Protein AF-A0A2W4MGM9-F1 (afdb_monomer_lite)

Structure (mmCIF, N/CA/C/O backbone):
data_AF-A0A2W4MGM9-F1
#
_entry.id   AF-A0A2W4MGM9-F1
#
loop_
_atom_site.group_PDB
_atom_site.id
_atom_site.type_symbol
_atom_site.label_atom_id
_atom_site.label_alt_id
_atom_site.label_comp_id
_atom_site.label_asym_id
_atom_site.label_entity_id
_atom_site.label_seq_id
_atom_site.pdbx_PDB_ins_code
_atom_site.Cartn_x
_atom_site.Cartn_y
_atom_site.Cartn_z
_atom_site.occupancy
_atom_site.B_iso_or_equiv
_atom_site.auth_seq_id
_atom_site.auth_comp_id
_atom_site.auth_asym_id
_atom_site.auth_atom_id
_atom_site.pdbx_PDB_model_num
ATOM 1 N N . MET A 1 1 ? -38.976 -27.119 40.835 1.00 35.62 1 MET A N 1
ATOM 2 C CA . MET A 1 1 ? -38.701 -25.748 40.353 1.00 35.62 1 MET A CA 1
ATOM 3 C C . MET A 1 1 ? -37.321 -25.715 39.710 1.00 35.62 1 MET A C 1
ATOM 5 O O . MET A 1 1 ? -36.326 -25.549 40.405 1.00 35.62 1 MET A O 1
ATOM 9 N N . GLN A 1 2 ? -37.246 -25.950 38.398 1.00 32.19 2 GLN A N 1
ATOM 10 C CA . GLN A 1 2 ? -36.043 -25.652 37.618 1.00 32.19 2 GLN A CA 1
ATOM 11 C C . GLN A 1 2 ? -35.937 -24.127 37.537 1.00 32.19 2 GLN A C 1
ATOM 13 O O . GLN A 1 2 ? -36.842 -23.480 37.017 1.00 32.19 2 GLN A O 1
ATOM 18 N N . ARG A 1 3 ? -34.876 -23.542 38.102 1.00 31.66 3 ARG A N 1
ATOM 19 C CA . ARG A 1 3 ? -34.533 -22.144 37.827 1.00 31.66 3 ARG A CA 1
ATOM 20 C C . ARG A 1 3 ? -34.245 -22.062 36.329 1.00 31.66 3 ARG A C 1
ATOM 22 O O . ARG A 1 3 ? -33.263 -22.647 35.879 1.00 31.66 3 ARG A O 1
ATOM 29 N N . SER A 1 4 ? -35.116 -21.402 35.571 1.00 33.22 4 SER A N 1
ATOM 30 C CA . SER A 1 4 ? -34.846 -21.036 34.184 1.00 33.22 4 SER A CA 1
ATOM 31 C C . SER A 1 4 ? -33.533 -20.259 34.165 1.00 33.22 4 SER A C 1
ATOM 33 O O . SER A 1 4 ? -33.450 -19.175 34.746 1.00 33.22 4 SER A O 1
ATOM 35 N N . SER A 1 5 ? -32.482 -20.824 33.568 1.00 41.03 5 SER A N 1
ATOM 36 C CA . SER A 1 5 ? -31.307 -20.024 33.229 1.00 41.03 5 SER A CA 1
ATOM 37 C C . SER A 1 5 ? -31.785 -18.819 32.416 1.00 41.03 5 SER A C 1
ATOM 39 O O . SER A 1 5 ? -32.625 -19.018 31.534 1.00 41.03 5 SER A O 1
ATOM 41 N N . PRO A 1 6 ? -31.306 -17.595 32.700 1.00 52.88 6 PRO A N 1
ATOM 42 C CA . PRO A 1 6 ? -31.627 -16.449 31.861 1.00 52.88 6 PRO A CA 1
ATOM 43 C C . PRO A 1 6 ? -31.278 -16.808 30.414 1.00 52.88 6 PRO A C 1
ATOM 45 O O . PRO A 1 6 ? -30.177 -17.297 30.138 1.00 52.88 6 PRO A O 1
ATOM 48 N N . THR A 1 7 ? -32.250 -16.652 29.518 1.00 68.62 7 THR A N 1
ATOM 49 C CA . THR A 1 7 ? -32.069 -16.833 28.079 1.00 68.62 7 THR A CA 1
ATOM 50 C C . THR A 1 7 ? -30.919 -15.936 27.635 1.00 68.62 7 THR A C 1
ATOM 52 O O . THR A 1 7 ? -30.913 -14.738 27.901 1.00 68.62 7 THR A O 1
ATOM 55 N N . ALA A 1 8 ? -29.887 -16.533 27.038 1.00 83.81 8 ALA A N 1
ATOM 56 C CA . ALA A 1 8 ? -28.705 -15.793 26.620 1.00 83.81 8 ALA A CA 1
ATOM 57 C C . ALA A 1 8 ? -29.081 -14.817 25.494 1.00 83.81 8 ALA A C 1
ATOM 59 O O . ALA A 1 8 ? -29.579 -15.260 24.458 1.00 83.81 8 ALA A O 1
ATOM 60 N N . LYS A 1 9 ? -28.825 -13.520 25.699 1.00 91.88 9 LYS A N 1
ATOM 61 C CA . LYS A 1 9 ? -29.074 -12.457 24.716 1.00 91.88 9 LYS A CA 1
ATOM 62 C C . LYS A 1 9 ? -27.801 -12.096 23.953 1.00 91.88 9 LYS A C 1
ATOM 64 O O . LYS A 1 9 ? -26.688 -12.214 24.473 1.00 91.88 9 LYS A O 1
ATOM 69 N N . PHE A 1 10 ? -27.963 -11.650 22.713 1.00 94.81 10 PHE A N 1
ATOM 70 C CA . PHE A 1 10 ? -26.900 -10.989 21.963 1.00 94.81 10 PHE A CA 1
ATOM 71 C C . PHE A 1 10 ? -26.693 -9.572 22.483 1.00 94.81 10 PHE A C 1
ATOM 73 O O . PHE A 1 10 ? -27.656 -8.883 22.782 1.00 94.81 10 PHE A O 1
ATOM 80 N N . ARG A 1 11 ? -25.448 -9.109 22.530 1.00 93.94 11 ARG A N 1
ATOM 81 C CA . ARG A 1 11 ? -25.074 -7.779 22.998 1.00 93.94 11 ARG A CA 1
ATOM 82 C C . ARG A 1 11 ? -24.663 -6.889 21.832 1.00 93.94 11 ARG A C 1
ATOM 84 O O . ARG A 1 11 ? -23.598 -7.081 21.248 1.00 93.94 11 ARG A O 1
ATOM 91 N N . LEU A 1 12 ? -25.481 -5.895 21.510 1.00 94.75 12 LEU A N 1
ATOM 92 C CA . LEU A 1 12 ? -25.200 -4.922 20.457 1.00 94.75 12 LEU A CA 1
ATOM 93 C C . LEU A 1 12 ? -24.434 -3.723 21.035 1.00 94.75 12 LEU A C 1
ATOM 95 O O . LEU A 1 12 ? -24.938 -3.046 21.925 1.00 94.75 12 LEU A O 1
ATOM 99 N N . THR A 1 13 ? -23.225 -3.444 20.543 1.00 93.19 13 THR A N 1
ATOM 100 C CA . THR A 1 13 ? -22.386 -2.329 21.025 1.00 93.19 13 THR A CA 1
ATOM 101 C C . THR A 1 13 ? -21.992 -1.388 19.891 1.00 93.19 13 THR A C 1
ATOM 103 O O . THR A 1 13 ? -21.820 -1.826 18.750 1.00 93.19 13 THR A O 1
ATOM 106 N N . ALA A 1 14 ? -21.768 -0.110 20.215 1.00 92.12 14 ALA A N 1
ATOM 107 C CA . ALA A 1 14 ? -21.267 0.880 19.260 1.00 92.12 14 ALA A CA 1
ATOM 108 C C . ALA A 1 14 ? -19.954 0.425 18.603 1.00 92.12 14 ALA A C 1
ATOM 110 O O . ALA A 1 14 ? -19.805 0.493 17.386 1.00 92.12 14 ALA A O 1
ATOM 111 N N . SER A 1 15 ? -19.032 -0.136 19.392 1.00 89.50 15 SER A N 1
ATOM 112 C CA . SER A 1 15 ? -17.746 -0.634 18.896 1.00 89.50 15 SER A CA 1
ATOM 113 C C . SER A 1 15 ? -17.898 -1.826 17.948 1.00 89.50 15 SER A C 1
ATOM 115 O O . SER A 1 15 ? -17.155 -1.911 16.972 1.00 89.50 15 SER A O 1
ATOM 117 N N . ALA A 1 16 ? -18.851 -2.738 18.186 1.00 92.19 16 ALA A N 1
ATOM 118 C CA . ALA A 1 16 ? -19.108 -3.858 17.279 1.00 92.19 16 ALA A CA 1
ATOM 119 C C . ALA A 1 16 ? -19.697 -3.375 15.945 1.00 92.19 16 ALA A C 1
ATOM 121 O O . ALA A 1 16 ? -19.275 -3.848 14.888 1.00 92.19 16 ALA A O 1
ATOM 122 N N . ILE A 1 17 ? -20.614 -2.402 15.989 1.00 94.38 17 ILE A N 1
ATOM 123 C CA . ILE A 1 17 ? -21.184 -1.758 14.798 1.00 94.38 17 ILE A CA 1
ATOM 124 C C . ILE A 1 17 ? -20.079 -1.041 14.012 1.00 94.38 17 ILE A C 1
ATOM 126 O O . ILE A 1 17 ? -19.855 -1.367 12.848 1.00 94.38 17 ILE A O 1
ATOM 130 N N . ALA A 1 18 ? -19.330 -0.136 14.648 1.00 91.81 18 ALA A N 1
ATOM 131 C CA . ALA A 1 18 ? -18.232 0.594 14.012 1.00 91.81 18 ALA A CA 1
ATOM 132 C C . ALA A 1 18 ? -17.190 -0.363 13.404 1.00 91.81 18 ALA A C 1
ATOM 134 O O . ALA A 1 18 ? -16.784 -0.204 12.252 1.00 91.81 18 ALA A O 1
ATOM 135 N N . SER A 1 19 ? -16.828 -1.429 14.129 1.00 89.50 19 SER A N 1
ATOM 136 C CA . SER A 1 19 ? -15.908 -2.462 13.633 1.00 89.50 19 SER A CA 1
ATOM 137 C C . SER A 1 19 ? -16.447 -3.189 12.397 1.00 89.50 19 SER A C 1
ATOM 139 O O . SER A 1 19 ? -15.670 -3.527 11.503 1.00 89.50 19 SER A O 1
ATOM 141 N N . HIS A 1 20 ? -17.762 -3.417 12.303 1.00 92.38 20 HIS A N 1
ATOM 142 C CA . HIS A 1 20 ? -18.365 -3.995 11.103 1.00 92.38 20 HIS A CA 1
ATOM 143 C C . HIS A 1 20 ? -18.257 -3.049 9.904 1.00 92.38 20 HIS A C 1
ATOM 145 O O . HIS A 1 20 ? -17.898 -3.498 8.820 1.00 92.38 20 HIS A O 1
ATOM 151 N N . PHE A 1 21 ? -18.506 -1.750 10.074 1.00 92.12 21 PHE A N 1
ATOM 152 C CA . PHE A 1 21 ? -18.359 -0.783 8.980 1.00 92.12 21 PHE A CA 1
ATOM 153 C C . PHE A 1 21 ? -16.898 -0.599 8.552 1.00 92.12 21 PHE A C 1
ATOM 155 O O . PHE A 1 21 ? -16.635 -0.480 7.356 1.00 92.12 21 PHE A O 1
ATOM 162 N N . LYS A 1 22 ? -15.958 -0.678 9.502 1.00 88.31 22 LYS A N 1
ATOM 163 C CA . LYS A 1 22 ? -14.513 -0.632 9.245 1.00 88.31 22 LYS A CA 1
ATOM 164 C C . LYS A 1 22 ? -14.006 -1.843 8.463 1.00 88.31 22 LYS A C 1
ATOM 166 O O . LYS A 1 22 ? -13.272 -1.696 7.493 1.00 88.31 22 LYS A O 1
ATOM 171 N N . HIS A 1 23 ? -14.362 -3.050 8.903 1.00 86.38 23 HIS A N 1
ATOM 172 C CA . HIS A 1 23 ? -13.772 -4.290 8.383 1.00 86.38 23 HIS A CA 1
ATOM 173 C C . HIS A 1 23 ? -14.667 -5.045 7.394 1.00 86.38 23 HIS A C 1
ATOM 175 O O . HIS A 1 23 ? -14.205 -5.990 6.762 1.00 86.38 23 HIS A O 1
ATOM 181 N N . ARG A 1 24 ? -15.957 -4.694 7.302 1.00 88.94 24 ARG A N 1
ATOM 182 C CA . ARG A 1 24 ? -16.994 -5.420 6.539 1.00 88.94 24 ARG A CA 1
ATOM 183 C C . ARG A 1 24 ? -16.999 -6.930 6.824 1.00 88.94 24 ARG A C 1
ATOM 185 O O . ARG A 1 24 ? -17.264 -7.750 5.948 1.00 88.94 24 ARG A O 1
ATOM 192 N N . CYS A 1 25 ? -16.701 -7.303 8.072 1.00 92.62 25 CYS A N 1
ATOM 193 C CA . CYS A 1 25 ? -16.571 -8.692 8.505 1.00 92.62 25 CYS A CA 1
ATOM 194 C C . CYS A 1 25 ? -17.810 -9.144 9.291 1.00 92.62 25 CYS A C 1
ATOM 196 O O . CYS A 1 25 ? -18.082 -8.662 10.395 1.00 92.62 25 CYS A O 1
ATOM 198 N N . ASP A 1 26 ? -18.552 -10.096 8.721 1.00 95.06 26 ASP A N 1
ATOM 199 C CA . ASP A 1 26 ? -19.771 -10.655 9.317 1.00 95.06 26 ASP A CA 1
ATOM 200 C C . ASP A 1 26 ? -19.455 -11.486 10.566 1.00 95.06 26 ASP A C 1
ATOM 202 O O . ASP A 1 26 ? -20.116 -11.352 11.597 1.00 95.06 26 ASP A O 1
ATOM 206 N N . ARG A 1 27 ? -18.404 -12.314 10.502 1.00 94.19 27 ARG A N 1
ATOM 207 C CA . ARG A 1 27 ? -17.958 -13.146 11.625 1.00 94.19 27 ARG A CA 1
ATOM 208 C C . ARG A 1 27 ? -17.502 -12.326 12.823 1.00 94.19 27 ARG A C 1
ATOM 210 O O . ARG A 1 27 ? -17.902 -12.643 13.938 1.00 94.19 27 ARG A O 1
ATOM 217 N N . LEU A 1 28 ? -16.718 -11.269 12.599 1.00 92.88 28 LEU A N 1
ATOM 218 C CA . LEU A 1 28 ? -16.261 -10.381 13.671 1.00 92.88 28 LEU A CA 1
ATOM 219 C C . LEU A 1 28 ? -17.456 -9.780 14.419 1.00 92.88 28 LEU A C 1
ATOM 221 O O . LEU A 1 28 ? -17.521 -9.868 15.643 1.00 92.88 28 LEU A O 1
ATOM 225 N N . PHE A 1 29 ? -18.433 -9.241 13.682 1.00 94.81 29 PHE A N 1
ATOM 226 C CA . PHE A 1 29 ? -19.662 -8.712 14.272 1.00 94.81 29 PHE A CA 1
ATOM 227 C C . PHE A 1 29 ? -20.430 -9.795 15.040 1.00 94.81 29 PHE A C 1
ATOM 229 O O . PHE A 1 29 ? -20.758 -9.617 16.213 1.00 94.81 29 PHE A O 1
ATOM 236 N N . ARG A 1 30 ? -20.665 -10.954 14.411 1.00 94.81 30 ARG A N 1
ATOM 237 C CA . ARG A 1 30 ? -21.436 -12.058 14.999 1.00 94.81 30 ARG A CA 1
ATOM 238 C C . ARG A 1 30 ? -20.802 -12.631 16.270 1.00 94.81 30 ARG A C 1
ATOM 240 O O . ARG A 1 30 ? -21.528 -13.083 17.158 1.00 94.81 30 ARG A O 1
ATOM 247 N N . TRP A 1 31 ? -19.474 -12.649 16.359 1.00 93.69 31 TRP A N 1
ATOM 248 C CA . TRP A 1 31 ? -18.747 -13.099 17.548 1.00 93.69 31 TRP A CA 1
ATOM 249 C C . TRP A 1 31 ? -18.729 -12.028 18.641 1.00 93.69 31 TRP A C 1
ATOM 251 O O . TRP A 1 31 ? -18.964 -12.352 19.806 1.00 93.69 31 TRP A O 1
ATOM 261 N N . ASN A 1 32 ? -18.564 -10.754 18.276 1.00 92.25 32 ASN A N 1
ATOM 262 C CA . ASN A 1 32 ? -18.616 -9.643 19.231 1.00 92.25 32 ASN A CA 1
ATOM 263 C C . ASN A 1 32 ? -20.014 -9.373 19.787 1.00 92.25 32 ASN A C 1
ATOM 265 O O . ASN A 1 32 ? -20.126 -8.902 20.917 1.00 92.25 32 ASN A O 1
ATOM 269 N N . ALA A 1 33 ? -21.060 -9.787 19.073 1.00 94.19 33 ALA A N 1
ATOM 270 C CA . ALA A 1 33 ? -22.421 -9.809 19.590 1.00 94.19 33 ALA A CA 1
ATOM 271 C C . ALA A 1 33 ? -22.635 -10.842 20.714 1.00 94.19 33 ALA A C 1
ATOM 273 O O . ALA A 1 33 ? -23.683 -10.842 21.350 1.00 94.19 33 ALA A O 1
ATOM 274 N N . VAL A 1 34 ? -21.688 -11.747 20.987 1.00 93.19 34 VAL A N 1
ATOM 275 C CA . VAL A 1 34 ? -21.795 -12.706 22.095 1.00 93.19 34 VAL A CA 1
ATOM 276 C C . VAL A 1 34 ? -20.959 -12.227 23.275 1.00 93.19 34 VAL A C 1
ATOM 278 O O . VAL A 1 34 ? -19.724 -12.191 23.216 1.00 93.19 34 VAL A O 1
ATOM 281 N N . ALA A 1 35 ? -21.636 -11.918 24.385 1.00 89.62 35 ALA A N 1
ATOM 282 C CA . ALA A 1 35 ? -20.974 -11.541 25.626 1.00 89.62 35 ALA A CA 1
ATOM 283 C C . ALA A 1 35 ? -20.006 -12.640 26.097 1.00 89.62 35 ALA A C 1
ATOM 285 O O . ALA A 1 35 ? -20.303 -13.835 26.009 1.00 89.62 35 ALA A O 1
ATOM 286 N N . THR A 1 36 ? -18.857 -12.239 26.650 1.00 87.44 36 THR A N 1
ATOM 287 C CA . THR A 1 36 ? -17.768 -13.141 27.072 1.00 87.44 36 THR A CA 1
ATOM 288 C C . THR A 1 36 ? -18.251 -14.282 27.970 1.00 87.44 36 THR A C 1
ATOM 290 O O . THR A 1 36 ? -17.796 -15.415 27.832 1.00 87.44 36 THR A O 1
ATOM 293 N N . ALA A 1 37 ? -19.241 -14.021 28.830 1.00 88.94 37 ALA A N 1
ATOM 294 C CA . ALA A 1 37 ? -19.832 -15.014 29.726 1.00 88.94 37 ALA A CA 1
ATOM 295 C C . ALA A 1 37 ? -20.527 -16.189 29.006 1.00 88.94 37 ALA A C 1
ATOM 297 O O . ALA A 1 37 ? -20.685 -17.253 29.612 1.00 88.94 37 ALA A O 1
ATOM 298 N N . HIS A 1 38 ? -20.935 -16.023 27.743 1.00 90.62 38 HIS A N 1
ATOM 299 C CA . HIS A 1 38 ? -21.626 -17.038 26.939 1.00 90.62 38 HIS A CA 1
ATOM 300 C C . HIS A 1 38 ? -20.727 -17.716 25.895 1.00 90.62 38 HIS A C 1
ATOM 302 O O . HIS A 1 38 ? -21.118 -18.744 25.341 1.00 90.62 38 HIS A O 1
ATOM 308 N N . ARG A 1 39 ? -19.525 -17.192 25.630 1.00 90.88 39 ARG A N 1
ATOM 309 C CA . ARG A 1 39 ? -18.625 -17.740 24.603 1.00 90.88 39 ARG A CA 1
ATOM 310 C C . ARG A 1 39 ? -18.214 -19.179 24.931 1.00 90.88 39 ARG A C 1
ATOM 312 O O . ARG A 1 39 ? -17.889 -19.511 26.073 1.00 90.88 39 ARG A O 1
ATOM 319 N N . GLY A 1 40 ? -18.264 -20.056 23.929 1.00 88.06 40 GLY A N 1
ATOM 320 C CA . GLY A 1 40 ? -17.969 -21.485 24.053 1.00 88.06 40 GLY A CA 1
ATOM 321 C C . GLY A 1 40 ? -18.897 -22.259 24.998 1.00 88.06 40 GLY A C 1
ATOM 322 O O . GLY A 1 40 ? -18.493 -23.312 25.506 1.00 88.06 40 GLY A O 1
ATOM 323 N N . LYS A 1 41 ? -20.097 -21.733 25.277 1.00 89.44 41 LYS A N 1
ATOM 324 C CA . LYS A 1 41 ? -21.194 -22.435 25.961 1.00 89.44 41 LYS A CA 1
ATOM 325 C C . LYS A 1 41 ? -22.293 -22.797 24.948 1.00 89.44 41 LYS A C 1
ATOM 327 O O . LYS A 1 41 ? -22.362 -22.160 23.899 1.00 89.44 41 LYS A O 1
ATOM 332 N N . PRO A 1 42 ? -23.148 -23.799 25.229 1.00 88.31 42 PRO A N 1
ATOM 333 C CA . PRO A 1 42 ? -24.301 -24.105 24.382 1.00 88.31 42 PRO A CA 1
ATOM 334 C C . PRO A 1 42 ? -25.210 -22.884 24.160 1.00 88.31 42 PRO A C 1
ATOM 336 O O . PRO A 1 42 ? -25.301 -22.009 25.022 1.00 88.31 42 PRO A O 1
ATOM 339 N N . GLY A 1 43 ? -25.897 -22.838 23.016 1.00 88.88 43 GLY A N 1
ATOM 340 C CA . GLY A 1 43 ? -26.744 -21.711 22.610 1.00 88.88 43 GLY A CA 1
ATOM 341 C C . GLY A 1 43 ? -26.000 -20.710 21.723 1.00 88.88 43 GLY A C 1
ATOM 342 O O . GLY A 1 43 ? -25.198 -21.102 20.878 1.00 88.88 43 GLY A O 1
ATOM 343 N N . ILE A 1 44 ? -26.250 -19.411 21.915 1.00 90.31 44 ILE A N 1
ATOM 344 C CA . ILE A 1 44 ? -25.768 -18.340 21.021 1.00 90.31 44 ILE A CA 1
ATOM 345 C C . ILE A 1 44 ? -24.239 -18.238 20.895 1.00 90.31 44 ILE A C 1
ATOM 347 O O . ILE A 1 44 ? -23.740 -17.713 19.894 1.00 90.31 44 ILE A O 1
ATOM 351 N N . GLY A 1 45 ? -23.512 -18.717 21.911 1.00 88.62 45 GLY A N 1
ATOM 352 C CA . GLY A 1 45 ? -22.052 -18.695 21.993 1.00 88.62 45 GLY A CA 1
ATOM 353 C C . GLY A 1 45 ? -21.377 -20.008 21.608 1.00 88.62 45 GLY A C 1
ATOM 354 O O . GLY A 1 45 ? -20.150 -20.112 21.716 1.00 88.62 45 GLY A O 1
ATOM 355 N N . TRP A 1 46 ? -22.146 -21.002 21.156 1.00 86.75 46 TRP A N 1
ATOM 356 C CA . TRP A 1 46 ? -21.590 -22.233 20.613 1.00 86.75 46 TRP A CA 1
ATOM 357 C C . TRP A 1 46 ? -20.733 -21.896 19.388 1.00 86.75 46 TRP A C 1
ATOM 359 O O . TRP A 1 46 ? -21.175 -21.174 18.497 1.00 86.75 46 TRP A O 1
ATOM 369 N N . ASN A 1 47 ? -19.499 -22.406 19.354 1.00 86.69 47 ASN A N 1
ATOM 370 C CA . ASN A 1 47 ? -18.516 -22.126 18.299 1.00 86.69 47 ASN A CA 1
ATOM 371 C C . ASN A 1 47 ? -18.045 -20.654 18.206 1.00 86.69 47 ASN A C 1
ATOM 373 O O . ASN A 1 47 ? -17.532 -20.224 17.175 1.00 86.69 47 ASN A O 1
ATOM 377 N N . VAL A 1 48 ? -18.197 -19.887 19.292 1.00 90.12 48 VAL A N 1
ATOM 378 C CA . VAL A 1 48 ? -17.490 -18.612 19.492 1.00 90.12 48 VAL A CA 1
ATOM 379 C C . VAL A 1 48 ? -16.263 -18.868 20.377 1.00 90.12 48 VAL A C 1
ATOM 381 O O . VAL A 1 48 ? -16.424 -19.482 21.441 1.00 90.12 48 VAL A O 1
ATOM 384 N N . PRO A 1 49 ? -15.054 -18.413 19.991 1.00 87.75 49 PRO A N 1
ATOM 385 C CA . PRO A 1 49 ? -13.844 -18.598 20.792 1.00 87.75 49 PRO A CA 1
ATOM 386 C C . PRO A 1 49 ? -14.005 -18.085 22.233 1.00 87.75 49 PRO A C 1
ATOM 388 O O . PRO A 1 49 ? -14.455 -16.963 22.462 1.00 87.75 49 PRO A O 1
ATOM 391 N N . ARG A 1 50 ? -13.652 -18.919 23.227 1.00 81.88 50 ARG A N 1
ATOM 392 C CA . ARG A 1 50 ? -13.770 -18.576 24.665 1.00 81.88 50 ARG A CA 1
ATOM 393 C C . ARG A 1 50 ? -12.820 -17.463 25.081 1.00 81.88 50 ARG A C 1
ATOM 395 O O . ARG A 1 50 ? -13.179 -16.621 25.898 1.00 81.88 50 ARG A O 1
ATOM 402 N N . ARG A 1 51 ? -11.599 -17.518 24.561 1.00 67.31 51 ARG A N 1
ATOM 403 C CA . ARG A 1 51 ? -10.574 -16.498 24.732 1.00 67.31 51 ARG A CA 1
ATOM 404 C C . ARG A 1 51 ? -10.386 -15.877 23.365 1.00 67.31 51 ARG A C 1
ATOM 406 O O . ARG A 1 51 ? -10.152 -16.606 22.412 1.00 67.31 51 ARG A O 1
ATOM 413 N N . ALA A 1 52 ? -10.555 -14.569 23.288 1.00 66.25 52 ALA A N 1
ATOM 414 C CA . ALA A 1 52 ? -9.966 -13.829 22.196 1.00 66.25 52 ALA A CA 1
ATOM 415 C C . ALA A 1 52 ? -8.458 -13.734 22.454 1.00 66.25 52 ALA A C 1
ATOM 417 O O . ALA A 1 52 ? -8.022 -13.884 23.604 1.00 66.25 52 ALA A O 1
ATOM 418 N N . ARG A 1 53 ? -7.670 -13.499 21.408 1.00 64.06 53 ARG A N 1
ATOM 419 C CA . ARG A 1 53 ? -6.246 -13.198 21.530 1.00 64.06 53 ARG A CA 1
ATOM 420 C C . ARG A 1 53 ? -6.071 -12.107 22.590 1.00 64.06 53 ARG A C 1
ATOM 422 O O . ARG A 1 53 ? -6.512 -10.978 22.389 1.00 64.06 53 ARG A O 1
ATOM 429 N N . GLU A 1 54 ? -5.417 -12.424 23.711 1.00 54.06 54 GLU A N 1
ATOM 430 C CA . GLU A 1 54 ? -4.790 -11.369 24.508 1.00 54.06 54 GLU A CA 1
ATOM 431 C C . GLU A 1 54 ? -3.825 -10.698 23.546 1.00 54.06 54 GLU A C 1
ATOM 433 O O . GLU A 1 54 ? -2.976 -11.386 22.979 1.00 54.06 54 GLU A O 1
ATOM 438 N N . HIS A 1 55 ? -4.038 -9.415 23.256 1.00 54.62 55 HIS A N 1
ATOM 439 C CA . HIS A 1 55 ? -3.242 -8.658 22.301 1.00 54.62 55 HIS A CA 1
ATOM 440 C C . HIS A 1 55 ? -1.754 -8.766 22.671 1.00 54.62 55 HIS A C 1
ATOM 442 O O . HIS A 1 55 ? -1.222 -7.980 23.443 1.00 54.62 55 HIS A O 1
ATOM 448 N N . SER A 1 56 ? -1.084 -9.788 22.132 1.00 52.72 56 SER A N 1
ATOM 449 C CA . SER A 1 56 ? 0.259 -10.213 22.537 1.00 52.72 56 SER A CA 1
ATOM 450 C C . SER A 1 56 ? 1.347 -9.328 21.939 1.00 52.72 56 SER A C 1
ATOM 452 O O . SER A 1 56 ? 2.528 -9.513 22.226 1.00 52.72 56 SER A O 1
ATOM 454 N N . ARG A 1 57 ? 0.949 -8.389 21.071 1.00 69.69 57 ARG A N 1
ATOM 455 C CA . ARG A 1 57 ? 1.820 -7.378 20.484 1.00 69.69 57 ARG A CA 1
ATOM 456 C C . ARG A 1 57 ? 1.882 -6.183 21.437 1.00 69.69 57 ARG A C 1
ATOM 458 O O . ARG A 1 57 ? 0.863 -5.507 21.590 1.00 69.69 57 ARG A O 1
ATOM 465 N N . PRO A 1 58 ? 3.056 -5.868 22.015 1.00 73.81 58 PRO A N 1
ATOM 466 C CA . PRO A 1 58 ? 3.212 -4.715 22.905 1.00 73.81 58 PRO A CA 1
ATOM 467 C C . PRO A 1 58 ? 2.760 -3.392 22.268 1.00 73.81 58 PRO A C 1
ATOM 469 O O . PRO A 1 58 ? 2.222 -2.531 22.958 1.00 73.81 58 PRO A O 1
ATOM 472 N N . GLY A 1 59 ? 2.874 -3.265 20.938 1.00 78.00 59 GLY A N 1
ATOM 473 C CA . GLY A 1 59 ? 2.415 -2.094 20.189 1.00 78.00 59 GLY A CA 1
ATOM 474 C C . GLY A 1 59 ? 0.934 -1.736 20.373 1.00 78.00 59 GLY A C 1
ATOM 475 O O . GLY A 1 59 ? 0.582 -0.567 20.273 1.00 78.00 59 GLY A O 1
ATOM 476 N N . ILE A 1 60 ? 0.056 -2.695 20.698 1.00 78.12 60 ILE A N 1
ATOM 477 C CA . ILE A 1 60 ? -1.370 -2.403 20.938 1.00 78.12 60 ILE A CA 1
ATOM 478 C C . ILE A 1 60 ? -1.557 -1.640 22.251 1.00 78.12 60 ILE A C 1
ATOM 480 O O . ILE A 1 60 ? -2.336 -0.692 22.299 1.00 78.12 60 ILE A O 1
ATOM 484 N N . ALA A 1 61 ? -0.810 -2.000 23.296 1.00 79.06 61 ALA A N 1
ATOM 485 C CA . ALA A 1 61 ? -0.846 -1.268 24.558 1.00 79.06 61 ALA A CA 1
ATOM 486 C C . ALA A 1 61 ? -0.342 0.175 24.382 1.00 79.06 61 ALA A C 1
ATOM 488 O O . ALA A 1 61 ? -0.939 1.093 24.941 1.00 79.06 61 ALA A O 1
ATOM 489 N N . LEU A 1 62 ? 0.691 0.376 23.553 1.00 83.31 62 LEU A N 1
ATOM 490 C CA . LEU A 1 62 ? 1.194 1.710 23.203 1.00 83.31 62 LEU A CA 1
ATOM 491 C C . LEU A 1 62 ? 0.139 2.542 22.458 1.00 83.31 62 LEU A C 1
ATOM 493 O O . LEU A 1 62 ? -0.085 3.697 22.810 1.00 83.31 62 LEU A O 1
ATOM 497 N N . LEU A 1 63 ? -0.558 1.950 21.481 1.00 82.81 63 LEU A N 1
ATOM 498 C CA . LEU A 1 63 ? -1.653 2.616 20.764 1.00 82.81 63 LEU A CA 1
ATOM 499 C C . LEU A 1 63 ? -2.809 3.003 21.697 1.00 82.81 63 LEU A C 1
ATOM 501 O O . LEU A 1 63 ? -3.351 4.097 21.571 1.00 82.81 63 LEU A O 1
ATOM 505 N N . MET A 1 64 ? -3.176 2.129 22.641 1.00 81.38 64 MET A N 1
ATOM 506 C CA . MET A 1 64 ? -4.226 2.424 23.622 1.00 81.38 64 MET A CA 1
ATOM 507 C C . MET A 1 64 ? -3.819 3.552 24.574 1.00 81.38 64 MET A C 1
ATOM 509 O O . MET A 1 64 ? -4.614 4.453 24.809 1.00 81.38 64 MET A O 1
ATOM 513 N N . ALA A 1 65 ? -2.590 3.525 25.101 1.00 82.56 65 ALA A N 1
ATOM 514 C CA . ALA A 1 65 ? -2.088 4.576 25.988 1.00 82.56 65 ALA A CA 1
ATOM 515 C C . ALA A 1 65 ? -2.027 5.941 25.284 1.00 82.56 65 ALA A C 1
ATOM 517 O O . ALA A 1 65 ? -2.520 6.926 25.820 1.00 82.56 65 ALA A O 1
ATOM 518 N N . ALA A 1 66 ? -1.520 5.985 24.048 1.00 83.25 66 ALA A N 1
ATOM 519 C CA . ALA A 1 66 ? -1.504 7.212 23.254 1.00 83.25 66 ALA A CA 1
ATOM 520 C C . ALA A 1 66 ? -2.912 7.715 22.888 1.00 83.25 66 ALA A C 1
ATOM 522 O O . ALA A 1 66 ? -3.100 8.913 22.687 1.00 83.25 66 ALA A O 1
ATOM 523 N N . GLY A 1 67 ? -3.895 6.814 22.782 1.00 84.38 67 GLY A N 1
ATOM 524 C CA . GLY A 1 67 ? -5.303 7.174 22.625 1.00 84.38 67 GLY A CA 1
ATOM 525 C C . GLY A 1 67 ? -5.854 7.882 23.864 1.00 84.38 67 GLY A C 1
ATOM 526 O O . GLY A 1 67 ? -6.416 8.965 23.731 1.00 84.38 67 GLY A O 1
ATOM 527 N N . ASP A 1 68 ? -5.622 7.309 25.050 1.00 85.50 68 ASP A N 1
ATOM 528 C CA . ASP A 1 68 ? -6.049 7.892 26.331 1.00 85.50 68 ASP A CA 1
ATOM 529 C C . ASP A 1 68 ? -5.393 9.277 26.562 1.00 85.50 68 ASP A C 1
ATOM 531 O O . ASP A 1 68 ? -6.060 10.236 26.952 1.00 85.50 68 ASP A O 1
ATOM 535 N N . GLU A 1 69 ? -4.094 9.414 26.260 1.00 86.12 69 GLU A N 1
ATOM 536 C CA . GLU A 1 69 ? -3.359 10.690 26.340 1.00 86.12 69 GLU A CA 1
ATOM 537 C C . GLU A 1 69 ? -3.894 11.741 25.356 1.00 86.12 69 GLU A C 1
ATOM 539 O O . GLU A 1 69 ? -4.049 12.911 25.718 1.00 86.12 69 GLU A O 1
ATOM 544 N N . PHE A 1 70 ? -4.195 11.334 24.117 1.00 86.62 70 PHE A N 1
ATOM 545 C CA . PHE A 1 70 ? -4.773 12.222 23.109 1.00 86.62 70 PHE A CA 1
ATOM 546 C C . PHE A 1 70 ? -6.130 12.765 23.564 1.00 86.62 70 PHE A C 1
ATOM 548 O O . PHE A 1 70 ? -6.368 13.967 23.457 1.00 86.62 70 PHE A O 1
ATOM 555 N N . GLU A 1 71 ? -6.990 11.904 24.108 1.00 89.12 71 GLU A N 1
ATOM 556 C CA . GLU A 1 71 ? -8.312 12.288 24.601 1.00 89.12 71 GLU A CA 1
ATOM 557 C C . GLU A 1 71 ? -8.221 13.338 25.720 1.00 89.12 71 GLU A C 1
ATOM 559 O O . GLU A 1 71 ? -8.856 14.390 25.636 1.00 89.12 71 GLU A O 1
ATOM 564 N N . ILE A 1 72 ? -7.367 13.103 26.725 1.00 90.00 72 ILE A N 1
ATOM 565 C CA . ILE A 1 72 ? -7.134 14.056 27.823 1.00 90.00 72 ILE A CA 1
ATOM 566 C C . ILE A 1 72 ? -6.629 15.395 27.278 1.00 90.00 72 ILE A C 1
ATOM 568 O O . ILE A 1 72 ? -7.163 16.447 27.638 1.00 90.00 72 ILE A O 1
ATOM 572 N N . GLY A 1 73 ? -5.632 15.361 26.389 1.00 89.69 73 GLY A N 1
ATOM 573 C CA . GLY A 1 73 ? -5.063 16.569 25.796 1.00 89.69 73 GLY A CA 1
ATOM 574 C C . GLY A 1 73 ? -6.090 17.380 25.001 1.00 89.69 73 GLY A C 1
ATOM 575 O O . GLY A 1 73 ? -6.079 18.608 25.071 1.00 89.69 73 GLY A O 1
ATOM 576 N N . ARG A 1 74 ? -7.012 16.717 24.286 1.00 91.50 74 ARG A N 1
ATOM 577 C CA . ARG A 1 74 ? -8.101 17.382 23.548 1.00 91.50 74 ARG A CA 1
ATOM 578 C C . ARG A 1 74 ? -9.121 18.029 24.477 1.00 91.50 74 ARG A C 1
ATOM 580 O O . ARG A 1 74 ? -9.480 19.180 24.248 1.00 91.50 74 ARG A O 1
ATOM 587 N N . VAL A 1 75 ? -9.542 17.340 25.541 1.00 91.06 75 VAL A N 1
ATOM 588 C CA . VAL A 1 75 ? -10.447 17.927 26.546 1.00 91.06 75 VAL A CA 1
ATOM 589 C C . VAL A 1 75 ? -9.822 19.180 27.169 1.00 91.06 75 VAL A C 1
ATOM 591 O O . VAL A 1 75 ? -10.477 20.216 27.249 1.00 91.06 75 VAL A O 1
ATOM 594 N N . GLN A 1 76 ? -8.545 19.117 27.552 1.00 90.50 76 GLN A N 1
ATOM 595 C CA . GLN A 1 76 ? -7.833 20.250 28.154 1.00 90.50 76 GLN A CA 1
ATOM 596 C C . GLN A 1 76 ? -7.640 21.421 27.178 1.00 90.50 76 GLN A C 1
ATOM 598 O O . GLN A 1 76 ? -7.834 22.576 27.556 1.00 90.50 76 GLN A O 1
ATOM 603 N N . ALA A 1 77 ? -7.286 21.142 25.918 1.00 89.75 77 ALA A N 1
ATOM 604 C CA . ALA A 1 77 ? -7.160 22.173 24.887 1.00 89.75 77 ALA A CA 1
ATOM 605 C C . ALA A 1 77 ? -8.504 22.866 24.618 1.00 89.75 77 ALA A C 1
ATOM 607 O O . ALA A 1 77 ? -8.574 24.094 24.559 1.00 89.75 77 ALA A O 1
ATOM 608 N N . LEU A 1 78 ? -9.584 22.087 24.536 1.00 90.62 78 LEU A N 1
ATOM 609 C CA . LEU A 1 78 ? -10.922 22.613 24.314 1.00 90.62 78 LEU A CA 1
ATOM 610 C C . LEU A 1 78 ? -11.403 23.472 25.498 1.00 90.62 78 LEU A C 1
ATOM 612 O O . LEU A 1 78 ? -12.034 24.504 25.286 1.00 90.62 78 LEU A O 1
ATOM 616 N N . GLU A 1 79 ? -11.068 23.114 26.742 1.00 89.50 79 GLU A N 1
ATOM 617 C CA . GLU A 1 79 ? -11.373 23.936 27.925 1.00 89.50 79 GLU A CA 1
ATOM 618 C C . GLU A 1 79 ? -10.723 25.332 27.841 1.00 89.50 79 GLU A C 1
ATOM 620 O O . GLU A 1 79 ? -11.360 26.343 28.167 1.00 89.50 79 GLU A O 1
ATOM 625 N N . ALA A 1 80 ? -9.492 25.406 27.324 1.00 86.12 80 ALA A N 1
ATOM 626 C CA . ALA A 1 80 ? -8.810 26.671 27.066 1.00 86.12 80 ALA A CA 1
ATOM 627 C C . ALA A 1 80 ? -9.474 27.480 25.931 1.00 86.12 80 ALA A C 1
ATOM 629 O O . ALA A 1 80 ? -9.638 28.692 26.073 1.00 86.12 80 ALA A O 1
ATOM 630 N N . GLU A 1 81 ? -9.908 26.828 24.844 1.00 88.94 81 GLU A N 1
ATOM 631 C CA . GLU A 1 81 ? -10.633 27.472 23.731 1.00 88.94 81 GLU A CA 1
ATOM 632 C C . GLU A 1 81 ? -11.970 28.078 24.187 1.00 88.94 81 GLU A C 1
ATOM 634 O O . GLU A 1 81 ? -12.293 29.224 23.868 1.00 88.94 81 GLU A O 1
ATOM 639 N N . ILE A 1 82 ? -12.750 27.323 24.964 1.00 87.12 82 ILE A N 1
ATOM 640 C CA . ILE A 1 82 ? -14.093 27.728 25.402 1.00 87.12 82 ILE A CA 1
ATOM 641 C C . ILE A 1 82 ? -14.045 28.913 26.358 1.00 87.12 82 ILE A C 1
ATOM 643 O O . ILE A 1 82 ? -14.932 29.766 26.319 1.00 87.12 82 ILE A O 1
ATOM 647 N N . SER A 1 83 ? -13.006 28.993 27.189 1.00 76.75 83 SER A N 1
ATOM 648 C CA . SER A 1 83 ? -12.821 30.105 28.126 1.00 76.75 83 SER A CA 1
ATOM 649 C C . SER A 1 83 ? -12.756 31.472 27.419 1.00 76.75 83 SER A C 1
ATOM 651 O O . SER A 1 83 ? -12.985 32.499 28.056 1.00 76.75 83 SER A O 1
ATOM 653 N N . ALA A 1 84 ? -12.484 31.498 26.106 1.00 77.38 84 ALA A N 1
ATOM 654 C CA . ALA A 1 84 ? -12.473 32.701 25.274 1.00 77.38 84 ALA A CA 1
ATOM 655 C C . ALA A 1 84 ? -13.815 33.007 24.566 1.00 77.38 84 ALA A C 1
ATOM 657 O O . ALA A 1 84 ? -13.956 34.070 23.957 1.00 77.38 84 ALA A O 1
ATOM 658 N N . LEU A 1 85 ? -14.804 32.106 24.615 1.00 77.19 85 LEU A N 1
ATOM 659 C CA . LEU A 1 85 ? -16.101 32.283 23.955 1.00 77.19 85 LEU A CA 1
ATOM 660 C C . LEU A 1 85 ? -17.041 33.187 24.762 1.00 77.19 85 LEU A C 1
ATOM 662 O O . LEU A 1 85 ? -17.046 33.199 25.992 1.00 77.19 85 LEU A O 1
ATOM 666 N N . SER A 1 86 ? -17.909 33.920 24.057 1.00 74.94 86 SER A N 1
ATOM 667 C CA . SER A 1 86 ? -18.943 34.731 24.710 1.00 74.94 86 SER A CA 1
ATOM 668 C C . SER A 1 86 ? -19.980 33.837 25.406 1.00 74.94 86 SER A C 1
ATOM 670 O O . SER A 1 86 ? -20.446 32.865 24.806 1.00 74.94 86 SER A O 1
ATOM 672 N N . PRO A 1 87 ? -20.379 34.136 26.654 1.00 74.44 87 PRO A N 1
ATOM 673 C CA . PRO A 1 87 ? -21.376 33.351 27.373 1.00 74.44 87 PRO A CA 1
ATOM 674 C C . PRO A 1 87 ? -22.740 33.406 26.677 1.00 74.44 87 PRO A C 1
ATOM 676 O O . PRO A 1 87 ? -23.199 34.470 26.264 1.00 74.44 87 PRO A O 1
ATOM 679 N N . ALA A 1 88 ? -23.397 32.250 26.571 1.00 80.50 88 ALA A N 1
ATOM 680 C CA . ALA A 1 88 ? -24.760 32.141 26.062 1.00 80.50 88 ALA A CA 1
ATOM 681 C C . ALA A 1 88 ? -25.753 31.979 27.231 1.00 80.50 88 ALA A C 1
ATOM 683 O O . ALA A 1 88 ? -25.408 31.365 28.244 1.00 80.50 88 ALA A O 1
ATOM 684 N N . PRO A 1 89 ? -26.993 32.494 27.130 1.00 83.31 89 PRO A N 1
ATOM 685 C CA . PRO A 1 89 ? -27.970 32.404 28.214 1.00 83.31 89 PRO A CA 1
ATOM 686 C C . PRO A 1 89 ? -28.208 30.970 28.720 1.00 83.31 89 PRO A C 1
ATOM 688 O O . PRO A 1 89 ? -28.693 30.088 28.003 1.00 83.31 89 PRO A O 1
ATOM 691 N N . GLY A 1 90 ? -27.876 30.754 29.996 1.00 85.25 90 GLY A N 1
ATOM 692 C CA . GLY A 1 90 ? -28.004 29.476 30.697 1.00 85.25 90 GLY A CA 1
ATOM 693 C C . GLY A 1 90 ? -27.081 28.361 30.186 1.00 85.25 90 GLY A C 1
ATOM 694 O O . GLY A 1 90 ? -27.388 27.191 30.414 1.00 85.25 90 GLY A O 1
ATOM 695 N N . ILE A 1 91 ? -25.990 28.709 29.494 1.00 90.38 91 ILE A N 1
ATOM 696 C CA . ILE A 1 91 ? -24.894 27.801 29.137 1.00 90.38 91 ILE A CA 1
ATOM 697 C C . ILE A 1 91 ? -23.588 28.372 29.708 1.00 90.38 91 ILE A C 1
ATOM 699 O O . ILE A 1 91 ? -23.166 29.475 29.362 1.00 90.38 91 ILE A O 1
ATOM 703 N N . GLU A 1 92 ? -22.938 27.605 30.576 1.00 90.06 92 GLU A N 1
ATOM 704 C CA . GLU A 1 92 ? -21.620 27.900 31.132 1.00 90.06 92 GLU A CA 1
ATOM 705 C C . GLU A 1 92 ? -20.520 27.564 30.129 1.00 90.06 92 GLU A C 1
ATOM 7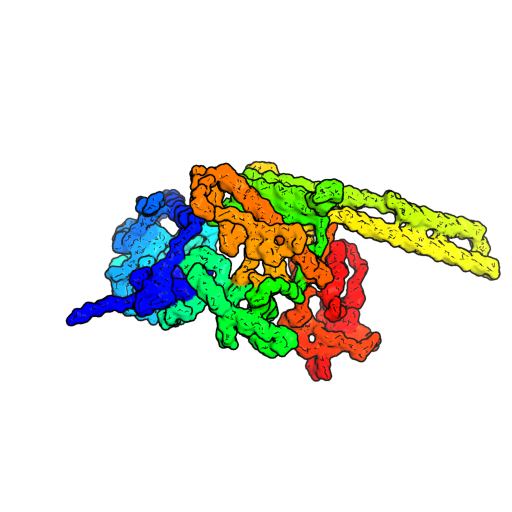07 O O . GLU A 1 92 ? -20.444 26.439 29.640 1.00 90.06 92 GLU A O 1
ATOM 712 N N . GLN A 1 93 ? -19.608 28.508 29.892 1.00 90.19 93 GLN A N 1
ATOM 713 C CA . GLN A 1 93 ? -18.425 28.301 29.054 1.00 90.19 93 GLN A CA 1
ATOM 714 C C . GLN A 1 93 ? -17.359 27.489 29.800 1.00 90.19 93 GLN A C 1
ATOM 716 O O . GLN A 1 93 ? -16.304 27.992 30.173 1.00 90.19 93 GLN A O 1
ATOM 721 N N . ARG A 1 94 ? -17.672 26.217 30.052 1.00 91.69 94 ARG A N 1
ATOM 722 C CA . ARG A 1 94 ? -16.767 25.222 30.629 1.00 91.69 94 ARG A CA 1
ATOM 723 C C . ARG A 1 94 ? -17.083 23.823 30.118 1.00 91.69 94 ARG A C 1
ATOM 725 O O . ARG A 1 94 ? -18.174 23.565 29.598 1.00 91.69 94 ARG A O 1
ATOM 732 N N . ILE A 1 95 ? -16.157 22.909 30.378 1.00 93.69 95 ILE A N 1
ATOM 733 C CA . ILE A 1 95 ? -16.341 21.472 30.182 1.00 93.69 95 ILE A CA 1
ATOM 734 C C . ILE A 1 95 ? -16.584 20.811 31.543 1.00 93.69 95 ILE A C 1
ATOM 736 O O . ILE A 1 95 ? -15.984 21.187 32.547 1.00 93.69 95 ILE A O 1
ATOM 740 N N . HIS A 1 96 ? -17.482 19.830 31.608 1.00 94.94 96 HIS A N 1
ATOM 741 C CA . HIS A 1 96 ? -17.605 18.938 32.759 1.00 94.94 96 HIS A CA 1
ATOM 742 C C . HIS A 1 96 ? -16.895 17.612 32.472 1.00 94.94 96 HIS A C 1
ATOM 744 O O . HIS A 1 96 ? -17.356 16.834 31.636 1.00 94.94 96 HIS A O 1
ATOM 750 N N . TYR A 1 97 ? -15.784 17.363 33.167 1.00 94.25 97 TYR A N 1
ATOM 751 C CA . TYR A 1 97 ? -15.004 16.131 33.080 1.00 94.25 97 TYR A CA 1
ATOM 752 C C . TYR A 1 97 ? -14.266 15.863 34.399 1.00 94.25 97 TYR A C 1
ATOM 754 O O . TYR A 1 97 ? -14.092 16.757 35.227 1.00 94.25 97 TYR A O 1
ATOM 762 N N . ALA A 1 98 ? -13.813 14.627 34.583 1.00 91.81 98 ALA A N 1
ATOM 763 C CA . ALA A 1 98 ? -12.874 14.252 35.633 1.00 91.81 98 ALA A CA 1
ATOM 764 C C . ALA A 1 98 ? -11.813 13.316 35.047 1.00 91.81 98 ALA A C 1
ATOM 766 O O . ALA A 1 98 ? -12.064 12.645 34.048 1.00 91.81 98 ALA A O 1
ATOM 767 N N . ILE A 1 99 ? -10.633 13.258 35.662 1.00 90.44 99 ILE A N 1
ATOM 768 C CA . ILE A 1 99 ? -9.564 12.328 35.279 1.00 90.44 99 ILE A CA 1
ATOM 769 C C . ILE A 1 99 ? -9.438 11.277 36.377 1.00 90.44 99 ILE A C 1
ATOM 771 O O . ILE A 1 99 ? -9.370 11.616 37.559 1.00 90.44 99 ILE A O 1
ATOM 775 N N . GLN A 1 100 ? -9.388 10.002 35.992 1.00 88.19 100 GLN A N 1
ATOM 776 C CA . GLN A 1 100 ? -9.221 8.889 36.924 1.00 88.19 100 GLN A CA 1
ATOM 777 C C . GLN A 1 100 ? -8.051 7.978 36.528 1.00 88.19 100 GLN A C 1
ATOM 779 O O . GLN A 1 100 ? -7.776 7.805 35.335 1.00 88.19 100 GLN A O 1
ATOM 784 N N . PRO A 1 101 ? -7.371 7.355 37.508 1.00 84.56 101 PRO A N 1
ATOM 785 C CA . PRO A 1 101 ? -6.412 6.297 37.231 1.00 84.56 101 PRO A CA 1
ATOM 786 C C . PRO A 1 101 ? -7.136 4.996 36.843 1.00 84.56 101 PRO A C 1
ATOM 788 O O . PRO A 1 101 ? -8.046 4.546 37.535 1.00 84.56 101 PRO A O 1
ATOM 791 N N . ASP A 1 102 ? -6.694 4.351 35.766 1.00 76.00 102 ASP A N 1
ATOM 792 C CA . ASP A 1 102 ? -7.188 3.056 35.288 1.00 76.00 102 ASP A CA 1
ATOM 793 C C . ASP A 1 102 ? -6.005 2.161 34.898 1.00 76.00 102 ASP A C 1
ATOM 795 O O . ASP A 1 102 ? -5.317 2.391 33.901 1.00 76.00 102 ASP A O 1
ATOM 799 N N . ARG A 1 103 ? -5.733 1.139 35.722 1.00 73.00 103 ARG A N 1
ATOM 800 C CA . ARG A 1 103 ? -4.647 0.155 35.522 1.00 73.00 103 ARG A CA 1
ATOM 801 C C . ARG A 1 103 ? -3.280 0.791 35.200 1.00 73.00 103 ARG A C 1
ATOM 803 O O . ARG A 1 103 ? -2.573 0.321 34.315 1.00 73.00 103 ARG A O 1
ATOM 810 N N . GLY A 1 104 ? -2.913 1.853 35.919 1.00 69.00 104 GLY A N 1
ATOM 811 C CA . GLY A 1 104 ? -1.629 2.550 35.750 1.00 69.00 104 GLY A CA 1
ATOM 812 C C . GLY A 1 104 ? -1.597 3.605 34.637 1.00 69.00 104 GLY A C 1
ATOM 813 O O . GLY A 1 104 ? -0.544 4.187 34.407 1.00 69.00 104 GLY A O 1
ATOM 814 N N . ARG A 1 105 ? -2.729 3.876 33.975 1.00 77.56 105 ARG A N 1
ATOM 815 C CA . ARG A 1 105 ? -2.904 4.956 32.987 1.00 77.56 105 ARG A CA 1
ATOM 816 C C . ARG A 1 105 ? -3.872 6.008 33.524 1.00 77.56 105 ARG A C 1
ATOM 818 O O . ARG A 1 105 ? -4.671 5.703 34.407 1.00 77.56 105 ARG A O 1
ATOM 825 N N . GLN A 1 106 ? -3.814 7.230 33.007 1.00 84.06 106 GLN A N 1
ATOM 826 C CA . GLN A 1 106 ? -4.843 8.242 33.254 1.00 84.06 106 GLN A CA 1
ATOM 827 C C . GLN A 1 106 ? -5.842 8.235 32.102 1.00 84.06 106 GLN A C 1
ATOM 829 O O . GLN A 1 106 ? -5.448 8.075 30.952 1.00 84.06 106 GLN A O 1
ATOM 834 N N . ARG A 1 107 ? -7.127 8.404 32.414 1.00 87.75 107 ARG A N 1
ATOM 835 C CA . ARG A 1 107 ? -8.201 8.526 31.421 1.00 87.75 107 ARG A CA 1
ATOM 836 C C . ARG A 1 107 ? -9.254 9.516 31.889 1.00 87.75 107 ARG A C 1
ATOM 838 O O . ARG A 1 107 ? -9.420 9.710 33.098 1.00 87.75 107 ARG A O 1
ATOM 845 N N . VAL A 1 108 ? -10.018 10.063 30.950 1.00 89.06 108 VAL A N 1
ATOM 846 C CA . VAL A 1 108 ? -11.254 10.773 31.285 1.00 89.06 108 VAL A CA 1
ATOM 847 C C . VAL A 1 108 ? -12.229 9.770 31.920 1.00 89.06 108 VAL A C 1
ATOM 849 O O . VAL A 1 108 ? -12.400 8.635 31.451 1.00 89.06 108 VAL A O 1
ATOM 852 N N . ALA A 1 109 ? -12.779 10.143 33.071 1.00 91.62 109 ALA A N 1
ATOM 853 C CA . ALA A 1 109 ? -13.684 9.313 33.847 1.00 91.62 109 ALA A CA 1
ATOM 854 C C . ALA A 1 109 ? -15.064 9.282 33.175 1.00 91.62 109 ALA A C 1
ATOM 856 O O . ALA A 1 109 ? -15.570 10.342 32.805 1.00 91.62 109 ALA A O 1
ATOM 857 N N . PRO A 1 110 ? -15.684 8.097 33.028 1.00 92.50 110 PRO A N 1
ATOM 858 C CA . PRO A 1 110 ? -17.041 8.010 32.521 1.00 92.50 110 PRO A CA 1
ATOM 859 C C . PRO A 1 110 ? -18.020 8.680 33.488 1.00 92.50 110 PRO A C 1
ATOM 861 O O . PRO A 1 110 ? -17.934 8.481 34.701 1.00 92.50 110 PRO A O 1
ATOM 864 N N . LEU A 1 111 ? -18.956 9.453 32.940 1.00 95.38 111 LEU A N 1
ATOM 865 C CA . LEU A 1 111 ? -20.043 10.089 33.672 1.00 95.38 111 LEU A CA 1
ATOM 866 C C . LEU A 1 111 ? -21.324 9.255 33.513 1.00 95.38 111 LEU A C 1
ATOM 868 O O . LEU A 1 111 ? -21.859 9.192 32.403 1.00 95.38 111 LEU A O 1
ATOM 872 N N . PRO A 1 112 ? -21.856 8.639 34.583 1.00 95.31 112 PRO A N 1
ATOM 873 C CA . PRO A 1 112 ? -23.091 7.863 34.511 1.00 95.31 112 PRO A CA 1
ATOM 874 C C . PRO A 1 112 ? -24.264 8.659 33.924 1.00 95.31 112 PRO A C 1
ATOM 876 O O . PRO A 1 112 ? -24.448 9.839 34.231 1.00 95.31 112 PRO A O 1
ATOM 879 N N . LEU A 1 113 ? -25.109 7.999 33.122 1.00 93.69 113 LEU A N 1
ATOM 880 C CA . LEU A 1 113 ? -26.256 8.645 32.472 1.00 93.69 113 LEU A CA 1
ATOM 881 C C . LEU A 1 113 ? -27.154 9.466 33.424 1.00 93.69 113 LEU A C 1
ATOM 883 O O . LEU A 1 113 ? -27.507 10.588 33.055 1.00 93.69 113 LEU A O 1
ATOM 887 N N . PRO A 1 114 ? -27.517 8.994 34.638 1.00 93.81 114 PRO A N 1
ATOM 888 C CA . PRO A 1 114 ? -28.333 9.788 35.560 1.00 93.81 114 PRO A CA 1
ATOM 889 C C . PRO A 1 114 ? -27.689 11.123 35.954 1.00 93.81 114 PRO A C 1
ATOM 891 O O . PRO A 1 114 ? -28.394 12.130 36.049 1.00 93.81 114 PRO A O 1
ATOM 894 N N . ASP A 1 115 ? -26.365 11.140 36.124 1.00 95.19 115 ASP A N 1
ATOM 895 C CA . ASP A 1 115 ? -25.602 12.333 36.495 1.00 95.19 115 ASP A CA 1
ATOM 896 C C . ASP A 1 115 ? -25.510 13.304 35.311 1.00 95.19 115 ASP A C 1
ATOM 898 O O . ASP A 1 115 ? -25.715 14.508 35.474 1.00 95.19 115 ASP A O 1
ATOM 902 N N . ALA A 1 116 ? -25.320 12.786 34.093 1.00 94.12 116 ALA A N 1
ATOM 903 C CA . ALA A 1 116 ? -25.386 13.588 32.872 1.00 94.12 116 ALA A CA 1
ATOM 904 C C . ALA A 1 116 ? -26.767 14.247 32.695 1.00 94.12 116 ALA A C 1
ATOM 906 O O . ALA A 1 116 ? -26.857 15.447 32.435 1.00 94.12 116 ALA A O 1
ATOM 907 N N . LEU A 1 117 ? -27.859 13.503 32.911 1.00 94.62 117 LEU A N 1
ATOM 908 C CA . LEU A 1 117 ? -29.214 14.065 32.882 1.00 94.62 117 LEU A CA 1
ATOM 909 C C . LEU A 1 117 ? -29.427 15.090 34.007 1.00 94.62 117 LEU A C 1
ATOM 911 O O . LEU A 1 117 ? -30.135 16.075 33.811 1.00 94.62 117 LEU A O 1
ATOM 915 N N . ALA A 1 118 ? -28.823 14.897 35.185 1.00 95.12 118 ALA A N 1
ATOM 916 C CA . ALA A 1 118 ? -28.875 15.875 36.273 1.00 95.12 118 ALA A CA 1
ATOM 917 C C . ALA A 1 118 ? -28.199 17.200 35.892 1.00 95.12 118 ALA A C 1
ATOM 919 O O . ALA A 1 118 ? -28.753 18.253 36.206 1.00 95.12 118 ALA A O 1
ATOM 920 N N . LEU A 1 119 ? -27.079 17.162 35.160 1.00 94.88 119 LEU A N 1
ATOM 921 C CA . LEU A 1 119 ? -26.446 18.362 34.600 1.00 94.88 119 LEU A CA 1
ATOM 922 C C . LEU A 1 119 ? -27.364 19.082 33.605 1.00 94.88 119 LEU A C 1
ATOM 924 O O . LEU A 1 119 ? -27.496 20.300 33.679 1.00 94.88 119 LEU A O 1
ATOM 928 N N . LEU A 1 120 ? -28.045 18.349 32.716 1.00 94.44 120 LEU A N 1
ATOM 929 C CA . LEU A 1 120 ? -28.961 18.945 31.732 1.00 94.44 120 LEU A CA 1
ATOM 930 C C . LEU A 1 120 ? -30.197 19.607 32.368 1.00 94.44 120 LEU A C 1
ATOM 932 O O . LEU A 1 120 ? -30.798 20.485 31.756 1.00 94.44 120 LEU A O 1
ATOM 936 N N . ARG A 1 121 ? -30.577 19.224 33.595 1.00 93.75 121 ARG A N 1
ATOM 937 C CA . ARG A 1 121 ? -31.666 19.877 34.348 1.00 93.75 121 ARG A CA 1
ATOM 938 C C . ARG A 1 121 ? -31.233 21.175 35.035 1.00 93.75 121 ARG A C 1
ATOM 940 O O . ARG A 1 121 ? -32.086 21.897 35.551 1.00 93.75 121 ARG A O 1
ATOM 947 N N . GLN A 1 122 ? -29.934 21.468 35.098 1.00 91.38 122 GLN A N 1
ATOM 948 C CA . GLN A 1 122 ? -29.454 22.680 35.754 1.00 91.38 122 GLN A CA 1
ATOM 949 C C . GLN A 1 122 ? -29.883 23.922 34.955 1.00 91.38 122 GLN A C 1
ATOM 951 O O . GLN A 1 122 ? -29.838 23.905 33.724 1.00 91.38 122 GLN A O 1
ATOM 956 N N . PRO A 1 123 ? -30.255 25.033 35.624 1.00 86.38 123 PRO A N 1
ATOM 957 C CA . PRO A 1 123 ? -30.575 26.290 34.937 1.00 86.38 123 PRO A CA 1
ATOM 958 C C . PRO A 1 123 ? -29.432 26.785 34.040 1.00 86.38 123 PRO A C 1
ATOM 960 O O . PRO A 1 123 ? -29.658 27.405 32.999 1.00 86.38 123 PRO A O 1
ATOM 963 N N . SER A 1 124 ? -28.205 26.490 34.468 1.00 89.81 124 SER A N 1
ATOM 964 C CA . SER A 1 124 ? -26.961 26.806 33.794 1.00 89.81 124 SER A CA 1
ATOM 965 C C . SER A 1 124 ? -26.199 25.506 33.551 1.00 89.81 124 SER A C 1
ATOM 967 O O . SER A 1 124 ? -25.782 24.843 34.497 1.00 89.81 124 SER A O 1
ATOM 969 N N . VAL A 1 125 ? -26.105 25.095 32.289 1.00 93.88 125 VAL A N 1
ATOM 970 C CA . VAL A 1 125 ? -25.527 23.803 31.886 1.00 93.88 125 VAL A CA 1
ATOM 971 C C . VAL A 1 125 ? -24.103 24.003 31.360 1.00 93.88 125 VAL A C 1
ATOM 973 O O . VAL A 1 125 ? -23.869 24.997 30.673 1.00 93.88 125 VAL A O 1
ATOM 976 N N . PRO A 1 126 ? -23.147 23.090 31.613 1.00 93.69 126 PRO A N 1
ATOM 977 C CA . PRO A 1 126 ? -21.851 23.126 30.937 1.00 93.69 126 PRO A CA 1
ATOM 978 C C . PRO A 1 126 ? -22.016 23.135 29.414 1.00 93.69 126 PRO A C 1
ATOM 980 O O . PRO A 1 126 ? -22.853 22.406 28.877 1.00 93.69 126 PRO A O 1
ATOM 983 N N . ARG A 1 127 ? -21.182 23.904 28.709 1.00 94.12 127 ARG A N 1
ATOM 984 C CA . ARG A 1 127 ? -21.134 23.899 27.244 1.00 94.12 127 ARG A CA 1
ATOM 985 C C . ARG A 1 127 ? -20.774 22.518 26.706 1.00 94.12 127 ARG A C 1
ATOM 987 O O . ARG A 1 127 ? -21.341 22.117 25.693 1.00 94.12 127 ARG A O 1
ATOM 994 N N . PHE A 1 128 ? -19.885 21.797 27.388 1.00 95.50 128 PHE A N 1
ATOM 995 C CA . PHE A 1 128 ? -19.561 20.417 27.043 1.00 95.50 128 PHE A CA 1
ATOM 996 C C . PHE A 1 128 ? -19.591 19.478 28.251 1.00 95.50 128 PHE A C 1
ATOM 998 O O . PHE A 1 128 ? -19.232 19.861 29.367 1.00 95.50 128 PHE A O 1
ATOM 1005 N N . ILE A 1 129 ? -19.978 18.227 28.013 1.00 96.44 129 ILE A N 1
ATOM 1006 C CA . ILE A 1 129 ? -19.993 17.140 29.000 1.00 96.44 129 ILE A CA 1
ATOM 1007 C C . ILE A 1 129 ? -19.193 15.970 28.419 1.00 96.44 129 ILE A C 1
ATOM 1009 O O . ILE A 1 129 ? -19.544 15.468 27.351 1.00 96.44 129 ILE A O 1
ATOM 1013 N N . ALA A 1 130 ? -18.115 15.560 29.087 1.00 95.50 130 ALA A N 1
ATOM 1014 C CA . ALA A 1 130 ? -17.215 14.518 28.591 1.00 95.50 130 ALA A CA 1
ATOM 1015 C C . ALA A 1 130 ? -17.615 13.110 29.067 1.00 95.50 130 ALA A C 1
ATOM 1017 O O . ALA A 1 130 ? -18.151 12.948 30.164 1.00 95.50 130 ALA A O 1
ATOM 1018 N N . GLN A 1 131 ? -17.308 12.101 28.244 1.00 92.81 131 GLN A N 1
ATOM 1019 C CA . GLN A 1 131 ? -17.411 10.664 28.537 1.00 92.81 131 GLN A CA 1
ATOM 1020 C C . GLN A 1 131 ? -18.760 10.220 29.134 1.00 92.81 131 GLN A C 1
ATOM 1022 O O . GLN A 1 131 ? -18.809 9.498 30.130 1.00 92.81 131 GLN A O 1
ATOM 1027 N N . ILE A 1 132 ? -19.882 10.621 28.530 1.00 94.75 132 ILE A N 1
ATOM 1028 C CA . ILE A 1 132 ? -21.209 10.194 29.004 1.00 94.75 132 ILE A CA 1
ATOM 1029 C C . ILE A 1 132 ? -21.350 8.676 28.844 1.00 94.75 132 ILE A C 1
ATOM 1031 O O . ILE A 1 132 ? -21.191 8.134 27.757 1.00 94.75 132 ILE A O 1
ATOM 1035 N N . GLU A 1 133 ? -21.708 7.970 29.908 1.00 94.75 133 GLU A N 1
ATOM 1036 C CA . GLU A 1 133 ? -21.920 6.528 29.888 1.00 94.75 133 GLU A CA 1
ATOM 1037 C C . GLU A 1 133 ? -23.404 6.201 29.702 1.00 94.75 133 GLU A C 1
ATOM 1039 O O . GLU A 1 133 ? -24.181 6.157 30.656 1.00 94.75 133 GLU A O 1
ATOM 1044 N N . ILE A 1 134 ? -23.803 5.956 28.452 1.00 94.62 134 ILE A N 1
ATOM 1045 C CA . ILE A 1 134 ? -25.161 5.543 28.085 1.00 94.62 134 ILE A CA 1
ATOM 1046 C C . ILE A 1 134 ? -25.298 4.035 28.337 1.00 94.62 134 ILE A C 1
ATOM 1048 O O . ILE A 1 134 ? -25.065 3.210 27.447 1.00 94.62 134 ILE A O 1
ATOM 1052 N N . ASP A 1 135 ? -25.666 3.677 29.568 1.00 94.62 135 ASP A N 1
ATOM 1053 C CA . ASP A 1 135 ? -26.081 2.326 29.955 1.00 94.62 135 ASP A CA 1
ATOM 1054 C C . ASP A 1 135 ? -27.612 2.243 30.060 1.00 94.62 135 ASP A C 1
ATOM 1056 O O . ASP A 1 135 ? -28.226 2.824 30.954 1.00 94.62 135 ASP A O 1
ATOM 1060 N N . LEU A 1 136 ? -28.237 1.512 29.132 1.00 93.12 136 LEU A N 1
ATOM 1061 C CA . LEU A 1 136 ? -29.688 1.292 29.114 1.00 93.12 136 LEU A CA 1
ATOM 1062 C C . LEU A 1 136 ? -30.109 -0.010 29.808 1.00 93.12 136 LEU A C 1
ATOM 1064 O O . LEU A 1 136 ? -31.303 -0.303 29.859 1.00 93.12 136 LEU A O 1
ATOM 1068 N N . GLY A 1 137 ? -29.170 -0.783 30.367 1.00 88.69 137 GLY A N 1
ATOM 1069 C CA . GLY A 1 137 ? -29.474 -1.990 31.141 1.00 88.69 137 GLY A CA 1
ATOM 1070 C C . GLY A 1 137 ? -30.455 -1.738 32.299 1.00 88.69 137 GLY A C 1
ATOM 1071 O O . GLY A 1 137 ? -31.428 -2.483 32.433 1.00 88.69 137 GLY A O 1
ATOM 1072 N N . PRO A 1 138 ? -30.284 -0.658 33.089 1.00 91.19 138 PRO A N 1
ATOM 1073 C CA . PRO A 1 138 ? -31.249 -0.246 34.114 1.00 91.19 138 PRO A CA 1
ATOM 1074 C C . PRO A 1 138 ? -32.568 0.332 33.565 1.00 91.19 138 PRO A C 1
ATOM 1076 O O . PRO A 1 138 ? -33.502 0.555 34.335 1.00 91.19 138 PRO A O 1
ATOM 1079 N N . HIS A 1 139 ? -32.668 0.576 32.253 1.00 91.88 139 HIS A N 1
ATOM 1080 C CA . HIS A 1 139 ? -33.784 1.263 31.590 1.00 91.88 139 HIS A CA 1
ATOM 1081 C C . HIS A 1 139 ? -34.418 0.398 30.476 1.00 91.88 139 HIS A C 1
ATOM 1083 O O . HIS A 1 139 ? -34.411 0.782 29.300 1.00 91.88 139 HIS A O 1
ATOM 1089 N N . PRO A 1 140 ? -35.019 -0.763 30.810 1.00 91.12 140 PRO A N 1
ATOM 1090 C CA . PRO A 1 140 ? -35.462 -1.752 29.823 1.00 91.12 140 PRO A CA 1
ATOM 1091 C C . PRO A 1 140 ? -36.545 -1.240 28.862 1.00 91.12 140 PRO A C 1
ATOM 1093 O O . PRO A 1 140 ? -36.593 -1.686 27.720 1.00 91.12 140 PRO A O 1
ATOM 1096 N N . ALA A 1 141 ? -37.386 -0.290 29.285 1.00 92.69 141 ALA A N 1
ATOM 1097 C CA . ALA A 1 141 ? -38.402 0.312 28.420 1.00 92.69 141 ALA A CA 1
ATOM 1098 C C . ALA A 1 141 ? -37.777 1.132 27.275 1.00 92.69 141 ALA A C 1
ATOM 1100 O O . ALA A 1 141 ? -38.172 0.974 26.122 1.00 92.69 141 ALA A O 1
ATOM 1101 N N . ILE A 1 142 ? -36.753 1.938 27.585 1.00 94.12 142 ILE A N 1
ATOM 1102 C CA . ILE A 1 142 ? -36.019 2.748 26.600 1.00 94.12 142 ILE A CA 1
ATOM 1103 C C . ILE A 1 142 ? -35.285 1.826 25.622 1.00 94.12 142 ILE A C 1
ATOM 1105 O O . ILE A 1 142 ? -35.370 1.998 24.406 1.00 94.12 142 ILE A O 1
ATOM 1109 N N . ALA A 1 143 ? -34.611 0.798 26.150 1.00 94.50 143 ALA A N 1
ATOM 1110 C CA . ALA A 1 143 ? -33.920 -0.192 25.332 1.00 94.50 143 ALA A CA 1
ATOM 1111 C C . ALA A 1 143 ? -34.883 -0.937 24.390 1.00 94.50 143 ALA A C 1
ATOM 1113 O O . ALA A 1 143 ? -34.589 -1.085 23.204 1.00 94.50 143 ALA A O 1
ATOM 1114 N N . ALA A 1 144 ? -36.047 -1.368 24.891 1.00 94.50 144 ALA A N 1
ATOM 1115 C CA . ALA A 1 144 ? -37.050 -2.061 24.088 1.00 94.50 144 ALA A CA 1
ATOM 1116 C C . ALA A 1 144 ? -37.608 -1.172 22.970 1.00 94.50 144 ALA A C 1
ATOM 1118 O O . ALA A 1 144 ? -37.671 -1.617 21.825 1.00 94.50 144 ALA A O 1
ATOM 1119 N N . GLN A 1 145 ? -37.941 0.088 23.269 1.00 94.12 145 GLN A N 1
ATOM 1120 C CA . GLN A 1 145 ? -38.417 1.046 22.269 1.00 94.12 145 GLN A CA 1
ATOM 1121 C C . GLN A 1 145 ? -37.375 1.280 21.166 1.00 94.12 145 GLN A C 1
ATOM 1123 O O . GLN A 1 145 ? -37.712 1.245 19.980 1.00 94.12 145 GLN A O 1
ATOM 1128 N N . PHE A 1 146 ? -36.106 1.471 21.543 1.00 96.06 146 PHE A N 1
ATOM 1129 C CA . PHE A 1 146 ? -35.015 1.646 20.585 1.00 96.06 146 PHE A CA 1
ATOM 1130 C C . PHE A 1 146 ? -34.863 0.431 19.661 1.00 96.06 146 PHE A C 1
ATOM 1132 O O . PHE A 1 146 ? -34.776 0.584 18.446 1.00 96.06 146 PHE A O 1
ATOM 1139 N N . LEU A 1 147 ? -34.857 -0.784 20.217 1.00 96.62 147 LEU A N 1
ATOM 1140 C CA . LEU A 1 147 ? -34.718 -2.016 19.434 1.00 96.62 147 LEU A CA 1
ATOM 1141 C C . LEU A 1 147 ? -35.916 -2.225 18.490 1.00 96.62 147 LEU A C 1
ATOM 1143 O O . LEU A 1 147 ? -35.732 -2.489 17.298 1.00 96.62 147 LEU A O 1
ATOM 1147 N N . GLN A 1 148 ? -37.139 -2.024 18.984 1.00 95.62 148 GLN A N 1
ATOM 1148 C CA . GLN A 1 148 ? -38.367 -2.195 18.203 1.00 95.62 148 GLN A CA 1
ATOM 1149 C C . GLN A 1 148 ? -38.467 -1.223 17.023 1.00 95.62 148 GLN A C 1
ATOM 1151 O O . GLN A 1 148 ? -38.964 -1.608 15.964 1.00 95.62 148 GLN A O 1
ATOM 1156 N N . MET A 1 149 ? -37.933 -0.003 17.150 1.00 94.81 149 MET A N 1
ATOM 1157 C CA . MET A 1 149 ? -37.862 0.965 16.046 1.00 94.81 149 MET A CA 1
ATOM 1158 C C . MET A 1 149 ? -37.144 0.402 14.806 1.00 94.81 149 MET A C 1
ATOM 1160 O O . MET A 1 149 ? -37.462 0.797 13.678 1.00 94.81 149 MET A O 1
ATOM 1164 N N . PHE A 1 150 ? -36.218 -0.541 15.001 1.00 96.38 150 PHE A N 1
ATOM 1165 C CA . PHE A 1 150 ? -35.479 -1.223 13.937 1.00 96.38 150 PHE A CA 1
ATOM 1166 C C . PHE A 1 150 ? -35.952 -2.663 13.681 1.00 96.38 150 PHE A C 1
ATOM 1168 O O . PHE A 1 150 ? -35.314 -3.376 12.914 1.00 96.38 150 PHE A O 1
ATOM 1175 N N . GLY A 1 151 ? -37.060 -3.104 14.286 1.00 94.81 151 GLY A N 1
ATOM 1176 C CA . GLY A 1 151 ? -37.547 -4.483 14.153 1.00 94.81 151 GLY A CA 1
ATOM 1177 C C . GLY A 1 151 ? -36.677 -5.522 14.871 1.00 94.81 151 GLY A C 1
ATOM 1178 O O . GLY A 1 151 ? -36.697 -6.695 14.506 1.00 94.81 151 GLY A O 1
ATOM 1179 N N . LEU A 1 152 ? -35.899 -5.099 15.870 1.00 96.12 152 LEU A N 1
ATOM 1180 C CA . LEU A 1 152 ? -35.062 -5.973 16.689 1.00 96.12 152 LEU A CA 1
ATOM 1181 C C . LEU A 1 152 ? -35.838 -6.466 17.915 1.00 96.12 152 LEU A C 1
ATOM 1183 O O . LEU A 1 152 ? -36.550 -5.693 18.552 1.00 96.12 152 LEU A O 1
ATOM 1187 N N . ASP A 1 153 ? -35.670 -7.745 18.255 1.00 94.31 153 ASP A N 1
ATOM 1188 C CA . ASP A 1 153 ? -36.337 -8.386 19.393 1.00 94.31 153 ASP A CA 1
ATOM 1189 C C . ASP A 1 153 ? -35.622 -8.061 20.728 1.00 94.31 153 ASP A C 1
ATOM 1191 O O . ASP A 1 153 ? -34.485 -8.511 20.929 1.00 94.31 153 ASP A O 1
ATOM 1195 N N . PRO A 1 154 ? -36.263 -7.325 21.663 1.00 93.94 154 PRO A N 1
ATOM 1196 C CA . PRO A 1 154 ? -35.694 -7.009 22.977 1.00 93.94 154 PRO A CA 1
ATOM 1197 C C . PRO A 1 154 ? -35.447 -8.231 23.871 1.00 93.94 154 PRO A C 1
ATOM 1199 O O . PRO A 1 154 ? -34.675 -8.147 24.832 1.00 93.94 154 PRO A O 1
ATOM 1202 N N . ASP A 1 155 ? -36.073 -9.374 23.585 1.00 92.12 155 ASP A N 1
ATOM 1203 C CA . ASP A 1 155 ? -35.847 -10.620 24.320 1.00 92.12 155 ASP A CA 1
ATOM 1204 C C . ASP A 1 155 ? -34.639 -11.402 23.800 1.00 92.12 155 ASP A C 1
ATOM 1206 O O . ASP A 1 155 ? -34.032 -12.164 24.557 1.00 92.12 155 ASP A O 1
ATOM 1210 N N . ALA A 1 156 ? -34.229 -11.158 22.556 1.00 92.06 156 ALA A N 1
ATOM 1211 C CA . ALA A 1 156 ? -33.044 -11.760 21.956 1.00 92.06 156 ALA A CA 1
ATOM 1212 C C . ALA A 1 156 ? -31.798 -10.864 22.043 1.00 92.06 156 ALA A C 1
ATOM 1214 O O . ALA A 1 156 ? -30.678 -11.377 21.972 1.00 92.06 156 ALA A O 1
ATOM 1215 N N . ILE A 1 157 ? -31.970 -9.543 22.173 1.00 94.62 157 ILE A N 1
ATOM 1216 C CA . ILE A 1 157 ? -30.889 -8.554 22.075 1.00 94.62 157 ILE A CA 1
ATOM 1217 C C . ILE A 1 157 ? -30.896 -7.619 23.288 1.00 94.62 157 ILE A C 1
ATOM 1219 O O . ILE A 1 157 ? -31.925 -7.086 23.687 1.00 94.62 157 ILE A O 1
ATOM 1223 N N . GLU A 1 158 ? -29.715 -7.383 23.848 1.00 94.38 158 GLU A N 1
ATOM 1224 C CA . GLU A 1 158 ? -29.429 -6.323 24.808 1.00 94.38 158 GLU A CA 1
ATOM 1225 C C . GLU A 1 158 ? -28.504 -5.270 24.183 1.00 94.38 158 GLU A C 1
ATOM 1227 O O . GLU A 1 158 ? -27.631 -5.576 23.364 1.00 94.38 158 GLU A O 1
ATOM 1232 N N . LEU A 1 159 ? -28.681 -4.010 24.579 1.00 94.50 159 LEU A N 1
ATOM 1233 C CA . LEU A 1 159 ? -27.787 -2.921 24.197 1.00 94.50 159 LEU A CA 1
ATOM 1234 C C . LEU A 1 159 ? -26.624 -2.868 25.185 1.00 94.50 159 LEU A C 1
ATOM 1236 O O . LEU A 1 159 ? -26.819 -2.835 26.397 1.00 94.50 159 LEU A O 1
ATOM 1240 N N . GLY A 1 160 ? -25.399 -2.866 24.673 1.00 92.31 160 GLY A N 1
ATOM 1241 C CA . GLY A 1 160 ? -24.229 -2.617 25.494 1.00 92.31 160 GLY A CA 1
ATOM 1242 C C . GLY A 1 160 ? -24.006 -1.129 25.731 1.00 92.31 160 GLY A C 1
ATOM 1243 O O . GLY A 1 160 ? -24.363 -0.288 24.908 1.00 92.31 160 GLY A O 1
ATOM 1244 N N . VAL A 1 161 ? -23.337 -0.845 26.846 1.00 94.00 161 VAL A N 1
ATOM 1245 C CA . VAL A 1 161 ? -22.882 0.492 27.222 1.00 94.00 161 VAL A CA 1
ATOM 1246 C C . VAL A 1 161 ? -22.190 1.209 26.061 1.00 94.00 161 VAL A C 1
ATOM 1248 O O . VAL A 1 161 ? -21.272 0.663 25.440 1.00 94.00 161 VAL A O 1
ATOM 1251 N N . SER A 1 162 ? -22.631 2.435 25.801 1.00 94.44 162 SER A N 1
ATOM 1252 C CA . SER A 1 162 ? -22.080 3.333 24.786 1.00 94.44 162 SER A CA 1
ATOM 1253 C C . SER A 1 162 ? -21.490 4.572 25.449 1.00 94.44 162 SER A C 1
ATOM 1255 O O . SER A 1 162 ? -22.059 5.079 26.411 1.00 94.44 162 SER A O 1
ATOM 1257 N N . ARG A 1 163 ? -20.338 5.035 24.957 1.00 93.50 163 ARG A N 1
ATOM 1258 C CA . ARG A 1 163 ? -19.583 6.142 25.556 1.00 93.50 163 ARG A CA 1
ATOM 1259 C C . ARG A 1 163 ? -19.203 7.155 24.478 1.00 93.50 163 ARG A C 1
ATOM 1261 O O . ARG A 1 163 ? -18.187 6.953 23.816 1.00 93.50 163 ARG A O 1
ATOM 1268 N N . PRO A 1 164 ? -20.055 8.156 24.202 1.00 93.56 164 PRO A N 1
ATOM 1269 C CA . PRO A 1 164 ? -19.655 9.315 23.421 1.00 93.56 164 PRO A CA 1
ATOM 1270 C C . PRO A 1 164 ? -18.568 10.084 24.173 1.00 93.56 164 PRO A C 1
ATOM 1272 O O . PRO A 1 164 ? -18.698 10.294 25.382 1.00 93.56 164 PRO A O 1
ATOM 1275 N N . ASP A 1 165 ? -17.519 10.503 23.468 1.00 94.12 165 ASP A N 1
ATOM 1276 C CA . ASP A 1 165 ? -16.372 11.151 24.112 1.00 94.12 165 ASP A CA 1
ATOM 1277 C C . ASP A 1 165 ? -16.742 12.540 24.629 1.00 94.12 165 ASP A C 1
ATOM 1279 O O . ASP A 1 165 ? -16.319 12.935 25.717 1.00 94.12 165 ASP A O 1
ATOM 1283 N N . LEU A 1 166 ? -17.586 13.267 23.889 1.00 95.69 166 LEU A N 1
ATOM 1284 C CA . LEU A 1 166 ? -18.014 14.599 24.283 1.00 95.69 166 LEU A CA 1
ATOM 1285 C C . LEU A 1 166 ? -19.422 14.926 23.756 1.00 95.69 166 LEU A C 1
ATOM 1287 O O . LEU A 1 166 ? -19.813 14.548 22.651 1.00 95.69 166 LEU A O 1
ATOM 1291 N N . LEU A 1 167 ? -20.203 15.632 24.570 1.00 96.88 167 LEU A N 1
ATOM 1292 C CA . LEU A 1 167 ? -21.512 16.163 24.205 1.00 96.88 167 LEU A CA 1
ATOM 1293 C C . LEU A 1 167 ? -21.485 17.683 24.299 1.00 96.88 167 LEU A C 1
ATOM 1295 O O . LEU A 1 167 ? -21.249 18.226 25.375 1.00 96.88 167 LEU A O 1
ATOM 1299 N N . GLU A 1 168 ? -21.749 18.357 23.189 1.00 96.31 168 GLU A N 1
ATOM 1300 C CA . GLU A 1 168 ? -21.832 19.811 23.101 1.00 96.31 168 GLU A CA 1
ATOM 1301 C C . GLU A 1 168 ? -23.279 20.286 23.242 1.00 96.31 168 GLU A C 1
ATOM 1303 O O . GLU A 1 168 ? -24.181 19.779 22.573 1.00 96.31 168 GLU A O 1
ATOM 1308 N N . VAL A 1 169 ? -23.497 21.306 24.072 1.00 95.75 169 VAL A N 1
ATOM 1309 C CA . VAL A 1 169 ? -24.791 21.971 24.228 1.00 95.75 169 VAL A CA 1
ATOM 1310 C C . VAL A 1 169 ? -24.825 23.247 23.395 1.00 95.75 169 VAL A C 1
ATOM 1312 O O . VAL A 1 169 ? -24.254 24.275 23.769 1.00 95.75 169 VAL A O 1
ATOM 1315 N N . LEU A 1 170 ? -25.541 23.209 22.278 1.00 93.88 170 LEU A N 1
ATOM 1316 C CA . LEU A 1 170 ? -25.772 24.359 21.412 1.00 93.88 170 LEU A CA 1
ATOM 1317 C C . LEU A 1 170 ? -26.939 25.214 21.931 1.00 93.88 170 LEU A C 1
ATOM 1319 O O . LEU A 1 170 ? -27.948 24.659 22.382 1.00 93.88 170 LEU A O 1
ATOM 1323 N N . PRO A 1 171 ? -26.837 26.556 21.866 1.00 92.06 171 PRO A N 1
ATOM 1324 C CA . PRO A 1 171 ? -27.963 27.425 22.170 1.00 92.06 171 PRO A CA 1
ATOM 1325 C C . PRO A 1 171 ? -29.095 27.229 21.146 1.00 92.06 171 PRO A C 1
ATOM 1327 O O . PRO A 1 171 ? -28.837 26.750 20.040 1.00 92.06 171 PRO A O 1
ATOM 1330 N N . PRO A 1 172 ? -30.331 27.621 21.492 1.00 90.88 172 PRO A N 1
ATOM 1331 C CA . PRO A 1 172 ? -31.407 27.749 20.516 1.00 90.88 172 PRO A CA 1
ATOM 1332 C C . PRO A 1 172 ? -31.049 28.774 19.431 1.00 90.88 172 PRO A C 1
ATOM 1334 O O . PRO A 1 172 ? -30.384 29.773 19.715 1.00 90.88 172 PRO A O 1
ATOM 1337 N N . ASP A 1 173 ? -31.536 28.550 18.217 1.00 88.94 173 ASP A N 1
ATOM 1338 C CA . ASP A 1 173 ? -31.418 29.458 17.073 1.00 88.94 173 ASP A CA 1
ATOM 1339 C C . ASP A 1 173 ? -32.778 29.599 16.352 1.00 88.94 173 ASP A C 1
ATOM 1341 O O . ASP A 1 173 ? -33.768 28.991 16.764 1.00 88.94 173 ASP A O 1
ATOM 1345 N N . GLU A 1 174 ? -32.867 30.424 15.300 1.00 87.00 174 GLU A N 1
ATOM 1346 C CA . GLU A 1 174 ? -34.133 30.664 14.576 1.00 87.00 174 GLU A CA 1
ATOM 1347 C C . GLU A 1 174 ? -34.743 29.386 13.978 1.00 87.00 174 GLU A C 1
ATOM 1349 O O . GLU A 1 174 ? -35.965 29.262 13.896 1.00 87.00 174 GLU A O 1
ATOM 1354 N N . SER A 1 175 ? -33.899 28.430 13.583 1.00 87.56 175 SER A N 1
ATOM 1355 C CA . SER A 1 175 ? -34.316 27.138 13.029 1.00 87.56 175 SER A CA 1
ATOM 1356 C C . SER A 1 175 ? -34.579 26.078 14.106 1.00 87.56 175 SER A C 1
ATOM 1358 O O . SER A 1 175 ? -35.347 25.144 13.879 1.00 87.56 175 SER A O 1
ATOM 1360 N N . HIS A 1 176 ? -33.994 26.243 15.295 1.00 87.81 176 HIS A N 1
ATOM 1361 C CA . HIS A 1 176 ? -34.025 25.276 16.387 1.00 87.81 176 HIS A CA 1
ATOM 1362 C C . HIS A 1 176 ? -34.411 25.953 17.714 1.00 87.81 176 HIS A C 1
ATOM 1364 O O . HIS A 1 176 ? -33.543 26.444 18.437 1.00 87.81 176 HIS A O 1
ATOM 1370 N N . PRO A 1 177 ? -35.702 25.934 18.105 1.00 87.50 177 PRO A N 1
ATOM 1371 C CA . PRO A 1 177 ? -36.185 26.634 19.302 1.00 87.50 177 PRO A CA 1
ATOM 1372 C C . PRO A 1 177 ? -35.749 25.987 20.630 1.00 87.50 177 PRO A C 1
ATOM 1374 O O . PRO A 1 177 ? -35.917 26.580 21.697 1.00 87.50 177 PRO A O 1
ATOM 1377 N N . HIS A 1 178 ? -35.200 24.772 20.589 1.00 91.19 178 HIS A N 1
ATOM 1378 C CA . HIS A 1 178 ? -34.647 24.061 21.742 1.00 91.19 178 HIS A CA 1
ATOM 1379 C C . HIS A 1 178 ? -33.119 24.050 21.690 1.00 91.19 178 HIS A C 1
ATOM 1381 O O . HIS A 1 178 ? -32.526 24.117 20.613 1.00 91.19 178 HIS A O 1
ATOM 1387 N N . ARG A 1 179 ? -32.471 23.908 22.854 1.00 94.38 179 ARG A N 1
ATOM 1388 C CA . ARG A 1 179 ? -31.026 23.640 22.900 1.00 94.38 179 ARG A CA 1
ATOM 1389 C C . ARG A 1 179 ? -30.746 22.325 22.181 1.00 94.38 179 ARG A C 1
ATOM 1391 O O . ARG A 1 179 ? -31.503 21.369 22.348 1.00 94.38 179 ARG A O 1
ATOM 1398 N N . ARG A 1 180 ? -29.659 22.252 21.418 1.00 95.62 180 ARG A N 1
ATOM 1399 C CA . ARG A 1 180 ? -29.279 21.013 20.726 1.00 95.62 180 ARG A CA 1
ATOM 1400 C C . ARG A 1 180 ? -28.114 20.323 21.415 1.00 95.62 180 ARG A C 1
ATOM 1402 O O . ARG A 1 180 ? -27.175 20.982 21.847 1.00 95.62 180 ARG A O 1
ATOM 1409 N N . LEU A 1 181 ? -28.180 19.002 21.503 1.00 97.25 181 LEU A N 1
ATOM 1410 C CA . LEU A 1 181 ? -27.107 18.148 21.993 1.00 97.25 181 LEU A CA 1
ATOM 1411 C C . LEU A 1 181 ? -26.365 17.562 20.791 1.00 97.25 181 LEU A C 1
ATOM 1413 O O . LEU A 1 181 ? -26.881 16.660 20.127 1.00 97.25 181 LEU A O 1
ATOM 1417 N N . ARG A 1 182 ? -25.176 18.090 20.500 1.00 97.75 182 ARG A N 1
ATOM 1418 C CA . ARG A 1 182 ? -24.327 17.633 19.397 1.00 97.75 182 ARG A CA 1
ATOM 1419 C C . ARG A 1 182 ? -23.277 16.662 19.912 1.00 97.75 182 ARG A C 1
ATOM 1421 O O . ARG A 1 182 ? -22.572 16.947 20.876 1.00 97.75 182 ARG A O 1
ATOM 1428 N N . VAL A 1 183 ? -23.172 15.512 19.257 1.00 97.88 183 VAL A N 1
ATOM 1429 C CA . VAL A 1 183 ? -22.227 14.461 19.643 1.00 97.88 183 VAL A CA 1
ATOM 1430 C C . VAL A 1 183 ? -20.876 14.685 18.979 1.00 97.88 183 VAL A C 1
ATOM 1432 O O . VAL A 1 183 ? -20.791 14.926 17.773 1.00 97.88 183 VAL A O 1
ATOM 1435 N N . TRP A 1 184 ? -19.837 14.559 19.794 1.00 96.62 184 TRP A N 1
ATOM 1436 C CA . TRP A 1 184 ? -18.438 14.634 19.418 1.00 96.62 184 TRP A CA 1
ATOM 1437 C C . TRP A 1 184 ? -17.741 13.311 19.742 1.00 96.62 184 TRP A C 1
ATOM 1439 O O . TRP A 1 184 ? -18.060 12.636 20.726 1.00 96.62 184 TRP A O 1
ATOM 1449 N N . ASP A 1 185 ? -16.776 12.953 18.907 1.00 94.81 185 ASP A N 1
ATOM 1450 C CA . ASP A 1 185 ? -15.969 11.747 19.054 1.00 94.81 185 ASP A CA 1
ATOM 1451 C C . ASP A 1 185 ? -14.496 12.083 18.779 1.00 94.81 185 ASP A C 1
ATOM 1453 O O . ASP A 1 185 ? -14.161 12.744 17.792 1.00 94.81 185 ASP A O 1
ATOM 1457 N N . PHE A 1 186 ? -13.615 11.680 19.689 1.00 92.69 186 PHE A N 1
ATOM 1458 C CA . PHE A 1 186 ? -12.184 11.941 19.631 1.00 92.69 186 PHE A CA 1
ATOM 1459 C C . PHE A 1 186 ? -11.461 10.712 19.105 1.00 92.69 186 PHE A C 1
ATOM 1461 O O . PHE A 1 186 ? -11.621 9.585 19.583 1.00 92.69 186 PHE A O 1
ATOM 1468 N N . LYS A 1 187 ? -10.636 10.915 18.079 1.00 88.44 187 LYS A N 1
ATOM 1469 C CA . LYS A 1 187 ? -9.953 9.817 17.402 1.00 88.44 187 LYS A CA 1
ATOM 1470 C C . LYS A 1 187 ? -8.486 10.139 17.219 1.00 88.44 187 LYS A C 1
ATOM 1472 O O . LYS A 1 187 ? -8.115 10.999 16.437 1.00 88.44 187 LYS A O 1
ATOM 1477 N N . GLY A 1 188 ? -7.629 9.357 17.875 1.00 79.56 188 GLY A N 1
ATOM 1478 C CA . GLY A 1 188 ? -6.172 9.482 17.761 1.00 79.56 188 GLY A CA 1
ATOM 1479 C C . GLY A 1 188 ? -5.594 9.155 16.373 1.00 79.56 188 GLY A C 1
ATOM 1480 O O . GLY A 1 188 ? -4.375 9.105 16.227 1.00 79.56 188 GLY A O 1
ATOM 1481 N N . SER A 1 189 ? -6.433 8.903 15.363 1.00 80.12 189 SER A N 1
ATOM 1482 C CA . SER A 1 189 ? -6.016 8.823 13.964 1.00 80.12 189 SER A CA 1
ATOM 1483 C C . SER A 1 189 ? -5.646 10.205 13.417 1.00 80.12 189 SER A C 1
ATOM 1485 O O . SER A 1 189 ? -6.050 11.230 13.959 1.00 80.12 189 SER A O 1
ATOM 1487 N N . GLN A 1 190 ? -4.883 10.235 12.320 1.00 78.88 190 GLN A N 1
ATOM 1488 C CA . GLN A 1 190 ? -4.513 11.496 11.667 1.00 78.88 190 GLN A CA 1
ATOM 1489 C C . GLN A 1 190 ? -5.736 12.252 11.144 1.00 78.88 190 GLN A C 1
ATOM 1491 O O . GLN A 1 190 ? -5.879 13.432 11.421 1.00 78.88 190 GLN A O 1
ATOM 1496 N N . VAL A 1 191 ? -6.642 11.538 10.472 1.00 83.38 191 VAL A N 1
ATOM 1497 C CA . VAL A 1 191 ? -7.898 12.069 9.926 1.00 83.38 191 VAL A CA 1
ATOM 1498 C C . VAL A 1 191 ? -9.089 11.240 10.397 1.00 83.38 191 VAL A C 1
ATOM 1500 O O . VAL A 1 191 ? -8.930 10.076 10.803 1.00 83.38 191 VAL A O 1
ATOM 1503 N N . ALA A 1 192 ? -10.285 11.826 10.340 1.00 89.06 192 ALA A N 1
ATOM 1504 C CA . ALA A 1 192 ? -11.534 11.119 10.596 1.00 89.06 192 ALA A CA 1
ATOM 1505 C C . ALA A 1 192 ? -11.815 10.060 9.510 1.00 89.06 192 ALA A C 1
ATOM 1507 O O . ALA A 1 192 ? -11.372 10.167 8.368 1.00 89.06 192 ALA A O 1
ATOM 1508 N N . ARG A 1 193 ? -12.538 8.995 9.872 1.00 89.75 193 ARG A N 1
ATOM 1509 C CA . ARG A 1 193 ? -12.866 7.880 8.973 1.00 89.75 193 ARG A CA 1
ATOM 1510 C C . ARG A 1 193 ? -14.344 7.542 9.058 1.00 89.75 193 ARG A C 1
ATOM 1512 O O . ARG A 1 193 ? -15.005 7.845 10.050 1.00 89.75 193 ARG A O 1
ATOM 1519 N N . HIS A 1 194 ? -14.837 6.852 8.034 1.00 91.25 194 HIS A N 1
ATOM 1520 C CA . HIS A 1 194 ? -16.245 6.487 7.901 1.00 91.25 194 HIS A CA 1
ATOM 1521 C C . HIS A 1 194 ? -16.809 5.769 9.141 1.00 91.25 194 HIS A C 1
ATOM 1523 O O . HIS A 1 194 ? -17.922 6.065 9.572 1.00 91.25 194 HIS A O 1
ATOM 1529 N N . GLU A 1 195 ? -16.048 4.862 9.759 1.00 92.12 195 GLU A N 1
ATOM 1530 C CA . GLU A 1 195 ? -16.482 4.150 10.965 1.00 92.12 195 GLU A CA 1
ATOM 1531 C C . GLU A 1 195 ? -16.680 5.062 12.190 1.00 92.12 195 GLU A C 1
ATOM 1533 O O . GLU A 1 195 ? -17.509 4.745 13.043 1.00 92.12 195 GLU A O 1
ATOM 1538 N N . HIS A 1 196 ? -15.976 6.198 12.264 1.00 93.75 196 HIS A N 1
ATOM 1539 C CA . HIS A 1 196 ? -16.129 7.181 13.344 1.00 93.75 196 HIS A CA 1
ATOM 1540 C C . HIS A 1 196 ? -17.458 7.932 13.193 1.00 93.75 196 HIS A C 1
ATOM 1542 O O . HIS A 1 196 ? -18.220 8.064 14.147 1.00 93.75 196 HIS A O 1
ATOM 1548 N N . PHE A 1 197 ? -17.801 8.324 11.963 1.00 95.81 197 PHE A N 1
ATOM 1549 C CA . PHE A 1 197 ? -19.074 8.976 11.650 1.00 95.81 197 PHE A CA 1
ATOM 1550 C C . PHE A 1 197 ? -20.281 8.070 11.944 1.00 95.81 197 PHE A C 1
ATOM 1552 O O . PHE A 1 197 ? -21.283 8.523 12.499 1.00 95.81 197 PHE A O 1
ATOM 1559 N N . ILE A 1 198 ? -20.170 6.768 11.647 1.00 96.25 198 ILE A N 1
ATOM 1560 C CA . ILE A 1 198 ? -21.185 5.763 12.010 1.00 96.25 198 ILE A CA 1
ATOM 1561 C C . ILE A 1 198 ? -21.347 5.652 13.532 1.00 96.25 198 ILE A C 1
ATOM 1563 O O . ILE A 1 198 ? -22.470 5.523 14.023 1.00 96.25 198 ILE A O 1
ATOM 1567 N N . GLN A 1 199 ? -20.245 5.703 14.284 1.00 94.75 199 GLN A N 1
ATOM 1568 C CA . GLN A 1 199 ? -20.272 5.640 15.745 1.00 94.75 199 GLN A CA 1
ATOM 1569 C C . GLN A 1 199 ? -21.014 6.847 16.342 1.00 94.75 199 GLN A C 1
ATOM 1571 O O . GLN A 1 199 ? -21.929 6.659 17.146 1.00 94.75 199 GLN A O 1
ATOM 1576 N N . VAL A 1 200 ? -20.700 8.061 15.879 1.00 96.88 200 VAL A N 1
ATOM 1577 C CA . VAL A 1 200 ? -21.419 9.294 16.249 1.00 96.88 200 VAL A CA 1
ATOM 1578 C C . VAL A 1 200 ? -22.904 9.189 15.887 1.00 96.88 200 VAL A C 1
ATOM 1580 O O . VAL A 1 200 ? -23.761 9.453 16.730 1.00 96.88 200 VAL A O 1
ATOM 1583 N N . ALA A 1 201 ? -23.240 8.725 14.679 1.00 97.44 201 ALA A N 1
ATOM 1584 C CA . ALA A 1 201 ? -24.632 8.535 14.267 1.00 97.44 201 ALA A CA 1
ATOM 1585 C C . ALA A 1 201 ? -25.392 7.577 15.202 1.00 97.44 201 ALA A C 1
ATOM 1587 O O . ALA A 1 201 ? -26.512 7.882 15.614 1.00 97.44 201 ALA A O 1
ATOM 1588 N N . PHE A 1 202 ? -24.779 6.462 15.608 1.00 97.06 202 PHE A N 1
ATOM 1589 C CA . PHE A 1 202 ? -25.383 5.538 16.572 1.00 97.06 202 PHE A CA 1
ATOM 1590 C C . PHE A 1 202 ? -25.616 6.192 17.939 1.00 97.06 202 PHE A C 1
ATOM 1592 O O . PHE A 1 202 ? -26.688 6.028 18.523 1.00 97.06 202 PHE A O 1
ATOM 1599 N N . TYR A 1 203 ? -24.660 6.988 18.422 1.00 97.38 203 TYR A N 1
ATOM 1600 C CA . TYR A 1 203 ? -24.815 7.745 19.664 1.00 97.38 203 TYR A CA 1
ATOM 1601 C C . TYR A 1 203 ? -25.969 8.748 19.604 1.00 97.38 203 TYR A C 1
ATOM 1603 O O . TYR A 1 203 ? -26.734 8.829 20.563 1.00 97.38 203 TYR A O 1
ATOM 1611 N N . THR A 1 204 ? -26.160 9.448 18.479 1.00 97.69 204 THR A N 1
ATOM 1612 C CA . THR A 1 204 ? -27.308 10.362 18.326 1.00 97.69 204 THR A CA 1
ATOM 1613 C C . THR A 1 204 ? -28.644 9.625 18.433 1.00 97.69 204 THR A C 1
ATOM 1615 O O . THR A 1 204 ? -29.523 10.074 19.161 1.00 97.69 204 THR A O 1
ATOM 1618 N N . MET A 1 205 ? -28.777 8.448 17.806 1.00 96.94 205 MET A N 1
ATOM 1619 C CA . MET A 1 205 ? -30.004 7.642 17.885 1.00 96.94 205 MET A CA 1
ATOM 1620 C C . MET A 1 205 ? -30.282 7.134 19.309 1.00 96.94 205 MET A C 1
ATOM 1622 O O . MET A 1 205 ? -31.437 7.077 19.732 1.00 96.94 205 MET A O 1
ATOM 1626 N N . LEU A 1 206 ? -29.239 6.760 20.059 1.00 96.00 206 LEU A N 1
ATOM 1627 C CA . LEU A 1 206 ? -29.382 6.359 21.462 1.00 96.00 206 LEU A CA 1
ATOM 1628 C C . LEU A 1 206 ? -29.806 7.537 22.346 1.00 96.00 206 LEU A C 1
ATOM 1630 O O . LEU A 1 206 ? -30.689 7.380 23.187 1.00 96.00 206 LEU A O 1
ATOM 1634 N N . LEU A 1 207 ? -29.204 8.712 22.147 1.00 95.94 207 LEU A N 1
ATOM 1635 C CA . LEU A 1 207 ? -29.556 9.920 22.894 1.00 95.94 207 LEU A CA 1
ATOM 1636 C C . LEU A 1 207 ? -30.992 10.373 22.615 1.00 95.94 207 LEU A C 1
ATOM 1638 O O . LEU A 1 207 ? -31.673 10.782 23.550 1.00 95.94 207 LEU A O 1
ATOM 1642 N N . GLU A 1 208 ? -31.485 10.251 21.378 1.00 95.69 208 GLU A N 1
ATOM 1643 C CA . GLU A 1 208 ? -32.890 10.538 21.054 1.00 95.69 208 GLU A CA 1
ATOM 1644 C C . GLU A 1 208 ? -33.838 9.637 21.851 1.00 95.69 208 GLU A C 1
ATOM 1646 O O . GLU A 1 208 ? -34.795 10.126 22.454 1.00 95.69 208 GLU A O 1
ATOM 1651 N N . ALA A 1 209 ? -33.540 8.334 21.919 1.00 94.69 209 ALA A N 1
ATOM 1652 C CA . ALA A 1 209 ? -34.327 7.395 22.712 1.00 94.69 209 ALA A CA 1
ATOM 1653 C C . ALA A 1 209 ? -34.299 7.756 24.206 1.00 94.69 209 ALA A C 1
ATOM 1655 O O . ALA A 1 209 ? -35.354 7.807 24.840 1.00 94.69 209 ALA A O 1
ATOM 1656 N N . VAL A 1 210 ? -33.123 8.083 24.754 1.00 94.62 210 VAL A N 1
ATOM 1657 C CA . VAL A 1 210 ? -32.983 8.527 26.150 1.00 94.62 210 VAL A CA 1
ATOM 1658 C C . VAL A 1 210 ? -33.804 9.785 26.421 1.00 94.62 210 VAL A C 1
ATOM 1660 O O . VAL A 1 210 ? -34.597 9.788 27.362 1.00 94.62 210 VAL A O 1
ATOM 1663 N N . LEU A 1 211 ? -33.647 10.836 25.609 1.00 93.94 211 LEU A N 1
ATOM 1664 C CA . LEU A 1 211 ? -34.351 12.101 25.818 1.00 93.94 211 LEU A CA 1
ATOM 1665 C C . LEU A 1 211 ? -35.867 11.924 25.724 1.00 93.94 211 LEU A C 1
ATOM 1667 O O . LEU A 1 211 ? -36.579 12.453 26.574 1.00 93.94 211 LEU A O 1
ATOM 1671 N N . SER A 1 212 ? -36.348 11.125 24.763 1.00 91.06 212 SER A N 1
ATOM 1672 C CA . SER A 1 212 ? -37.782 10.875 24.555 1.00 91.06 212 SER A CA 1
ATOM 1673 C C . SER A 1 212 ? -38.487 10.216 25.747 1.00 91.06 212 SER A C 1
ATOM 1675 O O . SER A 1 212 ? -39.706 10.308 25.870 1.00 91.06 212 SER A O 1
ATOM 1677 N N . CYS A 1 213 ? -37.727 9.557 26.625 1.00 88.12 213 CYS A N 1
ATOM 1678 C CA . CYS A 1 213 ? -38.228 8.889 27.826 1.00 88.12 213 CYS A CA 1
ATOM 1679 C C . CYS A 1 213 ? -37.755 9.546 29.130 1.00 88.12 213 CYS A C 1
ATOM 1681 O O . CYS A 1 213 ? -38.059 9.040 30.212 1.00 88.12 213 CYS A O 1
ATOM 1683 N N . SER A 1 214 ? -36.992 10.635 29.042 1.00 88.44 214 SER A N 1
ATOM 1684 C CA . SER A 1 214 ? -36.526 11.390 30.200 1.00 88.44 214 SER A CA 1
ATOM 1685 C C . SER A 1 214 ? -37.486 12.531 30.539 1.00 88.44 214 SER A C 1
ATOM 1687 O O . SER A 1 214 ? -38.289 12.968 29.722 1.00 88.44 214 SER A O 1
ATOM 1689 N N . ASP A 1 215 ? -37.373 13.049 31.754 1.00 88.81 215 ASP A N 1
ATOM 1690 C CA . ASP A 1 215 ? -38.023 14.277 32.220 1.00 88.81 215 ASP A CA 1
ATOM 1691 C C . ASP A 1 215 ? -37.252 15.555 31.824 1.00 88.81 215 ASP A C 1
ATOM 1693 O O . ASP A 1 215 ? -37.653 16.662 32.189 1.00 88.81 215 ASP A O 1
ATOM 1697 N N . VAL A 1 216 ? -36.139 15.428 31.089 1.00 90.25 216 VAL A N 1
ATOM 1698 C CA . VAL A 1 216 ? -35.355 16.568 30.599 1.00 90.25 216 VAL A CA 1
ATOM 1699 C C . VAL A 1 216 ? -36.115 17.244 29.458 1.00 90.25 216 VAL A C 1
ATOM 1701 O O . VAL A 1 216 ? -36.378 16.641 28.422 1.00 90.25 216 VAL A O 1
ATOM 1704 N N . THR A 1 217 ? -36.455 18.521 29.638 1.00 89.19 217 THR A N 1
ATOM 1705 C CA . THR A 1 217 ? -37.199 19.329 28.657 1.00 89.19 217 THR A CA 1
ATOM 1706 C C . THR A 1 217 ? -36.348 20.485 28.136 1.00 89.19 217 THR A C 1
ATOM 1708 O O . THR A 1 217 ? -35.387 20.901 28.778 1.00 89.19 217 THR A O 1
ATOM 1711 N N . GLY A 1 218 ? -36.682 21.010 26.952 1.00 90.00 218 GLY A N 1
ATOM 1712 C CA . GLY A 1 218 ? -35.954 22.131 26.339 1.00 90.00 218 GLY A CA 1
ATOM 1713 C C . GLY A 1 218 ? -34.695 21.740 25.557 1.00 90.00 218 GLY A C 1
ATOM 1714 O O . GLY A 1 218 ? -33.957 22.629 25.126 1.00 90.00 218 GLY A O 1
ATOM 1715 N N . TYR A 1 219 ? -34.480 20.438 25.342 1.00 94.75 219 TYR A N 1
ATOM 1716 C CA . TYR A 1 219 ? -33.371 19.883 24.570 1.00 94.75 219 TYR A CA 1
ATOM 1717 C C . TYR A 1 219 ? -33.870 19.021 23.406 1.00 94.75 219 TYR A C 1
ATOM 1719 O O . TYR A 1 219 ? -34.865 18.310 23.532 1.00 94.75 219 TYR A O 1
ATOM 1727 N N . ALA A 1 220 ? -33.133 19.047 22.301 1.00 95.56 220 ALA A N 1
ATOM 1728 C CA . ALA A 1 220 ? -33.231 18.110 21.187 1.00 95.56 220 ALA A CA 1
ATOM 1729 C C . ALA A 1 220 ? -31.833 17.558 20.864 1.00 95.56 220 ALA A C 1
ATOM 1731 O O . ALA A 1 220 ? -30.829 18.191 21.184 1.00 95.56 220 ALA A O 1
ATOM 1732 N N . VAL A 1 221 ? -31.734 16.391 20.232 1.00 96.81 221 VAL A N 1
ATOM 1733 C CA . VAL A 1 221 ? -30.447 15.914 19.694 1.00 96.81 221 VAL A CA 1
ATOM 1734 C C . VAL A 1 221 ? -30.179 16.613 18.364 1.00 96.81 221 VAL A C 1
ATOM 1736 O O . VAL A 1 221 ? -31.098 16.780 17.563 1.00 96.81 221 VAL A O 1
ATOM 1739 N N . ASP A 1 222 ? -28.934 17.021 18.115 1.00 96.88 222 ASP A N 1
ATOM 1740 C CA . ASP A 1 222 ? -28.533 17.471 16.782 1.00 96.88 222 ASP A CA 1
ATOM 1741 C C . ASP A 1 222 ? -28.488 16.261 15.839 1.00 96.88 222 ASP A C 1
ATOM 1743 O O . ASP A 1 222 ? -27.632 15.384 15.963 1.00 96.88 222 ASP A O 1
ATOM 1747 N N . THR A 1 223 ? -29.463 16.184 14.937 1.00 95.06 223 THR A N 1
ATOM 1748 C CA . THR A 1 223 ? -29.567 15.112 13.935 1.00 95.06 223 THR A CA 1
ATOM 1749 C C . THR A 1 223 ? -29.047 15.538 12.569 1.00 95.06 223 THR A C 1
ATOM 1751 O O . THR A 1 223 ? -28.982 14.707 11.661 1.00 95.06 223 THR A O 1
ATOM 1754 N N . GLU A 1 224 ? -28.659 16.808 12.433 1.00 95.62 224 GLU A N 1
ATOM 1755 C CA . GLU A 1 224 ? -28.099 17.373 11.212 1.00 95.62 224 GLU A CA 1
ATOM 1756 C C . GLU A 1 224 ? -26.588 17.165 11.195 1.00 95.62 224 GLU A C 1
ATOM 1758 O O . GLU A 1 224 ? -26.060 16.636 10.220 1.00 95.62 224 GLU A O 1
ATOM 1763 N N . HIS A 1 225 ? -25.908 17.497 12.300 1.00 97.19 225 HIS A N 1
ATOM 1764 C CA . HIS A 1 225 ? -24.448 17.535 12.348 1.00 97.19 225 HIS A CA 1
ATOM 1765 C C . HIS A 1 225 ? -23.852 16.767 13.530 1.00 97.19 225 HIS A C 1
ATOM 1767 O O . HIS A 1 225 ? -24.330 16.839 14.663 1.00 97.19 225 HIS A O 1
ATOM 1773 N N . GLY A 1 226 ? -22.741 16.084 13.261 1.00 97.12 226 GLY A N 1
ATOM 1774 C CA . GLY A 1 226 ? -21.847 15.504 14.261 1.00 97.12 226 GLY A CA 1
ATOM 1775 C C . GLY A 1 226 ? -20.424 16.033 14.094 1.00 97.12 226 GLY A C 1
ATOM 1776 O O . GLY A 1 226 ? -20.100 16.639 13.069 1.00 97.12 226 GLY A O 1
ATOM 1777 N N . VAL A 1 227 ? -19.570 15.799 15.093 1.00 97.25 227 VAL A N 1
ATOM 1778 C CA . VAL A 1 227 ? -18.156 16.206 15.044 1.00 97.25 227 VAL A CA 1
ATOM 1779 C C . VAL A 1 227 ? -17.249 15.021 15.339 1.00 97.25 227 VAL A C 1
ATOM 1781 O O . VAL A 1 227 ? -17.486 14.259 16.275 1.00 97.25 227 VAL A O 1
ATOM 1784 N N . VAL A 1 228 ? -16.191 14.876 14.547 1.00 96.19 228 VAL A N 1
ATOM 1785 C CA . VAL A 1 228 ? -15.050 14.019 14.881 1.00 96.19 228 VAL A CA 1
ATOM 1786 C C . VAL A 1 228 ? -13.812 14.899 14.960 1.00 96.19 228 VAL A C 1
ATOM 1788 O O . VAL A 1 228 ? -13.493 15.592 13.996 1.00 96.19 228 VAL A O 1
ATOM 1791 N N . GLU A 1 229 ? -13.110 14.871 16.091 1.00 93.62 229 GLU A N 1
ATOM 1792 C CA . GLU A 1 229 ? -11.814 15.540 16.224 1.00 93.62 229 GLU A CA 1
ATOM 1793 C C . GLU A 1 229 ? -10.684 14.511 16.156 1.00 93.62 229 GLU A C 1
ATOM 1795 O O . GLU A 1 229 ? -10.584 13.585 16.967 1.00 93.62 229 GLU A O 1
ATOM 1800 N N . SER A 1 230 ? -9.851 14.679 15.135 1.00 89.94 230 SER A N 1
ATOM 1801 C CA . SER A 1 230 ? -8.669 13.878 14.847 1.00 89.94 230 SER A CA 1
ATOM 1802 C C . SER A 1 230 ? -7.393 14.672 15.130 1.00 89.94 230 SER A C 1
ATOM 1804 O O . SER A 1 230 ? -7.457 15.827 15.549 1.00 89.94 230 SER A O 1
ATOM 1806 N N . ARG A 1 231 ? -6.211 14.071 14.941 1.00 83.19 231 ARG A N 1
ATOM 1807 C CA . ARG A 1 231 ? -4.946 14.787 15.190 1.00 83.19 231 ARG A CA 1
ATOM 1808 C C . ARG A 1 231 ? -4.735 15.974 14.250 1.00 83.19 231 ARG A C 1
ATOM 1810 O O . ARG A 1 231 ? -4.208 16.985 14.704 1.00 83.19 231 ARG A O 1
ATOM 1817 N N . ALA A 1 232 ? -5.110 15.839 12.977 1.00 79.25 232 ALA A N 1
ATOM 1818 C CA . ALA A 1 232 ? -4.894 16.877 11.972 1.00 79.25 232 ALA A CA 1
ATOM 1819 C C . ALA A 1 232 ? -6.061 17.868 11.882 1.00 79.25 232 ALA A C 1
ATOM 1821 O O . ALA A 1 232 ? -5.840 19.038 11.580 1.00 79.25 232 ALA A O 1
ATOM 1822 N N . GLU A 1 233 ? -7.295 17.419 12.138 1.00 87.75 233 GLU A N 1
ATOM 1823 C CA . GLU A 1 233 ? -8.484 18.238 11.890 1.00 87.75 233 GLU A CA 1
ATOM 1824 C C . GLU A 1 233 ? -9.672 17.952 12.819 1.00 87.75 233 GLU A C 1
ATOM 1826 O O . GLU A 1 233 ? -9.864 16.833 13.310 1.00 87.75 233 GLU A O 1
ATOM 1831 N N . ARG A 1 234 ? -10.511 18.983 12.989 1.00 93.81 234 ARG A N 1
ATOM 1832 C CA . ARG A 1 234 ? -11.854 18.917 13.578 1.00 93.81 234 ARG A CA 1
ATOM 1833 C C . ARG A 1 234 ? -12.887 18.931 12.450 1.00 93.81 234 ARG A C 1
ATOM 1835 O O . ARG A 1 234 ? -13.150 19.976 11.857 1.00 93.81 234 ARG A O 1
ATOM 1842 N N . THR A 1 235 ? -13.492 17.782 12.173 1.00 95.00 235 THR A N 1
ATOM 1843 C CA . THR A 1 235 ? -14.405 17.589 11.040 1.00 95.00 235 THR A CA 1
ATOM 1844 C C . THR A 1 235 ? -15.855 17.642 11.518 1.00 95.00 235 THR A C 1
ATOM 1846 O O . THR A 1 235 ? -16.305 16.759 12.249 1.00 95.00 235 THR A O 1
ATOM 1849 N N . THR A 1 236 ? -16.604 18.661 11.088 1.00 96.81 236 THR A N 1
ATOM 1850 C CA . THR A 1 236 ? -18.075 18.682 11.211 1.00 96.81 236 THR A CA 1
ATOM 1851 C C . THR A 1 236 ? -18.680 18.060 9.958 1.00 96.81 236 THR A C 1
ATOM 1853 O O . THR A 1 236 ? -18.241 18.381 8.856 1.00 96.81 236 THR A O 1
ATOM 1856 N N . PHE A 1 237 ? -19.657 17.167 10.105 1.00 96.94 237 PHE A N 1
ATOM 1857 C CA . PHE A 1 237 ? -20.203 16.408 8.976 1.00 96.94 237 PHE A CA 1
ATOM 1858 C C . PHE A 1 237 ? -21.714 16.179 9.086 1.00 96.94 237 PHE A C 1
ATOM 1860 O O . PHE A 1 237 ? -22.261 16.111 10.190 1.00 96.94 237 PHE A O 1
ATOM 1867 N N . ASP A 1 238 ? -22.358 15.996 7.929 1.00 97.44 238 ASP A N 1
ATOM 1868 C CA . ASP A 1 238 ? -23.788 15.699 7.821 1.00 97.44 238 ASP A CA 1
ATOM 1869 C C . ASP A 1 238 ? -24.102 14.284 8.317 1.00 97.44 238 ASP A C 1
ATOM 1871 O O . ASP A 1 238 ? -23.573 13.289 7.811 1.00 97.44 238 ASP A O 1
ATOM 1875 N N . LEU A 1 239 ? -25.019 14.167 9.275 1.00 96.88 239 LEU A N 1
ATOM 1876 C CA . LEU A 1 239 ? -25.391 12.894 9.896 1.00 96.88 239 LEU A CA 1
ATOM 1877 C C . LEU A 1 239 ? -26.336 12.041 9.044 1.00 96.88 239 LEU A C 1
ATOM 1879 O O . LEU A 1 239 ? -26.365 10.817 9.205 1.00 96.88 239 LEU A O 1
ATOM 1883 N N . ALA A 1 240 ? -27.114 12.651 8.147 1.00 96.88 240 ALA A N 1
ATOM 1884 C CA . ALA A 1 240 ? -28.193 11.969 7.432 1.00 96.88 240 ALA A CA 1
ATOM 1885 C C . ALA A 1 240 ? -27.744 10.704 6.660 1.00 96.88 240 ALA A C 1
ATOM 1887 O O . ALA A 1 240 ? -28.378 9.657 6.845 1.00 96.88 240 ALA A O 1
ATOM 1888 N N . PRO A 1 241 ? -26.641 10.711 5.875 1.00 96.62 241 PRO A N 1
ATOM 1889 C CA . PRO A 1 241 ? -26.187 9.516 5.155 1.00 96.62 241 PRO A CA 1
ATOM 1890 C C . PRO A 1 241 ? -25.802 8.362 6.092 1.00 96.62 241 PRO A C 1
ATOM 1892 O O . PRO A 1 241 ? -26.115 7.200 5.829 1.00 96.62 241 PRO A O 1
ATOM 1895 N N . TYR A 1 242 ? -25.161 8.681 7.218 1.00 96.69 242 TYR A N 1
ATOM 1896 C CA . TYR A 1 242 ? -24.695 7.698 8.200 1.00 96.69 242 TYR A CA 1
ATOM 1897 C C . TYR A 1 242 ? -25.848 7.119 9.013 1.00 96.69 242 TYR A C 1
ATOM 1899 O O . TYR A 1 242 ? -25.890 5.913 9.255 1.00 96.69 242 TYR A O 1
ATOM 1907 N N . ARG A 1 243 ? -26.824 7.958 9.380 1.00 96.75 243 ARG A N 1
ATOM 1908 C CA . ARG A 1 243 ? -28.056 7.515 10.040 1.00 96.75 243 ARG A CA 1
ATOM 1909 C C . ARG A 1 243 ? -28.867 6.589 9.135 1.00 96.75 243 ARG A C 1
ATOM 1911 O O . ARG A 1 243 ? -29.360 5.572 9.616 1.00 96.75 243 ARG A O 1
ATOM 1918 N N . LEU A 1 244 ? -28.952 6.884 7.836 1.00 96.56 244 LEU A N 1
ATOM 1919 C CA . LEU A 1 244 ? -29.613 6.009 6.864 1.00 96.56 244 LEU A CA 1
ATOM 1920 C C . LEU A 1 244 ? -28.905 4.651 6.751 1.00 96.56 244 LEU A C 1
ATOM 1922 O O . LEU A 1 244 ? -29.550 3.612 6.892 1.00 96.56 244 LEU A O 1
ATOM 1926 N N . ALA A 1 245 ? -27.583 4.654 6.555 1.00 95.88 245 ALA A N 1
ATOM 1927 C CA . ALA A 1 245 ? -26.789 3.429 6.447 1.00 95.88 245 ALA A CA 1
ATOM 1928 C C . ALA A 1 245 ? -26.876 2.564 7.715 1.00 95.88 245 ALA A C 1
ATOM 1930 O O . ALA A 1 245 ? -26.973 1.338 7.643 1.00 95.88 245 ALA A O 1
ATOM 1931 N N . LEU A 1 246 ? -26.870 3.199 8.886 1.00 96.69 246 LEU A N 1
ATOM 1932 C CA . LEU A 1 246 ? -27.009 2.520 10.166 1.00 96.69 246 LEU A CA 1
ATOM 1933 C C . LEU A 1 246 ? -28.419 1.952 10.367 1.00 96.69 246 LEU A C 1
ATOM 1935 O O . LEU A 1 246 ? -28.552 0.815 10.813 1.00 96.69 246 LEU A O 1
ATOM 1939 N N . ALA A 1 247 ? -29.463 2.704 10.015 1.00 97.00 247 ALA A N 1
ATOM 1940 C CA . ALA A 1 247 ? -30.839 2.226 10.098 1.00 97.00 247 ALA A CA 1
ATOM 1941 C C . ALA A 1 247 ? -31.071 1.011 9.186 1.00 97.00 247 ALA A C 1
ATOM 1943 O O . ALA A 1 247 ? -31.699 0.046 9.621 1.00 97.00 247 ALA A O 1
ATOM 1944 N N . ASP A 1 248 ? -30.537 1.029 7.962 1.00 96.81 248 ASP A N 1
ATOM 1945 C CA . ASP A 1 248 ? -30.563 -0.122 7.053 1.00 96.81 248 ASP A CA 1
ATOM 1946 C C . ASP A 1 248 ? -29.810 -1.323 7.645 1.00 96.81 248 ASP A C 1
ATOM 1948 O O . ASP A 1 248 ? -30.352 -2.427 7.720 1.00 96.81 248 ASP A O 1
ATOM 1952 N N . PHE A 1 249 ? -28.602 -1.104 8.173 1.00 96.56 249 PHE A N 1
ATOM 1953 C CA . PHE A 1 249 ? -27.817 -2.159 8.813 1.00 96.56 249 PHE A CA 1
ATOM 1954 C C . PHE A 1 249 ? -28.558 -2.803 9.996 1.00 96.56 249 PHE A C 1
ATOM 1956 O O . PHE A 1 249 ? -28.649 -4.032 10.070 1.00 96.56 249 PHE A O 1
ATOM 1963 N N . LEU A 1 250 ? -29.118 -1.995 10.901 1.00 96.81 250 LEU A N 1
ATOM 1964 C CA . LEU A 1 250 ? -29.858 -2.479 12.068 1.00 96.81 250 LEU A CA 1
ATOM 1965 C C . LEU A 1 250 ? -31.143 -3.220 11.673 1.00 96.81 250 LEU A C 1
ATOM 1967 O O . LEU A 1 250 ? -31.426 -4.256 12.266 1.00 96.81 250 LEU A O 1
ATOM 1971 N N . ARG A 1 251 ? -31.887 -2.739 10.667 1.00 96.75 251 ARG A N 1
ATOM 1972 C CA . ARG A 1 251 ? -33.143 -3.371 10.219 1.00 96.75 251 ARG A CA 1
ATOM 1973 C C . ARG A 1 251 ? -32.916 -4.641 9.410 1.00 96.75 251 ARG A C 1
ATOM 1975 O O . ARG A 1 251 ? -33.590 -5.640 9.630 1.00 96.75 251 ARG A O 1
ATOM 1982 N N . ASN A 1 252 ? -31.983 -4.603 8.463 1.00 94.81 252 ASN A N 1
ATOM 1983 C CA . ASN A 1 252 ? -31.905 -5.608 7.403 1.00 94.81 252 ASN A CA 1
ATOM 1984 C C . ASN A 1 252 ? -30.720 -6.560 7.574 1.00 94.81 252 ASN A C 1
ATOM 1986 O O . ASN A 1 252 ? -30.806 -7.730 7.193 1.00 94.81 252 ASN A O 1
ATOM 1990 N N . ARG A 1 253 ? -29.607 -6.102 8.165 1.00 94.88 253 ARG A N 1
ATOM 1991 C CA . ARG A 1 253 ? -28.382 -6.908 8.261 1.00 94.88 253 ARG A CA 1
ATOM 1992 C C . ARG A 1 253 ? -28.212 -7.591 9.612 1.00 94.88 253 ARG A C 1
ATOM 1994 O O . ARG A 1 253 ? -27.887 -8.778 9.640 1.00 94.88 253 ARG A O 1
ATOM 2001 N N . VAL A 1 254 ? -28.434 -6.880 10.717 1.00 96.06 254 VAL A N 1
ATOM 2002 C CA . VAL A 1 254 ? -28.253 -7.429 12.072 1.00 96.06 254 VAL A CA 1
ATOM 2003 C C . VAL A 1 254 ? -29.124 -8.666 12.326 1.00 96.06 254 VAL A C 1
ATOM 2005 O O . VAL A 1 254 ? -28.551 -9.675 12.745 1.00 96.06 254 VAL A O 1
ATOM 2008 N N . PRO A 1 255 ? -30.440 -8.683 12.022 1.00 94.62 255 PRO A N 1
ATOM 2009 C CA . PRO A 1 255 ? -31.269 -9.868 12.258 1.00 94.62 255 PRO A CA 1
ATOM 2010 C C . PRO A 1 255 ? -30.745 -11.105 11.527 1.00 94.62 255 PRO A C 1
ATOM 2012 O O . PRO A 1 255 ? -30.599 -12.170 12.127 1.00 94.62 255 PRO A O 1
ATOM 2015 N N . ALA A 1 256 ? -30.379 -10.942 10.251 1.00 93.50 256 ALA A N 1
ATOM 2016 C CA . ALA A 1 256 ? -29.826 -12.019 9.440 1.00 93.50 256 ALA A CA 1
ATOM 2017 C C . ALA A 1 256 ? -28.507 -12.547 10.025 1.00 93.50 256 ALA A C 1
ATOM 2019 O O . ALA A 1 256 ? -28.318 -13.756 10.121 1.00 93.50 256 ALA A O 1
ATOM 2020 N N . LEU A 1 257 ? -27.609 -11.659 10.466 1.00 94.44 257 LEU A N 1
ATOM 2021 C CA . LEU A 1 257 ? -26.336 -12.062 11.064 1.00 94.44 257 LEU A CA 1
ATOM 2022 C C . LEU A 1 257 ? -26.520 -12.817 12.381 1.00 94.44 257 LEU A C 1
ATOM 2024 O O . LEU A 1 257 ? -25.855 -13.829 12.592 1.00 94.44 257 LEU A O 1
ATOM 2028 N N . LEU A 1 258 ? -27.403 -12.349 13.262 1.00 93.56 258 LEU A N 1
ATOM 2029 C CA . LEU A 1 258 ? -27.622 -12.975 14.569 1.00 93.56 258 LEU A CA 1
ATOM 2030 C C . LEU A 1 258 ? -28.329 -14.333 14.459 1.00 93.56 258 LEU A C 1
ATOM 2032 O O . LEU A 1 258 ? -28.027 -15.232 15.248 1.00 93.56 258 LEU A O 1
ATOM 2036 N N . ALA A 1 259 ? -29.189 -14.506 13.451 1.00 92.00 259 ALA A N 1
ATOM 2037 C CA . ALA A 1 259 ? -29.839 -15.779 13.146 1.00 92.00 259 ALA A CA 1
ATOM 2038 C C . ALA A 1 259 ? -28.865 -16.851 12.621 1.00 92.00 259 ALA A C 1
ATOM 2040 O O . ALA A 1 259 ? -29.128 -18.045 12.777 1.00 92.00 259 ALA A O 1
ATOM 2041 N N . LEU A 1 260 ? -27.731 -16.457 12.026 1.00 91.62 260 LEU A N 1
ATOM 2042 C CA . LEU A 1 260 ? -26.731 -17.408 11.541 1.00 91.62 260 LEU A CA 1
ATOM 2043 C C . LEU A 1 260 ? -26.038 -18.144 12.702 1.00 91.62 260 LEU A C 1
ATOM 2045 O O . LEU A 1 260 ? -25.655 -17.524 13.710 1.00 91.62 260 LEU A O 1
ATOM 2049 N N . PRO A 1 261 ? -25.764 -19.455 12.544 1.00 90.75 261 PRO A N 1
ATOM 2050 C CA . PRO A 1 261 ? -24.804 -20.144 13.389 1.00 90.75 261 PRO A CA 1
ATOM 2051 C C . PRO A 1 261 ? -23.455 -19.416 13.362 1.00 90.75 261 PRO A C 1
ATOM 2053 O O . PRO A 1 261 ? -22.965 -19.013 12.307 1.00 90.75 261 PRO A O 1
ATOM 2056 N N . ALA A 1 262 ? -22.810 -19.271 14.523 1.00 90.19 262 ALA A N 1
ATOM 2057 C CA . ALA A 1 262 ? -21.553 -18.523 14.636 1.00 90.19 262 ALA A CA 1
ATOM 2058 C C . ALA A 1 262 ? -20.433 -19.071 13.728 1.00 90.19 262 ALA A C 1
ATOM 2060 O O . ALA A 1 262 ? -19.540 -18.326 13.321 1.00 90.19 262 ALA A O 1
ATOM 2061 N N . ALA A 1 263 ? -20.490 -20.366 13.402 1.00 88.06 263 ALA A N 1
ATOM 2062 C CA . ALA A 1 263 ? -19.555 -21.037 12.508 1.00 88.06 263 ALA A CA 1
ATOM 2063 C C . ALA A 1 263 ? -19.760 -20.682 11.027 1.00 88.06 263 ALA A C 1
ATOM 2065 O O . ALA A 1 263 ? -18.792 -20.750 10.265 1.00 88.06 263 ALA A O 1
ATOM 2066 N N . ASP A 1 264 ? -20.970 -20.285 10.639 1.00 90.62 264 ASP A N 1
ATOM 2067 C CA . ASP A 1 264 ? -21.367 -20.073 9.243 1.00 90.62 264 ASP A CA 1
ATOM 2068 C C . ASP A 1 264 ? -21.261 -18.602 8.834 1.00 90.62 264 ASP A C 1
ATOM 2070 O O . ASP A 1 264 ? -21.273 -18.279 7.649 1.00 90.62 264 ASP A O 1
ATOM 2074 N N . ALA A 1 265 ? -21.083 -17.702 9.807 1.00 93.50 265 ALA A N 1
ATOM 2075 C CA . ALA A 1 265 ? -20.819 -16.297 9.538 1.00 93.50 265 ALA A CA 1
ATOM 2076 C C . ALA A 1 265 ? -19.587 -16.140 8.628 1.00 93.50 265 ALA A C 1
ATOM 2078 O O . ALA A 1 265 ? -18.507 -16.680 8.922 1.00 93.50 265 ALA A O 1
ATOM 2079 N N . HIS A 1 266 ? -19.770 -15.397 7.530 1.00 94.31 266 HIS A N 1
ATOM 2080 C CA . HIS A 1 266 ? -18.742 -15.157 6.519 1.00 94.31 266 HIS A CA 1
ATOM 2081 C C . HIS A 1 266 ? -17.519 -14.474 7.127 1.00 94.31 266 HIS A C 1
ATOM 2083 O O . HIS A 1 266 ? -17.617 -13.578 7.968 1.00 94.31 266 HIS A O 1
ATOM 2089 N N . PHE A 1 267 ? -16.349 -14.899 6.675 1.00 94.38 267 PHE A N 1
ATOM 2090 C CA . PHE A 1 267 ? -15.072 -14.344 7.089 1.00 94.38 267 PHE A CA 1
ATOM 2091 C C . PHE A 1 267 ? -14.103 -14.394 5.920 1.00 94.38 267 PHE A C 1
ATOM 2093 O O . PHE A 1 267 ? -14.223 -15.236 5.028 1.00 94.38 267 PHE A O 1
ATOM 2100 N N . HIS A 1 268 ? -13.124 -13.509 5.940 1.00 94.50 268 HIS A N 1
ATOM 2101 C CA . HIS A 1 268 ? -12.099 -13.428 4.921 1.00 94.50 268 HIS A CA 1
ATOM 2102 C C . HIS A 1 268 ? -10.823 -12.949 5.607 1.00 94.50 268 HIS A C 1
ATOM 2104 O O . HIS A 1 268 ? -10.821 -11.874 6.201 1.00 94.50 268 HIS A O 1
ATOM 2110 N N . VAL A 1 269 ? -9.780 -13.779 5.609 1.00 92.69 269 VAL A N 1
ATOM 2111 C CA . VAL A 1 269 ? -8.495 -13.419 6.218 1.00 92.69 269 VAL A CA 1
ATOM 2112 C C . VAL A 1 269 ? -7.731 -12.544 5.230 1.00 92.69 269 VAL A C 1
ATOM 2114 O O . VAL A 1 269 ? -7.507 -12.954 4.097 1.00 92.69 269 VAL A O 1
ATOM 2117 N N . HIS A 1 270 ? -7.347 -11.346 5.663 1.00 88.38 270 HIS A N 1
ATOM 2118 C CA . HIS A 1 270 ? -6.584 -10.382 4.870 1.00 88.38 270 HIS A CA 1
ATOM 2119 C C . HIS A 1 270 ? -5.671 -9.543 5.778 1.00 88.38 270 HIS A C 1
ATOM 2121 O O . HIS A 1 270 ? -5.753 -9.636 7.003 1.00 88.38 270 HIS A O 1
ATOM 2127 N N . GLU A 1 271 ? -4.833 -8.686 5.194 1.00 76.88 271 GLU A N 1
ATOM 2128 C CA . GLU A 1 271 ? -3.864 -7.834 5.909 1.00 76.88 271 GLU A CA 1
ATOM 2129 C C . GLU A 1 271 ? -4.481 -6.950 7.013 1.00 76.88 271 GLU A C 1
ATOM 2131 O O . GLU A 1 271 ? -3.880 -6.734 8.062 1.00 76.88 271 GLU A O 1
ATOM 2136 N N . GLY A 1 272 ? -5.736 -6.517 6.857 1.00 78.06 272 GLY A N 1
ATOM 2137 C CA . GLY A 1 272 ? -6.445 -5.731 7.873 1.00 78.06 272 GLY A CA 1
ATOM 2138 C C . GLY A 1 272 ? -6.818 -6.522 9.134 1.00 78.06 272 GLY A C 1
ATOM 2139 O O . GLY A 1 272 ? -7.245 -5.929 10.124 1.00 78.06 272 GLY A O 1
ATOM 2140 N N . CYS A 1 273 ? -6.641 -7.848 9.133 1.00 84.06 273 CYS A N 1
ATOM 2141 C CA . CYS A 1 273 ? -6.906 -8.704 10.288 1.00 84.06 273 CYS A CA 1
ATOM 2142 C C . CYS A 1 273 ? -5.784 -8.684 11.336 1.00 84.06 273 CYS A C 1
ATOM 2144 O O . CYS A 1 273 ? -5.988 -9.230 12.415 1.00 84.06 273 CYS A O 1
ATOM 2146 N N . VAL A 1 274 ? -4.619 -8.076 11.075 1.00 77.00 274 VAL A N 1
ATOM 2147 C CA . VAL A 1 274 ? -3.438 -8.155 11.966 1.00 77.00 274 VAL A CA 1
ATOM 2148 C C . VAL A 1 274 ? -3.718 -7.677 13.402 1.00 77.00 274 VAL A C 1
ATOM 2150 O O . VAL A 1 274 ? -3.107 -8.182 14.345 1.00 77.00 274 VAL A O 1
ATOM 2153 N N . LEU A 1 275 ? -4.653 -6.737 13.584 1.00 75.12 275 LEU A N 1
ATOM 2154 C CA . LEU A 1 275 ? -5.071 -6.227 14.900 1.00 75.12 275 LEU A CA 1
ATOM 2155 C C . LEU A 1 275 ? -6.372 -6.862 15.428 1.00 75.12 275 LEU A C 1
ATOM 2157 O O . LEU A 1 275 ? -6.817 -6.526 16.523 1.00 75.12 275 LEU A O 1
ATOM 2161 N N . CYS A 1 276 ? -6.989 -7.772 14.674 1.00 82.00 276 CYS A N 1
ATOM 2162 C CA . CYS A 1 276 ? -8.214 -8.455 15.079 1.00 82.00 276 CYS A CA 1
ATOM 2163 C C . CYS A 1 276 ? -7.929 -9.470 16.196 1.00 82.00 276 CYS A C 1
ATOM 2165 O O . CYS A 1 276 ? -7.012 -10.287 16.100 1.00 82.00 276 CYS A O 1
ATOM 2167 N N . GLU A 1 277 ? -8.773 -9.465 17.228 1.00 82.06 277 GLU A N 1
ATOM 2168 C CA . GLU A 1 277 ? -8.683 -10.361 18.389 1.00 82.06 277 GLU A CA 1
ATOM 2169 C C . GLU A 1 277 ? -8.943 -11.847 18.047 1.00 82.06 277 GLU A C 1
ATOM 2171 O O . GLU A 1 277 ? -8.673 -12.722 18.861 1.00 82.06 277 GLU A O 1
ATOM 2176 N N . TYR A 1 278 ? -9.450 -12.129 16.841 1.00 87.19 278 TYR A N 1
ATOM 2177 C CA . TYR A 1 278 ? -9.836 -13.463 16.357 1.00 87.19 278 TYR A CA 1
ATOM 2178 C C . TYR A 1 278 ? -9.032 -13.945 15.140 1.00 87.19 278 TYR A C 1
ATOM 2180 O O . TYR A 1 278 ? -9.449 -14.860 14.416 1.00 87.19 278 TYR A O 1
ATOM 2188 N N . MET A 1 279 ? -7.938 -13.248 14.822 1.00 86.25 279 MET A N 1
ATOM 2189 C CA . MET A 1 279 ? -7.153 -13.500 13.614 1.00 86.25 279 MET A CA 1
ATOM 2190 C C . MET A 1 279 ? -6.587 -14.923 13.589 1.00 86.25 279 MET A C 1
ATOM 2192 O O . MET A 1 279 ? -6.687 -15.584 12.556 1.00 86.25 279 MET A O 1
ATOM 2196 N N . ASP A 1 280 ? -6.083 -15.413 14.722 1.00 85.62 280 ASP A N 1
ATOM 2197 C CA . ASP A 1 280 ? -5.452 -16.731 14.821 1.00 85.62 280 ASP A CA 1
ATOM 2198 C C . ASP A 1 280 ? -6.469 -17.859 14.593 1.00 85.62 280 ASP A C 1
ATOM 2200 O O . ASP A 1 280 ? -6.204 -18.788 13.827 1.00 85.62 280 ASP A O 1
ATOM 2204 N N . GLU A 1 281 ? -7.676 -17.759 15.162 1.00 89.31 281 GLU A N 1
ATOM 2205 C CA . GLU A 1 281 ? -8.744 -18.739 14.942 1.00 89.31 281 GLU A CA 1
ATOM 2206 C C . GLU A 1 281 ? -9.243 -18.726 13.497 1.00 89.31 281 GLU A C 1
ATOM 2208 O O . GLU A 1 281 ? -9.431 -19.782 12.885 1.00 89.31 281 GLU A O 1
ATOM 2213 N N . CYS A 1 282 ? -9.462 -17.534 12.931 1.00 91.69 282 CYS A N 1
ATOM 2214 C CA . CYS A 1 282 ? -9.902 -17.409 11.544 1.00 91.69 282 CYS A CA 1
ATOM 2215 C C . CYS A 1 282 ? -8.852 -17.958 10.576 1.00 91.69 282 CYS A C 1
ATOM 2217 O O . CYS A 1 282 ? -9.210 -18.666 9.635 1.00 91.69 282 CYS A O 1
ATOM 2219 N N . ARG A 1 283 ? -7.571 -17.678 10.826 1.00 90.69 283 ARG A N 1
ATOM 2220 C CA . ARG A 1 283 ? -6.459 -18.161 10.010 1.00 90.69 283 ARG A CA 1
ATOM 2221 C C . ARG A 1 283 ? -6.259 -19.662 10.141 1.00 90.69 283 ARG A C 1
ATOM 2223 O O . ARG A 1 283 ? -6.231 -20.336 9.124 1.00 90.69 283 ARG A O 1
ATOM 2230 N N . SER A 1 284 ? -6.220 -20.198 11.360 1.00 91.50 284 SER A N 1
ATOM 2231 C CA . SER A 1 284 ? -6.103 -21.644 11.582 1.00 91.50 284 SER A CA 1
ATOM 2232 C C . SER A 1 284 ? -7.213 -22.408 10.856 1.00 91.50 284 SER A C 1
ATOM 2234 O O . SER A 1 284 ? -6.951 -23.409 10.189 1.00 91.50 284 SER A O 1
ATOM 2236 N N . ARG A 1 285 ? -8.446 -21.887 10.900 1.00 92.88 285 ARG A N 1
ATOM 2237 C CA . ARG A 1 285 ? -9.565 -22.454 10.146 1.00 92.88 285 ARG A CA 1
ATOM 2238 C C . ARG A 1 285 ? -9.399 -22.299 8.632 1.00 92.88 285 ARG A C 1
ATOM 2240 O O . ARG A 1 285 ? -9.729 -23.234 7.908 1.00 92.88 285 ARG A O 1
ATOM 2247 N N . ALA A 1 286 ? -8.932 -21.147 8.153 1.00 95.44 286 ALA A N 1
ATOM 2248 C CA . ALA A 1 286 ? -8.683 -20.926 6.730 1.00 95.44 286 ALA A CA 1
ATOM 2249 C C . ALA A 1 286 ? -7.601 -21.873 6.190 1.00 95.44 286 ALA A C 1
ATOM 2251 O O . ALA A 1 286 ? -7.802 -22.503 5.154 1.00 95.44 286 ALA A O 1
ATOM 2252 N N . ASP A 1 287 ? -6.494 -22.020 6.918 1.00 95.00 287 ASP A N 1
ATOM 2253 C CA . ASP A 1 287 ? -5.383 -22.911 6.586 1.00 95.00 287 ASP A CA 1
ATOM 2254 C C . ASP A 1 287 ? -5.834 -24.374 6.558 1.00 95.00 287 ASP A C 1
ATOM 2256 O O . ASP A 1 287 ? -5.596 -25.059 5.563 1.00 95.00 287 ASP A O 1
ATOM 2260 N N . ALA A 1 288 ? -6.562 -24.827 7.585 1.00 95.56 288 ALA A N 1
ATOM 2261 C CA . ALA A 1 288 ? -7.053 -26.202 7.677 1.00 95.56 288 ALA A CA 1
ATOM 2262 C C . ALA A 1 288 ? -8.070 -26.573 6.583 1.00 95.56 288 ALA A C 1
ATOM 2264 O O . ALA A 1 288 ? -8.132 -27.731 6.178 1.00 95.56 288 ALA A O 1
ATOM 2265 N N . ALA A 1 289 ? -8.876 -25.613 6.119 1.00 94.94 289 ALA A N 1
ATOM 2266 C CA . ALA A 1 289 ? -9.919 -25.841 5.118 1.00 94.94 289 ALA A CA 1
ATOM 2267 C C . ALA A 1 289 ? -9.482 -25.519 3.678 1.00 94.94 289 ALA A C 1
ATOM 2269 O O . ALA A 1 289 ? -10.316 -25.564 2.773 1.00 94.94 289 ALA A O 1
ATOM 2270 N N . ASP A 1 290 ? -8.214 -25.144 3.457 1.00 96.44 290 ASP A N 1
ATOM 2271 C CA . ASP A 1 290 ? -7.755 -24.607 2.171 1.00 96.44 290 ASP A CA 1
ATOM 2272 C C . ASP A 1 290 ? -8.694 -23.486 1.666 1.00 96.44 290 ASP A C 1
ATOM 2274 O O . ASP A 1 290 ? -9.098 -23.451 0.505 1.00 96.44 290 ASP A O 1
ATOM 2278 N N . ASP A 1 291 ? -9.102 -22.592 2.568 1.00 97.50 291 ASP A N 1
ATOM 2279 C CA . ASP A 1 291 ? -10.116 -21.572 2.299 1.00 97.50 291 ASP A CA 1
ATOM 2280 C C . ASP A 1 291 ? -9.686 -20.625 1.166 1.00 97.50 291 ASP A C 1
ATOM 2282 O O . ASP A 1 291 ? -8.508 -20.292 1.016 1.00 97.50 291 ASP A O 1
ATOM 2286 N N . LEU A 1 292 ? -10.658 -20.151 0.383 1.00 97.56 292 LEU A N 1
ATOM 2287 C CA . LEU A 1 292 ? -10.428 -19.225 -0.727 1.00 97.56 292 LEU A CA 1
ATOM 2288 C C . LEU A 1 292 ? -9.659 -17.958 -0.323 1.00 97.56 292 LEU A C 1
ATOM 2290 O O . LEU A 1 292 ? -8.892 -17.456 -1.135 1.00 97.56 292 LEU A O 1
ATOM 2294 N N . SER A 1 293 ? -9.790 -17.450 0.911 1.00 96.31 293 SER A N 1
ATOM 2295 C CA . SER A 1 293 ? -9.041 -16.268 1.371 1.00 96.31 293 SER A CA 1
ATOM 2296 C C . SER A 1 293 ? -7.533 -16.493 1.461 1.00 96.31 293 SER A C 1
ATOM 2298 O O . SER A 1 293 ? -6.793 -15.528 1.609 1.00 96.31 293 SER A O 1
ATOM 2300 N N . ARG A 1 294 ? -7.056 -17.741 1.368 1.00 96.25 294 ARG A N 1
ATOM 2301 C CA . ARG A 1 294 ? -5.621 -18.028 1.242 1.00 96.25 294 ARG A CA 1
ATOM 2302 C C . ARG A 1 294 ? -5.060 -17.589 -0.104 1.00 96.25 294 ARG A C 1
ATOM 2304 O O . ARG A 1 294 ? -3.853 -17.404 -0.199 1.00 96.25 294 ARG A O 1
ATOM 2311 N N . ILE A 1 295 ? -5.895 -17.421 -1.129 1.00 97.06 295 ILE A N 1
ATOM 2312 C CA . ILE A 1 295 ? -5.449 -16.929 -2.431 1.00 97.06 295 ILE A CA 1
ATOM 2313 C C . ILE A 1 295 ? -4.991 -15.470 -2.264 1.00 97.06 295 ILE A C 1
ATOM 2315 O O . ILE A 1 295 ? -5.786 -14.629 -1.835 1.00 97.06 295 ILE A O 1
ATOM 2319 N N . PRO A 1 296 ? -3.733 -15.141 -2.598 1.00 94.62 296 PRO A N 1
ATOM 2320 C CA . PRO A 1 296 ? -3.176 -13.821 -2.350 1.00 94.62 296 PRO A CA 1
ATOM 2321 C C . PRO A 1 296 ? -3.949 -12.722 -3.091 1.00 94.62 296 PRO A C 1
ATOM 2323 O O . PRO A 1 296 ? -4.158 -12.776 -4.311 1.00 94.62 296 PRO A O 1
ATOM 2326 N N . TYR A 1 297 ? -4.347 -11.686 -2.349 1.00 92.88 297 TYR A N 1
ATOM 2327 C CA . TYR A 1 297 ? -5.095 -10.528 -2.861 1.00 92.88 297 TYR A CA 1
ATOM 2328 C C . TYR A 1 297 ? -6.421 -10.872 -3.560 1.00 92.88 297 TYR A C 1
ATOM 2330 O O . TYR A 1 297 ? -6.810 -10.196 -4.524 1.00 92.88 297 TYR A O 1
ATOM 2338 N N . ILE A 1 298 ? -7.094 -11.948 -3.149 1.00 94.88 298 ILE A N 1
ATOM 2339 C CA . ILE A 1 298 ? -8.509 -12.136 -3.481 1.00 94.88 298 ILE A CA 1
ATOM 2340 C C . ILE A 1 298 ? -9.361 -11.228 -2.598 1.00 94.88 298 ILE A C 1
ATOM 2342 O O . ILE A 1 298 ? -9.053 -11.037 -1.426 1.00 94.88 298 ILE A O 1
ATOM 2346 N N . THR A 1 299 ? -10.422 -10.644 -3.147 1.00 93.38 299 THR A N 1
ATOM 2347 C CA . THR A 1 299 ? -11.326 -9.802 -2.356 1.00 93.38 299 THR A CA 1
ATOM 2348 C C . THR A 1 299 ? -12.348 -10.644 -1.582 1.00 93.38 299 THR A C 1
ATOM 2350 O O . THR A 1 299 ? -12.706 -11.757 -1.981 1.00 93.38 299 THR A O 1
ATOM 2353 N N . SER A 1 300 ? -12.862 -10.104 -0.469 1.00 93.81 300 SER A N 1
ATOM 2354 C CA . SER A 1 300 ? -13.962 -10.726 0.289 1.00 93.81 300 SER A CA 1
ATOM 2355 C C . SER A 1 300 ? -15.205 -10.943 -0.585 1.00 93.81 300 SER A C 1
ATOM 2357 O O . SER A 1 300 ? -15.864 -11.978 -0.467 1.00 93.81 300 SER A O 1
ATOM 2359 N N . GLU A 1 301 ? -15.485 -10.014 -1.505 1.00 93.25 301 GLU A N 1
ATOM 2360 C CA . GLU A 1 301 ? -16.619 -10.106 -2.428 1.00 93.25 301 GLU A CA 1
ATOM 2361 C C . GLU A 1 301 ? -16.408 -11.200 -3.480 1.00 93.25 301 GLU A C 1
ATOM 2363 O O . GLU A 1 301 ? -17.276 -12.053 -3.651 1.00 93.25 301 GLU A O 1
ATOM 2368 N N . SER A 1 302 ? -15.227 -11.284 -4.106 1.00 95.19 302 SER A N 1
ATOM 2369 C CA . SER A 1 302 ? -14.902 -12.391 -5.018 1.00 95.19 302 SER A CA 1
ATOM 2370 C C . SER A 1 302 ? -14.987 -13.749 -4.327 1.00 95.19 302 SER A C 1
ATOM 2372 O O . SER A 1 302 ? -15.536 -14.690 -4.896 1.00 95.19 302 SER A O 1
ATOM 2374 N N . LYS A 1 303 ? -14.553 -13.852 -3.062 1.00 96.25 303 LYS A N 1
ATOM 2375 C CA . LYS A 1 303 ? -14.783 -15.060 -2.254 1.00 96.25 303 LYS A CA 1
ATOM 2376 C C . LYS A 1 303 ? -16.280 -15.376 -2.116 1.00 96.25 303 LYS A C 1
ATOM 2378 O O . LYS A 1 303 ? -16.655 -16.534 -2.274 1.00 96.25 303 LYS A O 1
ATOM 2383 N N . ARG A 1 304 ? -17.141 -14.390 -1.831 1.00 95.44 304 ARG A N 1
ATOM 2384 C CA . ARG A 1 304 ? -18.602 -14.603 -1.743 1.00 95.44 304 ARG A CA 1
ATOM 2385 C C . ARG A 1 304 ? -19.191 -15.086 -3.065 1.00 95.44 304 ARG A C 1
ATOM 2387 O O . ARG A 1 304 ? -19.975 -16.030 -3.051 1.00 95.44 304 ARG A O 1
ATOM 2394 N N . HIS A 1 305 ? -18.791 -14.490 -4.187 1.00 96.44 305 HIS A N 1
ATOM 2395 C CA . HIS A 1 305 ? -19.243 -14.908 -5.515 1.00 96.44 305 HIS A CA 1
ATOM 2396 C C . HIS A 1 305 ? -18.795 -16.333 -5.859 1.00 96.44 305 HIS A C 1
ATOM 2398 O O . HIS A 1 305 ? -19.612 -17.129 -6.316 1.00 96.44 305 HIS A O 1
ATOM 2404 N N . LEU A 1 306 ? -17.542 -16.692 -5.568 1.00 96.75 306 LEU A N 1
ATOM 2405 C CA . LEU A 1 306 ? -17.032 -18.054 -5.755 1.00 96.75 306 LEU A CA 1
ATOM 2406 C C . LEU A 1 306 ? -17.777 -19.070 -4.882 1.00 96.75 306 LEU A C 1
ATOM 2408 O O . LEU A 1 306 ? -18.173 -20.126 -5.373 1.00 96.75 306 LEU A O 1
ATOM 2412 N N . LEU A 1 307 ? -18.056 -18.725 -3.620 1.00 95.62 307 LEU A N 1
ATOM 2413 C CA . LEU A 1 307 ? -18.902 -19.542 -2.752 1.00 95.62 307 LEU A CA 1
ATOM 2414 C C . LEU A 1 307 ? -20.314 -19.686 -3.343 1.00 95.62 307 LEU A C 1
ATOM 2416 O O . LEU A 1 307 ? -20.835 -20.798 -3.419 1.00 95.62 307 LEU A O 1
ATOM 2420 N N . ALA A 1 308 ? -20.949 -18.609 -3.796 1.00 95.44 308 ALA A N 1
ATOM 2421 C CA . ALA A 1 308 ? -22.268 -18.694 -4.426 1.00 95.44 308 ALA A CA 1
ATOM 2422 C C . ALA A 1 308 ? -22.253 -19.574 -5.694 1.00 95.44 308 ALA A C 1
ATOM 2424 O O . ALA A 1 308 ? -23.209 -20.307 -5.935 1.00 95.44 308 ALA A O 1
ATOM 2425 N N . ALA A 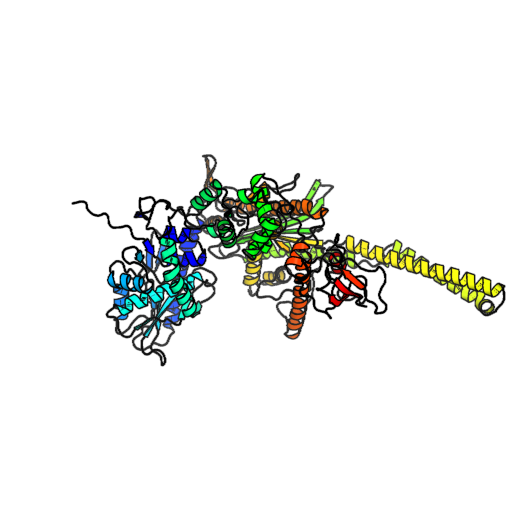1 309 ? -21.146 -19.566 -6.442 1.00 95.00 309 ALA A N 1
ATOM 2426 C CA . ALA A 1 309 ? -20.925 -20.395 -7.626 1.00 95.00 309 ALA A CA 1
ATOM 2427 C C . ALA A 1 309 ? -20.537 -21.858 -7.322 1.00 95.00 309 ALA A C 1
ATOM 2429 O O . ALA A 1 309 ? -20.462 -22.666 -8.243 1.00 95.00 309 ALA A O 1
ATOM 2430 N N . GLY A 1 310 ? -20.322 -22.220 -6.052 1.00 95.94 310 GLY A N 1
ATOM 2431 C CA . GLY A 1 310 ? -20.062 -23.598 -5.618 1.00 95.94 310 GLY A CA 1
ATOM 2432 C C . GLY A 1 310 ? -18.607 -23.929 -5.275 1.00 95.94 310 GLY A C 1
ATOM 2433 O O . GLY A 1 310 ? -18.366 -25.008 -4.743 1.00 95.94 310 GLY A O 1
ATOM 2434 N N . TYR A 1 311 ? -17.660 -23.009 -5.473 1.00 96.44 311 TYR A N 1
ATOM 2435 C CA . TYR A 1 311 ? -16.256 -23.194 -5.084 1.00 96.44 311 TYR A CA 1
ATOM 2436 C C . TYR A 1 311 ? -16.103 -22.911 -3.587 1.00 96.44 311 TYR A C 1
ATOM 2438 O O . TYR A 1 311 ? -16.383 -21.807 -3.114 1.00 96.44 311 TYR A O 1
ATOM 2446 N N . ARG A 1 312 ? -15.704 -23.917 -2.808 1.00 95.19 312 ARG A N 1
ATOM 2447 C CA . ARG A 1 312 ? -15.619 -23.872 -1.336 1.00 95.19 312 ARG A CA 1
ATOM 2448 C C . ARG A 1 312 ? -14.181 -23.721 -0.849 1.00 95.19 312 ARG A C 1
ATOM 2450 O O . ARG A 1 312 ? -13.962 -23.137 0.212 1.00 95.19 312 ARG A O 1
ATOM 2457 N N . SER A 1 313 ? -13.226 -24.216 -1.625 1.00 96.44 313 SER A N 1
ATOM 2458 C CA . SER A 1 313 ? -11.798 -24.239 -1.322 1.00 96.44 313 SER A CA 1
ATOM 2459 C C . SER A 1 313 ? -10.987 -23.692 -2.496 1.00 96.44 313 SER A C 1
ATOM 2461 O O . SER A 1 313 ? -11.401 -23.795 -3.650 1.00 96.44 313 SER A O 1
ATOM 2463 N N . ARG A 1 314 ? -9.780 -23.172 -2.232 1.00 96.19 314 ARG A N 1
ATOM 2464 C CA . ARG A 1 314 ? -8.813 -22.855 -3.298 1.00 96.19 314 ARG A CA 1
ATOM 2465 C C . ARG A 1 314 ? -8.485 -24.083 -4.154 1.00 96.19 314 ARG A C 1
ATOM 2467 O O . ARG A 1 314 ? -8.177 -23.920 -5.328 1.00 96.19 314 ARG A O 1
ATOM 2474 N N . ARG A 1 315 ? -8.569 -25.298 -3.587 1.00 96.50 315 ARG A N 1
ATOM 2475 C CA . ARG A 1 315 ? -8.326 -26.548 -4.325 1.00 96.50 315 ARG A CA 1
ATOM 2476 C C . ARG A 1 315 ? -9.342 -26.770 -5.436 1.00 96.50 315 ARG A C 1
ATOM 2478 O O . ARG A 1 315 ? -8.989 -27.363 -6.445 1.00 96.50 315 ARG A O 1
ATOM 2485 N N . ASP A 1 316 ? -10.551 -26.232 -5.298 1.00 96.44 316 ASP A N 1
ATOM 2486 C CA . ASP A 1 316 ? -11.584 -26.337 -6.332 1.00 96.44 316 ASP A CA 1
ATOM 2487 C C . ASP A 1 316 ? -11.222 -25.525 -7.591 1.00 96.44 316 ASP A C 1
ATOM 2489 O O . ASP A 1 316 ? -11.763 -25.783 -8.662 1.00 96.44 316 ASP A O 1
ATOM 2493 N N . LEU A 1 317 ? -10.295 -24.562 -7.486 1.00 96.19 317 LEU A N 1
ATOM 2494 C CA . LEU A 1 317 ? -9.807 -23.772 -8.622 1.00 96.19 317 LEU A CA 1
ATOM 2495 C C . LEU A 1 317 ? -8.602 -24.406 -9.329 1.00 96.19 317 LEU A C 1
ATOM 2497 O O . LEU A 1 317 ? -8.325 -24.047 -10.467 1.00 96.19 317 LEU A O 1
ATOM 2501 N N . VAL A 1 318 ? -7.883 -25.329 -8.682 1.00 96.00 318 VAL A N 1
ATOM 2502 C CA . VAL A 1 318 ? -6.664 -25.955 -9.236 1.00 96.00 318 VAL A CA 1
ATOM 2503 C C . VAL A 1 318 ? -6.924 -26.672 -10.572 1.00 96.00 318 VAL A C 1
ATOM 2505 O O . VAL A 1 318 ? -6.125 -26.477 -11.490 1.00 96.00 318 VAL A O 1
ATOM 2508 N N . PRO A 1 319 ? -8.027 -27.437 -10.743 1.00 94.56 319 PRO A N 1
ATOM 2509 C CA . PRO A 1 319 ? -8.324 -28.129 -11.997 1.00 94.56 319 PRO A CA 1
ATOM 2510 C C . PRO A 1 319 ? -8.780 -27.210 -13.137 1.00 94.56 319 PRO A C 1
ATOM 2512 O O . PRO A 1 319 ? -8.947 -27.689 -14.259 1.00 94.56 319 PRO A O 1
ATOM 2515 N N . LEU A 1 320 ? -9.052 -25.928 -12.863 1.00 92.31 320 LEU A N 1
ATOM 2516 C CA . LEU A 1 320 ? -9.458 -24.983 -13.896 1.00 92.31 320 LEU A CA 1
ATOM 2517 C C . LEU A 1 320 ? -8.231 -24.580 -14.706 1.00 92.31 320 LEU A C 1
ATOM 2519 O O . LEU A 1 320 ? -7.313 -23.947 -14.195 1.00 92.31 320 LEU A O 1
ATOM 2523 N N . ASP A 1 321 ? -8.236 -24.931 -15.983 1.00 85.88 321 ASP A N 1
ATOM 2524 C CA . ASP A 1 321 ? -7.208 -24.519 -16.926 1.00 85.88 321 ASP A CA 1
ATOM 2525 C C . ASP A 1 321 ? -7.802 -23.505 -17.921 1.00 85.88 321 ASP A C 1
ATOM 2527 O O . ASP A 1 321 ? -8.734 -23.851 -18.658 1.00 85.88 321 ASP A O 1
ATOM 2531 N N . PRO A 1 322 ? -7.276 -22.262 -17.961 1.00 77.81 322 PRO A N 1
ATOM 2532 C CA . PRO A 1 322 ? -7.651 -21.244 -18.939 1.00 77.81 322 PRO A CA 1
ATOM 2533 C C . PRO A 1 322 ? -7.669 -21.700 -20.393 1.00 77.81 322 PRO A C 1
ATOM 2535 O O . PRO A 1 322 ? -8.481 -21.192 -21.156 1.00 77.81 322 PRO A O 1
ATOM 2538 N N . ALA A 1 323 ? -6.842 -22.671 -20.785 1.00 77.12 323 ALA A N 1
ATOM 2539 C CA . ALA A 1 323 ? -6.814 -23.149 -22.164 1.00 77.12 323 ALA A CA 1
ATOM 2540 C C . ALA A 1 323 ? -7.953 -24.128 -22.502 1.00 77.12 323 ALA A C 1
ATOM 2542 O O . ALA A 1 323 ? -8.355 -24.227 -23.660 1.00 77.12 323 ALA A O 1
ATOM 2543 N N . THR A 1 324 ? -8.481 -24.862 -21.517 1.00 83.56 324 THR A N 1
ATOM 2544 C CA . THR A 1 324 ? -9.429 -25.971 -21.752 1.00 83.56 324 THR A CA 1
ATOM 2545 C C . THR A 1 324 ? -10.815 -25.754 -21.140 1.00 83.56 324 THR A C 1
ATOM 2547 O O . THR A 1 324 ? -11.771 -26.415 -21.548 1.00 83.56 324 THR A O 1
ATOM 2550 N N . ARG A 1 325 ? -10.965 -24.820 -20.191 1.00 86.62 325 ARG A N 1
ATOM 2551 C CA . ARG A 1 325 ? -12.208 -24.546 -19.440 1.00 86.62 325 ARG A CA 1
ATOM 2552 C C . ARG A 1 325 ? -12.767 -23.139 -19.687 1.00 86.62 325 ARG A C 1
ATOM 2554 O O . ARG A 1 325 ? -13.262 -22.489 -18.766 1.00 86.62 325 ARG A O 1
ATOM 2561 N N . GLN A 1 326 ? -12.719 -22.673 -20.934 1.00 82.50 326 GLN A N 1
ATOM 2562 C CA . GLN A 1 326 ? -13.060 -21.290 -21.294 1.00 82.50 326 GLN A CA 1
ATOM 2563 C C . GLN A 1 326 ? -14.478 -20.864 -20.864 1.00 82.50 326 GLN A C 1
ATOM 2565 O O . GLN A 1 326 ? -14.638 -19.786 -20.302 1.00 82.50 326 GLN A O 1
ATOM 2570 N N . GLU A 1 327 ? -15.501 -21.704 -21.066 1.00 87.19 327 GLU A N 1
ATOM 2571 C CA . GLU A 1 327 ? -16.894 -21.374 -20.702 1.00 87.19 327 GLU A CA 1
ATOM 2572 C C . GLU A 1 327 ? -17.091 -21.183 -19.189 1.00 87.19 327 GLU A C 1
ATOM 2574 O O . GLU A 1 327 ? -17.817 -20.294 -18.743 1.00 87.19 327 GLU A O 1
ATOM 2579 N N . GLU A 1 328 ? -16.438 -22.024 -18.386 1.00 89.06 328 GLU A N 1
ATOM 2580 C CA . GLU A 1 328 ? -16.512 -21.979 -16.925 1.00 89.06 328 GLU A CA 1
ATOM 2581 C C . GLU A 1 328 ? -15.812 -20.722 -16.391 1.00 89.06 328 GLU A C 1
ATOM 2583 O O . GLU A 1 328 ? -16.335 -20.026 -15.519 1.00 89.06 328 GLU A O 1
ATOM 2588 N N . ILE A 1 329 ? -14.672 -20.370 -16.986 1.00 87.81 329 ILE A N 1
ATOM 2589 C CA . ILE A 1 329 ? -13.919 -19.160 -16.649 1.00 87.81 329 ILE A CA 1
ATOM 2590 C C . ILE A 1 329 ? -14.680 -17.902 -17.061 1.00 87.81 329 ILE A C 1
ATOM 2592 O O . ILE A 1 329 ? -14.738 -16.953 -16.280 1.00 87.81 329 ILE A O 1
ATOM 2596 N N . GLU A 1 330 ? -15.316 -17.894 -18.231 1.00 86.94 330 GLU A N 1
ATOM 2597 C CA . GLU A 1 330 ? -16.110 -16.749 -18.680 1.00 86.94 330 GLU A CA 1
ATOM 2598 C C . GLU A 1 330 ? -17.332 -16.524 -17.779 1.00 86.94 330 GLU A C 1
ATOM 2600 O O . GLU A 1 330 ? -17.640 -15.395 -17.390 1.00 86.94 330 GLU A O 1
ATOM 2605 N N . ARG A 1 331 ? -17.959 -17.611 -17.309 1.00 90.81 331 ARG A N 1
ATOM 2606 C CA . ARG A 1 331 ? -18.994 -17.522 -16.275 1.00 90.81 331 ARG A CA 1
ATOM 2607 C C . ARG A 1 331 ? -18.458 -16.871 -15.001 1.00 90.81 331 ARG A C 1
ATOM 2609 O O . ARG A 1 331 ? -19.117 -15.982 -14.467 1.00 90.81 331 ARG A O 1
ATOM 2616 N N . LEU A 1 332 ? -17.280 -17.271 -14.520 1.00 91.94 332 LEU A N 1
ATOM 2617 C CA . LEU A 1 332 ? -16.671 -16.672 -13.327 1.00 91.94 332 LEU A CA 1
ATOM 2618 C C . LEU A 1 332 ? -16.349 -15.185 -13.515 1.00 91.94 332 LEU A C 1
ATOM 2620 O O . LEU A 1 332 ? -16.599 -14.393 -12.605 1.00 91.94 332 LEU A O 1
ATOM 2624 N N . ARG A 1 333 ? -15.850 -14.793 -14.693 1.00 89.81 333 ARG A N 1
ATOM 2625 C CA . ARG A 1 333 ? -15.573 -13.389 -15.036 1.00 89.81 333 ARG A CA 1
ATOM 2626 C C . ARG A 1 333 ? -16.822 -12.515 -14.962 1.00 89.81 333 ARG A C 1
ATOM 2628 O O . ARG A 1 333 ? -16.726 -11.376 -14.519 1.00 89.81 333 ARG A O 1
ATOM 2635 N N . SER A 1 334 ? -17.987 -13.056 -15.322 1.00 87.94 334 SER A N 1
ATOM 2636 C CA . SER A 1 334 ? -19.258 -12.318 -15.292 1.00 87.94 334 SER A CA 1
ATOM 2637 C C . SER A 1 334 ? -19.796 -12.018 -13.882 1.00 87.94 334 SER A C 1
ATOM 2639 O O . SER A 1 334 ? -20.697 -11.195 -13.737 1.00 87.94 334 SER A O 1
ATOM 2641 N N . LEU A 1 335 ? -19.262 -12.660 -12.831 1.00 90.69 335 LEU A N 1
ATOM 2642 C CA . LEU A 1 335 ? -19.796 -12.530 -11.468 1.00 90.69 335 LEU A CA 1
ATOM 2643 C C . LEU A 1 335 ? -19.389 -11.226 -10.769 1.00 90.69 335 LEU A C 1
ATOM 2645 O O . LEU A 1 335 ? -20.139 -10.734 -9.928 1.00 90.69 335 LEU A O 1
ATOM 2649 N N . SER A 1 336 ? -18.199 -10.690 -11.062 1.00 89.69 336 SER A N 1
ATOM 2650 C CA . SER A 1 336 ? -17.710 -9.434 -10.480 1.00 89.69 336 SER A CA 1
ATOM 2651 C C . SER A 1 336 ? -16.577 -8.820 -11.311 1.00 89.69 336 SER A C 1
ATOM 2653 O O . SER A 1 336 ? -15.841 -9.526 -11.997 1.00 89.69 336 SER A O 1
ATOM 2655 N N . HIS A 1 337 ? -16.375 -7.504 -11.189 1.00 87.19 337 HIS A N 1
ATOM 2656 C CA . HIS A 1 337 ? -15.272 -6.796 -11.857 1.00 87.19 337 HIS A CA 1
ATOM 2657 C C . HIS A 1 337 ? -13.873 -7.287 -11.425 1.00 87.19 337 HIS A C 1
ATOM 2659 O O . HIS A 1 337 ? -12.916 -7.305 -12.202 1.00 87.19 337 HIS A O 1
ATOM 2665 N N . ASP A 1 338 ? -13.732 -7.706 -10.167 1.00 88.81 338 ASP A N 1
ATOM 2666 C CA . ASP A 1 338 ? -12.470 -8.254 -9.673 1.00 88.81 338 ASP A CA 1
ATOM 2667 C C . ASP A 1 338 ? -12.184 -9.628 -10.300 1.00 88.81 338 ASP A C 1
ATOM 2669 O O . ASP A 1 338 ? -11.072 -9.867 -10.774 1.00 88.81 338 ASP A O 1
ATOM 2673 N N . LEU A 1 339 ? -13.191 -10.506 -10.397 1.00 91.12 339 LEU A N 1
ATOM 2674 C CA . LEU A 1 339 ? -13.054 -11.800 -11.072 1.00 91.12 339 LEU A CA 1
ATOM 2675 C C . LEU A 1 339 ? -12.808 -11.638 -12.574 1.00 91.12 339 LEU A C 1
ATOM 2677 O O . LEU A 1 339 ? -11.950 -12.342 -13.109 1.00 91.12 339 LEU A O 1
ATOM 2681 N N . SER A 1 340 ? -13.468 -10.683 -13.239 1.00 83.31 340 SER A N 1
ATOM 2682 C CA . SER A 1 340 ? -13.242 -10.415 -14.666 1.00 83.31 340 SER A CA 1
ATOM 2683 C C . SER A 1 340 ? -11.768 -10.129 -14.968 1.00 83.31 340 SER A C 1
ATOM 2685 O O . SER A 1 340 ? -11.226 -10.618 -15.956 1.00 83.31 340 SER A O 1
ATOM 2687 N N . THR A 1 341 ? -11.100 -9.403 -14.069 1.00 82.12 341 THR A N 1
ATOM 2688 C CA . THR A 1 341 ? -9.712 -8.950 -14.235 1.00 82.12 341 THR A CA 1
ATOM 2689 C C . THR A 1 341 ? -8.677 -9.940 -13.681 1.00 82.12 341 THR A C 1
ATOM 2691 O O . THR A 1 341 ? -7.551 -10.023 -14.183 1.00 82.12 341 THR A O 1
ATOM 2694 N N . ASN A 1 342 ? -9.020 -10.673 -12.615 1.00 89.12 342 ASN A N 1
ATOM 2695 C CA . ASN A 1 342 ? -8.053 -11.425 -11.808 1.00 89.12 342 ASN A CA 1
ATOM 2696 C C . ASN A 1 342 ? -8.272 -12.946 -11.766 1.00 89.12 342 ASN A C 1
ATOM 2698 O O . ASN A 1 342 ? -7.435 -13.624 -11.174 1.00 89.12 342 ASN A O 1
ATOM 2702 N N . VAL A 1 343 ? -9.314 -13.519 -12.388 1.00 91.75 343 VAL A N 1
ATOM 2703 C CA . VAL A 1 343 ? -9.596 -14.970 -12.278 1.00 91.75 343 VAL A CA 1
ATOM 2704 C C . VAL A 1 343 ? -8.411 -15.850 -12.687 1.00 91.75 343 VAL A C 1
ATOM 2706 O O . VAL A 1 343 ? -8.049 -16.759 -11.945 1.00 91.75 343 VAL A O 1
ATOM 2709 N N . ALA A 1 344 ? -7.733 -15.538 -13.797 1.00 89.25 344 ALA A N 1
ATOM 2710 C CA . ALA A 1 344 ? -6.571 -16.303 -14.256 1.00 89.25 344 ALA A CA 1
ATOM 2711 C C . ALA A 1 344 ? -5.412 -16.240 -13.246 1.00 89.25 344 ALA A C 1
ATOM 2713 O O . ALA A 1 344 ? -4.755 -17.242 -12.973 1.00 89.25 344 ALA A O 1
ATOM 2714 N N . ARG A 1 345 ? -5.212 -15.074 -12.616 1.00 92.38 345 ARG A N 1
ATOM 2715 C CA . ARG A 1 345 ? -4.239 -14.901 -11.531 1.00 92.38 345 ARG A CA 1
ATOM 2716 C C . ARG A 1 345 ? -4.630 -15.712 -10.295 1.00 92.38 345 ARG A C 1
ATOM 2718 O O . ARG A 1 345 ? -3.753 -16.295 -9.667 1.00 92.38 345 ARG A O 1
ATOM 2725 N N . TYR A 1 346 ? -5.912 -15.748 -9.933 1.00 95.56 346 TYR A N 1
ATOM 2726 C CA . TYR A 1 346 ? -6.397 -16.532 -8.793 1.00 95.56 346 TYR A CA 1
ATOM 2727 C C . TYR A 1 346 ? -6.233 -18.031 -9.005 1.00 95.56 346 TYR A C 1
ATOM 2729 O O . TYR A 1 346 ? -5.796 -18.713 -8.082 1.00 95.56 346 TYR A O 1
ATOM 2737 N N . ILE A 1 347 ? -6.507 -18.518 -10.214 1.00 95.56 347 ILE A N 1
ATOM 2738 C CA . ILE A 1 347 ? -6.255 -19.906 -10.611 1.00 95.56 347 ILE A CA 1
ATOM 2739 C C . ILE A 1 347 ? -4.757 -20.216 -10.509 1.00 95.56 347 ILE A C 1
ATOM 2741 O O . ILE A 1 347 ? -4.376 -21.135 -9.788 1.00 95.56 347 ILE A O 1
ATOM 2745 N N . ALA A 1 348 ? -3.894 -19.403 -11.130 1.00 95.62 348 ALA A N 1
ATOM 2746 C CA . ALA A 1 348 ? -2.445 -19.605 -11.081 1.00 95.62 348 ALA A CA 1
ATOM 2747 C C . ALA A 1 348 ? -1.895 -19.573 -9.643 1.00 95.62 348 ALA A C 1
ATOM 2749 O O . ALA A 1 348 ? -1.026 -20.367 -9.290 1.00 95.62 348 ALA A O 1
ATOM 2750 N N . ALA A 1 349 ? -2.417 -18.689 -8.788 1.00 96.69 349 ALA A N 1
ATOM 2751 C CA . ALA A 1 349 ? -2.038 -18.628 -7.380 1.00 96.69 349 ALA A CA 1
ATOM 2752 C C . ALA A 1 349 ? -2.568 -19.824 -6.574 1.00 96.69 349 ALA A C 1
ATOM 2754 O O . ALA A 1 349 ? -1.864 -20.327 -5.702 1.00 96.69 349 ALA A O 1
ATOM 2755 N N . ALA A 1 350 ? -3.774 -20.319 -6.869 1.00 97.50 350 ALA A N 1
ATOM 2756 C CA . ALA A 1 350 ? -4.298 -21.539 -6.262 1.00 97.50 350 ALA A CA 1
ATOM 2757 C C . ALA A 1 350 ? -3.444 -22.762 -6.626 1.00 97.50 350 ALA A C 1
ATOM 2759 O O . ALA A 1 350 ? -3.143 -23.558 -5.737 1.00 97.50 350 ALA A O 1
ATOM 2760 N N . GLN A 1 351 ? -3.018 -22.858 -7.890 1.00 97.06 351 GLN A N 1
ATOM 2761 C CA . GLN A 1 351 ? -2.110 -23.888 -8.397 1.00 97.06 351 GLN A CA 1
ATOM 2762 C C . GLN A 1 351 ? -0.711 -23.782 -7.772 1.00 97.06 351 GLN A C 1
ATOM 2764 O O . GLN A 1 351 ? -0.172 -24.800 -7.356 1.00 97.06 351 GLN A O 1
ATOM 2769 N N . ALA A 1 352 ? -0.152 -22.571 -7.637 1.00 97.12 352 ALA A N 1
ATOM 2770 C CA . ALA A 1 352 ? 1.121 -22.340 -6.943 1.00 97.12 352 ALA A CA 1
ATOM 2771 C C . ALA A 1 352 ? 1.059 -22.748 -5.471 1.00 97.12 352 ALA A C 1
ATOM 2773 O O . ALA A 1 352 ? 1.946 -23.426 -4.970 1.00 97.12 352 ALA A O 1
ATOM 2774 N N . LEU A 1 353 ? -0.024 -22.407 -4.772 1.00 96.94 353 LEU A N 1
ATOM 2775 C CA . LEU A 1 353 ? -0.246 -22.848 -3.393 1.00 96.94 353 LEU A CA 1
ATOM 2776 C C . LEU A 1 353 ? -0.441 -24.369 -3.256 1.00 96.94 353 LEU A C 1
ATOM 2778 O O . LEU A 1 353 ? -0.402 -24.875 -2.135 1.00 96.94 353 LEU A O 1
ATOM 2782 N N . ASP A 1 354 ? -0.748 -25.080 -4.343 1.00 96.81 354 ASP A N 1
ATOM 2783 C CA . ASP A 1 354 ? -0.984 -26.525 -4.333 1.00 96.81 354 ASP A CA 1
ATOM 2784 C C . ASP A 1 354 ? 0.306 -27.325 -4.529 1.00 96.81 354 ASP A C 1
ATOM 2786 O O . ASP A 1 354 ? 0.577 -28.231 -3.743 1.00 96.81 354 ASP A O 1
ATOM 2790 N N . ASP A 1 355 ? 1.129 -26.952 -5.513 1.00 96.25 355 ASP A N 1
ATOM 2791 C CA . ASP A 1 355 ? 2.375 -27.661 -5.829 1.00 96.25 355 ASP A CA 1
ATOM 2792 C C . ASP A 1 355 ? 3.644 -27.021 -5.248 1.00 96.25 355 ASP A C 1
ATOM 2794 O O . ASP A 1 355 ? 4.693 -27.660 -5.231 1.00 96.25 355 ASP A O 1
ATOM 2798 N N . GLY A 1 356 ? 3.557 -25.793 -4.730 1.00 95.75 356 GLY A N 1
ATOM 2799 C CA . GLY A 1 356 ? 4.691 -25.072 -4.157 1.00 95.75 356 GLY A CA 1
ATOM 2800 C C . GLY A 1 356 ? 5.571 -24.353 -5.183 1.00 95.75 356 GLY A C 1
ATOM 2801 O O . GLY A 1 356 ? 6.621 -23.841 -4.801 1.00 95.75 356 GLY A O 1
ATOM 2802 N N . GLU A 1 357 ? 5.158 -24.272 -6.452 1.00 95.31 357 GLU A N 1
ATOM 2803 C CA . GLU A 1 357 ? 5.988 -23.728 -7.532 1.00 95.31 357 GLU A CA 1
ATOM 2804 C C . GLU A 1 357 ? 5.545 -22.315 -7.969 1.00 95.31 357 GLU A C 1
ATOM 2806 O O . GLU A 1 357 ? 4.380 -22.101 -8.340 1.00 95.31 357 GLU A O 1
ATOM 2811 N N . PRO A 1 358 ? 6.459 -21.322 -7.981 1.00 95.25 358 PRO A N 1
ATOM 2812 C CA . PRO A 1 358 ? 6.200 -20.006 -8.558 1.00 95.25 358 PRO A CA 1
ATOM 2813 C C . PRO A 1 358 ? 5.829 -20.079 -10.045 1.00 95.25 358 PRO A C 1
ATOM 2815 O O . PRO A 1 358 ? 6.474 -20.769 -10.833 1.00 95.25 358 PRO A O 1
ATOM 2818 N N . ARG A 1 359 ? 4.832 -19.294 -10.462 1.00 93.31 359 ARG A N 1
ATOM 2819 C CA . ARG A 1 359 ? 4.386 -19.202 -11.860 1.00 93.31 359 ARG A CA 1
ATOM 2820 C C . ARG A 1 359 ? 4.432 -17.767 -12.353 1.00 93.31 359 ARG A C 1
ATOM 2822 O O . ARG A 1 359 ? 3.805 -16.880 -11.779 1.00 93.31 359 ARG A O 1
ATOM 2829 N N . VAL A 1 360 ? 5.139 -17.550 -13.454 1.00 92.94 360 VAL A N 1
ATOM 2830 C CA . VAL A 1 360 ? 5.124 -16.274 -14.176 1.00 92.94 360 VAL A CA 1
ATOM 2831 C C . VAL A 1 360 ? 3.829 -16.172 -14.976 1.00 92.94 360 VAL A C 1
ATOM 2833 O O . VAL A 1 360 ? 3.490 -17.089 -15.720 1.00 92.94 360 VAL A O 1
ATOM 2836 N N . LEU A 1 361 ? 3.125 -15.055 -14.831 1.00 90.12 361 LEU A N 1
ATOM 2837 C CA . LEU A 1 361 ? 1.903 -14.751 -15.567 1.00 90.12 361 LEU A CA 1
ATOM 2838 C C . LEU A 1 361 ? 2.244 -14.134 -16.929 1.00 90.12 361 LEU A C 1
ATOM 2840 O O . LEU A 1 361 ? 3.268 -13.472 -17.092 1.00 90.12 361 LEU A O 1
ATOM 2844 N N . GLU A 1 362 ? 1.363 -14.298 -17.911 1.00 83.38 362 GLU A N 1
ATOM 2845 C CA . GLU A 1 362 ? 1.524 -13.736 -19.260 1.00 83.38 362 GLU A CA 1
ATOM 2846 C C . GLU A 1 362 ? 1.138 -12.246 -19.316 1.00 83.38 362 GLU A C 1
ATOM 2848 O O . GLU A 1 362 ? 0.288 -11.824 -20.096 1.00 83.38 362 GLU A O 1
ATOM 2853 N N . LYS A 1 363 ? 1.740 -11.425 -18.448 1.00 82.88 363 LYS A N 1
ATOM 2854 C CA . LYS A 1 363 ? 1.512 -9.975 -18.381 1.00 82.88 363 LYS A CA 1
ATOM 2855 C C . LYS A 1 363 ? 2.814 -9.209 -18.588 1.00 82.88 363 LYS A C 1
ATOM 2857 O O . LYS A 1 363 ? 3.888 -9.683 -18.228 1.00 82.88 363 LYS A O 1
ATOM 2862 N N . HIS A 1 364 ? 2.699 -8.014 -19.156 1.00 83.69 364 HIS A N 1
ATOM 2863 C CA . HIS A 1 364 ? 3.820 -7.096 -19.349 1.00 83.69 364 HIS A CA 1
ATOM 2864 C C . HIS A 1 364 ? 3.725 -5.928 -18.353 1.00 83.69 364 HIS A C 1
ATOM 2866 O O . HIS A 1 364 ? 2.671 -5.695 -17.755 1.00 83.69 364 HIS A O 1
ATOM 2872 N N . THR A 1 365 ? 4.809 -5.173 -18.160 1.00 83.25 365 THR A N 1
ATOM 2873 C CA . THR A 1 365 ? 4.801 -3.973 -17.304 1.00 83.25 365 THR A CA 1
ATOM 2874 C C . THR A 1 365 ? 5.731 -2.866 -17.805 1.00 83.25 365 THR A C 1
ATOM 2876 O O . THR A 1 365 ? 6.824 -3.135 -18.304 1.00 83.25 365 THR A O 1
ATOM 2879 N N . PHE A 1 366 ? 5.316 -1.612 -17.595 1.00 81.31 366 PHE A N 1
ATOM 2880 C CA . PHE A 1 366 ? 6.143 -0.402 -17.737 1.00 81.31 366 PHE A CA 1
ATOM 2881 C C . PHE A 1 366 ? 6.637 0.149 -16.402 1.00 81.31 366 PHE A C 1
ATOM 2883 O O . PHE A 1 366 ? 7.251 1.207 -16.365 1.00 81.31 366 PHE A O 1
ATOM 2890 N N . GLN A 1 367 ? 6.363 -0.531 -15.293 1.00 83.88 367 GLN A N 1
ATOM 2891 C CA . GLN A 1 367 ? 6.704 -0.012 -13.971 1.00 83.88 367 GLN A CA 1
ATOM 2892 C C . GLN A 1 367 ? 8.064 -0.493 -13.474 1.00 83.88 367 GLN A C 1
ATOM 2894 O O . GLN A 1 367 ? 8.536 0.037 -12.482 1.00 83.88 367 GLN A O 1
ATOM 2899 N N . MET A 1 368 ? 8.694 -1.452 -14.162 1.00 90.25 368 MET A N 1
ATOM 2900 C CA . MET A 1 368 ? 9.968 -2.045 -13.764 1.00 90.25 368 MET A CA 1
ATOM 2901 C C . MET A 1 368 ? 10.894 -2.230 -14.974 1.00 90.25 368 MET A C 1
ATOM 2903 O O . MET A 1 368 ? 10.473 -2.831 -15.968 1.00 90.25 368 MET A O 1
ATOM 2907 N N . PRO A 1 369 ? 12.151 -1.751 -14.920 1.00 89.38 369 PRO A N 1
ATOM 2908 C CA . PRO A 1 369 ? 13.078 -1.884 -16.031 1.00 89.38 369 PRO A CA 1
ATOM 2909 C C . PRO A 1 369 ? 13.747 -3.255 -16.057 1.00 89.38 369 PRO A C 1
ATOM 2911 O O . PRO A 1 369 ? 14.095 -3.835 -15.027 1.00 89.38 369 PRO A O 1
ATOM 2914 N N . TRP A 1 370 ? 14.016 -3.755 -17.264 1.00 86.06 370 TRP A N 1
ATOM 2915 C CA . TRP A 1 370 ? 14.857 -4.944 -17.423 1.00 86.06 370 TRP A CA 1
ATOM 2916 C C . TRP A 1 370 ? 16.331 -4.658 -17.100 1.00 86.06 370 TRP A C 1
ATOM 2918 O O . TRP A 1 370 ? 17.047 -5.530 -16.608 1.00 86.06 370 TRP A O 1
ATOM 2928 N N . TYR A 1 371 ? 16.807 -3.435 -17.331 1.00 87.00 371 TYR A N 1
ATOM 2929 C CA . TYR A 1 371 ? 18.207 -3.072 -17.132 1.00 87.00 371 TYR A CA 1
ATOM 2930 C C . TYR A 1 371 ? 18.358 -1.673 -16.530 1.00 87.00 371 TYR A C 1
ATOM 2932 O O . TYR A 1 371 ? 17.743 -0.716 -17.001 1.00 87.00 371 TYR A O 1
ATOM 2940 N N . GLU A 1 372 ? 19.247 -1.571 -15.545 1.00 91.56 372 GLU A N 1
ATOM 2941 C CA . GLU A 1 372 ? 19.748 -0.328 -14.968 1.00 91.56 372 GLU A CA 1
ATOM 2942 C C . GLU A 1 372 ? 21.215 -0.528 -14.579 1.00 91.56 372 GLU A C 1
ATOM 2944 O O . GLU A 1 372 ? 21.598 -1.634 -14.193 1.00 91.56 372 GLU A O 1
ATOM 2949 N N . ASP A 1 373 ? 22.017 0.531 -14.678 1.00 92.06 373 ASP A N 1
ATOM 2950 C CA . ASP A 1 373 ? 23.425 0.524 -14.266 1.00 92.06 373 ASP A CA 1
ATOM 2951 C C . ASP A 1 373 ? 23.547 0.780 -12.760 1.00 92.06 373 ASP A C 1
ATOM 2953 O O . ASP A 1 373 ? 24.387 0.191 -12.086 1.00 92.06 373 ASP A O 1
ATOM 2957 N N . VAL A 1 374 ? 22.672 1.644 -12.231 1.00 93.75 374 VAL A N 1
ATOM 2958 C CA . VAL A 1 374 ? 22.591 2.003 -10.815 1.00 93.75 374 VAL A CA 1
ATOM 2959 C C . VAL A 1 374 ? 21.221 1.613 -10.273 1.00 93.75 374 VAL A C 1
ATOM 2961 O O . VAL A 1 374 ? 20.197 2.213 -10.610 1.00 93.75 374 VAL A O 1
ATOM 2964 N N . ARG A 1 375 ? 21.200 0.617 -9.393 1.00 94.81 375 ARG A N 1
ATOM 2965 C CA . ARG A 1 375 ? 20.012 0.231 -8.634 1.00 94.81 375 ARG A CA 1
ATOM 2966 C C . ARG A 1 375 ? 20.065 0.847 -7.248 1.00 94.81 375 ARG A C 1
ATOM 2968 O O . ARG A 1 375 ? 21.051 0.670 -6.533 1.00 94.81 375 ARG A O 1
ATOM 2975 N N . VAL A 1 376 ? 18.979 1.499 -6.849 1.00 95.94 376 VAL A N 1
ATOM 2976 C CA . VAL A 1 376 ? 18.815 2.047 -5.501 1.00 95.94 376 VAL A CA 1
ATOM 2977 C C . VAL A 1 376 ? 17.614 1.384 -4.844 1.00 95.94 376 VAL A C 1
ATOM 2979 O O . VAL A 1 376 ? 16.504 1.468 -5.353 1.00 95.94 376 VAL A O 1
ATOM 2982 N N . VAL A 1 377 ? 17.825 0.709 -3.721 1.00 97.31 377 VAL A N 1
ATOM 2983 C CA . VAL A 1 377 ? 16.748 0.151 -2.899 1.00 97.31 377 VAL A CA 1
ATOM 2984 C C . VAL A 1 377 ? 16.576 1.045 -1.683 1.00 97.31 377 VAL A C 1
ATOM 2986 O O . VAL A 1 377 ? 17.553 1.325 -0.984 1.00 97.31 377 VAL A O 1
ATOM 2989 N N . LEU A 1 378 ? 15.346 1.493 -1.454 1.00 96.56 378 LEU A N 1
ATOM 2990 C CA . LEU A 1 378 ? 14.975 2.349 -0.335 1.00 96.56 378 LEU A CA 1
ATOM 2991 C C . LEU A 1 378 ? 14.050 1.604 0.628 1.00 96.56 378 LEU A C 1
ATOM 2993 O O . LEU A 1 378 ? 13.339 0.670 0.251 1.00 96.56 378 LEU A O 1
ATOM 2997 N N . CYS A 1 379 ? 14.073 2.036 1.881 1.00 95.62 379 CYS A N 1
ATOM 2998 C CA . CYS A 1 379 ? 13.242 1.521 2.958 1.00 95.62 379 CYS A CA 1
ATOM 2999 C C . CYS A 1 379 ? 12.917 2.663 3.923 1.00 95.62 379 CYS A C 1
ATOM 3001 O O . CYS A 1 379 ? 13.812 3.448 4.243 1.00 95.62 379 CYS A O 1
ATOM 3003 N N . ALA A 1 380 ? 11.675 2.731 4.402 1.00 95.06 380 ALA A N 1
ATOM 3004 C CA . ALA A 1 380 ? 11.240 3.707 5.395 1.00 95.06 380 ALA A CA 1
ATOM 3005 C C . ALA A 1 380 ? 10.335 3.030 6.430 1.00 95.06 380 ALA A C 1
ATOM 3007 O O . ALA A 1 380 ? 9.390 2.329 6.070 1.00 95.06 380 ALA A O 1
ATOM 3008 N N . GLU A 1 381 ? 10.646 3.222 7.708 1.00 94.62 381 GLU A N 1
ATOM 3009 C CA . GLU A 1 381 ? 9.978 2.567 8.831 1.00 94.62 381 GLU A CA 1
ATOM 3010 C C . GLU A 1 381 ? 9.246 3.594 9.694 1.00 94.62 381 GLU A C 1
ATOM 3012 O O . GLU A 1 381 ? 9.845 4.575 10.139 1.00 94.62 381 GLU A O 1
ATOM 3017 N N . GLN A 1 382 ? 7.960 3.363 9.951 1.00 91.12 382 GLN A N 1
ATOM 3018 C CA . GLN A 1 382 ? 7.079 4.287 10.657 1.00 91.12 382 GLN A CA 1
ATOM 3019 C C . GLN A 1 382 ? 6.547 3.695 11.962 1.00 91.12 382 GLN A C 1
ATOM 3021 O O . GLN A 1 382 ? 6.112 2.545 12.035 1.00 91.12 382 GLN A O 1
ATOM 3026 N N . ASP A 1 383 ? 6.523 4.528 12.997 1.00 89.06 383 ASP A N 1
ATOM 3027 C CA . ASP A 1 383 ? 5.828 4.246 14.241 1.00 89.06 383 ASP A CA 1
ATOM 3028 C C . ASP A 1 383 ? 4.339 4.573 14.100 1.00 89.06 383 ASP A C 1
ATOM 3030 O O . ASP A 1 383 ? 3.949 5.723 13.899 1.00 89.06 383 ASP A O 1
ATOM 3034 N N . ALA A 1 384 ? 3.487 3.561 14.262 1.00 82.19 384 ALA A N 1
ATOM 3035 C CA . ALA A 1 384 ? 2.039 3.720 14.167 1.00 82.19 384 ALA A CA 1
ATOM 3036 C C . ALA A 1 384 ? 1.436 4.571 15.304 1.00 82.19 384 ALA A C 1
ATOM 3038 O O . ALA A 1 384 ? 0.299 5.025 15.179 1.00 82.19 384 ALA A O 1
ATOM 3039 N N . VAL A 1 385 ? 2.159 4.774 16.414 1.00 81.56 385 VAL A N 1
ATOM 3040 C CA . VAL A 1 385 ? 1.677 5.531 17.584 1.00 81.56 385 VAL A CA 1
ATOM 3041 C C . VAL A 1 385 ? 1.848 7.035 17.381 1.00 81.56 385 VAL A C 1
ATOM 3043 O O . VAL A 1 385 ? 0.924 7.825 17.608 1.00 81.56 385 VAL A O 1
ATOM 3046 N N . THR A 1 386 ? 3.039 7.452 16.965 1.00 78.19 386 THR A N 1
ATOM 3047 C CA . THR A 1 386 ? 3.378 8.867 16.753 1.00 78.19 386 THR A CA 1
ATOM 3048 C C . THR A 1 386 ? 3.123 9.323 15.318 1.00 78.19 386 THR A C 1
ATOM 3050 O O . THR A 1 386 ? 2.819 10.493 15.104 1.00 78.19 386 THR A O 1
ATOM 3053 N N . GLY A 1 387 ? 3.166 8.408 14.346 1.00 78.94 387 GLY A N 1
ATOM 3054 C CA . GLY A 1 387 ? 3.242 8.730 12.920 1.00 78.94 387 GLY A CA 1
ATOM 3055 C C . GLY A 1 387 ? 4.667 9.050 12.455 1.00 78.94 387 GLY A C 1
ATOM 3056 O O . GLY A 1 387 ? 4.864 9.320 11.271 1.00 78.94 387 GLY A O 1
ATOM 3057 N N . THR A 1 388 ? 5.648 9.000 13.360 1.00 83.94 388 THR A N 1
ATOM 3058 C CA . THR A 1 388 ? 7.040 9.367 13.108 1.00 83.94 388 THR A CA 1
ATOM 3059 C C . THR A 1 388 ? 7.765 8.288 12.304 1.00 83.94 388 THR A C 1
ATOM 3061 O O . THR A 1 388 ? 7.650 7.097 12.602 1.00 83.94 388 THR A O 1
ATOM 3064 N N . CYS A 1 389 ? 8.545 8.689 11.302 1.00 92.50 389 CYS A N 1
ATOM 3065 C CA . CYS A 1 389 ? 9.507 7.813 10.646 1.00 92.50 389 CYS A CA 1
ATOM 3066 C C . CYS A 1 389 ? 10.691 7.595 11.594 1.00 92.50 389 CYS A C 1
ATOM 3068 O O . CYS A 1 389 ? 11.403 8.542 11.913 1.00 92.50 389 CYS A O 1
ATOM 3070 N N . PHE A 1 390 ? 10.907 6.364 12.056 1.00 94.75 390 PHE A N 1
ATOM 3071 C CA . PHE A 1 390 ? 11.978 6.067 13.010 1.00 94.75 390 PHE A CA 1
ATOM 3072 C C . PHE A 1 390 ? 13.223 5.459 12.368 1.00 94.75 390 PHE A C 1
ATOM 3074 O O . PHE A 1 390 ? 14.276 5.457 13.005 1.00 94.75 390 PHE A O 1
ATOM 3081 N N . ALA A 1 391 ? 13.136 4.938 11.140 1.00 96.44 391 ALA A N 1
ATOM 3082 C CA . ALA A 1 391 ? 14.314 4.474 10.419 1.00 96.44 391 ALA A CA 1
ATOM 3083 C C . ALA A 1 391 ? 14.204 4.646 8.899 1.00 96.44 391 ALA A C 1
ATOM 3085 O O . ALA A 1 391 ? 13.152 4.418 8.304 1.00 96.44 391 ALA A O 1
ATOM 3086 N N . LEU A 1 392 ? 15.327 4.988 8.266 1.00 97.25 392 LEU A N 1
ATOM 3087 C CA . LEU A 1 392 ? 15.492 5.076 6.815 1.00 97.25 392 LEU A CA 1
ATOM 3088 C C . LEU A 1 392 ? 16.672 4.213 6.369 1.00 97.25 392 LEU A C 1
ATOM 3090 O O . LEU A 1 392 ? 17.697 4.141 7.049 1.00 97.25 392 LEU A O 1
ATOM 3094 N N . GLY A 1 393 ? 16.549 3.580 5.206 1.00 97.44 393 GLY A N 1
ATOM 3095 C CA . GLY A 1 393 ? 17.589 2.729 4.636 1.00 97.44 393 GLY A CA 1
ATOM 3096 C C . GLY A 1 393 ? 17.836 3.004 3.157 1.00 97.44 393 GLY A C 1
ATOM 3097 O O . GLY A 1 393 ? 16.888 3.169 2.389 1.00 97.44 393 GLY A O 1
ATOM 3098 N N . ILE A 1 394 ? 19.109 2.997 2.749 1.00 97.25 394 ILE A N 1
ATOM 3099 C CA . ILE A 1 394 ? 19.543 3.081 1.347 1.00 97.25 394 ILE A CA 1
ATOM 3100 C C . ILE A 1 394 ? 20.519 1.946 1.062 1.00 97.25 394 ILE A C 1
ATOM 3102 O O . ILE A 1 394 ? 21.542 1.817 1.737 1.00 97.25 394 ILE A O 1
ATOM 3106 N N . LYS A 1 395 ? 20.253 1.170 0.011 1.00 96.31 395 LYS A N 1
ATOM 3107 C CA . LYS A 1 395 ? 21.218 0.245 -0.591 1.00 96.31 395 LYS A CA 1
ATOM 3108 C C . LYS A 1 395 ? 21.439 0.611 -2.050 1.00 96.31 395 LYS A C 1
ATOM 3110 O O . LYS A 1 395 ? 20.485 0.678 -2.818 1.00 96.31 395 LYS A O 1
ATOM 3115 N N . THR A 1 396 ? 22.694 0.786 -2.441 1.00 95.56 396 THR A N 1
ATOM 3116 C CA . THR A 1 396 ? 23.079 0.990 -3.840 1.00 95.56 396 THR A CA 1
ATOM 3117 C C . THR A 1 396 ? 23.740 -0.259 -4.406 1.00 95.56 396 THR A C 1
ATOM 3119 O O . THR A 1 396 ? 24.414 -1.007 -3.693 1.00 95.56 396 THR A O 1
ATOM 3122 N N . TYR A 1 397 ? 23.540 -0.488 -5.698 1.00 91.31 397 TYR A N 1
ATOM 3123 C CA . TYR A 1 397 ? 24.272 -1.467 -6.489 1.00 91.31 397 TYR A CA 1
ATOM 3124 C C . TYR A 1 397 ? 24.625 -0.848 -7.843 1.00 91.31 397 TYR A C 1
ATOM 3126 O O . TYR A 1 397 ? 23.740 -0.357 -8.541 1.00 91.31 397 TYR A O 1
ATOM 3134 N N . GLU A 1 398 ? 25.907 -0.876 -8.202 1.00 88.56 398 GLU A N 1
ATOM 3135 C CA . GLU A 1 398 ? 26.467 -0.255 -9.418 1.00 88.56 398 GLU A CA 1
ATOM 3136 C C . GLU A 1 398 ? 27.202 -1.258 -10.320 1.00 88.56 398 GLU A C 1
ATOM 3138 O O . GLU A 1 398 ? 27.981 -0.876 -11.191 1.00 88.56 398 GLU A O 1
ATOM 3143 N N . GLY A 1 399 ? 27.001 -2.557 -10.090 1.00 80.75 399 GLY A N 1
ATOM 3144 C CA . GLY A 1 399 ? 27.675 -3.621 -10.830 1.00 80.75 399 GLY A CA 1
ATOM 3145 C C . GLY A 1 399 ? 28.662 -4.418 -9.979 1.00 80.75 399 GLY A C 1
ATOM 3146 O O . GLY A 1 399 ? 28.461 -4.629 -8.780 1.00 80.75 399 GLY A O 1
ATOM 3147 N N . TRP A 1 400 ? 29.716 -4.922 -10.620 1.00 75.62 400 TRP A N 1
ATOM 3148 C CA . TRP A 1 400 ? 30.661 -5.875 -10.035 1.00 75.62 400 TRP A CA 1
ATOM 3149 C C . TRP A 1 400 ? 32.100 -5.369 -10.121 1.00 75.62 400 TRP A C 1
ATOM 3151 O O . TRP A 1 400 ? 32.562 -4.986 -11.194 1.00 75.62 400 TRP A O 1
ATOM 3161 N N . ASP A 1 401 ? 32.818 -5.421 -9.001 1.00 73.69 401 ASP A N 1
ATOM 3162 C CA . ASP A 1 401 ? 34.261 -5.213 -8.965 1.00 73.69 401 ASP A CA 1
ATOM 3163 C C . ASP A 1 401 ? 34.960 -6.540 -9.274 1.00 73.69 401 ASP A C 1
ATOM 3165 O O . ASP A 1 401 ? 35.022 -7.443 -8.434 1.00 73.69 401 ASP A O 1
ATOM 3169 N N . ALA A 1 402 ? 35.481 -6.663 -10.495 1.00 71.75 402 ALA A N 1
ATOM 3170 C CA . ALA A 1 402 ? 36.202 -7.855 -10.927 1.00 71.75 402 ALA A CA 1
ATOM 3171 C C . ALA A 1 402 ? 37.519 -8.068 -10.156 1.00 71.75 402 ALA A C 1
ATOM 3173 O O . ALA A 1 402 ? 37.925 -9.213 -9.974 1.00 71.75 402 ALA A O 1
ATOM 3174 N N . ALA A 1 403 ? 38.168 -7.000 -9.678 1.00 74.56 403 ALA A N 1
ATOM 3175 C CA . ALA A 1 403 ? 39.438 -7.088 -8.959 1.00 74.56 403 ALA A CA 1
ATOM 3176 C C . ALA A 1 403 ? 39.236 -7.506 -7.495 1.00 74.56 403 ALA A C 1
ATOM 3178 O O . ALA A 1 403 ? 39.990 -8.329 -6.978 1.00 74.56 403 ALA A O 1
ATOM 3179 N N . ALA A 1 404 ? 38.202 -6.976 -6.835 1.00 70.19 404 ALA A N 1
ATOM 3180 C CA . ALA A 1 404 ? 37.867 -7.320 -5.450 1.00 70.19 404 ALA A CA 1
ATOM 3181 C C . ALA A 1 404 ? 36.872 -8.491 -5.318 1.00 70.19 404 ALA A C 1
ATOM 3183 O O . ALA A 1 404 ? 36.520 -8.868 -4.199 1.00 70.19 404 ALA A O 1
ATOM 3184 N N . ASN A 1 405 ? 36.406 -9.047 -6.442 1.00 72.69 405 ASN A N 1
ATOM 3185 C CA . ASN A 1 405 ? 35.424 -10.131 -6.529 1.00 72.69 405 ASN A CA 1
ATOM 3186 C C . ASN A 1 405 ? 34.182 -9.903 -5.643 1.00 72.69 405 ASN A C 1
ATOM 3188 O O . ASN A 1 405 ? 33.742 -10.796 -4.914 1.00 72.69 405 ASN A O 1
ATOM 3192 N N . ARG A 1 406 ? 33.637 -8.682 -5.671 1.00 73.38 406 ARG A N 1
ATOM 3193 C CA . ARG A 1 406 ? 32.473 -8.288 -4.863 1.00 73.38 406 ARG A CA 1
ATOM 3194 C C . ARG A 1 406 ? 31.578 -7.301 -5.615 1.00 73.38 406 ARG A C 1
ATOM 3196 O O . ARG A 1 406 ? 32.069 -6.566 -6.471 1.00 73.38 406 ARG A O 1
ATOM 3203 N N . PRO A 1 407 ? 30.277 -7.226 -5.289 1.00 72.25 407 PRO A N 1
ATOM 3204 C CA . PRO A 1 407 ? 29.409 -6.200 -5.853 1.00 72.25 407 PRO A CA 1
ATOM 3205 C C . PRO A 1 407 ? 29.857 -4.798 -5.411 1.00 72.25 407 PRO A C 1
ATOM 3207 O O . PRO A 1 407 ? 30.216 -4.593 -4.248 1.00 72.25 407 PRO A O 1
ATOM 3210 N N . LEU A 1 408 ? 29.805 -3.834 -6.331 1.00 81.88 408 LEU A N 1
ATOM 3211 C CA . LEU A 1 408 ? 29.985 -2.415 -6.025 1.00 81.88 408 LEU A CA 1
ATOM 3212 C C . LEU A 1 408 ? 28.670 -1.867 -5.472 1.00 81.88 408 LEU A C 1
ATOM 3214 O O . LEU A 1 408 ? 27.641 -1.912 -6.146 1.00 81.88 408 LEU A O 1
ATOM 3218 N N . GLY A 1 409 ? 28.695 -1.372 -4.238 1.00 83.19 409 GLY A N 1
ATOM 3219 C CA . GLY A 1 409 ? 27.506 -0.857 -3.571 1.00 83.19 409 GLY A CA 1
ATOM 3220 C C . GLY A 1 409 ? 27.777 -0.414 -2.141 1.00 83.19 409 GLY A C 1
ATOM 3221 O O . GLY A 1 409 ? 28.779 -0.800 -1.535 1.00 83.19 409 GLY A O 1
ATOM 3222 N N . GLN A 1 410 ? 26.879 0.402 -1.603 1.00 90.56 410 GLN A N 1
ATOM 3223 C CA . GLN A 1 410 ? 26.927 0.894 -0.228 1.00 90.56 410 GLN A CA 1
ATOM 3224 C C . GLN A 1 410 ? 25.573 0.677 0.446 1.00 90.56 410 GLN A C 1
ATOM 3226 O O . GLN A 1 410 ? 24.535 0.641 -0.214 1.00 90.56 410 GLN A O 1
ATOM 3231 N N . GLU A 1 411 ? 25.588 0.513 1.766 1.00 95.12 411 GLU A N 1
ATOM 3232 C CA . GLU A 1 411 ? 24.388 0.346 2.582 1.00 95.12 411 GLU A CA 1
ATOM 3233 C C . GLU A 1 411 ? 24.442 1.318 3.758 1.00 95.12 411 GLU A C 1
ATOM 3235 O O . GLU A 1 411 ? 25.330 1.212 4.610 1.00 95.12 411 GLU A O 1
ATOM 3240 N N . HIS A 1 412 ? 23.471 2.220 3.828 1.00 97.19 412 HIS A N 1
ATOM 3241 C CA . HIS A 1 412 ? 23.334 3.197 4.903 1.00 97.19 412 HIS A CA 1
ATOM 3242 C C . HIS A 1 412 ? 21.990 3.013 5.593 1.00 97.19 412 HIS A C 1
ATOM 3244 O O . HIS A 1 412 ? 20.983 2.745 4.934 1.00 97.19 412 HIS A O 1
ATOM 3250 N N . VAL A 1 413 ? 21.996 3.149 6.914 1.00 97.94 413 VAL A N 1
ATOM 3251 C CA . VAL A 1 413 ? 20.804 3.093 7.755 1.00 97.94 413 VAL A CA 1
ATOM 3252 C C . VAL A 1 413 ? 20.873 4.250 8.737 1.00 97.94 413 VAL A C 1
ATOM 3254 O O . VAL A 1 413 ? 21.932 4.517 9.305 1.00 97.94 413 VAL A O 1
ATOM 3257 N N . PHE A 1 414 ? 19.743 4.919 8.916 1.00 97.31 414 PHE A N 1
ATOM 3258 C CA . PHE A 1 414 ? 19.568 6.073 9.787 1.00 97.31 414 PHE A CA 1
ATOM 3259 C C . PHE A 1 414 ? 18.419 5.746 10.739 1.00 97.31 414 PHE A C 1
ATOM 3261 O O . PHE A 1 414 ? 17.370 5.312 10.270 1.00 97.31 414 PHE A O 1
ATOM 3268 N N . ILE A 1 415 ? 18.620 5.884 12.053 1.00 96.56 415 ILE A N 1
ATOM 3269 C CA . ILE A 1 415 ? 17.637 5.506 13.083 1.00 96.56 415 ILE A CA 1
ATOM 3270 C C . ILE A 1 415 ? 17.490 6.658 14.075 1.00 96.56 415 ILE A C 1
ATOM 3272 O O . ILE A 1 415 ? 18.497 7.159 14.578 1.00 96.56 415 ILE A O 1
ATOM 3276 N N . ALA A 1 416 ? 16.250 7.058 14.354 1.00 93.69 416 ALA A N 1
ATOM 3277 C CA . ALA A 1 416 ? 15.937 8.151 15.264 1.00 93.69 416 ALA A CA 1
ATOM 3278 C C . ALA A 1 416 ? 16.125 7.680 16.711 1.00 93.69 416 ALA A C 1
ATOM 3280 O O . ALA A 1 416 ? 15.393 6.814 17.197 1.00 93.69 416 ALA A O 1
ATOM 3281 N N . GLN A 1 417 ? 17.119 8.238 17.401 1.00 90.31 417 GLN A N 1
ATOM 3282 C CA . GLN A 1 417 ? 17.408 7.879 18.794 1.00 90.31 417 GLN A CA 1
ATOM 3283 C C . GLN A 1 417 ? 16.437 8.533 19.778 1.00 90.31 417 GLN A C 1
ATOM 3285 O O . GLN A 1 417 ? 16.240 8.011 20.873 1.00 90.31 417 GLN A O 1
ATOM 3290 N N . GLU A 1 418 ? 15.801 9.632 19.373 1.00 88.94 418 GLU A N 1
ATOM 3291 C CA . GLU A 1 418 ? 14.833 10.378 20.170 1.00 88.94 418 GLU A CA 1
ATOM 3292 C C . GLU A 1 418 ? 13.455 10.386 19.502 1.00 88.94 418 GLU A C 1
ATOM 3294 O O . GLU A 1 418 ? 13.313 10.313 18.278 1.00 88.94 418 GLU A O 1
ATOM 3299 N N . LYS A 1 419 ? 12.409 10.457 20.329 1.00 86.69 419 LYS A N 1
ATOM 3300 C CA . LYS A 1 419 ? 11.020 10.459 19.867 1.00 86.69 419 LYS A CA 1
ATOM 3301 C C . LYS A 1 419 ? 10.719 11.763 19.127 1.00 86.69 419 LYS A C 1
ATOM 3303 O O . LYS A 1 419 ? 10.776 12.832 19.722 1.00 86.69 419 LYS A O 1
ATOM 3308 N N . GLY A 1 420 ? 10.314 11.657 17.862 1.00 80.81 420 GLY A N 1
ATOM 3309 C CA . GLY A 1 420 ? 9.914 12.803 17.036 1.00 80.81 420 GLY A CA 1
ATOM 3310 C C . GLY A 1 420 ? 11.064 13.531 16.331 1.00 80.81 420 GLY A C 1
ATOM 3311 O O . GLY A 1 420 ? 10.791 14.423 15.535 1.00 80.81 420 GLY A O 1
ATOM 3312 N N . ASP A 1 421 ? 12.318 13.133 16.559 1.00 86.44 421 ASP A N 1
ATOM 3313 C CA . ASP A 1 421 ? 13.484 13.715 15.888 1.00 86.44 421 ASP A CA 1
ATOM 3314 C C . ASP A 1 421 ? 13.716 13.067 14.512 1.00 86.44 421 ASP A C 1
ATOM 3316 O O . ASP A 1 421 ? 14.571 12.205 14.313 1.00 86.44 421 ASP A O 1
ATOM 3320 N N . GLU A 1 422 ? 12.879 13.446 13.549 1.00 89.31 422 GLU A N 1
ATOM 3321 C CA . GLU A 1 422 ? 12.977 12.950 12.173 1.00 89.31 422 GLU A CA 1
ATOM 3322 C C . GLU A 1 422 ? 14.078 13.643 11.372 1.00 89.31 422 GLU A C 1
ATOM 3324 O O . GLU A 1 422 ? 14.636 13.053 10.445 1.00 89.31 422 GLU A O 1
ATOM 3329 N N . VAL A 1 423 ? 14.406 14.886 11.728 1.00 89.44 423 VAL A N 1
ATOM 3330 C CA . VAL A 1 423 ? 15.422 15.686 11.037 1.00 89.44 423 VAL A CA 1
ATOM 3331 C C . VAL A 1 423 ? 16.786 15.006 11.132 1.00 89.44 423 VAL A C 1
ATOM 3333 O O . VAL A 1 423 ? 17.494 14.924 10.122 1.00 89.44 423 VAL A O 1
ATOM 3336 N N . SER A 1 424 ? 17.135 14.451 12.301 1.00 90.81 424 SER A N 1
ATOM 3337 C CA . SER A 1 424 ? 18.429 13.788 12.502 1.00 90.81 424 SER A CA 1
ATOM 3338 C C . SER A 1 424 ? 18.639 12.544 11.641 1.00 90.81 424 SER A C 1
ATOM 3340 O O . SER A 1 424 ? 19.787 12.169 11.393 1.00 90.81 424 SER A O 1
ATOM 3342 N N . ILE A 1 425 ? 17.567 11.925 11.131 1.00 93.62 425 ILE A N 1
ATOM 3343 C CA . ILE A 1 425 ? 17.666 10.822 10.167 1.00 93.62 425 ILE A CA 1
ATOM 3344 C C . ILE A 1 425 ? 17.461 11.275 8.724 1.00 93.62 425 ILE A C 1
ATOM 3346 O O . ILE A 1 425 ? 18.117 10.742 7.827 1.00 93.62 425 ILE A O 1
ATOM 3350 N N . LEU A 1 426 ? 16.576 12.245 8.486 1.00 91.81 426 LEU A N 1
ATOM 3351 C CA . LEU A 1 426 ? 16.203 12.683 7.147 1.00 91.81 426 LEU A CA 1
ATOM 3352 C C . LEU A 1 426 ? 17.345 13.446 6.477 1.00 91.81 426 LEU A C 1
ATOM 3354 O O . LEU A 1 426 ? 17.702 13.124 5.346 1.00 91.81 426 LEU A O 1
ATOM 3358 N N . LEU A 1 427 ? 17.969 14.397 7.174 1.00 91.38 427 LEU A N 1
ATOM 3359 C CA . LEU A 1 427 ? 19.064 15.192 6.617 1.00 91.38 427 LEU A CA 1
ATOM 3360 C C . LEU A 1 427 ? 20.242 14.323 6.122 1.00 91.38 427 LEU A C 1
ATOM 3362 O O . LEU A 1 427 ? 20.584 14.409 4.939 1.00 91.38 427 LEU A O 1
ATOM 3366 N N . PRO A 1 428 ? 20.849 13.434 6.938 1.00 94.38 428 PRO A N 1
ATOM 3367 C CA . PRO A 1 428 ? 21.958 12.602 6.465 1.00 94.38 428 PRO A CA 1
ATOM 3368 C C . PRO A 1 428 ? 21.529 11.549 5.428 1.00 94.38 428 PRO A C 1
ATOM 3370 O O . PRO A 1 428 ? 22.336 11.163 4.570 1.00 94.38 428 PRO A O 1
ATOM 3373 N N . PHE A 1 429 ? 20.268 11.100 5.458 1.00 94.81 429 PHE A N 1
ATOM 3374 C CA . PHE A 1 429 ? 19.694 10.264 4.402 1.00 94.81 429 PHE A CA 1
ATOM 3375 C C . PHE A 1 429 ? 19.684 11.002 3.059 1.00 94.81 429 PHE A C 1
ATOM 3377 O O . PHE A 1 429 ? 20.209 10.475 2.071 1.00 94.81 429 PHE A O 1
ATOM 3384 N N . LEU A 1 430 ? 19.161 12.231 3.028 1.00 91.00 430 LEU A N 1
ATOM 3385 C CA . LEU A 1 430 ? 19.092 13.044 1.815 1.00 91.00 430 LEU A CA 1
ATOM 3386 C C . LEU A 1 430 ? 20.480 13.392 1.293 1.00 91.00 430 LEU A C 1
ATOM 3388 O O . LEU A 1 430 ? 20.747 13.152 0.122 1.00 91.00 430 LEU A O 1
ATOM 3392 N N . GLN A 1 431 ? 21.400 13.813 2.160 1.00 92.62 431 GLN A N 1
ATOM 3393 C CA . GLN A 1 431 ? 22.791 14.076 1.774 1.00 92.62 431 GLN A CA 1
ATOM 3394 C C . GLN A 1 431 ? 23.461 12.844 1.153 1.00 92.62 431 GLN A C 1
ATOM 3396 O O . GLN A 1 431 ? 24.291 12.942 0.250 1.00 92.62 431 GLN A O 1
ATOM 3401 N N . THR A 1 432 ? 23.147 11.642 1.639 1.00 94.31 432 THR A N 1
ATOM 3402 C CA . THR A 1 432 ? 23.670 10.393 1.066 1.00 94.31 432 THR A CA 1
ATOM 3403 C C . THR A 1 432 ? 23.080 10.114 -0.310 1.00 94.31 432 THR A C 1
ATOM 3405 O O . THR A 1 432 ? 23.808 9.722 -1.225 1.00 94.31 432 THR A O 1
ATOM 3408 N N . LEU A 1 433 ? 21.780 10.343 -0.471 1.00 92.12 433 LEU A N 1
ATOM 3409 C CA . LEU A 1 433 ? 21.094 10.149 -1.737 1.00 92.12 433 LEU A CA 1
ATOM 3410 C C . LEU A 1 433 ? 21.492 11.205 -2.781 1.00 92.12 433 LEU A C 1
ATOM 3412 O O . LEU A 1 433 ? 21.848 10.843 -3.899 1.00 92.12 433 LEU A O 1
ATOM 3416 N N . ASN A 1 434 ? 21.520 12.486 -2.429 1.00 90.50 434 ASN A N 1
ATOM 3417 C CA . ASN A 1 434 ? 21.874 13.571 -3.342 1.00 90.50 434 ASN A CA 1
ATOM 3418 C C . ASN A 1 434 ? 23.314 13.457 -3.836 1.00 90.50 434 ASN A C 1
ATOM 3420 O O . ASN A 1 434 ? 23.535 13.531 -5.042 1.00 90.50 434 ASN A O 1
ATOM 3424 N N . ARG A 1 435 ? 24.271 13.098 -2.967 1.00 92.19 435 ARG A N 1
ATOM 3425 C CA . ARG A 1 435 ? 25.648 12.790 -3.398 1.00 92.19 435 ARG A CA 1
ATOM 3426 C C . ARG A 1 435 ? 25.709 11.687 -4.458 1.00 92.19 435 ARG A C 1
ATOM 3428 O O . ARG A 1 435 ? 26.529 11.754 -5.373 1.00 92.19 435 ARG A O 1
ATOM 3435 N N . LEU A 1 436 ? 24.858 10.660 -4.356 1.00 92.19 436 LEU A N 1
ATOM 3436 C CA . LEU A 1 436 ? 24.755 9.622 -5.386 1.00 92.19 436 LEU A CA 1
ATOM 3437 C C . LEU A 1 436 ? 24.205 10.197 -6.696 1.00 92.19 436 LEU A C 1
ATOM 3439 O O . LEU A 1 436 ? 24.786 9.953 -7.755 1.00 92.19 436 LEU A O 1
ATOM 3443 N N . LEU A 1 437 ? 23.097 10.936 -6.630 1.00 90.44 437 LEU A N 1
ATOM 3444 C CA . LEU A 1 437 ? 22.419 11.476 -7.809 1.00 90.44 437 LEU A CA 1
ATOM 3445 C C . LEU A 1 437 ? 23.297 12.480 -8.558 1.00 90.44 437 LEU A C 1
ATOM 3447 O O . LEU A 1 437 ? 23.455 12.374 -9.774 1.00 90.44 437 LEU A O 1
ATOM 3451 N N . GLU A 1 438 ? 23.926 13.403 -7.839 1.00 91.25 438 GLU A N 1
ATOM 3452 C CA . GLU A 1 438 ? 24.838 14.400 -8.398 1.00 91.25 438 GLU A CA 1
ATOM 3453 C C . GLU A 1 438 ? 26.043 13.747 -9.066 1.00 91.25 438 GLU A C 1
ATOM 3455 O O . GLU A 1 438 ? 26.382 14.108 -10.192 1.00 91.25 438 GLU A O 1
ATOM 3460 N N . ARG A 1 439 ? 26.645 12.731 -8.433 1.00 93.12 439 ARG A N 1
ATOM 3461 C CA . ARG A 1 439 ? 27.760 11.990 -9.033 1.00 93.12 439 ARG A CA 1
ATOM 3462 C C . ARG A 1 439 ? 27.353 11.333 -10.351 1.00 93.12 439 ARG A C 1
ATOM 3464 O O . ARG A 1 439 ? 28.037 11.517 -11.353 1.00 93.12 439 ARG A O 1
ATOM 3471 N N . VAL A 1 440 ? 26.243 10.590 -10.376 1.00 92.19 440 VAL A N 1
ATOM 3472 C CA . VAL A 1 440 ? 25.779 9.915 -11.604 1.00 92.19 440 VAL A CA 1
ATOM 3473 C C . VAL A 1 440 ? 25.421 10.941 -12.684 1.00 92.19 440 VAL A C 1
ATOM 3475 O O . VAL A 1 440 ? 25.737 10.744 -13.859 1.00 92.19 440 VAL A O 1
ATOM 3478 N N . HIS A 1 441 ? 24.810 12.064 -12.300 1.00 90.94 441 HIS A N 1
ATOM 3479 C CA . HIS A 1 441 ? 24.530 13.164 -13.216 1.00 90.94 441 HIS A CA 1
ATOM 3480 C C . HIS A 1 441 ? 25.813 13.760 -13.813 1.00 90.94 441 HIS A C 1
ATOM 3482 O O . HIS A 1 441 ? 25.870 13.932 -15.031 1.00 90.94 441 HIS A O 1
ATOM 3488 N N . GLN A 1 442 ? 26.833 14.038 -12.996 1.00 93.38 442 GLN A N 1
ATOM 3489 C CA . GLN A 1 442 ? 28.122 14.584 -13.434 1.00 93.38 442 GLN A CA 1
ATOM 3490 C C . GLN A 1 442 ? 28.879 13.609 -14.344 1.00 93.38 442 GLN A C 1
ATOM 3492 O O . GLN A 1 442 ? 29.378 14.017 -15.393 1.00 93.38 442 GLN A O 1
ATOM 3497 N N . GLU A 1 443 ? 28.910 12.316 -13.999 1.00 93.69 443 GLU A N 1
ATOM 3498 C CA . GLU A 1 443 ? 29.488 11.266 -14.846 1.00 93.69 443 GLU A CA 1
ATOM 3499 C C . GLU A 1 443 ? 28.806 11.258 -16.226 1.00 93.69 443 GLU A C 1
ATOM 3501 O O . GLU A 1 443 ? 29.473 11.369 -17.258 1.00 93.69 443 GLU A O 1
ATOM 3506 N N . ASN A 1 444 ? 27.471 11.246 -16.262 1.00 93.56 444 ASN A N 1
ATOM 3507 C CA . ASN A 1 444 ? 26.724 11.274 -17.518 1.00 93.56 444 ASN A CA 1
ATOM 3508 C C . ASN A 1 444 ? 26.889 12.592 -18.287 1.00 93.56 444 ASN A C 1
ATOM 3510 O O . ASN A 1 444 ? 26.989 12.575 -19.514 1.00 93.56 444 ASN A O 1
ATOM 3514 N N . ALA A 1 445 ? 26.938 13.731 -17.593 1.00 91.88 445 ALA A N 1
ATOM 3515 C CA . ALA A 1 445 ? 27.165 15.039 -18.200 1.00 91.88 445 ALA A CA 1
ATOM 3516 C C . ALA A 1 445 ? 28.545 15.114 -18.865 1.00 91.88 445 ALA A C 1
ATOM 3518 O O . ALA A 1 445 ? 28.648 15.624 -19.980 1.00 91.88 445 ALA A O 1
ATOM 3519 N N . SER A 1 446 ? 29.576 14.539 -18.237 1.00 94.25 446 SER A N 1
ATOM 3520 C CA . SER A 1 446 ? 30.925 14.473 -18.809 1.00 94.25 446 SER A CA 1
ATOM 3521 C C . SER A 1 446 ? 30.961 13.657 -20.105 1.00 94.25 446 SER A C 1
ATOM 3523 O O . SER A 1 446 ? 31.593 14.068 -21.075 1.00 94.25 446 SER A O 1
ATOM 3525 N N . ILE A 1 447 ? 30.210 12.550 -20.158 1.00 92.81 447 ILE A N 1
ATOM 3526 C CA . ILE A 1 447 ? 30.080 11.717 -21.356 1.00 92.81 447 ILE A CA 1
ATOM 3527 C C . ILE A 1 447 ? 29.332 12.481 -22.450 1.00 92.81 447 ILE A C 1
ATOM 3529 O O . ILE A 1 447 ? 29.804 12.515 -23.582 1.00 92.81 447 ILE A O 1
ATOM 3533 N N . ARG A 1 448 ? 28.206 13.139 -22.128 1.00 90.44 448 ARG A N 1
ATOM 3534 C CA . ARG A 1 448 ? 27.429 13.950 -23.089 1.00 90.44 448 ARG A CA 1
ATOM 3535 C C . ARG A 1 448 ? 28.213 15.130 -23.661 1.00 90.44 448 ARG A C 1
ATOM 3537 O O . ARG A 1 448 ? 27.987 15.493 -24.809 1.00 90.44 448 ARG A O 1
ATOM 3544 N N . ALA A 1 449 ? 29.116 15.719 -22.879 1.00 90.62 449 ALA A N 1
ATOM 3545 C CA . ALA A 1 449 ? 29.929 16.856 -23.302 1.00 90.62 449 ALA A CA 1
ATOM 3546 C C . ALA A 1 449 ? 31.029 16.487 -24.318 1.00 90.62 449 ALA A C 1
ATOM 3548 O O . ALA A 1 449 ? 31.635 17.383 -24.904 1.00 90.62 449 ALA A O 1
ATOM 3549 N N . GLN A 1 450 ? 31.298 15.195 -24.546 1.00 90.69 450 GLN A N 1
ATOM 3550 C CA . GLN A 1 450 ? 32.268 14.749 -25.549 1.00 90.69 450 GLN A CA 1
ATOM 3551 C C . GLN A 1 450 ? 31.787 15.098 -26.963 1.00 90.69 450 GLN A C 1
ATOM 3553 O O . GLN A 1 450 ? 30.697 14.703 -27.384 1.00 90.69 450 GLN A O 1
ATOM 3558 N N . ALA A 1 451 ? 32.621 15.829 -27.700 1.00 89.38 451 ALA A N 1
ATOM 3559 C CA . ALA A 1 451 ? 32.327 16.254 -29.061 1.00 89.38 451 ALA A CA 1
ATOM 3560 C C . ALA A 1 451 ? 32.514 15.084 -30.053 1.00 89.38 451 ALA A C 1
ATOM 3562 O O . ALA A 1 451 ? 33.495 14.345 -29.913 1.00 89.38 451 ALA A O 1
ATOM 3563 N N . PRO A 1 452 ? 31.642 14.908 -31.066 1.00 86.81 452 PRO A N 1
ATOM 3564 C CA . PRO A 1 452 ? 31.806 13.865 -32.083 1.00 86.81 452 PRO A CA 1
ATOM 3565 C C . PRO A 1 452 ? 33.176 13.887 -32.766 1.00 86.81 452 PRO A C 1
ATOM 3567 O O . PRO A 1 452 ? 33.731 12.838 -33.066 1.00 86.81 452 PRO A O 1
ATOM 3570 N N . GLU A 1 453 ? 33.753 15.071 -32.955 1.00 85.06 453 GLU A N 1
ATOM 3571 C CA . GLU A 1 453 ? 35.044 15.293 -33.610 1.00 85.06 453 GLU A CA 1
ATOM 3572 C C . GLU A 1 453 ? 36.228 14.730 -32.805 1.00 85.06 453 GLU A C 1
ATOM 3574 O O . GLU A 1 453 ? 37.311 14.536 -33.357 1.00 85.06 453 GLU A O 1
ATOM 3579 N N . SER A 1 454 ? 36.032 14.452 -31.509 1.00 86.50 454 SER A N 1
ATOM 3580 C CA . SER A 1 454 ? 37.036 13.789 -30.667 1.00 86.50 454 SER A CA 1
ATOM 3581 C C . SER A 1 454 ? 37.140 12.283 -30.930 1.00 86.50 454 SER A C 1
ATOM 3583 O O . SER A 1 454 ? 38.139 11.667 -30.554 1.00 86.50 454 SER A O 1
ATOM 3585 N N . ASP A 1 455 ? 36.145 11.688 -31.599 1.00 90.62 455 ASP A N 1
ATOM 3586 C CA . ASP A 1 455 ? 36.164 10.283 -31.984 1.00 90.62 455 ASP A CA 1
ATOM 3587 C C . ASP A 1 455 ? 36.987 10.074 -33.272 1.00 90.62 455 ASP A C 1
ATOM 3589 O O . ASP A 1 455 ? 36.694 10.684 -34.310 1.00 90.62 455 ASP A O 1
ATOM 3593 N N . PRO A 1 456 ? 38.004 9.188 -33.261 1.00 91.12 456 PRO A N 1
ATOM 3594 C CA . PRO A 1 456 ? 38.851 8.956 -34.428 1.00 91.12 456 PRO A CA 1
ATOM 3595 C C . PRO A 1 456 ? 38.097 8.468 -35.672 1.00 91.12 456 PRO A C 1
ATOM 3597 O O . PRO A 1 456 ? 38.526 8.762 -36.788 1.00 91.12 456 PRO A O 1
ATOM 3600 N N . GLN A 1 457 ? 36.993 7.726 -35.516 1.00 89.88 457 GLN A N 1
ATOM 3601 C CA . GLN A 1 457 ? 36.213 7.216 -36.648 1.00 89.88 457 GLN A CA 1
ATOM 3602 C C . GLN A 1 457 ? 35.383 8.326 -37.290 1.00 89.88 457 GLN A C 1
ATOM 3604 O O . GLN A 1 457 ? 35.321 8.405 -38.519 1.00 89.88 457 GLN A O 1
ATOM 3609 N N . VAL A 1 458 ? 34.783 9.199 -36.476 1.00 91.25 458 VAL A N 1
ATOM 3610 C CA . VAL A 1 458 ? 34.055 10.380 -36.963 1.00 91.25 458 VAL A CA 1
ATOM 3611 C C . VAL A 1 458 ? 35.017 11.329 -37.673 1.00 91.25 458 VAL A C 1
ATOM 3613 O O . VAL A 1 458 ? 34.784 11.671 -38.832 1.00 91.25 458 VAL A O 1
ATOM 3616 N N . SER A 1 459 ? 36.143 11.666 -37.034 1.00 91.00 459 SER A N 1
ATOM 3617 C CA . SER A 1 459 ? 37.162 12.550 -37.610 1.00 91.00 459 SER A CA 1
ATOM 3618 C C . SER A 1 459 ? 37.723 12.008 -38.934 1.00 91.00 459 SER A C 1
ATOM 3620 O O . SER A 1 459 ? 37.816 12.737 -39.925 1.00 91.00 459 SER A O 1
ATOM 3622 N N . ALA A 1 460 ? 38.022 10.704 -39.008 1.00 92.25 460 ALA A N 1
ATOM 3623 C CA . ALA A 1 460 ? 38.488 10.070 -40.241 1.00 92.25 460 ALA A CA 1
ATOM 3624 C C . ALA A 1 460 ? 37.428 10.092 -41.356 1.00 92.25 460 ALA A C 1
ATOM 3626 O O . ALA A 1 460 ? 37.763 10.344 -42.516 1.00 92.25 460 ALA A O 1
ATOM 3627 N N . ALA A 1 461 ? 36.155 9.850 -41.028 1.00 92.56 461 ALA A N 1
ATOM 3628 C CA . ALA A 1 461 ? 35.070 9.890 -42.005 1.00 92.56 461 ALA A CA 1
ATOM 3629 C C . ALA A 1 461 ? 34.820 11.317 -42.529 1.00 92.56 461 ALA A C 1
ATOM 3631 O O . ALA A 1 461 ? 34.626 11.510 -43.730 1.00 92.56 461 ALA A O 1
ATOM 3632 N N . GLU A 1 462 ? 34.893 12.331 -41.666 1.00 92.56 462 GLU A N 1
ATOM 3633 C CA . GLU A 1 462 ? 34.792 13.739 -42.067 1.00 92.56 462 GLU A CA 1
ATOM 3634 C C . GLU A 1 462 ? 35.978 14.177 -42.939 1.00 92.56 462 GLU A C 1
ATOM 3636 O O . GLU A 1 462 ? 35.783 14.842 -43.962 1.00 92.56 462 GLU A O 1
ATOM 3641 N N . ALA A 1 463 ? 37.196 13.724 -42.624 1.00 93.12 463 ALA A N 1
ATOM 3642 C CA . ALA A 1 463 ? 38.368 13.947 -43.469 1.00 93.12 463 ALA A CA 1
ATOM 3643 C C . ALA A 1 463 ? 38.213 13.302 -44.860 1.00 93.12 463 ALA A C 1
ATOM 3645 O O . ALA A 1 463 ? 38.599 13.900 -45.867 1.00 93.12 463 ALA A O 1
ATOM 3646 N N . GLN A 1 464 ? 37.597 12.115 -44.950 1.00 92.75 464 GLN A N 1
ATOM 3647 C CA . GLN A 1 464 ? 37.281 11.475 -46.233 1.00 92.75 464 GLN A CA 1
ATOM 3648 C C . GLN A 1 464 ? 36.248 12.265 -47.044 1.00 92.75 464 GLN A C 1
ATOM 3650 O O . GLN A 1 464 ? 36.394 12.374 -48.264 1.00 92.75 464 GLN A O 1
ATOM 3655 N N . VAL A 1 465 ? 35.237 12.854 -46.393 1.00 94.31 465 VAL A N 1
ATOM 3656 C CA . VAL A 1 465 ? 34.284 13.763 -47.054 1.00 94.31 465 VAL A CA 1
ATOM 3657 C C . VAL A 1 465 ? 35.016 14.975 -47.622 1.00 94.31 465 VAL A C 1
ATOM 3659 O O . VAL A 1 465 ? 34.831 15.297 -48.797 1.00 94.31 465 VAL A O 1
ATOM 3662 N N . ALA A 1 466 ? 35.877 15.613 -46.825 1.00 94.06 466 ALA A N 1
ATOM 3663 C CA . ALA A 1 466 ? 36.658 16.768 -47.260 1.00 94.06 466 ALA A CA 1
ATOM 3664 C C . ALA A 1 466 ? 37.586 16.424 -48.440 1.00 94.06 466 ALA A C 1
ATOM 3666 O O . ALA A 1 466 ? 37.622 17.159 -49.427 1.00 94.06 466 ALA A O 1
ATOM 3667 N N . ALA A 1 467 ? 38.275 15.279 -48.387 1.00 94.00 467 ALA A N 1
ATOM 3668 C CA . ALA A 1 467 ? 39.152 14.812 -49.460 1.00 94.00 467 ALA A CA 1
ATOM 3669 C C . ALA A 1 467 ? 38.383 14.508 -50.759 1.00 94.00 467 ALA A C 1
ATOM 3671 O O . ALA A 1 467 ? 38.792 14.949 -51.834 1.00 94.00 467 ALA A O 1
ATOM 3672 N N . ALA A 1 468 ? 37.247 13.807 -50.672 1.00 93.31 468 ALA A N 1
ATOM 3673 C CA . ALA A 1 468 ? 36.408 13.506 -51.833 1.00 93.31 468 ALA A CA 1
ATOM 3674 C C . ALA A 1 468 ? 35.811 14.781 -52.456 1.00 93.31 468 ALA A C 1
ATOM 3676 O O . ALA A 1 468 ? 35.725 14.896 -53.681 1.00 93.31 468 ALA A O 1
ATOM 3677 N N . GLN A 1 469 ? 35.425 15.753 -51.623 1.00 94.94 469 GLN A N 1
ATOM 3678 C CA . GLN A 1 469 ? 34.911 17.044 -52.075 1.00 94.94 469 GLN A CA 1
ATOM 3679 C C . GLN A 1 469 ? 36.007 17.860 -52.775 1.00 94.94 469 GLN A C 1
ATOM 3681 O O . GLN A 1 469 ? 35.786 18.347 -53.883 1.00 94.94 469 GLN A O 1
ATOM 3686 N N . ALA A 1 470 ? 37.212 17.919 -52.199 1.00 94.12 470 ALA A N 1
ATOM 3687 C CA . ALA A 1 470 ? 38.364 18.570 -52.818 1.00 94.12 470 ALA A CA 1
ATOM 3688 C C . ALA A 1 470 ? 38.746 17.925 -54.165 1.00 94.12 470 ALA A C 1
ATOM 3690 O O . ALA A 1 470 ? 39.051 18.636 -55.122 1.00 94.12 470 ALA A O 1
ATOM 3691 N N . GLU A 1 471 ? 38.683 16.592 -54.277 1.00 93.38 471 GLU A N 1
ATOM 3692 C CA . GLU A 1 471 ? 38.926 15.866 -55.534 1.00 93.38 471 GLU A CA 1
ATOM 3693 C C . GLU A 1 471 ? 37.890 16.232 -56.611 1.00 93.38 471 GLU A C 1
ATOM 3695 O O . GLU A 1 471 ? 38.255 16.509 -57.759 1.00 93.38 471 GLU A O 1
ATOM 3700 N N . LEU A 1 472 ? 36.605 16.293 -56.241 1.00 93.38 472 LEU A N 1
ATOM 3701 C CA . LEU A 1 472 ? 35.517 16.699 -57.133 1.00 93.38 472 LEU A CA 1
ATOM 3702 C C . LEU A 1 472 ? 35.657 18.160 -57.584 1.00 93.38 472 LEU A C 1
ATOM 3704 O O . LEU A 1 472 ? 35.464 18.456 -58.767 1.00 93.38 472 LEU A O 1
ATOM 3708 N N . ASP A 1 473 ? 36.004 19.066 -56.675 1.00 92.69 473 ASP A N 1
ATOM 3709 C CA . ASP A 1 473 ? 36.161 20.487 -56.984 1.00 92.69 473 ASP A CA 1
ATOM 3710 C C . ASP A 1 473 ? 37.402 20.735 -57.854 1.00 92.69 473 ASP A C 1
ATOM 3712 O O . ASP A 1 473 ? 37.315 21.433 -58.868 1.00 92.69 473 ASP A O 1
ATOM 3716 N N . ALA A 1 474 ? 38.520 20.058 -57.569 1.00 93.00 474 ALA A N 1
ATOM 3717 C CA . ALA A 1 474 ? 39.708 20.080 -58.422 1.00 93.00 474 ALA A CA 1
ATOM 3718 C C . ALA A 1 474 ? 39.446 19.468 -59.810 1.00 93.00 474 ALA A C 1
ATOM 3720 O O . ALA A 1 474 ? 40.027 19.911 -60.805 1.00 93.00 474 ALA A O 1
ATOM 3721 N N . PHE A 1 475 ? 38.593 18.443 -59.914 1.00 93.06 475 PHE A N 1
ATOM 3722 C CA . PHE A 1 475 ? 38.163 17.886 -61.202 1.00 93.06 475 PHE A CA 1
ATOM 3723 C C . PHE A 1 475 ? 37.310 18.890 -61.993 1.00 93.06 475 PHE A C 1
ATOM 3725 O O . PHE A 1 475 ? 37.549 19.103 -63.182 1.00 93.06 475 PHE A O 1
ATOM 3732 N N . ARG A 1 476 ? 36.349 19.549 -61.332 1.00 89.88 476 ARG A N 1
ATOM 3733 C CA . ARG A 1 476 ? 35.494 20.578 -61.948 1.00 89.88 476 ARG A CA 1
ATOM 3734 C C . ARG A 1 476 ? 36.307 21.763 -62.459 1.00 89.88 476 ARG A C 1
ATOM 3736 O O . ARG A 1 476 ? 36.084 22.177 -63.592 1.00 89.88 476 ARG A O 1
ATOM 3743 N N . ALA A 1 477 ? 37.258 22.252 -61.663 1.00 89.06 477 ALA A N 1
ATOM 3744 C CA . ALA A 1 477 ? 38.124 23.366 -62.035 1.00 89.06 477 ALA A CA 1
ATOM 3745 C C . ALA A 1 477 ? 39.035 23.024 -63.229 1.00 89.06 477 ALA A C 1
ATOM 3747 O O . ALA A 1 477 ? 39.168 23.821 -64.153 1.00 89.06 477 ALA A O 1
ATOM 3748 N N . ARG A 1 478 ? 39.622 21.817 -63.257 1.00 92.06 478 ARG A N 1
ATOM 3749 C CA . ARG A 1 478 ? 40.517 21.382 -64.349 1.00 92.06 478 ARG A CA 1
ATOM 3750 C C . ARG A 1 478 ? 39.809 21.166 -65.686 1.00 92.06 478 ARG A C 1
ATOM 3752 O O . ARG A 1 478 ? 40.419 21.380 -66.728 1.00 92.06 478 ARG A O 1
ATOM 3759 N N . HIS A 1 479 ? 38.550 20.733 -65.669 1.00 87.25 479 HIS A N 1
ATOM 3760 C CA . HIS A 1 479 ? 37.819 20.325 -66.875 1.00 87.25 479 HIS A CA 1
ATOM 3761 C C . HIS A 1 479 ? 36.642 21.249 -67.225 1.00 87.25 479 HIS A C 1
ATOM 3763 O O . HIS A 1 479 ? 35.756 20.860 -67.986 1.00 87.25 479 HIS A O 1
ATOM 3769 N N . GLU A 1 480 ? 36.612 22.474 -66.694 1.00 81.81 480 GLU A N 1
ATOM 3770 C CA . GLU A 1 480 ? 35.467 23.385 -66.810 1.00 81.81 480 GLU A CA 1
ATOM 3771 C C . GLU A 1 480 ? 35.059 23.674 -68.268 1.00 81.81 480 GLU A C 1
ATOM 3773 O O . GLU A 1 480 ? 33.874 23.611 -68.610 1.00 81.81 480 GLU A O 1
ATOM 3778 N N . ALA A 1 481 ? 36.033 23.957 -69.139 1.00 77.94 481 ALA A N 1
ATOM 3779 C CA . ALA A 1 481 ? 35.785 24.280 -70.544 1.00 77.94 481 ALA A CA 1
ATOM 3780 C C . ALA A 1 481 ? 35.266 23.072 -71.348 1.00 77.94 481 ALA A C 1
ATOM 3782 O O . ALA A 1 481 ? 34.377 23.222 -72.190 1.00 77.94 481 ALA A O 1
ATOM 3783 N N . ASP A 1 482 ? 35.777 21.870 -71.067 1.00 78.19 482 ASP A N 1
ATOM 3784 C CA . ASP A 1 482 ? 35.444 20.646 -71.808 1.00 78.19 482 ASP A CA 1
ATOM 3785 C C . ASP A 1 482 ? 34.151 19.985 -71.318 1.00 78.19 482 ASP A C 1
ATOM 3787 O O . ASP A 1 482 ? 33.404 19.418 -72.115 1.00 78.19 482 ASP A O 1
ATOM 3791 N N . LEU A 1 483 ? 33.804 20.148 -70.037 1.00 75.94 483 LEU A N 1
ATOM 3792 C CA . LEU A 1 483 ? 32.527 19.692 -69.475 1.00 75.94 483 LEU A CA 1
ATOM 3793 C C . LEU A 1 483 ? 31.309 20.398 -70.099 1.00 75.94 483 LEU A C 1
ATOM 3795 O O . LEU A 1 483 ? 30.210 19.832 -70.080 1.00 75.94 483 LEU A O 1
ATOM 3799 N N . ARG A 1 484 ? 31.488 21.604 -70.663 1.00 76.56 484 ARG A N 1
ATOM 3800 C CA . ARG A 1 484 ? 30.440 22.375 -71.365 1.00 76.56 484 ARG A CA 1
ATOM 3801 C C . ARG A 1 484 ? 30.255 21.948 -72.828 1.00 76.56 484 ARG A C 1
ATOM 3803 O O . ARG A 1 484 ? 29.226 22.258 -73.426 1.00 76.56 484 ARG A O 1
ATOM 3810 N N . ARG A 1 485 ? 31.218 21.225 -73.412 1.00 76.44 485 ARG A N 1
ATOM 3811 C CA . ARG A 1 485 ? 31.177 20.776 -74.813 1.00 76.44 485 ARG A CA 1
ATOM 3812 C C . ARG A 1 485 ? 30.397 19.458 -74.943 1.00 76.44 485 ARG A C 1
ATOM 3814 O O . ARG A 1 485 ? 30.469 18.572 -74.086 1.00 76.44 485 ARG A O 1
ATOM 3821 N N . ARG A 1 486 ? 29.622 19.312 -76.024 1.00 73.69 486 ARG A N 1
ATOM 3822 C CA . ARG A 1 486 ? 28.911 18.067 -76.384 1.00 73.69 486 ARG A CA 1
ATOM 3823 C C . ARG A 1 486 ? 29.757 17.242 -77.354 1.00 73.69 486 ARG A C 1
ATOM 3825 O O . ARG A 1 486 ? 29.441 17.137 -78.532 1.00 73.69 486 ARG A O 1
ATOM 3832 N N . THR A 1 487 ? 30.874 16.728 -76.850 1.00 80.94 487 THR A N 1
ATOM 3833 C CA . THR A 1 487 ? 31.780 15.820 -77.568 1.00 80.94 487 THR A CA 1
ATOM 3834 C C . THR A 1 487 ? 31.856 14.477 -76.832 1.00 80.94 487 THR A C 1
ATOM 3836 O O . THR A 1 487 ? 31.617 14.457 -75.622 1.00 80.94 487 THR A O 1
ATOM 3839 N N . PRO A 1 488 ? 32.260 13.377 -77.501 1.00 78.19 488 PRO A N 1
ATOM 3840 C CA . PRO A 1 488 ? 32.457 12.076 -76.845 1.00 78.19 488 PRO A CA 1
ATOM 3841 C C . PRO A 1 488 ? 33.401 12.145 -75.631 1.00 78.19 488 PRO A C 1
ATOM 3843 O O . PRO A 1 488 ? 33.184 11.493 -74.614 1.00 78.19 488 PRO A O 1
ATOM 3846 N N . GLN A 1 489 ? 34.420 13.007 -75.704 1.00 78.81 489 GLN A N 1
ATOM 3847 C CA . GLN A 1 489 ? 35.337 13.289 -74.598 1.00 78.81 489 GLN A CA 1
ATOM 3848 C C . GLN A 1 489 ? 34.645 14.030 -73.436 1.00 78.81 489 GLN A C 1
ATOM 3850 O O . GLN A 1 489 ? 34.890 13.720 -72.272 1.00 78.81 489 GLN A O 1
ATOM 3855 N N . GLY A 1 490 ? 33.743 14.973 -73.731 1.00 79.06 490 GLY A N 1
ATOM 3856 C CA . GLY A 1 490 ? 32.933 15.668 -72.726 1.00 79.06 490 GLY A CA 1
ATOM 3857 C C . GLY A 1 490 ? 31.913 14.757 -72.029 1.00 79.06 490 GLY A C 1
ATOM 3858 O O . GLY A 1 490 ? 31.670 14.925 -70.834 1.00 79.06 490 GLY A O 1
ATOM 3859 N N . ASP A 1 491 ? 31.348 13.770 -72.733 1.00 81.19 491 ASP A N 1
ATOM 3860 C CA . ASP A 1 491 ? 30.463 12.754 -72.138 1.00 81.19 491 ASP A CA 1
ATOM 3861 C C . ASP A 1 491 ? 31.212 11.842 -71.157 1.00 81.19 491 ASP A C 1
ATOM 3863 O O . ASP A 1 491 ? 30.738 11.625 -70.038 1.00 81.19 491 ASP A O 1
ATOM 3867 N N . ALA A 1 492 ? 32.422 11.395 -71.513 1.00 84.19 492 ALA A N 1
ATOM 3868 C CA . ALA A 1 492 ? 33.278 10.616 -70.615 1.00 84.19 492 ALA A CA 1
ATOM 3869 C C . ALA A 1 492 ? 33.649 11.395 -69.335 1.00 84.19 492 ALA A C 1
ATOM 3871 O O . ALA A 1 492 ? 33.550 10.862 -68.227 1.00 84.19 492 ALA A O 1
ATOM 3872 N N . LEU A 1 493 ? 33.990 12.685 -69.458 1.00 88.06 493 LEU A N 1
ATOM 3873 C CA . LEU A 1 493 ? 34.286 13.552 -68.308 1.00 88.06 493 LEU A CA 1
ATOM 3874 C C . LEU A 1 493 ? 33.051 13.806 -67.423 1.00 88.06 493 LEU A C 1
ATOM 3876 O O . LEU A 1 493 ? 33.177 13.907 -66.201 1.00 88.06 493 LEU A O 1
ATOM 3880 N N . ARG A 1 494 ? 31.841 13.877 -68.001 1.00 86.44 494 ARG A N 1
ATOM 3881 C CA . ARG A 1 494 ? 30.584 13.971 -67.233 1.00 86.44 494 ARG A CA 1
ATOM 3882 C C . ARG A 1 494 ? 30.299 12.696 -66.437 1.00 86.44 494 ARG A C 1
ATOM 3884 O O . ARG A 1 494 ? 29.901 12.810 -65.278 1.00 86.44 494 ARG A O 1
ATOM 3891 N N . ALA A 1 495 ? 30.541 11.519 -67.015 1.00 86.75 495 ALA A N 1
ATOM 3892 C CA . ALA A 1 495 ? 30.420 10.245 -66.304 1.00 86.75 495 ALA A CA 1
ATOM 3893 C C . ALA A 1 495 ? 31.429 10.145 -65.144 1.00 86.75 495 ALA A C 1
ATOM 3895 O O . ALA A 1 495 ? 31.061 9.774 -64.031 1.00 86.75 495 ALA A O 1
ATOM 3896 N N . GLN A 1 496 ? 32.677 10.574 -65.362 1.00 88.12 496 GLN A N 1
ATOM 3897 C CA . GLN A 1 496 ? 33.702 10.616 -64.315 1.00 88.12 496 GLN A CA 1
ATOM 3898 C C . GLN A 1 496 ? 33.354 11.604 -63.187 1.00 88.12 496 GLN A C 1
ATOM 3900 O O . GLN A 1 496 ? 33.536 11.289 -62.010 1.00 88.12 496 GLN A O 1
ATOM 3905 N N . ARG A 1 497 ? 32.781 12.771 -63.518 1.00 91.19 497 ARG A N 1
ATOM 3906 C CA . ARG A 1 497 ? 32.244 13.719 -62.526 1.00 91.19 497 ARG A CA 1
ATOM 3907 C C . ARG A 1 497 ? 31.142 13.093 -61.677 1.00 91.19 497 ARG A C 1
ATOM 3909 O O . ARG A 1 497 ? 31.092 13.343 -60.476 1.00 91.19 497 ARG A O 1
ATOM 3916 N N . GLU A 1 498 ? 30.245 12.329 -62.296 1.00 90.44 498 GLU A N 1
ATOM 3917 C CA . GLU A 1 498 ? 29.156 11.661 -61.581 1.00 90.44 498 GLU A CA 1
ATOM 3918 C C . GLU A 1 498 ? 29.692 10.562 -60.655 1.00 90.44 498 GLU A C 1
ATOM 3920 O O . GLU A 1 498 ? 29.268 10.488 -59.506 1.00 90.44 498 GLU A O 1
ATOM 3925 N N . ALA A 1 499 ? 30.709 9.804 -61.076 1.00 91.44 499 ALA A N 1
ATOM 3926 C CA . ALA A 1 499 ? 31.396 8.851 -60.203 1.00 91.44 499 ALA A CA 1
ATOM 3927 C C . ALA A 1 499 ? 32.065 9.538 -58.992 1.00 91.44 499 ALA A C 1
ATOM 3929 O O . ALA A 1 499 ? 31.945 9.066 -57.861 1.00 91.44 499 ALA A O 1
ATOM 3930 N N . LEU A 1 500 ? 32.722 10.689 -59.193 1.00 91.94 500 LEU A N 1
ATOM 3931 C CA . LEU A 1 500 ? 33.284 11.493 -58.096 1.00 91.94 500 LEU A CA 1
ATOM 3932 C C . LEU A 1 500 ? 32.194 12.049 -57.167 1.00 91.94 500 LEU A C 1
ATOM 3934 O O . LEU A 1 500 ? 32.352 12.036 -55.948 1.00 91.94 500 LEU A O 1
ATOM 3938 N N . ARG A 1 501 ? 31.056 12.481 -57.720 1.00 93.75 501 ARG A N 1
ATOM 3939 C CA . ARG A 1 501 ? 29.893 12.916 -56.936 1.00 93.75 501 ARG A CA 1
ATOM 3940 C C . ARG A 1 501 ? 29.317 11.774 -56.096 1.00 93.75 501 ARG A C 1
ATOM 3942 O O . ARG A 1 501 ? 29.039 11.979 -54.919 1.00 93.75 501 ARG A O 1
ATOM 3949 N N . GLN A 1 502 ? 29.182 10.577 -56.663 1.00 92.81 502 GLN A N 1
ATOM 3950 C CA . GLN A 1 502 ? 28.739 9.388 -55.931 1.00 92.81 502 GLN A CA 1
ATOM 3951 C C . GLN A 1 502 ? 29.708 9.021 -54.800 1.00 92.81 502 GLN A C 1
ATOM 3953 O O . GLN A 1 502 ? 29.255 8.666 -53.714 1.00 92.81 502 GLN A O 1
ATOM 3958 N N . ARG A 1 503 ? 31.025 9.178 -55.002 1.00 92.88 503 ARG A N 1
ATOM 3959 C CA . ARG A 1 503 ? 32.030 9.006 -53.935 1.00 92.88 503 ARG A CA 1
ATOM 3960 C C . ARG A 1 503 ? 31.847 10.012 -52.794 1.00 92.88 503 ARG A C 1
ATOM 3962 O O . ARG A 1 503 ? 31.925 9.609 -51.638 1.00 92.88 503 ARG A O 1
ATOM 3969 N N . VAL A 1 504 ? 31.549 11.280 -53.093 1.00 93.56 504 VAL A N 1
ATOM 3970 C CA . VAL A 1 504 ? 31.219 12.291 -52.067 1.00 93.56 504 VAL A CA 1
ATOM 3971 C C . VAL A 1 504 ? 29.962 11.900 -51.289 1.00 93.56 504 VAL A C 1
ATOM 3973 O O . VAL A 1 504 ? 29.964 11.943 -50.062 1.00 93.56 504 VAL A O 1
ATOM 3976 N N . GLU A 1 505 ? 28.892 11.489 -51.972 1.00 93.25 505 GLU A N 1
ATOM 3977 C CA . GLU A 1 505 ? 27.649 11.085 -51.302 1.00 93.25 505 GLU A CA 1
ATOM 3978 C C . GLU A 1 505 ? 27.827 9.813 -50.457 1.00 93.25 505 GLU A C 1
ATOM 3980 O O . GLU A 1 505 ? 27.304 9.736 -49.344 1.00 93.25 505 GLU A O 1
ATOM 3985 N N . ALA A 1 506 ? 28.628 8.849 -50.920 1.00 92.94 506 ALA A N 1
ATOM 3986 C CA . ALA A 1 506 ? 29.007 7.678 -50.132 1.00 92.94 506 ALA A CA 1
ATOM 3987 C C . ALA A 1 506 ? 29.815 8.066 -48.880 1.00 92.94 506 ALA A C 1
ATOM 3989 O O . ALA A 1 506 ? 29.498 7.595 -47.787 1.00 92.94 506 ALA A O 1
ATOM 3990 N N . ALA A 1 507 ? 30.793 8.972 -49.010 1.00 91.81 507 ALA A N 1
ATOM 3991 C CA . ALA A 1 507 ? 31.572 9.482 -47.881 1.00 91.81 507 ALA A CA 1
ATOM 3992 C C . ALA A 1 507 ? 30.690 10.232 -46.866 1.00 91.81 507 ALA A C 1
ATOM 3994 O O . ALA A 1 507 ? 30.825 10.026 -45.662 1.00 91.81 507 ALA A O 1
ATOM 3995 N N . LYS A 1 508 ? 29.725 11.044 -47.327 1.00 92.88 508 LYS A N 1
ATOM 3996 C CA . LYS A 1 508 ? 28.756 11.725 -46.447 1.00 92.88 508 LYS A CA 1
ATOM 3997 C C . LYS A 1 508 ? 27.873 10.738 -45.689 1.00 92.88 508 LYS A C 1
ATOM 3999 O O . LYS A 1 508 ? 27.595 10.952 -44.509 1.00 92.88 508 LYS A O 1
ATOM 4004 N N . ARG A 1 509 ? 27.429 9.659 -46.346 1.00 93.25 509 ARG A N 1
ATOM 4005 C CA . ARG A 1 509 ? 26.679 8.573 -45.695 1.00 93.25 509 ARG A CA 1
ATOM 4006 C C . ARG A 1 509 ? 27.521 7.903 -44.612 1.00 93.25 509 ARG A C 1
ATOM 4008 O O . ARG A 1 509 ? 27.058 7.808 -43.483 1.00 93.25 509 ARG A O 1
ATOM 4015 N N . ALA A 1 510 ? 28.768 7.552 -44.926 1.00 91.62 510 ALA A N 1
ATOM 4016 C CA . ALA A 1 510 ? 29.698 6.965 -43.964 1.00 91.62 510 ALA A CA 1
ATOM 4017 C C . ALA A 1 510 ? 29.962 7.891 -42.762 1.00 91.62 510 ALA A C 1
ATOM 4019 O O . ALA A 1 510 ? 29.935 7.428 -41.626 1.00 91.62 510 ALA A O 1
ATOM 4020 N N . ALA A 1 511 ? 30.132 9.201 -42.980 1.00 91.12 511 ALA A N 1
ATOM 4021 C CA . ALA A 1 511 ? 30.278 10.179 -41.899 1.00 91.12 511 ALA A CA 1
ATOM 4022 C C . ALA A 1 511 ? 29.012 10.290 -41.032 1.00 91.12 511 ALA A C 1
ATOM 4024 O O . ALA A 1 511 ? 29.095 10.334 -39.804 1.00 91.12 511 ALA A O 1
ATOM 4025 N N . LYS A 1 512 ? 27.821 10.264 -41.646 1.00 91.69 512 LYS A N 1
ATOM 4026 C CA . LYS A 1 512 ? 26.545 10.225 -40.917 1.00 91.69 512 LYS A CA 1
ATOM 4027 C C . LYS A 1 512 ? 26.406 8.953 -40.076 1.00 91.69 512 LYS A C 1
ATOM 4029 O O . LYS A 1 512 ? 25.947 9.033 -38.934 1.00 91.69 512 LYS A O 1
ATOM 4034 N N . ASP A 1 513 ? 26.794 7.802 -40.615 1.00 89.56 513 ASP A N 1
ATOM 4035 C CA . ASP A 1 513 ? 26.744 6.521 -39.909 1.00 89.56 513 ASP A CA 1
ATOM 4036 C C . ASP A 1 513 ? 27.759 6.487 -38.759 1.00 89.56 513 ASP A C 1
ATOM 4038 O O . ASP A 1 513 ? 27.396 6.109 -37.645 1.00 89.56 513 ASP A O 1
ATOM 4042 N N . ALA A 1 514 ? 28.985 6.977 -38.979 1.00 89.69 514 ALA A N 1
ATOM 4043 C CA . ALA A 1 514 ? 30.004 7.136 -37.940 1.00 89.69 514 ALA A CA 1
ATOM 4044 C C . ALA A 1 514 ? 29.503 8.039 -36.802 1.00 89.69 514 ALA A C 1
ATOM 4046 O O . ALA A 1 514 ? 29.541 7.646 -35.638 1.00 89.69 514 ALA A O 1
ATOM 4047 N N . ARG A 1 515 ? 28.919 9.198 -37.132 1.00 90.19 515 ARG A N 1
ATOM 4048 C CA . ARG A 1 515 ? 28.330 10.118 -36.146 1.00 90.19 515 ARG A CA 1
ATOM 4049 C C . ARG A 1 515 ? 27.147 9.498 -35.397 1.00 90.19 515 ARG A C 1
ATOM 4051 O O . ARG A 1 515 ? 27.011 9.671 -34.190 1.00 90.19 515 ARG A O 1
ATOM 4058 N N . THR A 1 516 ? 26.302 8.737 -36.090 1.00 87.25 516 THR A N 1
ATOM 4059 C CA . THR A 1 516 ? 25.189 8.006 -35.463 1.00 87.25 516 THR A CA 1
ATOM 4060 C C . THR A 1 516 ? 25.705 6.937 -34.498 1.00 87.25 516 THR A C 1
ATOM 4062 O O . THR A 1 516 ? 25.164 6.778 -33.403 1.00 87.25 516 THR A O 1
ATOM 4065 N N . ASN A 1 517 ? 26.754 6.208 -34.880 1.00 87.44 517 ASN A N 1
ATOM 4066 C CA . ASN A 1 517 ? 27.382 5.194 -34.037 1.00 87.44 517 ASN A CA 1
ATOM 4067 C C . ASN A 1 517 ? 28.073 5.813 -32.821 1.00 87.44 517 ASN A C 1
ATOM 4069 O O . ASN A 1 517 ? 27.920 5.270 -31.728 1.00 87.44 517 ASN A O 1
ATOM 4073 N N . PHE A 1 518 ? 28.727 6.967 -32.981 1.00 89.94 518 PHE A N 1
ATOM 4074 C CA . PHE A 1 518 ? 29.277 7.752 -31.877 1.00 89.94 518 PHE A CA 1
ATOM 4075 C C . PHE A 1 518 ? 28.193 8.098 -30.852 1.00 89.94 518 PHE A C 1
ATOM 4077 O O . PHE A 1 518 ? 28.309 7.706 -29.694 1.00 89.94 518 PHE A O 1
ATOM 4084 N N . PHE A 1 519 ? 27.084 8.721 -31.269 1.00 85.62 519 PHE A N 1
ATOM 4085 C CA . PHE A 1 519 ? 25.998 9.062 -30.341 1.00 85.62 519 PHE A CA 1
ATOM 4086 C C . PHE A 1 519 ? 25.365 7.825 -29.688 1.00 85.62 519 PHE A C 1
ATOM 4088 O O . PHE A 1 519 ? 25.021 7.852 -28.506 1.00 85.62 519 PHE A O 1
ATOM 4095 N N . LYS A 1 520 ? 25.250 6.705 -30.414 1.00 85.50 520 LYS A N 1
ATOM 4096 C CA . LYS A 1 520 ? 24.794 5.431 -29.832 1.00 85.50 520 LYS A CA 1
ATOM 4097 C C . LYS A 1 520 ? 25.774 4.893 -28.788 1.00 85.50 520 LYS A C 1
ATOM 4099 O O . LYS A 1 520 ? 25.326 4.417 -27.747 1.00 85.50 520 LYS A O 1
ATOM 4104 N N . ALA A 1 521 ? 27.079 4.946 -29.047 1.00 87.31 521 ALA A N 1
ATOM 4105 C CA . ALA A 1 521 ? 28.115 4.509 -28.113 1.00 87.31 521 ALA A CA 1
ATOM 4106 C C . ALA A 1 521 ? 28.161 5.414 -26.873 1.00 87.31 521 ALA A C 1
ATOM 4108 O O . ALA A 1 521 ? 28.096 4.916 -25.752 1.00 87.31 521 ALA A O 1
ATOM 4109 N N . GLN A 1 522 ? 28.139 6.731 -27.076 1.00 88.88 522 GLN A N 1
ATOM 4110 C CA . GLN A 1 522 ? 28.053 7.741 -26.023 1.00 88.88 522 GLN A CA 1
ATOM 4111 C C . GLN A 1 522 ? 26.810 7.532 -25.147 1.00 88.88 522 GLN A C 1
ATOM 4113 O O . GLN A 1 522 ? 26.891 7.561 -23.922 1.00 88.88 522 GLN A O 1
ATOM 4118 N N . ARG A 1 523 ? 25.646 7.257 -25.750 1.00 86.56 523 ARG A N 1
ATOM 4119 C CA . ARG A 1 523 ? 24.412 6.950 -25.010 1.00 86.56 523 ARG A CA 1
ATOM 4120 C C . ARG A 1 523 ? 24.493 5.633 -24.238 1.00 86.56 523 ARG A C 1
ATOM 4122 O O . ARG A 1 523 ? 23.935 5.549 -23.152 1.00 86.56 523 ARG A O 1
ATOM 4129 N N . ARG A 1 524 ? 25.171 4.613 -24.774 1.00 87.00 524 ARG A N 1
ATOM 4130 C CA . ARG A 1 524 ? 25.402 3.327 -24.085 1.00 87.00 524 ARG A CA 1
ATOM 4131 C C . ARG A 1 524 ? 26.385 3.442 -22.921 1.00 87.00 524 ARG A C 1
ATOM 4133 O O . ARG A 1 524 ? 26.282 2.645 -22.000 1.00 87.00 524 ARG A O 1
ATOM 4140 N N . ALA A 1 525 ? 27.319 4.389 -22.978 1.00 89.56 525 ALA A N 1
ATOM 4141 C CA . ALA A 1 525 ? 28.288 4.632 -21.914 1.00 89.56 525 ALA A CA 1
ATOM 4142 C C . ALA A 1 525 ? 27.683 5.374 -20.710 1.00 89.56 525 ALA A C 1
ATOM 4144 O O . ALA A 1 525 ? 28.206 5.272 -19.604 1.00 89.56 525 ALA A O 1
ATOM 4145 N N . GLN A 1 526 ? 26.593 6.121 -20.912 1.00 92.12 526 GLN A N 1
ATOM 4146 C CA . GLN A 1 526 ? 25.900 6.803 -19.822 1.00 92.12 526 GLN A CA 1
ATOM 4147 C C . GLN A 1 526 ? 25.100 5.823 -18.954 1.00 92.12 526 GLN A C 1
ATOM 4149 O O . GLN A 1 526 ? 24.426 4.924 -19.459 1.00 92.12 526 GLN A O 1
ATOM 4154 N N . LYS A 1 527 ? 25.118 6.062 -17.643 1.00 92.12 527 LYS A N 1
ATOM 4155 C CA . LYS A 1 527 ? 24.452 5.253 -16.624 1.00 92.12 527 LYS A CA 1
ATOM 4156 C C . LYS A 1 527 ? 22.964 5.567 -16.507 1.00 92.12 527 LYS A C 1
ATOM 4158 O O . LYS A 1 527 ? 22.551 6.728 -16.468 1.00 92.12 527 LYS A O 1
ATOM 4163 N N . ARG A 1 528 ? 22.162 4.521 -16.353 1.00 90.69 528 ARG A N 1
ATOM 4164 C CA . ARG A 1 528 ? 20.731 4.555 -16.032 1.00 90.69 528 ARG A CA 1
ATOM 4165 C C . ARG A 1 528 ? 20.525 4.248 -14.555 1.00 90.69 528 ARG A C 1
ATOM 4167 O O . ARG A 1 528 ? 21.155 3.332 -14.028 1.00 90.69 528 ARG A O 1
ATOM 4174 N N . LEU A 1 529 ? 19.609 4.966 -13.912 1.00 91.38 529 LEU A N 1
ATOM 4175 C CA . LEU A 1 529 ? 19.309 4.823 -12.487 1.00 91.38 529 LEU A CA 1
ATOM 4176 C C . LEU A 1 529 ? 17.835 4.466 -12.270 1.00 91.38 529 LEU A C 1
ATOM 4178 O O . LEU A 1 529 ? 16.959 5.020 -12.941 1.00 91.38 529 LEU A O 1
ATOM 4182 N N . HIS A 1 530 ? 17.550 3.557 -11.334 1.00 92.94 530 HIS A N 1
ATOM 4183 C CA . HIS A 1 530 ? 16.177 3.247 -10.930 1.00 92.94 530 HIS A CA 1
ATOM 4184 C C . HIS A 1 530 ? 16.051 2.896 -9.444 1.00 92.94 530 HIS A C 1
ATOM 4186 O O . HIS A 1 530 ? 16.934 2.251 -8.866 1.00 92.94 530 HIS A O 1
ATOM 4192 N N . PHE A 1 531 ? 14.927 3.306 -8.852 1.00 94.44 531 PHE A N 1
ATOM 4193 C CA . PHE A 1 531 ? 14.611 3.095 -7.445 1.00 94.44 531 PHE A CA 1
ATOM 4194 C C . PHE A 1 531 ? 13.674 1.904 -7.236 1.00 94.44 531 PHE A C 1
ATOM 4196 O O . PHE A 1 531 ? 12.787 1.643 -8.044 1.00 94.44 531 PHE A O 1
ATOM 4203 N N . TYR A 1 532 ? 13.832 1.211 -6.114 1.00 96.81 532 TYR A N 1
ATOM 4204 C CA . TYR A 1 532 ? 12.980 0.101 -5.707 1.00 96.81 532 TYR A CA 1
ATOM 4205 C C . TYR A 1 532 ? 12.595 0.249 -4.238 1.00 96.81 532 TYR A C 1
ATOM 4207 O O . TYR A 1 532 ? 13.460 0.431 -3.380 1.00 96.81 532 TYR A O 1
ATOM 4215 N N . LEU A 1 533 ? 11.304 0.120 -3.950 1.00 96.25 533 LEU A N 1
ATOM 4216 C CA . LEU A 1 533 ? 10.765 -0.025 -2.598 1.00 96.25 533 LEU A CA 1
ATOM 4217 C C . LEU A 1 533 ? 9.995 -1.338 -2.537 1.00 96.25 533 LEU A C 1
ATOM 4219 O O . LEU A 1 533 ? 9.366 -1.724 -3.525 1.00 96.25 533 LEU A O 1
ATOM 4223 N N . TYR A 1 534 ? 10.052 -2.055 -1.416 1.00 96.00 534 TYR A N 1
ATOM 4224 C CA . TYR A 1 534 ? 9.347 -3.332 -1.351 1.00 96.00 534 TYR A CA 1
ATOM 4225 C C . TYR A 1 534 ? 7.835 -3.122 -1.291 1.00 96.00 534 TYR A C 1
ATOM 4227 O O . TYR A 1 534 ? 7.098 -3.689 -2.102 1.00 96.00 534 TYR A O 1
ATOM 4235 N N . ASP A 1 535 ? 7.400 -2.283 -0.350 1.00 92.12 535 ASP A N 1
ATOM 4236 C CA . ASP A 1 535 ? 5.997 -2.029 -0.045 1.00 92.12 535 ASP A CA 1
ATOM 4237 C C . ASP A 1 535 ? 5.569 -0.617 -0.484 1.00 92.12 535 ASP A C 1
ATOM 4239 O O . ASP A 1 535 ? 6.368 0.317 -0.557 1.00 92.12 535 ASP A O 1
ATOM 4243 N N . THR A 1 536 ? 4.273 -0.453 -0.737 1.00 90.31 536 THR A N 1
ATOM 4244 C CA . THR A 1 536 ? 3.637 0.854 -0.937 1.00 90.31 536 THR A CA 1
ATOM 4245 C C . THR A 1 536 ? 3.749 1.710 0.326 1.00 90.31 536 THR A C 1
ATOM 4247 O O . THR A 1 536 ? 3.924 2.922 0.218 1.00 90.31 536 THR A O 1
ATOM 4250 N N . LEU A 1 537 ? 3.710 1.095 1.516 1.00 89.44 537 LEU A N 1
ATOM 4251 C CA . LEU A 1 537 ? 3.867 1.825 2.776 1.00 89.44 537 LEU A CA 1
ATOM 4252 C C . LEU A 1 537 ? 5.231 2.523 2.875 1.00 89.44 537 LEU A C 1
ATOM 4254 O O . LEU A 1 537 ? 5.269 3.680 3.271 1.00 89.44 537 LEU A O 1
ATOM 4258 N N . ASP A 1 538 ? 6.324 1.885 2.438 1.00 91.19 538 ASP A N 1
ATOM 4259 C CA . ASP A 1 538 ? 7.657 2.512 2.444 1.00 91.19 538 ASP A CA 1
ATOM 4260 C C . ASP A 1 538 ? 7.652 3.820 1.619 1.00 91.19 538 ASP A C 1
ATOM 4262 O O . ASP A 1 538 ? 8.222 4.834 2.022 1.00 91.19 538 ASP A O 1
ATOM 4266 N N . ALA A 1 539 ? 6.957 3.819 0.474 1.00 88.62 539 ALA A N 1
ATOM 4267 C CA . ALA A 1 539 ? 6.832 4.993 -0.388 1.00 88.62 539 ALA A CA 1
ATOM 4268 C C . ALA A 1 539 ? 5.939 6.080 0.230 1.00 88.62 539 ALA A C 1
ATOM 4270 O O . ALA A 1 539 ? 6.266 7.263 0.137 1.00 88.62 539 ALA A O 1
ATOM 4271 N N . LEU A 1 540 ? 4.832 5.695 0.874 1.00 88.50 540 LEU A N 1
ATOM 4272 C CA . LEU A 1 540 ? 3.936 6.628 1.566 1.00 88.50 540 LEU A CA 1
ATOM 4273 C C . LEU A 1 540 ? 4.623 7.300 2.756 1.00 88.50 540 LEU A C 1
ATOM 4275 O O . LEU A 1 540 ? 4.486 8.509 2.926 1.00 88.50 540 LEU A O 1
ATOM 4279 N N . VAL A 1 541 ? 5.387 6.543 3.547 1.00 89.62 541 VAL A N 1
ATOM 4280 C CA . VAL A 1 541 ? 6.154 7.080 4.680 1.00 89.62 541 VAL A CA 1
ATOM 4281 C C . VAL A 1 541 ? 7.191 8.081 4.185 1.00 89.62 541 VAL A C 1
ATOM 4283 O O . VAL A 1 541 ? 7.271 9.177 4.732 1.00 89.62 541 VAL A O 1
ATOM 4286 N N . LEU A 1 542 ? 7.928 7.756 3.115 1.00 88.69 542 LEU A N 1
ATOM 4287 C CA . LEU A 1 542 ? 8.907 8.674 2.530 1.00 88.69 542 LEU A CA 1
ATOM 4288 C C . LEU A 1 542 ? 8.252 9.974 2.037 1.00 88.69 542 LEU A C 1
ATOM 4290 O O . LEU A 1 542 ? 8.738 11.055 2.354 1.00 88.69 542 LEU A O 1
ATOM 4294 N N . LYS A 1 543 ? 7.126 9.886 1.317 1.00 86.31 543 LYS A N 1
ATOM 4295 C CA . LYS A 1 543 ? 6.377 11.066 0.851 1.00 86.31 543 LYS A CA 1
ATOM 4296 C C . LYS A 1 543 ? 5.832 11.907 2.004 1.00 86.31 543 LYS A C 1
ATOM 4298 O O . LYS A 1 543 ? 6.008 13.117 1.998 1.00 86.31 543 LYS A O 1
ATOM 4303 N N . SER A 1 544 ? 5.239 11.264 3.010 1.00 85.12 544 SER A N 1
ATOM 4304 C CA . SER A 1 544 ? 4.699 11.943 4.199 1.00 85.12 544 SER A CA 1
ATOM 4305 C C . SER A 1 544 ? 5.801 12.603 5.031 1.00 85.12 544 SER A C 1
ATOM 4307 O O . SER A 1 544 ? 5.569 13.592 5.721 1.00 85.12 544 SER A O 1
ATOM 4309 N N . LEU A 1 545 ? 7.006 12.029 5.019 1.00 86.81 545 LEU A N 1
ATOM 4310 C CA . LEU A 1 545 ? 8.179 12.610 5.657 1.00 86.81 545 LEU A CA 1
ATOM 4311 C C . LEU A 1 545 ? 8.670 13.844 4.887 1.00 86.81 545 LEU A C 1
ATOM 4313 O O . LEU A 1 545 ? 8.908 14.869 5.507 1.00 86.81 545 LEU A O 1
ATOM 4317 N N . ILE A 1 546 ? 8.742 13.787 3.554 1.00 83.88 546 ILE A N 1
ATOM 4318 C CA . ILE A 1 546 ? 9.051 14.965 2.724 1.00 83.88 546 ILE A CA 1
ATOM 4319 C C . ILE A 1 546 ? 8.020 16.073 2.960 1.00 83.88 546 ILE A C 1
ATOM 4321 O O . ILE A 1 546 ? 8.401 17.208 3.200 1.00 83.88 546 ILE A O 1
ATOM 4325 N N . GLU A 1 547 ? 6.729 15.739 2.920 1.00 84.12 547 GLU A N 1
ATOM 4326 C CA . GLU A 1 547 ? 5.623 16.696 3.035 1.00 84.12 547 GLU A CA 1
ATOM 4327 C C . GLU A 1 547 ? 5.639 17.477 4.348 1.00 84.12 547 GLU A C 1
ATOM 4329 O O . GLU A 1 547 ? 5.481 18.695 4.340 1.00 84.12 547 GLU A O 1
ATOM 4334 N N . ARG A 1 548 ? 5.871 16.785 5.470 1.00 82.50 548 ARG A N 1
ATOM 4335 C CA . ARG A 1 548 ? 5.904 17.416 6.794 1.00 82.50 548 ARG A CA 1
ATOM 4336 C C . ARG A 1 548 ? 7.049 18.412 6.943 1.00 82.50 548 ARG A C 1
ATOM 4338 O O . ARG A 1 548 ? 6.831 19.458 7.531 1.00 82.50 548 ARG A O 1
ATOM 4345 N N . HIS A 1 549 ? 8.216 18.103 6.377 1.00 84.50 549 HIS A N 1
ATOM 4346 C CA . HIS A 1 549 ? 9.424 18.927 6.508 1.00 84.50 549 HIS A CA 1
ATOM 4347 C C . HIS A 1 549 ? 9.616 19.917 5.349 1.00 84.50 549 HIS A C 1
ATOM 4349 O O . HIS A 1 549 ? 10.567 20.692 5.348 1.00 84.50 549 HIS A O 1
ATOM 4355 N N . LEU A 1 550 ? 8.730 19.914 4.345 1.00 79.56 550 LEU A N 1
ATOM 4356 C CA . LEU A 1 550 ? 8.858 20.762 3.154 1.00 79.56 550 LEU A CA 1
ATOM 4357 C C . LEU A 1 550 ? 8.722 22.257 3.464 1.00 79.56 550 LEU A C 1
ATOM 4359 O O . LEU A 1 550 ? 9.315 23.087 2.779 1.00 79.56 550 LEU A O 1
ATOM 4363 N N . PHE A 1 551 ? 7.915 22.584 4.473 1.00 73.25 551 PHE A N 1
ATOM 4364 C CA . PHE A 1 551 ? 7.609 23.956 4.881 1.00 73.25 551 PHE A CA 1
ATOM 4365 C C . PHE A 1 551 ? 8.270 24.343 6.208 1.00 73.25 551 PHE A C 1
ATOM 4367 O O . PHE A 1 551 ? 8.030 25.443 6.711 1.00 73.25 551 PHE A O 1
ATOM 4374 N N . ASP A 1 552 ? 9.100 23.461 6.765 1.00 74.56 552 ASP A N 1
ATOM 4375 C CA . ASP A 1 552 ? 9.824 23.733 8.000 1.00 74.56 552 ASP A CA 1
ATOM 4376 C C . ASP A 1 552 ? 10.975 24.704 7.731 1.00 74.56 552 ASP A C 1
ATOM 4378 O O . ASP A 1 552 ? 11.715 24.581 6.758 1.00 74.56 552 ASP A O 1
ATOM 4382 N N . THR A 1 553 ? 11.131 25.705 8.599 1.00 58.50 553 THR A N 1
ATOM 4383 C CA . THR A 1 553 ? 12.155 26.750 8.433 1.00 58.50 553 THR A CA 1
ATOM 4384 C C . THR A 1 553 ? 13.527 26.352 8.971 1.00 58.50 553 THR A C 1
ATOM 4386 O O . THR A 1 553 ? 14.500 27.052 8.711 1.00 58.50 553 THR A O 1
ATOM 4389 N N . GLU A 1 554 ? 13.615 25.261 9.733 1.00 72.94 554 GLU A N 1
ATOM 4390 C CA . GLU A 1 554 ? 14.834 24.813 10.406 1.00 72.94 554 GLU A CA 1
ATOM 4391 C C . GLU A 1 554 ? 14.938 23.277 10.368 1.00 72.94 554 GLU A C 1
ATOM 4393 O O . GLU A 1 554 ? 13.962 22.604 10.705 1.00 72.94 554 GLU A O 1
ATOM 4398 N N . PRO A 1 555 ? 16.110 22.706 10.029 1.00 79.75 555 PRO A N 1
ATOM 4399 C CA . PRO A 1 555 ? 17.340 23.390 9.630 1.00 79.75 555 PRO A CA 1
ATOM 4400 C C . PRO A 1 555 ? 17.328 23.777 8.132 1.00 79.75 555 PRO A C 1
ATOM 4402 O O . PRO A 1 555 ? 16.840 23.003 7.304 1.00 79.75 555 PRO A O 1
ATOM 4405 N N . PRO A 1 556 ? 17.887 24.935 7.732 1.00 78.75 556 PRO A N 1
ATOM 4406 C CA . PRO A 1 556 ? 17.873 25.397 6.338 1.00 78.75 556 PRO A CA 1
ATOM 4407 C C . PRO A 1 556 ? 18.605 24.452 5.371 1.00 78.75 556 PRO A C 1
ATOM 4409 O O . PRO A 1 556 ? 18.267 24.390 4.186 1.00 78.75 556 PRO A O 1
ATOM 4412 N N . GLU A 1 557 ? 19.578 23.676 5.857 1.00 83.50 557 GLU A N 1
ATOM 4413 C CA . GLU A 1 557 ? 20.263 22.645 5.073 1.00 83.50 557 GLU A CA 1
ATOM 4414 C C . GLU A 1 557 ? 19.300 21.549 4.602 1.00 83.50 557 GLU A C 1
ATOM 4416 O O . GLU A 1 557 ? 19.479 20.999 3.517 1.00 83.50 557 GLU A O 1
ATOM 4421 N N . LEU A 1 558 ? 18.259 21.246 5.384 1.00 83.50 558 LEU A N 1
ATOM 4422 C CA . LEU A 1 558 ? 17.269 20.238 5.020 1.00 83.50 558 LEU A CA 1
ATOM 4423 C C . LEU A 1 558 ? 16.465 20.667 3.790 1.00 83.50 558 LEU A C 1
ATOM 4425 O O . LEU A 1 558 ? 16.310 19.876 2.859 1.00 83.50 558 LEU A O 1
ATOM 4429 N N . LEU A 1 559 ? 16.024 21.927 3.743 1.00 78.88 559 LEU A N 1
ATOM 4430 C CA . LEU A 1 559 ? 15.301 22.479 2.594 1.00 78.88 559 LEU A CA 1
ATOM 4431 C C . LEU A 1 559 ? 16.130 22.409 1.304 1.00 78.88 559 LEU A C 1
ATOM 4433 O O . LEU A 1 559 ? 15.599 22.055 0.250 1.00 78.88 559 LEU A O 1
ATOM 4437 N N . ALA A 1 560 ? 17.437 22.685 1.384 1.00 79.12 560 ALA A N 1
ATOM 4438 C CA . ALA A 1 560 ? 18.337 22.593 0.233 1.00 79.12 560 ALA A CA 1
ATOM 4439 C C . ALA A 1 560 ? 18.424 21.159 -0.323 1.00 79.12 560 ALA A C 1
ATOM 4441 O O . ALA A 1 560 ? 18.416 20.955 -1.538 1.00 79.12 560 ALA A O 1
ATOM 4442 N N . GLU A 1 561 ? 18.458 20.160 0.559 1.00 83.62 561 GLU A N 1
ATOM 4443 C CA . GLU A 1 561 ? 18.549 18.749 0.179 1.00 83.62 561 GLU A CA 1
ATOM 4444 C C . GLU A 1 561 ? 17.202 18.173 -0.316 1.00 83.62 561 GLU A C 1
ATOM 4446 O O . GLU A 1 561 ? 17.177 17.253 -1.143 1.00 83.62 561 GLU A O 1
ATOM 4451 N N . LEU A 1 562 ? 16.065 18.714 0.140 1.00 81.38 562 LEU A N 1
ATOM 4452 C CA . LEU A 1 562 ? 14.726 18.239 -0.235 1.00 81.38 562 LEU A CA 1
ATOM 4453 C C . LEU A 1 562 ? 14.381 18.481 -1.712 1.00 81.38 562 LEU A C 1
ATOM 4455 O O . LEU A 1 562 ? 13.649 17.679 -2.300 1.00 81.38 562 LEU A O 1
ATOM 4459 N N . GLY A 1 563 ? 14.935 19.523 -2.341 1.00 73.75 563 GLY A N 1
ATOM 4460 C CA . GLY A 1 563 ? 14.573 19.929 -3.706 1.00 73.75 563 GLY A CA 1
ATOM 4461 C C . GLY A 1 563 ? 14.709 18.821 -4.763 1.00 73.75 563 GLY A C 1
ATOM 4462 O O . GLY A 1 563 ? 13.852 18.684 -5.638 1.00 73.75 563 GLY A O 1
ATOM 4463 N N . ASN A 1 564 ? 15.743 17.977 -4.665 1.00 74.00 564 ASN A N 1
ATOM 4464 C CA . ASN A 1 564 ? 15.935 16.838 -5.572 1.00 74.00 564 ASN A CA 1
ATOM 4465 C C . ASN A 1 564 ? 14.945 15.696 -5.295 1.00 74.00 564 ASN A C 1
ATOM 4467 O O . ASN A 1 564 ? 14.467 15.045 -6.229 1.00 74.00 564 ASN A O 1
ATOM 4471 N N . LEU A 1 565 ? 14.628 15.440 -4.021 1.00 73.88 565 LEU A N 1
ATOM 4472 C CA . LEU A 1 565 ? 13.757 14.331 -3.643 1.00 73.88 565 LEU A CA 1
ATOM 4473 C C . LEU A 1 565 ? 12.289 14.628 -3.944 1.00 73.88 565 LEU A C 1
ATOM 4475 O O . LEU A 1 565 ? 11.600 13.734 -4.423 1.00 73.88 565 LEU A O 1
ATOM 4479 N N . VAL A 1 566 ? 11.837 15.872 -3.754 1.00 74.12 566 VAL A N 1
ATOM 4480 C CA . VAL A 1 566 ? 10.484 16.327 -4.128 1.00 74.12 566 VAL A CA 1
ATOM 4481 C C . VAL A 1 566 ? 10.201 16.062 -5.608 1.00 74.12 566 VAL A C 1
ATOM 4483 O O . VAL A 1 566 ? 9.091 15.688 -5.965 1.00 74.12 566 VAL A O 1
ATOM 4486 N N . ARG A 1 567 ? 11.206 16.171 -6.485 1.00 73.56 567 ARG A N 1
ATOM 4487 C CA . ARG A 1 567 ? 11.037 15.834 -7.909 1.00 73.56 567 ARG A CA 1
ATOM 4488 C C . ARG A 1 567 ? 10.831 14.338 -8.123 1.00 73.56 567 ARG A C 1
ATOM 4490 O O . ARG A 1 567 ? 9.939 13.942 -8.865 1.00 73.56 567 ARG A O 1
ATOM 4497 N N . LEU A 1 568 ? 11.653 13.507 -7.478 1.00 75.06 568 LEU A N 1
ATOM 4498 C CA . LEU A 1 568 ? 11.642 12.048 -7.646 1.00 75.06 568 LEU A CA 1
ATOM 4499 C C . LEU A 1 568 ? 10.464 11.366 -6.933 1.00 75.06 568 LEU A C 1
ATOM 4501 O O . LEU A 1 568 ? 9.941 10.365 -7.422 1.00 75.06 568 LEU A O 1
ATOM 4505 N N . PHE A 1 569 ? 10.053 11.901 -5.786 1.00 77.69 569 PHE A N 1
ATOM 4506 C CA . PHE A 1 569 ? 8.979 11.399 -4.934 1.00 77.69 569 PHE A CA 1
ATOM 4507 C C . PHE A 1 569 ? 8.105 12.566 -4.451 1.00 77.69 569 PHE A C 1
ATOM 4509 O O . PHE A 1 569 ? 8.119 12.889 -3.262 1.00 77.69 569 PHE A O 1
ATOM 4516 N N . PRO A 1 570 ? 7.340 13.200 -5.353 1.00 75.00 570 PRO A N 1
ATOM 4517 C CA . PRO A 1 570 ? 6.525 14.346 -4.984 1.00 75.00 570 PRO A CA 1
ATOM 4518 C C . PRO A 1 570 ? 5.472 13.942 -3.941 1.00 75.00 570 PRO A C 1
ATOM 4520 O O . PRO A 1 570 ? 4.815 12.897 -4.119 1.00 75.00 570 PRO A O 1
ATOM 4523 N N . PRO A 1 571 ? 5.340 14.717 -2.843 1.00 78.31 571 PRO A N 1
ATOM 4524 C CA . PRO A 1 571 ? 4.235 14.569 -1.903 1.00 78.31 571 PRO A CA 1
ATOM 4525 C C . PRO A 1 571 ? 2.909 14.959 -2.569 1.00 78.31 571 PRO A C 1
ATOM 4527 O O . PRO A 1 571 ? 2.900 15.523 -3.661 1.00 78.31 571 PRO A O 1
ATOM 4530 N N . GLU A 1 572 ? 1.780 14.653 -1.929 1.00 74.12 572 GLU A N 1
ATOM 4531 C CA . GLU A 1 572 ? 0.455 14.905 -2.523 1.00 74.12 572 GLU A CA 1
ATOM 4532 C C . GLU A 1 572 ? 0.176 16.401 -2.730 1.00 74.12 572 GLU A C 1
ATOM 4534 O O . GLU A 1 572 ? -0.477 16.779 -3.702 1.00 74.12 572 GLU A O 1
ATOM 4539 N N . SER A 1 573 ? 0.726 17.254 -1.863 1.00 68.44 573 SER A N 1
ATOM 4540 C CA . SER A 1 573 ? 0.626 18.715 -1.951 1.00 68.44 573 SER A CA 1
ATOM 4541 C C . SER A 1 573 ? 1.463 19.363 -3.060 1.00 68.44 573 SER A C 1
ATOM 4543 O O . SER A 1 573 ? 1.266 20.547 -3.342 1.00 68.44 573 SER A O 1
ATOM 4545 N N . VAL A 1 574 ? 2.378 18.633 -3.709 1.00 72.38 574 VAL A N 1
ATOM 4546 C CA . VAL A 1 574 ? 3.268 19.185 -4.741 1.00 72.38 574 VAL A CA 1
ATOM 4547 C C . VAL A 1 574 ? 2.969 18.557 -6.093 1.00 72.38 574 VAL A C 1
ATOM 4549 O O . VAL A 1 574 ? 2.970 17.337 -6.257 1.00 72.38 574 VAL A O 1
ATOM 4552 N N . LEU A 1 575 ? 2.772 19.408 -7.101 1.00 70.75 575 LEU A N 1
ATOM 4553 C CA . LEU A 1 575 ? 2.609 18.941 -8.471 1.00 70.75 575 LEU A CA 1
ATOM 4554 C C . LEU A 1 575 ? 3.908 18.273 -8.957 1.00 70.75 575 LEU A C 1
ATOM 4556 O O . LEU A 1 575 ? 4.970 18.900 -8.894 1.00 70.75 575 LEU A O 1
ATOM 4560 N N . PRO A 1 576 ? 3.848 17.024 -9.455 1.00 70.25 576 PRO A N 1
ATOM 4561 C CA . PRO A 1 576 ? 5.017 16.356 -10.006 1.00 70.25 576 PRO A CA 1
ATOM 4562 C C . PRO A 1 576 ? 5.584 17.138 -11.193 1.00 70.25 576 PRO A C 1
ATOM 4564 O O . PRO A 1 576 ? 4.849 17.683 -12.015 1.00 70.25 576 PRO A O 1
ATOM 4567 N N . ASP A 1 577 ? 6.907 17.128 -11.331 1.00 70.44 577 ASP A N 1
ATOM 4568 C CA . ASP A 1 577 ? 7.553 17.562 -12.565 1.00 70.44 577 ASP A CA 1
ATOM 4569 C C . ASP A 1 577 ? 7.199 16.591 -13.708 1.00 70.44 577 ASP A C 1
ATOM 4571 O O . ASP A 1 577 ? 7.268 15.368 -13.547 1.00 70.44 577 ASP A O 1
ATOM 4575 N N . ALA A 1 578 ? 6.811 17.133 -14.865 1.00 68.50 578 ALA A N 1
ATOM 4576 C CA . ALA A 1 578 ? 6.320 16.335 -15.986 1.00 68.50 578 ALA A CA 1
ATOM 4577 C C . ALA A 1 578 ? 7.394 15.389 -16.542 1.00 68.50 578 ALA A C 1
ATOM 4579 O O . ALA A 1 578 ? 7.088 14.237 -16.860 1.00 68.50 578 ALA A O 1
ATOM 4580 N N . ASP A 1 579 ? 8.650 15.839 -16.608 1.00 67.81 579 ASP A N 1
ATOM 4581 C CA . ASP A 1 579 ? 9.760 15.013 -17.088 1.00 67.81 579 ASP A CA 1
ATOM 4582 C C . ASP A 1 579 ? 10.025 13.858 -16.114 1.00 67.81 579 ASP A C 1
ATOM 4584 O O . ASP A 1 579 ? 10.152 12.698 -16.517 1.00 67.81 579 ASP A O 1
ATOM 4588 N N . THR A 1 580 ? 10.004 14.132 -14.811 1.00 68.00 580 THR A N 1
ATOM 4589 C CA . THR A 1 580 ? 10.206 13.103 -13.788 1.00 68.00 580 THR A CA 1
ATOM 4590 C C . THR A 1 580 ? 9.057 12.092 -13.745 1.00 68.00 580 THR A C 1
ATOM 4592 O O . THR A 1 580 ? 9.323 10.885 -13.705 1.00 68.00 580 THR A O 1
ATOM 4595 N N . PHE A 1 581 ? 7.800 12.543 -13.835 1.00 67.88 581 PHE A N 1
ATOM 4596 C CA . PHE A 1 581 ? 6.617 11.672 -13.903 1.00 67.88 581 PHE A CA 1
ATOM 4597 C C . PHE A 1 581 ? 6.692 10.707 -15.095 1.00 67.88 581 PHE A C 1
ATOM 4599 O O . PHE A 1 581 ? 6.468 9.503 -14.938 1.00 67.88 581 PHE A O 1
ATOM 4606 N N . ARG A 1 582 ? 7.117 11.210 -16.261 1.00 65.62 582 ARG A N 1
ATOM 4607 C CA . ARG A 1 582 ? 7.361 10.402 -17.467 1.00 65.62 582 ARG A CA 1
ATOM 4608 C C . ARG A 1 582 ? 8.438 9.341 -17.265 1.00 65.62 582 ARG A C 1
ATOM 4610 O O . ARG A 1 582 ? 8.318 8.236 -17.786 1.00 65.62 582 ARG A O 1
ATOM 4617 N N . THR A 1 583 ? 9.488 9.639 -16.499 1.00 66.31 583 THR A N 1
ATOM 4618 C CA . THR A 1 583 ? 10.622 8.712 -16.344 1.00 66.31 583 THR A CA 1
ATOM 4619 C C . THR A 1 583 ? 10.337 7.487 -15.470 1.00 66.31 583 THR A C 1
ATOM 4621 O O . THR A 1 583 ? 11.188 6.591 -15.445 1.00 66.31 583 THR A O 1
ATOM 4624 N N . ILE A 1 584 ? 9.202 7.443 -14.751 1.00 71.88 584 ILE A N 1
ATOM 4625 C CA . ILE A 1 584 ? 8.837 6.427 -13.742 1.00 71.88 584 ILE A CA 1
ATOM 4626 C C . ILE A 1 584 ? 10.035 6.155 -12.809 1.00 71.88 584 ILE A C 1
ATOM 4628 O O . ILE A 1 584 ? 10.851 5.247 -13.043 1.00 71.88 584 ILE A O 1
ATOM 4632 N N . PRO A 1 585 ? 10.229 6.980 -11.769 1.00 75.06 585 PRO A N 1
ATOM 4633 C CA . PRO A 1 585 ? 11.469 6.963 -11.003 1.00 75.06 585 PRO A CA 1
ATOM 4634 C C . PRO A 1 585 ? 11.637 5.674 -10.191 1.00 75.06 585 PRO A C 1
ATOM 4636 O O . PRO A 1 585 ? 12.765 5.183 -10.089 1.00 75.06 585 PRO A O 1
ATOM 4639 N N . ALA A 1 586 ? 10.543 5.081 -9.698 1.00 88.38 586 ALA A N 1
ATOM 4640 C CA . ALA A 1 586 ? 10.582 3.962 -8.762 1.00 88.38 586 ALA A CA 1
ATOM 4641 C C . ALA A 1 586 ? 9.599 2.823 -9.080 1.00 88.38 586 ALA A C 1
ATOM 4643 O O . ALA A 1 586 ? 8.487 3.063 -9.547 1.00 88.38 586 ALA A O 1
ATOM 4644 N N . THR A 1 587 ? 9.999 1.596 -8.738 1.00 92.44 587 THR A N 1
ATOM 4645 C CA . THR A 1 587 ? 9.150 0.396 -8.703 1.00 92.44 587 THR A CA 1
ATOM 4646 C C . THR A 1 587 ? 8.740 0.078 -7.263 1.00 92.44 587 THR A C 1
ATOM 4648 O O . THR A 1 587 ? 9.603 -0.025 -6.386 1.00 92.44 587 THR A O 1
ATOM 4651 N N . VAL A 1 588 ? 7.453 -0.199 -7.029 1.00 94.50 588 VAL A N 1
ATOM 4652 C CA . VAL A 1 588 ? 6.993 -0.887 -5.810 1.00 94.50 588 VAL A CA 1
ATOM 4653 C C . VAL A 1 588 ? 6.944 -2.396 -6.075 1.00 94.50 588 VAL A C 1
ATOM 4655 O O . VAL A 1 588 ? 6.108 -2.883 -6.840 1.00 94.50 588 VAL A O 1
ATOM 4658 N N . VAL A 1 589 ? 7.851 -3.155 -5.459 1.00 96.56 589 VAL A N 1
ATOM 4659 C CA . VAL A 1 589 ? 8.110 -4.570 -5.792 1.00 96.56 589 VAL A CA 1
ATOM 4660 C C . VAL A 1 589 ? 6.894 -5.457 -5.531 1.00 96.56 589 VAL A C 1
ATOM 4662 O O . VAL A 1 589 ? 6.568 -6.298 -6.369 1.00 96.56 589 VAL A O 1
ATOM 4665 N N . VAL A 1 590 ? 6.173 -5.252 -4.424 1.00 94.88 590 VAL A N 1
ATOM 4666 C CA . VAL A 1 590 ? 4.986 -6.062 -4.102 1.00 94.88 590 VAL A CA 1
ATOM 4667 C C . VAL A 1 590 ? 3.873 -5.915 -5.150 1.00 94.88 590 VAL A C 1
ATOM 4669 O O . VAL A 1 590 ? 3.176 -6.884 -5.454 1.00 94.88 590 VAL A O 1
ATOM 4672 N N . GLN A 1 591 ? 3.748 -4.738 -5.775 1.00 92.81 591 GLN A N 1
ATOM 4673 C CA . GLN A 1 591 ? 2.788 -4.513 -6.860 1.00 92.81 591 GLN A CA 1
ATOM 4674 C C . GLN A 1 591 ? 3.186 -5.294 -8.121 1.00 92.81 591 GLN A C 1
ATOM 4676 O O . GLN A 1 591 ? 2.322 -5.884 -8.771 1.00 92.81 591 GLN A O 1
ATOM 4681 N N . MET A 1 592 ? 4.488 -5.372 -8.425 1.00 93.06 592 MET A N 1
ATOM 4682 C CA . MET A 1 592 ? 5.006 -6.177 -9.540 1.00 93.06 592 MET A CA 1
ATOM 4683 C C . MET A 1 592 ? 4.807 -7.667 -9.307 1.00 93.06 592 MET A C 1
ATOM 4685 O O . MET A 1 592 ? 4.318 -8.357 -10.198 1.00 93.06 592 MET A O 1
ATOM 4689 N N . LEU A 1 593 ? 5.099 -8.157 -8.100 1.00 95.06 593 LEU A N 1
ATOM 4690 C CA . LEU A 1 593 ? 4.836 -9.550 -7.741 1.00 95.06 593 LEU A CA 1
ATOM 4691 C C . LEU A 1 593 ? 3.349 -9.875 -7.905 1.00 95.06 593 LEU A C 1
ATOM 4693 O O . LEU A 1 593 ? 3.012 -10.829 -8.597 1.00 95.06 593 LEU A O 1
ATOM 4697 N N . ARG A 1 594 ? 2.452 -9.044 -7.355 1.00 92.50 594 ARG A N 1
ATOM 4698 C CA . ARG A 1 594 ? 0.997 -9.231 -7.483 1.00 92.50 594 ARG A CA 1
ATOM 4699 C C . ARG A 1 594 ? 0.536 -9.266 -8.943 1.00 92.50 594 ARG A C 1
ATOM 4701 O O . ARG A 1 594 ? -0.391 -10.010 -9.253 1.00 92.50 594 ARG A O 1
ATOM 4708 N N . ALA A 1 595 ? 1.126 -8.454 -9.816 1.00 89.06 595 ALA A N 1
ATOM 4709 C CA . ALA A 1 595 ? 0.703 -8.343 -11.209 1.00 89.06 595 ALA A CA 1
ATOM 4710 C C . ALA A 1 595 ? 1.283 -9.434 -12.123 1.00 89.06 595 ALA A C 1
ATOM 4712 O O . ALA A 1 595 ? 0.611 -9.831 -13.075 1.00 89.06 595 ALA A O 1
ATOM 4713 N N . LEU A 1 596 ? 2.507 -9.900 -11.855 1.00 92.19 596 LEU A N 1
ATOM 4714 C CA . LEU A 1 596 ? 3.306 -10.676 -12.812 1.00 92.19 596 LEU A CA 1
ATOM 4715 C C . LEU A 1 596 ? 3.602 -12.104 -12.354 1.00 92.19 596 LEU A C 1
ATOM 4717 O O . LEU A 1 596 ? 3.971 -12.929 -13.185 1.00 92.19 596 LEU A O 1
ATOM 4721 N N . VAL A 1 597 ? 3.461 -12.416 -11.061 1.00 95.12 597 VAL A N 1
ATOM 4722 C CA . VAL A 1 597 ? 3.860 -13.719 -10.516 1.00 95.12 597 VAL A CA 1
ATOM 4723 C C . VAL A 1 597 ? 2.817 -14.263 -9.534 1.00 95.12 597 VAL A C 1
ATOM 4725 O O . VAL A 1 597 ? 2.405 -13.620 -8.566 1.00 95.12 597 VAL A O 1
ATOM 4728 N N . ALA A 1 598 ? 2.400 -15.502 -9.762 1.00 96.19 598 ALA A N 1
ATOM 4729 C CA . ALA A 1 598 ? 1.675 -16.302 -8.788 1.00 96.19 598 ALA A CA 1
ATOM 4730 C C . ALA A 1 598 ? 2.686 -17.057 -7.914 1.00 96.19 598 ALA A C 1
ATOM 4732 O O . ALA A 1 598 ? 3.415 -17.918 -8.402 1.00 96.19 598 ALA A O 1
ATOM 4733 N N . LEU A 1 599 ? 2.753 -16.708 -6.629 1.00 96.81 599 LEU A N 1
ATOM 4734 C CA . LEU A 1 599 ? 3.664 -17.316 -5.665 1.00 96.81 599 LEU A CA 1
ATOM 4735 C C . LEU A 1 599 ? 2.918 -18.277 -4.730 1.00 96.81 599 LEU A C 1
ATOM 4737 O O . LEU A 1 599 ? 1.765 -18.005 -4.385 1.00 96.81 599 LEU A O 1
ATOM 4741 N N . PRO A 1 600 ? 3.589 -19.326 -4.221 1.00 96.19 600 PRO A N 1
ATOM 4742 C CA . PRO A 1 600 ? 3.082 -20.203 -3.164 1.00 96.19 600 PRO A CA 1
ATOM 4743 C C . PRO A 1 600 ? 3.070 -19.520 -1.777 1.00 96.19 600 PRO A C 1
ATOM 4745 O O . PRO A 1 600 ? 3.422 -20.125 -0.767 1.00 96.19 600 PRO A O 1
ATOM 4748 N N . VAL A 1 601 ? 2.667 -18.246 -1.706 1.00 94.69 601 VAL A N 1
ATOM 4749 C CA . VAL A 1 601 ? 2.539 -17.472 -0.462 1.00 94.69 601 VAL A CA 1
ATOM 4750 C C . VAL A 1 601 ? 1.064 -17.153 -0.232 1.00 94.69 601 VAL A C 1
ATOM 4752 O O . VAL A 1 601 ? 0.449 -16.495 -1.078 1.00 94.69 601 VAL A O 1
ATOM 4755 N N . PRO A 1 602 ? 0.463 -17.612 0.880 1.00 93.50 602 PRO A N 1
ATOM 4756 C CA . PRO A 1 602 ? -0.946 -17.371 1.139 1.00 93.50 602 PRO A CA 1
ATOM 4757 C C . PRO A 1 602 ? -1.202 -15.928 1.595 1.00 93.50 602 PRO A C 1
ATOM 4759 O O . PRO A 1 602 ? -0.333 -15.287 2.180 1.00 93.50 602 PRO A O 1
ATOM 4762 N N . TYR A 1 603 ? -2.436 -15.454 1.403 1.00 92.38 603 TYR A N 1
ATOM 4763 C CA . TYR A 1 603 ? -2.979 -14.163 1.865 1.00 92.38 603 TYR A CA 1
ATOM 4764 C C . TYR A 1 603 ? -2.386 -12.915 1.187 1.00 92.38 603 TYR A C 1
ATOM 4766 O O . TYR A 1 603 ? -3.124 -12.134 0.581 1.00 92.38 603 TYR A O 1
ATOM 4774 N N . GLY A 1 604 ? -1.071 -12.725 1.256 1.00 91.44 604 GLY A N 1
ATOM 4775 C CA . GLY A 1 604 ? -0.371 -11.566 0.709 1.00 91.44 604 GLY A CA 1
ATOM 4776 C C . GLY A 1 604 ? 1.138 -11.788 0.654 1.00 91.44 604 GLY A C 1
ATOM 4777 O O . GLY A 1 604 ? 1.686 -12.613 1.373 1.00 91.44 604 GLY A O 1
ATOM 4778 N N . TYR A 1 605 ? 1.814 -11.058 -0.226 1.00 93.69 605 TYR A N 1
ATOM 4779 C CA . TYR A 1 605 ? 3.238 -11.224 -0.506 1.00 93.69 605 TYR A CA 1
ATOM 4780 C C . TYR A 1 605 ? 4.103 -10.379 0.437 1.00 93.69 605 TYR A C 1
ATOM 4782 O O . TYR A 1 605 ? 4.660 -9.349 0.049 1.00 93.69 605 TYR A O 1
ATOM 4790 N N . ASP A 1 606 ? 4.226 -10.807 1.691 1.00 91.88 606 ASP A N 1
ATOM 4791 C CA . ASP A 1 606 ? 5.156 -10.194 2.644 1.00 91.88 606 ASP A CA 1
ATOM 4792 C C . ASP A 1 606 ? 6.620 -10.569 2.340 1.00 91.88 606 ASP A C 1
ATOM 4794 O O . ASP A 1 606 ? 6.913 -11.658 1.842 1.00 91.88 606 ASP A O 1
ATOM 4798 N N . LEU A 1 607 ? 7.557 -9.667 2.639 1.00 94.62 607 LEU A N 1
ATOM 4799 C CA . LEU A 1 607 ? 8.968 -9.812 2.276 1.00 94.62 607 LEU A CA 1
ATOM 4800 C C . LEU A 1 607 ? 9.605 -11.045 2.909 1.00 94.62 607 LEU A C 1
ATOM 4802 O O . LEU A 1 607 ? 10.473 -11.670 2.297 1.00 94.62 607 LEU A O 1
ATOM 4806 N N . ARG A 1 608 ? 9.192 -11.400 4.128 1.00 92.88 608 ARG A N 1
ATOM 4807 C CA . ARG A 1 608 ? 9.728 -12.566 4.827 1.00 92.88 608 ARG A CA 1
ATOM 4808 C C . ARG A 1 608 ? 9.397 -13.833 4.051 1.00 92.88 608 ARG A C 1
ATOM 4810 O O . ARG A 1 608 ? 10.322 -14.544 3.667 1.00 92.88 608 ARG A O 1
ATOM 4817 N N . SER A 1 609 ? 8.118 -14.060 3.766 1.00 92.94 609 SER A N 1
ATOM 4818 C CA . SER A 1 609 ? 7.663 -15.229 3.012 1.00 92.94 609 SER A CA 1
ATOM 4819 C C . SER A 1 609 ? 8.227 -15.230 1.591 1.00 92.94 609 SER A C 1
ATOM 4821 O O . SER A 1 609 ? 8.794 -16.225 1.152 1.00 92.94 609 SER A O 1
ATOM 4823 N N . VAL A 1 610 ? 8.148 -14.101 0.878 1.00 95.75 610 VAL A N 1
ATOM 4824 C CA . VAL A 1 610 ? 8.601 -14.003 -0.519 1.00 95.75 610 VAL A CA 1
ATOM 4825 C C . VAL A 1 610 ? 10.102 -14.232 -0.649 1.00 95.75 610 VAL A C 1
ATOM 4827 O O . VAL A 1 610 ? 10.520 -14.982 -1.523 1.00 95.75 610 VAL A O 1
ATOM 4830 N N . SER A 1 611 ? 10.929 -13.624 0.203 1.00 95.25 611 SER A N 1
ATOM 4831 C CA . SER A 1 611 ? 12.388 -13.782 0.103 1.00 95.25 611 SER A CA 1
ATOM 4832 C C . SER A 1 611 ? 12.867 -15.200 0.426 1.00 95.25 611 SER A C 1
ATOM 4834 O O . SER A 1 611 ? 13.945 -15.591 -0.017 1.00 95.25 611 SER A O 1
ATOM 4836 N N . GLU A 1 612 ? 12.076 -15.985 1.163 1.00 93.62 612 GLU A N 1
ATOM 4837 C CA . GLU A 1 612 ? 12.371 -17.391 1.438 1.00 93.62 612 GLU A CA 1
ATOM 4838 C C . GLU A 1 612 ? 12.210 -18.267 0.189 1.00 93.62 612 GLU A C 1
ATOM 4840 O O . GLU A 1 612 ? 13.078 -19.103 -0.077 1.00 93.62 612 GLU A O 1
ATOM 4845 N N . ILE A 1 613 ? 11.149 -18.034 -0.590 1.00 94.25 613 ILE A N 1
ATOM 4846 C CA . ILE A 1 613 ? 10.758 -18.886 -1.723 1.00 94.25 613 ILE A CA 1
ATOM 4847 C C . ILE A 1 613 ? 11.136 -18.328 -3.105 1.00 94.25 613 ILE A C 1
ATOM 4849 O O . ILE A 1 613 ? 11.267 -19.083 -4.063 1.00 94.25 613 ILE A O 1
ATOM 4853 N N . TYR A 1 614 ? 11.299 -17.010 -3.237 1.00 95.69 614 TYR A N 1
ATOM 4854 C CA . TYR A 1 614 ? 11.395 -16.311 -4.518 1.00 95.69 614 TYR A CA 1
ATOM 4855 C C . TYR A 1 614 ? 12.637 -15.419 -4.558 1.00 95.69 614 TYR A C 1
ATOM 4857 O O . TYR A 1 614 ? 12.591 -14.190 -4.496 1.00 95.69 614 TYR A O 1
ATOM 4865 N N . GLN A 1 615 ? 13.784 -16.084 -4.656 1.00 93.50 615 GLN A N 1
ATOM 4866 C CA . GLN A 1 615 ? 15.111 -15.479 -4.717 1.00 93.50 615 GLN A CA 1
ATOM 4867 C C . GLN A 1 615 ? 15.954 -16.119 -5.838 1.00 93.50 615 GLN A C 1
ATOM 4869 O O . GLN A 1 615 ? 15.590 -17.181 -6.358 1.00 93.50 615 GLN A O 1
ATOM 4874 N N . PRO A 1 616 ? 17.060 -15.483 -6.264 1.00 91.56 616 PRO A N 1
ATOM 4875 C CA . PRO A 1 616 ? 17.978 -16.066 -7.235 1.00 91.56 616 PRO A CA 1
ATOM 4876 C C . PRO A 1 616 ? 18.581 -17.374 -6.712 1.00 91.56 616 PRO A C 1
ATOM 4878 O O . PRO A 1 616 ? 18.830 -17.501 -5.514 1.00 91.56 616 PRO A O 1
ATOM 4881 N N . GLU A 1 617 ? 18.872 -18.315 -7.613 1.00 85.44 617 GLU A N 1
ATOM 4882 C CA . GLU A 1 617 ? 19.486 -19.608 -7.263 1.00 85.44 617 GLU A CA 1
ATOM 4883 C C . GLU A 1 617 ? 20.853 -19.447 -6.581 1.00 85.44 617 GLU A C 1
ATOM 4885 O O . GLU A 1 617 ? 21.208 -20.211 -5.686 1.00 85.44 617 GLU A O 1
ATOM 4890 N N . SER A 1 618 ? 21.610 -18.418 -6.975 1.00 85.31 618 SER A N 1
ATOM 4891 C CA . SER A 1 618 ? 22.901 -18.065 -6.387 1.00 85.31 618 SER A CA 1
ATOM 4892 C C . SER A 1 618 ? 22.896 -16.623 -5.885 1.00 85.31 618 SER A C 1
ATOM 4894 O O . SER A 1 618 ? 22.404 -15.711 -6.553 1.00 85.31 618 SER A O 1
ATOM 4896 N N . GLY A 1 619 ? 23.453 -16.404 -4.690 1.00 83.75 619 GLY A N 1
ATOM 4897 C CA . GLY A 1 619 ? 23.539 -15.076 -4.074 1.00 83.75 619 GLY A CA 1
ATOM 4898 C C . GLY A 1 619 ? 22.193 -14.492 -3.624 1.00 83.75 619 GLY A C 1
ATOM 4899 O O . GLY A 1 619 ? 22.074 -13.266 -3.514 1.00 83.75 619 GLY A O 1
ATOM 4900 N N . GLY A 1 620 ? 21.183 -15.339 -3.402 1.00 90.12 620 GLY A N 1
ATOM 4901 C CA . GLY A 1 620 ? 19.908 -14.952 -2.800 1.00 90.12 620 GLY A CA 1
ATOM 4902 C C . GLY A 1 620 ? 20.051 -14.513 -1.341 1.00 90.12 620 GLY A C 1
ATOM 4903 O O . GLY A 1 620 ? 21.022 -14.852 -0.658 1.00 90.12 620 GLY A O 1
ATOM 4904 N N . PHE A 1 621 ? 19.097 -13.712 -0.872 1.00 94.31 621 PHE A N 1
ATOM 4905 C CA . PHE A 1 621 ? 19.051 -13.228 0.501 1.00 94.31 621 PHE A CA 1
ATOM 4906 C C . PHE A 1 621 ? 17.645 -13.371 1.084 1.00 94.31 621 PHE A C 1
ATOM 4908 O O . PHE A 1 621 ? 16.692 -12.797 0.559 1.00 94.31 621 PHE A O 1
ATOM 4915 N N . GLN A 1 622 ? 17.551 -14.067 2.218 1.00 94.38 622 GLN A N 1
ATOM 4916 C CA . GLN A 1 622 ? 16.311 -14.249 2.967 1.00 94.38 622 GLN A CA 1
ATOM 4917 C C . GLN A 1 622 ? 16.185 -13.206 4.076 1.00 94.38 622 GLN A C 1
ATOM 4919 O O . GLN A 1 622 ? 17.111 -13.005 4.868 1.00 94.38 622 GLN A O 1
ATOM 4924 N N . PHE A 1 623 ? 15.016 -12.586 4.184 1.00 94.31 623 PHE A N 1
ATOM 4925 C CA . PHE A 1 623 ? 14.713 -11.662 5.265 1.00 94.31 623 PHE A CA 1
ATOM 4926 C C . PHE A 1 623 ? 14.429 -12.428 6.562 1.00 94.31 623 PHE A C 1
ATOM 4928 O O . PHE A 1 623 ? 13.391 -13.068 6.721 1.00 94.31 623 PHE A O 1
ATOM 4935 N N . ARG A 1 624 ? 15.370 -12.366 7.509 1.00 90.56 624 ARG A N 1
ATOM 4936 C CA . ARG A 1 624 ? 15.243 -12.973 8.839 1.00 90.56 624 ARG A CA 1
ATOM 4937 C C . ARG A 1 624 ? 15.623 -11.954 9.906 1.00 90.56 624 ARG A C 1
ATOM 4939 O O . ARG A 1 624 ? 16.700 -11.369 9.835 1.00 90.56 624 ARG A O 1
ATOM 4946 N N . THR A 1 625 ? 14.772 -11.794 10.913 1.00 89.12 625 THR A N 1
ATOM 4947 C CA . THR A 1 625 ? 15.031 -10.938 12.080 1.00 89.12 625 THR A CA 1
ATOM 4948 C C . THR A 1 625 ? 14.943 -11.753 13.372 1.00 89.12 625 THR A C 1
ATOM 4950 O O . THR A 1 625 ? 14.304 -12.813 13.388 1.00 89.12 625 THR A O 1
ATOM 4953 N N . PRO A 1 626 ? 15.523 -11.268 14.482 1.00 86.62 626 PRO A N 1
ATOM 4954 C CA . PRO A 1 626 ? 15.245 -11.822 15.801 1.00 86.62 626 PRO A CA 1
ATOM 4955 C C . PRO A 1 626 ? 13.759 -11.720 16.176 1.00 86.62 626 PRO A C 1
ATOM 4957 O O . PRO A 1 626 ? 12.980 -10.973 15.571 1.00 86.62 626 PRO A O 1
ATOM 4960 N N . TYR A 1 627 ? 13.374 -12.476 17.207 1.00 87.31 627 TYR A N 1
ATOM 4961 C CA . TYR A 1 627 ? 12.033 -12.414 17.784 1.00 87.31 627 TYR A CA 1
ATOM 4962 C C . TYR A 1 627 ? 11.705 -10.987 18.244 1.00 87.31 627 TYR A C 1
ATOM 4964 O O . TYR A 1 627 ? 12.527 -10.343 18.890 1.00 87.31 627 TYR A O 1
ATOM 4972 N N . GLY A 1 628 ? 10.500 -10.508 17.927 1.00 87.31 628 GLY A N 1
ATOM 4973 C CA . GLY A 1 628 ? 10.030 -9.182 18.335 1.00 87.31 628 GLY A CA 1
ATOM 4974 C C . GLY A 1 628 ? 10.520 -8.013 17.474 1.00 87.31 628 GLY A C 1
ATOM 4975 O O . GLY A 1 628 ? 10.230 -6.882 17.845 1.00 87.31 628 GLY A O 1
ATOM 4976 N N . PHE A 1 629 ? 11.224 -8.261 16.359 1.00 90.88 629 PHE A N 1
ATOM 4977 C CA . PHE A 1 629 ? 11.676 -7.226 15.406 1.00 90.88 629 PHE A CA 1
ATOM 4978 C C . PHE A 1 629 ? 10.925 -7.237 14.067 1.00 90.88 629 PHE A C 1
ATOM 4980 O O . PHE A 1 629 ? 11.009 -6.282 13.304 1.00 90.88 629 PHE A O 1
ATOM 4987 N N . SER A 1 630 ? 10.151 -8.282 13.783 1.00 86.75 630 SER A N 1
ATOM 4988 C CA . SER A 1 630 ? 9.216 -8.325 12.657 1.00 86.75 630 SER A CA 1
ATOM 4989 C C . SER A 1 630 ? 7.951 -9.068 13.065 1.00 86.75 630 SER A C 1
ATOM 4991 O O . SER A 1 630 ? 7.963 -9.893 13.986 1.00 86.75 630 SER A O 1
ATOM 4993 N N . TRP A 1 631 ? 6.858 -8.771 12.372 1.00 80.19 631 TRP A N 1
ATOM 4994 C CA . TRP A 1 631 ? 5.572 -9.427 12.562 1.00 80.19 631 TRP A CA 1
ATOM 4995 C C . TRP A 1 631 ? 5.125 -10.066 11.258 1.00 80.19 631 TRP A C 1
ATOM 4997 O O . TRP A 1 631 ? 5.403 -9.556 10.178 1.00 80.19 631 TRP A O 1
ATOM 5007 N N . GLU A 1 632 ? 4.432 -11.195 11.355 1.00 74.12 632 GLU A N 1
ATOM 5008 C CA . GLU A 1 632 ? 3.888 -11.858 10.173 1.00 74.12 632 GLU A CA 1
ATOM 5009 C C . GLU A 1 632 ? 2.922 -10.924 9.435 1.00 74.12 632 GLU A C 1
ATOM 5011 O O . GLU A 1 632 ? 2.103 -10.257 10.072 1.00 74.12 632 GLU A O 1
ATOM 5016 N N . HIS A 1 633 ? 2.991 -10.915 8.100 1.00 72.88 633 HIS A N 1
ATOM 5017 C CA . HIS A 1 633 ? 2.186 -10.052 7.218 1.00 72.88 633 HIS A CA 1
ATOM 5018 C C . HIS A 1 633 ? 2.428 -8.542 7.404 1.00 72.88 633 HIS A C 1
ATOM 5020 O O . HIS A 1 633 ? 1.645 -7.730 6.919 1.00 72.88 633 HIS A O 1
ATOM 5026 N N . SER A 1 634 ? 3.503 -8.156 8.096 1.00 81.88 634 SER A N 1
ATOM 5027 C CA . SER A 1 634 ? 3.999 -6.783 8.148 1.00 81.88 634 SER A CA 1
ATOM 5028 C C . SER A 1 634 ? 5.345 -6.717 7.445 1.00 81.88 634 SER A C 1
ATOM 5030 O O . SER A 1 634 ? 6.273 -7.437 7.809 1.00 81.88 634 SER A O 1
ATOM 5032 N N . ASN A 1 635 ? 5.473 -5.804 6.486 1.00 88.38 635 ASN A N 1
ATOM 5033 C CA . ASN A 1 635 ? 6.767 -5.469 5.892 1.00 88.38 635 ASN A CA 1
ATOM 5034 C C . ASN A 1 635 ? 7.524 -4.403 6.697 1.00 88.38 635 ASN A C 1
ATOM 5036 O O . ASN A 1 635 ? 8.659 -4.082 6.357 1.00 88.38 635 ASN A O 1
ATOM 5040 N N . GLN A 1 636 ? 6.910 -3.862 7.753 1.00 89.88 636 GLN A N 1
ATOM 5041 C CA . GLN A 1 636 ? 7.534 -2.929 8.688 1.00 89.88 636 GLN A CA 1
ATOM 5042 C C . GLN A 1 636 ? 8.198 -3.670 9.849 1.00 89.88 636 GLN A C 1
ATOM 5044 O O . GLN A 1 636 ? 7.690 -4.698 10.327 1.00 89.88 636 GLN A O 1
ATOM 5049 N N . ILE A 1 637 ? 9.299 -3.104 10.330 1.00 91.94 637 ILE A N 1
ATOM 5050 C CA . ILE A 1 637 ? 9.940 -3.467 11.589 1.00 91.94 637 ILE A CA 1
ATOM 5051 C C . ILE A 1 637 ? 8.955 -3.201 12.731 1.00 91.94 637 ILE A C 1
ATOM 5053 O O . ILE A 1 637 ? 8.136 -2.283 12.704 1.00 91.94 637 ILE A O 1
ATOM 5057 N N . ALA A 1 638 ? 9.009 -4.052 13.748 1.00 90.88 638 ALA A N 1
ATOM 5058 C CA . ALA A 1 638 ? 8.175 -3.941 14.934 1.00 90.88 638 ALA A CA 1
ATOM 5059 C C . ALA A 1 638 ? 8.402 -2.604 15.673 1.00 90.88 638 ALA A C 1
ATOM 5061 O O . ALA A 1 638 ? 9.359 -2.475 16.437 1.00 90.88 638 ALA A O 1
ATOM 5062 N N . PHE A 1 639 ? 7.511 -1.626 15.468 1.00 90.88 639 PHE A N 1
ATOM 5063 C CA . PHE A 1 639 ? 7.673 -0.266 15.998 1.00 90.88 639 PHE A CA 1
ATOM 5064 C C . PHE A 1 639 ? 7.761 -0.208 17.528 1.00 90.88 639 PHE A C 1
ATOM 5066 O O . PHE A 1 639 ? 8.414 0.673 18.067 1.00 90.88 639 PHE A O 1
ATOM 5073 N N . GLU A 1 640 ? 7.182 -1.155 18.272 1.00 90.69 640 GLU A N 1
ATOM 5074 C CA . GLU A 1 640 ? 7.333 -1.151 19.732 1.00 90.69 640 GLU A CA 1
ATOM 5075 C C . GLU A 1 640 ? 8.802 -1.236 20.194 1.00 90.69 640 GLU A C 1
ATOM 5077 O O . GLU A 1 640 ? 9.116 -0.790 21.293 1.00 90.69 640 GLU A O 1
ATOM 5082 N N . ARG A 1 641 ? 9.718 -1.741 19.351 1.00 93.00 641 ARG A N 1
ATOM 5083 C CA . ARG A 1 641 ? 11.154 -1.769 19.656 1.00 93.00 641 ARG A CA 1
ATOM 5084 C C . ARG A 1 641 ? 11.773 -0.376 19.690 1.00 93.00 641 ARG A C 1
ATOM 5086 O O . ARG A 1 641 ? 12.676 -0.165 20.490 1.00 93.00 641 ARG A O 1
ATOM 5093 N N . ILE A 1 642 ? 11.299 0.581 18.884 1.00 93.81 642 ILE A N 1
ATOM 5094 C CA . ILE A 1 642 ? 11.819 1.952 18.981 1.00 93.81 642 ILE A CA 1
ATOM 5095 C C . ILE A 1 642 ? 11.308 2.659 20.240 1.00 93.81 642 ILE A C 1
ATOM 5097 O O . ILE A 1 642 ? 12.043 3.419 20.858 1.00 93.81 642 ILE A O 1
ATOM 5101 N N . HIS A 1 643 ? 10.098 2.331 20.704 1.00 92.88 643 HIS A N 1
ATOM 5102 C CA . HIS A 1 643 ? 9.602 2.826 21.993 1.00 92.88 643 HIS A CA 1
ATOM 5103 C C . HIS A 1 643 ? 10.427 2.300 23.170 1.00 92.88 643 HIS A C 1
ATOM 5105 O O . HIS A 1 643 ? 10.652 3.045 24.120 1.00 92.88 643 HIS A O 1
ATOM 5111 N N . ASP A 1 644 ? 10.918 1.057 23.104 1.00 92.81 644 ASP A N 1
ATOM 5112 C CA . ASP A 1 644 ? 11.852 0.535 24.109 1.00 92.81 644 ASP A CA 1
ATOM 5113 C C . ASP A 1 644 ? 13.136 1.394 24.159 1.00 92.81 644 ASP A C 1
ATOM 5115 O O . ASP A 1 644 ? 13.620 1.717 25.241 1.00 92.81 644 ASP A O 1
ATOM 5119 N N . VAL A 1 645 ? 13.639 1.856 23.006 1.00 94.31 645 VAL A N 1
ATOM 5120 C CA . VAL A 1 645 ? 14.797 2.766 22.930 1.00 94.31 645 VAL A CA 1
ATOM 5121 C C . VAL A 1 645 ? 14.470 4.143 23.507 1.00 94.31 645 VAL A C 1
ATOM 5123 O O . VAL A 1 645 ? 15.161 4.595 24.419 1.00 94.31 645 VAL A O 1
ATOM 5126 N N . TRP A 1 646 ? 13.405 4.788 23.025 1.00 93.88 646 TRP A N 1
ATOM 5127 C CA . TRP A 1 646 ? 13.017 6.142 23.439 1.00 93.88 646 TRP A CA 1
ATOM 5128 C C . TRP A 1 646 ? 12.706 6.249 24.934 1.00 93.88 646 TRP A C 1
ATOM 5130 O O . TRP A 1 646 ? 12.962 7.281 25.546 1.00 93.88 646 TRP A O 1
ATOM 5140 N N . ASN A 1 647 ? 12.186 5.174 25.530 1.00 91.94 647 ASN A N 1
ATOM 5141 C CA . ASN A 1 647 ? 11.849 5.121 26.952 1.00 91.94 647 ASN A CA 1
ATOM 5142 C C . ASN A 1 647 ? 12.964 4.508 27.818 1.00 91.94 647 ASN A C 1
ATOM 5144 O O . ASN A 1 647 ? 12.746 4.275 29.007 1.00 91.94 647 ASN A O 1
ATOM 5148 N N . GLY A 1 648 ? 14.128 4.171 27.248 1.00 92.94 648 GLY A N 1
ATOM 5149 C CA . GLY A 1 648 ? 15.234 3.546 27.984 1.00 92.94 648 GLY A CA 1
ATOM 5150 C C . GLY A 1 648 ? 14.883 2.186 28.608 1.00 92.94 648 GLY A C 1
ATOM 5151 O O . GLY A 1 648 ? 15.395 1.837 29.670 1.00 92.94 648 GLY A O 1
ATOM 5152 N N . THR A 1 649 ? 13.981 1.429 27.981 1.00 92.88 649 THR A N 1
ATOM 5153 C CA . THR A 1 649 ? 13.458 0.149 28.475 1.00 92.88 649 THR A CA 1
ATOM 5154 C C . THR A 1 649 ? 14.205 -1.035 27.852 1.00 92.88 649 THR A C 1
ATOM 5156 O O . THR A 1 649 ? 14.484 -1.066 26.657 1.00 92.88 649 THR A O 1
ATOM 5159 N N . GLU A 1 650 ? 14.532 -2.045 28.662 1.00 93.69 650 GLU A N 1
ATOM 5160 C CA . GLU A 1 650 ? 15.153 -3.283 28.177 1.00 93.69 650 GLU A CA 1
ATOM 5161 C C . GLU A 1 650 ? 14.126 -4.221 27.530 1.00 93.69 650 GLU A C 1
ATOM 5163 O O . GLU A 1 650 ? 13.062 -4.485 28.099 1.00 93.69 650 GLU A O 1
ATOM 5168 N N . PHE A 1 651 ? 14.491 -4.847 26.409 1.00 92.56 651 PHE A N 1
ATOM 5169 C CA . PHE A 1 651 ? 13.670 -5.887 25.794 1.00 92.56 651 PHE A CA 1
ATOM 5170 C C . PHE A 1 651 ? 14.107 -7.280 26.258 1.00 92.56 651 PHE A C 1
ATOM 5172 O O . PHE A 1 651 ? 15.239 -7.713 26.030 1.00 92.56 651 PHE A O 1
ATOM 5179 N N . ARG A 1 652 ? 13.187 -8.011 26.897 1.00 90.50 652 ARG A N 1
ATOM 5180 C CA . ARG A 1 652 ? 13.429 -9.356 27.435 1.00 90.50 652 ARG A CA 1
ATOM 5181 C C . ARG A 1 652 ? 12.578 -10.387 26.709 1.00 90.50 652 ARG A C 1
ATOM 5183 O O . ARG A 1 652 ? 11.359 -10.252 26.639 1.00 90.50 652 ARG A O 1
ATOM 5190 N N . TYR A 1 653 ? 13.205 -11.446 26.206 1.00 87.44 653 TYR A N 1
ATOM 5191 C CA . TYR A 1 653 ? 12.505 -12.543 25.534 1.00 87.44 653 TYR A CA 1
ATOM 5192 C C . TYR A 1 653 ? 13.208 -13.884 25.751 1.00 87.44 653 TYR A C 1
ATOM 5194 O O . TYR A 1 653 ? 14.367 -13.939 26.160 1.00 87.44 653 TYR A O 1
ATOM 5202 N N . GLN A 1 654 ? 12.508 -14.987 25.485 1.00 84.00 654 GLN A N 1
ATOM 5203 C CA . GLN A 1 654 ? 13.108 -16.319 25.488 1.00 84.00 654 GLN A CA 1
ATOM 5204 C C . GLN A 1 654 ? 13.364 -16.799 24.063 1.00 84.00 654 GLN A C 1
ATOM 5206 O O . GLN A 1 654 ? 12.483 -16.747 23.208 1.00 84.00 654 GLN A O 1
ATOM 5211 N N . GLN A 1 655 ? 14.561 -17.325 23.821 1.00 80.31 655 GLN A N 1
ATOM 5212 C CA . GLN A 1 655 ? 14.931 -17.936 22.551 1.00 80.31 655 GLN A CA 1
ATOM 5213 C C . GLN A 1 655 ? 15.537 -19.308 22.812 1.00 80.31 655 GLN A C 1
ATOM 5215 O O . GLN A 1 655 ? 16.581 -19.416 23.450 1.00 80.31 655 GLN A O 1
ATOM 5220 N N . ARG A 1 656 ? 14.876 -20.366 22.320 1.00 82.00 656 ARG A N 1
ATOM 5221 C CA . ARG A 1 656 ? 15.305 -21.768 22.508 1.00 82.00 656 ARG A CA 1
ATOM 5222 C C . ARG A 1 656 ? 15.587 -22.118 23.984 1.00 82.00 656 ARG A C 1
ATOM 5224 O O . ARG A 1 656 ? 16.555 -22.801 24.288 1.00 82.00 656 ARG A O 1
ATOM 5231 N N . GLY A 1 657 ? 14.752 -21.615 24.898 1.00 83.50 657 GLY A N 1
ATOM 5232 C CA . GLY A 1 657 ? 14.878 -21.841 26.345 1.00 83.50 657 GLY A CA 1
ATOM 5233 C C . GLY A 1 657 ? 15.900 -20.952 27.064 1.00 83.50 657 GLY A C 1
ATOM 5234 O O . GLY A 1 657 ? 16.005 -21.021 28.284 1.00 83.50 657 GLY A O 1
ATOM 5235 N N . THR A 1 658 ? 16.633 -20.091 26.352 1.00 84.75 658 THR A N 1
ATOM 5236 C CA . THR A 1 658 ? 17.562 -19.123 26.951 1.00 84.75 658 THR A CA 1
ATOM 5237 C C . THR A 1 658 ? 16.904 -17.751 27.061 1.00 84.75 658 THR A C 1
ATOM 5239 O O . THR A 1 658 ? 16.387 -17.230 26.071 1.00 84.75 658 THR A O 1
ATOM 5242 N N . ALA A 1 659 ? 16.940 -17.150 28.252 1.00 89.00 659 ALA A N 1
ATOM 5243 C CA . ALA A 1 659 ? 16.534 -15.762 28.440 1.00 89.00 659 ALA A CA 1
ATOM 5244 C C . ALA A 1 659 ? 17.551 -14.824 27.769 1.00 89.00 659 ALA A C 1
ATOM 5246 O O . ALA A 1 659 ? 18.758 -14.930 27.991 1.00 89.00 659 ALA A O 1
ATOM 5247 N N . ARG A 1 660 ? 17.056 -13.916 26.935 1.00 89.69 660 ARG A N 1
ATOM 5248 C CA . ARG A 1 660 ? 17.812 -12.851 26.279 1.00 89.69 660 ARG A CA 1
ATOM 5249 C C . ARG A 1 660 ? 17.330 -11.514 26.827 1.00 89.69 660 ARG A C 1
ATOM 5251 O O . ARG A 1 660 ? 16.128 -11.322 27.011 1.00 89.69 660 ARG A O 1
ATOM 5258 N N . VAL A 1 661 ? 18.273 -10.613 27.068 1.00 92.75 661 VAL A N 1
ATOM 5259 C CA . VAL A 1 661 ? 18.026 -9.224 27.462 1.00 92.75 661 VAL A CA 1
ATOM 5260 C C . VAL A 1 661 ? 18.781 -8.355 26.471 1.00 92.75 661 VAL A C 1
ATOM 5262 O O . VAL A 1 661 ? 19.967 -8.596 26.251 1.00 92.75 661 VAL A O 1
ATOM 5265 N N . LEU A 1 662 ? 18.087 -7.410 25.846 1.00 94.75 662 LEU A N 1
ATOM 5266 C CA . LEU A 1 662 ? 18.674 -6.415 24.957 1.00 94.75 662 LEU A CA 1
ATOM 5267 C C . LEU A 1 662 ? 18.532 -5.040 25.608 1.00 94.75 662 LEU A C 1
ATOM 5269 O O . LEU A 1 662 ? 17.426 -4.644 25.987 1.00 94.75 662 LEU A O 1
ATOM 5273 N N . THR A 1 663 ? 19.652 -4.334 25.741 1.00 96.62 663 THR A N 1
ATOM 5274 C CA . THR A 1 663 ? 19.671 -2.925 26.156 1.00 96.62 663 THR A CA 1
ATOM 5275 C C . THR A 1 663 ? 19.171 -2.030 25.013 1.00 96.62 663 THR A C 1
ATOM 5277 O O . THR A 1 663 ? 19.174 -2.473 23.862 1.00 96.62 663 THR A O 1
ATOM 5280 N N . PRO A 1 664 ? 18.797 -0.760 25.261 1.00 96.06 664 PRO A N 1
ATOM 5281 C CA . PRO A 1 664 ? 18.443 0.181 24.191 1.00 96.06 664 PRO A CA 1
ATOM 5282 C C . PRO A 1 664 ? 19.476 0.257 23.050 1.00 96.06 664 PRO A C 1
ATOM 5284 O O . PRO A 1 664 ? 19.107 0.293 21.879 1.00 96.06 664 PRO A O 1
ATOM 5287 N N . SER A 1 665 ? 20.773 0.188 23.373 1.00 96.19 665 SER A N 1
ATOM 5288 C CA . SER A 1 665 ? 21.855 0.161 22.377 1.00 96.19 665 SER A CA 1
ATOM 5289 C C . SER A 1 665 ? 21.850 -1.124 21.536 1.00 96.19 665 SER A C 1
ATOM 5291 O O . SER A 1 665 ? 21.974 -1.075 20.311 1.00 96.19 665 SER A O 1
ATOM 5293 N N . ASP A 1 666 ? 21.629 -2.283 22.168 1.00 96.12 666 ASP A N 1
ATOM 5294 C CA . ASP A 1 666 ? 21.508 -3.558 21.448 1.00 96.12 666 ASP A CA 1
ATOM 5295 C C . ASP A 1 666 ? 20.268 -3.570 20.542 1.00 96.12 666 ASP A C 1
ATOM 5297 O O . ASP A 1 666 ? 20.317 -4.081 19.423 1.00 96.12 666 ASP A O 1
ATOM 5301 N N . ILE A 1 667 ? 19.158 -2.978 20.999 1.00 96.25 667 ILE A N 1
ATOM 5302 C CA . ILE A 1 667 ? 17.924 -2.852 20.216 1.00 96.25 667 ILE A CA 1
ATOM 5303 C C . ILE A 1 667 ? 18.171 -1.999 18.966 1.00 96.25 667 ILE A C 1
ATOM 5305 O O . ILE A 1 667 ? 17.790 -2.425 17.877 1.00 96.25 667 ILE A O 1
ATOM 5309 N N . LEU A 1 668 ? 18.856 -0.855 19.086 1.00 96.44 668 LEU A N 1
ATOM 5310 C CA . LEU A 1 668 ? 19.253 -0.035 17.933 1.00 96.44 668 LEU A CA 1
ATOM 5311 C C . LEU A 1 668 ? 20.099 -0.829 16.929 1.00 96.44 668 LEU A C 1
ATOM 5313 O O . LEU A 1 668 ? 19.859 -0.753 15.722 1.00 96.44 668 LEU A O 1
ATOM 5317 N N . GLN A 1 669 ? 21.047 -1.639 17.412 1.00 96.62 669 GLN A N 1
ATOM 5318 C CA . GLN A 1 669 ? 21.869 -2.483 16.545 1.00 96.62 669 GLN A CA 1
ATOM 5319 C C . GLN A 1 669 ? 21.035 -3.545 15.806 1.00 96.62 669 GLN A C 1
ATOM 5321 O O . GLN A 1 669 ? 21.291 -3.840 14.636 1.00 96.62 669 GLN A O 1
ATOM 5326 N N . GLU A 1 670 ? 20.038 -4.134 16.464 1.00 96.38 670 GLU A N 1
ATOM 5327 C CA . GLU A 1 670 ? 19.137 -5.098 15.828 1.00 96.38 670 GLU A CA 1
ATOM 5328 C C . GLU A 1 670 ? 18.157 -4.434 14.847 1.00 96.38 670 GLU A C 1
ATOM 5330 O O . GLU A 1 670 ? 17.869 -5.026 13.804 1.00 96.38 670 GLU A O 1
ATOM 5335 N N . ILE A 1 671 ? 17.710 -3.196 15.105 1.00 96.62 671 ILE A N 1
ATOM 5336 C CA . ILE A 1 671 ? 16.961 -2.395 14.120 1.00 96.62 671 ILE A CA 1
ATOM 5337 C C . ILE A 1 671 ? 17.837 -2.138 12.883 1.00 96.62 671 ILE A C 1
ATOM 5339 O O . ILE A 1 671 ? 17.386 -2.409 11.771 1.00 96.62 671 ILE A O 1
ATOM 5343 N N . ASP A 1 672 ? 19.098 -1.716 13.048 1.00 97.31 672 ASP A N 1
ATOM 5344 C CA . ASP A 1 672 ? 20.035 -1.515 11.925 1.00 97.31 672 ASP A CA 1
ATOM 5345 C C . ASP A 1 672 ? 20.194 -2.792 11.085 1.00 97.31 672 ASP A C 1
ATOM 5347 O O . ASP A 1 672 ? 19.997 -2.791 9.864 1.00 97.31 672 ASP A O 1
ATOM 5351 N N . LYS A 1 673 ? 20.459 -3.929 11.741 1.00 96.75 673 LYS A N 1
ATOM 5352 C CA . LYS A 1 673 ? 20.556 -5.235 11.068 1.00 96.75 673 LYS A CA 1
ATOM 5353 C C . LYS A 1 673 ? 19.266 -5.600 10.331 1.00 96.75 673 LYS A C 1
ATOM 5355 O O . LYS A 1 673 ? 19.346 -6.111 9.212 1.00 96.75 673 LYS A O 1
ATOM 5360 N N . ALA A 1 674 ? 18.099 -5.342 10.923 1.00 96.44 674 ALA A N 1
ATOM 5361 C CA . ALA A 1 674 ? 16.807 -5.618 10.303 1.00 96.44 674 ALA A CA 1
ATOM 5362 C C . ALA A 1 674 ? 16.566 -4.742 9.061 1.00 96.44 674 ALA A C 1
ATOM 5364 O O . ALA A 1 674 ? 16.201 -5.283 8.016 1.00 96.44 674 ALA A O 1
ATOM 5365 N N . VAL A 1 675 ? 16.861 -3.437 9.111 1.00 97.00 675 VAL A N 1
ATOM 5366 C CA . VAL A 1 675 ? 16.752 -2.549 7.936 1.00 97.00 675 VAL A CA 1
ATOM 5367 C C . VAL A 1 675 ? 17.695 -3.014 6.822 1.00 97.00 675 VAL A C 1
ATOM 5369 O O . VAL A 1 675 ? 17.277 -3.156 5.670 1.00 97.00 675 VAL A O 1
ATOM 5372 N N . ARG A 1 676 ? 18.953 -3.353 7.141 1.00 96.94 676 ARG A N 1
ATOM 5373 C CA . ARG A 1 676 ? 19.904 -3.901 6.149 1.00 96.94 676 ARG A CA 1
ATOM 5374 C C . ARG A 1 676 ? 19.417 -5.213 5.546 1.00 96.94 676 ARG A C 1
ATOM 5376 O O . ARG A 1 676 ? 19.532 -5.414 4.336 1.00 96.94 676 ARG A O 1
ATOM 5383 N N . ALA A 1 677 ? 18.873 -6.108 6.369 1.00 95.94 677 ALA A N 1
ATOM 5384 C CA . ALA A 1 677 ? 18.306 -7.365 5.900 1.00 95.94 677 ALA A CA 1
ATOM 5385 C C . ALA A 1 677 ? 17.123 -7.122 4.952 1.00 95.94 677 ALA A C 1
ATOM 5387 O O . ALA A 1 677 ? 17.049 -7.775 3.911 1.00 95.94 677 ALA A O 1
ATOM 5388 N N . LYS A 1 678 ? 16.249 -6.156 5.264 1.00 96.25 678 LYS A N 1
ATOM 5389 C CA . LYS A 1 678 ? 15.128 -5.752 4.403 1.00 96.25 678 LYS A CA 1
ATOM 5390 C C . LYS A 1 678 ? 15.634 -5.235 3.056 1.00 96.25 678 LYS A C 1
ATOM 5392 O O . LYS A 1 678 ? 15.244 -5.771 2.024 1.00 96.25 678 LYS A O 1
ATOM 5397 N N . LEU A 1 679 ? 16.591 -4.304 3.048 1.00 96.88 679 LEU A N 1
ATOM 5398 C CA . LEU A 1 679 ? 17.204 -3.782 1.816 1.00 96.88 679 LEU A CA 1
ATOM 5399 C C . LEU A 1 679 ? 17.804 -4.890 0.930 1.00 96.88 679 LEU A C 1
ATOM 5401 O O . LEU A 1 679 ? 17.614 -4.899 -0.288 1.00 96.88 679 LEU A O 1
ATOM 5405 N N . ARG A 1 680 ? 18.531 -5.840 1.531 1.00 95.75 680 ARG A N 1
ATOM 5406 C CA . ARG A 1 680 ? 19.162 -6.961 0.811 1.00 95.75 680 ARG A CA 1
ATOM 5407 C C . ARG A 1 680 ? 18.144 -7.965 0.278 1.00 95.75 680 ARG A C 1
ATOM 5409 O O . ARG A 1 680 ? 18.314 -8.448 -0.840 1.00 95.75 680 ARG A O 1
ATOM 5416 N N . ALA A 1 681 ? 17.104 -8.267 1.051 1.00 96.62 681 ALA A N 1
ATOM 5417 C CA . ALA A 1 681 ? 16.035 -9.161 0.629 1.00 96.62 681 ALA A CA 1
ATOM 5418 C C . ALA A 1 681 ? 15.229 -8.554 -0.528 1.00 96.62 681 ALA A C 1
ATOM 5420 O O . ALA A 1 681 ? 14.995 -9.235 -1.523 1.00 96.62 681 ALA A O 1
ATOM 5421 N N . THR A 1 682 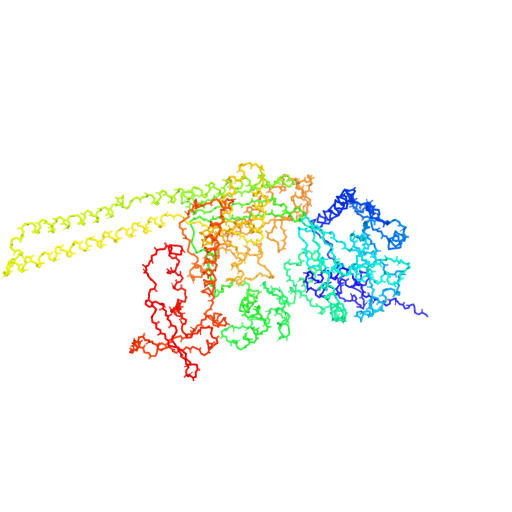? 14.900 -7.260 -0.464 1.00 97.50 682 THR A N 1
ATOM 5422 C CA . THR A 1 682 ? 14.237 -6.546 -1.566 1.00 97.50 682 THR A CA 1
ATOM 5423 C C . THR A 1 682 ? 15.076 -6.591 -2.842 1.00 97.50 682 THR A C 1
ATOM 5425 O O . THR A 1 682 ? 14.562 -6.953 -3.898 1.00 97.50 682 THR A O 1
ATOM 5428 N N . ASP A 1 683 ? 16.381 -6.304 -2.756 1.00 95.81 683 ASP A N 1
ATOM 5429 C CA . ASP A 1 683 ? 17.291 -6.427 -3.903 1.00 95.81 683 ASP A CA 1
ATOM 5430 C C . ASP A 1 683 ? 17.352 -7.865 -4.455 1.00 95.81 683 ASP A C 1
ATOM 5432 O O . ASP A 1 683 ? 17.375 -8.067 -5.669 1.00 95.81 683 ASP A O 1
ATOM 5436 N N . SER A 1 684 ? 17.351 -8.872 -3.578 1.00 95.62 684 SER A N 1
ATOM 5437 C CA . SER A 1 684 ? 17.313 -10.285 -3.968 1.00 95.62 684 SER A CA 1
ATOM 5438 C C . SER A 1 684 ? 16.053 -10.614 -4.778 1.00 95.62 684 SER A C 1
ATOM 5440 O O . SER A 1 684 ? 16.151 -11.168 -5.874 1.00 95.62 684 SER A O 1
ATOM 5442 N N . VAL A 1 685 ? 14.877 -10.200 -4.299 1.00 97.44 685 VAL A N 1
ATOM 5443 C CA . VAL A 1 685 ? 13.595 -10.392 -5.000 1.00 97.44 685 VAL A CA 1
ATOM 5444 C C . VAL A 1 685 ? 13.581 -9.658 -6.345 1.00 97.44 685 VAL A C 1
ATOM 5446 O O . VAL A 1 685 ? 13.180 -10.235 -7.356 1.00 97.44 685 VAL A O 1
ATOM 5449 N N . VAL A 1 686 ? 14.095 -8.423 -6.399 1.00 96.44 686 VAL A N 1
ATOM 5450 C CA . VAL A 1 686 ? 14.252 -7.661 -7.653 1.00 96.44 686 VAL A CA 1
ATOM 5451 C C . VAL A 1 686 ? 15.127 -8.421 -8.649 1.00 96.44 686 VAL A C 1
ATOM 5453 O O . VAL A 1 686 ? 14.754 -8.557 -9.812 1.00 96.44 686 VAL A O 1
ATOM 5456 N N . ARG A 1 687 ? 16.269 -8.970 -8.214 1.00 94.88 687 ARG A N 1
ATOM 5457 C CA . ARG A 1 687 ? 17.139 -9.782 -9.084 1.00 94.88 687 ARG A CA 1
ATOM 5458 C C . ARG A 1 687 ? 16.410 -11.000 -9.643 1.00 94.88 687 ARG A C 1
ATOM 5460 O O . ARG A 1 687 ? 16.558 -11.276 -10.833 1.00 94.88 687 ARG A O 1
ATOM 5467 N N . ARG A 1 688 ? 15.611 -11.690 -8.821 1.00 95.50 688 ARG A N 1
ATOM 5468 C CA . ARG A 1 688 ? 14.828 -12.850 -9.268 1.00 95.50 688 ARG A CA 1
ATOM 5469 C C . ARG A 1 688 ? 13.766 -12.462 -10.297 1.00 95.50 688 ARG A C 1
ATOM 5471 O O . ARG A 1 688 ? 13.731 -13.062 -11.365 1.00 95.50 688 ARG A O 1
ATOM 5478 N N . LEU A 1 689 ? 12.985 -11.413 -10.028 1.00 96.00 689 LEU A N 1
ATOM 5479 C CA . LEU A 1 689 ? 11.997 -10.875 -10.975 1.00 96.00 689 LEU A CA 1
ATOM 5480 C C . LEU A 1 689 ? 12.627 -10.567 -12.338 1.00 96.00 689 LEU A C 1
ATOM 5482 O O . LEU A 1 689 ? 12.104 -10.958 -13.377 1.00 96.00 689 LEU A O 1
ATOM 5486 N N . LYS A 1 690 ? 13.781 -9.893 -12.346 1.00 94.19 690 LYS A N 1
ATOM 5487 C CA . LYS A 1 690 ? 14.474 -9.537 -13.591 1.00 94.19 690 LYS A CA 1
ATOM 5488 C C . LYS A 1 690 ? 14.990 -10.756 -14.352 1.00 94.19 690 LYS A C 1
ATOM 5490 O O . LYS A 1 690 ? 14.956 -10.740 -15.581 1.00 94.19 690 LYS A O 1
ATOM 5495 N N . ALA A 1 691 ? 15.455 -11.784 -13.645 1.00 93.44 691 ALA A N 1
ATOM 5496 C CA . ALA A 1 691 ? 15.912 -13.030 -14.252 1.00 93.44 691 ALA A CA 1
ATOM 5497 C C . ALA A 1 691 ? 14.757 -13.818 -14.894 1.00 93.44 691 ALA A C 1
ATOM 5499 O O . ALA A 1 691 ? 14.923 -14.325 -16.000 1.00 93.44 691 ALA A O 1
ATOM 5500 N N . ASP A 1 692 ? 13.589 -13.863 -14.249 1.00 93.94 692 ASP A N 1
ATOM 5501 C CA . ASP A 1 692 ? 12.435 -14.633 -14.733 1.00 93.94 692 ASP A CA 1
ATOM 5502 C C . ASP A 1 692 ? 11.667 -13.916 -15.862 1.00 93.94 692 ASP A C 1
ATOM 5504 O O . ASP A 1 692 ? 11.204 -14.554 -16.811 1.00 93.94 692 ASP A O 1
ATOM 5508 N N . LEU A 1 693 ? 11.521 -12.588 -15.761 1.00 93.06 693 LEU A N 1
ATOM 5509 C CA . LEU A 1 693 ? 10.664 -11.778 -16.641 1.00 93.06 693 LEU A CA 1
ATOM 5510 C C . LEU A 1 693 ? 11.437 -11.116 -17.792 1.00 93.06 693 LEU A C 1
ATOM 5512 O O . LEU A 1 693 ? 10.883 -10.878 -18.866 1.00 93.06 693 LEU A O 1
ATOM 5516 N N . GLY A 1 694 ? 12.719 -10.806 -17.577 1.00 88.56 694 GLY A N 1
ATOM 5517 C CA . GLY A 1 694 ? 13.569 -10.110 -18.543 1.00 88.56 694 GLY A CA 1
ATOM 5518 C C . GLY A 1 694 ? 13.738 -10.869 -19.864 1.00 88.56 694 GLY A C 1
ATOM 5519 O O . GLY A 1 694 ? 13.377 -10.326 -20.908 1.00 88.56 694 GLY A O 1
ATOM 5520 N N . PRO A 1 695 ? 14.210 -12.132 -19.847 1.00 88.56 695 PRO A N 1
ATOM 5521 C CA . PRO A 1 695 ? 14.361 -12.951 -21.054 1.00 88.56 695 PRO A CA 1
ATOM 5522 C C . PRO A 1 695 ? 13.052 -13.196 -21.816 1.00 88.56 695 PRO A C 1
ATOM 5524 O O . PRO A 1 695 ? 13.089 -13.455 -23.013 1.00 88.56 695 PRO A O 1
ATOM 5527 N N . LYS A 1 696 ? 11.900 -13.095 -21.137 1.00 85.69 696 LYS A N 1
ATOM 5528 C CA . LYS A 1 696 ? 10.562 -13.239 -21.732 1.00 85.69 696 LYS A CA 1
ATOM 5529 C C . LYS A 1 696 ? 10.027 -11.947 -22.359 1.00 85.69 696 LYS A C 1
ATOM 5531 O O . LYS A 1 696 ? 8.906 -11.940 -22.849 1.00 85.69 696 LYS A O 1
ATOM 5536 N N . GLY A 1 697 ? 10.778 -10.844 -22.300 1.00 83.81 697 GLY A N 1
ATOM 5537 C CA . GLY A 1 697 ? 10.344 -9.553 -22.837 1.00 83.81 697 GLY A CA 1
ATOM 5538 C C . GLY A 1 697 ? 9.209 -8.884 -22.051 1.00 83.81 697 GLY A C 1
ATOM 5539 O O . GLY A 1 697 ? 8.611 -7.937 -22.546 1.00 83.81 697 GLY A O 1
ATOM 5540 N N . GLN A 1 698 ? 8.916 -9.328 -20.823 1.00 86.62 698 GLN A N 1
ATOM 5541 C CA . GLN A 1 698 ? 7.774 -8.830 -20.037 1.00 86.62 698 GLN A CA 1
ATOM 5542 C C . GLN A 1 698 ? 8.050 -7.501 -19.311 1.00 86.62 698 GLN A C 1
ATOM 5544 O O . GLN A 1 698 ? 7.120 -6.801 -18.906 1.00 86.62 698 GLN A O 1
ATOM 5549 N N . LEU A 1 699 ? 9.325 -7.131 -19.162 1.00 88.31 699 LEU A N 1
ATOM 5550 C CA . LEU A 1 699 ? 9.770 -5.870 -18.561 1.00 88.31 699 LEU A CA 1
ATOM 5551 C C . LEU A 1 699 ? 10.036 -4.833 -19.659 1.00 88.31 699 LEU A C 1
ATOM 5553 O O . LEU A 1 699 ? 11.129 -4.782 -20.229 1.00 88.31 699 LEU A O 1
ATOM 5557 N N . LEU A 1 700 ? 9.027 -4.015 -19.961 1.00 81.94 700 LEU A N 1
ATOM 5558 C CA . LEU A 1 700 ? 9.049 -3.103 -21.106 1.00 81.94 700 LEU A CA 1
ATOM 5559 C C . LEU A 1 700 ? 9.664 -1.734 -20.791 1.00 81.94 700 LEU A C 1
ATOM 5561 O O . LEU A 1 700 ? 10.040 -1.023 -21.717 1.00 81.94 700 LEU A O 1
ATOM 5565 N N . LEU A 1 701 ? 9.828 -1.363 -19.515 1.00 81.69 701 LEU A N 1
ATOM 5566 C CA . LEU A 1 701 ? 10.382 -0.054 -19.156 1.00 81.69 701 LEU A CA 1
ATOM 5567 C C . LEU A 1 701 ? 11.837 0.095 -19.626 1.00 81.69 701 LEU A C 1
ATOM 5569 O O . LEU A 1 701 ? 12.750 -0.595 -19.156 1.00 81.69 701 LEU A O 1
ATOM 5573 N N . ARG A 1 702 ? 12.068 1.058 -20.522 1.00 78.00 702 ARG A N 1
ATOM 5574 C CA . ARG A 1 702 ? 13.399 1.469 -20.981 1.00 78.00 702 ARG A CA 1
ATOM 5575 C C . ARG A 1 702 ? 13.800 2.768 -20.287 1.00 78.00 702 ARG A C 1
ATOM 5577 O O . ARG A 1 702 ? 13.218 3.815 -20.532 1.00 78.00 702 ARG A O 1
ATOM 5584 N N . LYS A 1 703 ? 14.809 2.707 -19.413 1.00 80.25 703 LYS A N 1
ATOM 5585 C CA . LYS A 1 703 ? 15.328 3.903 -18.730 1.00 80.25 703 LYS A CA 1
ATOM 5586 C C . LYS A 1 703 ? 16.278 4.678 -19.638 1.00 80.25 703 LYS A C 1
ATOM 5588 O O . LYS A 1 703 ? 17.134 4.095 -20.315 1.00 80.25 703 LYS A O 1
ATOM 5593 N N . GLU A 1 704 ? 16.174 5.996 -19.593 1.00 78.88 704 GLU A N 1
ATOM 5594 C CA . GLU A 1 704 ? 17.180 6.875 -20.171 1.00 78.88 704 GLU A CA 1
ATOM 5595 C C . GLU A 1 704 ? 18.394 7.055 -19.269 1.00 78.88 704 GLU A C 1
ATOM 5597 O O . GLU A 1 704 ? 18.321 6.786 -18.063 1.00 78.88 704 GLU A O 1
ATOM 5602 N N . PRO A 1 705 ? 19.526 7.487 -19.857 1.00 86.94 705 PRO A N 1
ATOM 5603 C CA . PRO A 1 705 ? 20.621 8.056 -19.097 1.00 86.94 705 PRO A CA 1
ATOM 5604 C C . PRO A 1 705 ? 20.123 9.013 -18.019 1.00 86.94 705 PRO A C 1
ATOM 5606 O O . PRO A 1 705 ? 19.386 9.954 -18.302 1.00 86.94 705 PRO A O 1
ATOM 5609 N N . PHE A 1 706 ? 20.529 8.771 -16.779 1.00 87.25 706 PHE A N 1
ATOM 5610 C CA . PHE A 1 706 ? 20.084 9.585 -15.661 1.00 87.25 706 PHE A CA 1
ATOM 5611 C C . PHE A 1 706 ? 20.575 11.032 -15.804 1.00 87.25 706 PHE A C 1
ATOM 5613 O O . PHE A 1 706 ? 21.744 11.293 -16.123 1.00 87.25 706 PHE A O 1
ATOM 5620 N N . GLN A 1 707 ? 19.681 11.975 -15.533 1.00 83.38 707 GLN A N 1
ATOM 5621 C CA . GLN A 1 707 ? 19.970 13.397 -15.512 1.00 83.38 707 GLN A CA 1
ATOM 5622 C C . GLN A 1 707 ? 19.113 14.071 -14.439 1.00 83.38 707 GLN A C 1
ATOM 5624 O O . GLN A 1 707 ? 17.912 13.842 -14.372 1.00 83.38 707 GLN A O 1
ATOM 5629 N N . LEU A 1 708 ? 19.736 14.920 -13.619 1.00 78.81 708 LEU A N 1
ATOM 5630 C CA . LEU A 1 708 ? 19.016 15.876 -12.793 1.00 78.81 708 LEU A CA 1
ATOM 5631 C C . LEU A 1 708 ? 18.541 17.023 -13.689 1.00 78.81 708 LEU A C 1
ATOM 5633 O O . LEU A 1 708 ? 19.342 17.644 -14.393 1.00 78.81 708 LEU A O 1
ATOM 5637 N N . TYR A 1 709 ? 17.233 17.259 -13.702 1.00 67.31 709 TYR A N 1
ATOM 5638 C CA . TYR A 1 709 ? 16.622 18.363 -14.431 1.00 67.31 709 TYR A CA 1
ATOM 5639 C C . TYR A 1 709 ? 16.667 19.625 -13.570 1.00 67.31 709 TYR A C 1
ATOM 5641 O O . TYR A 1 709 ? 16.229 19.599 -12.425 1.00 67.31 709 TYR A O 1
ATOM 5649 N N . THR A 1 710 ? 17.153 20.732 -14.129 1.00 56.50 710 THR A N 1
ATOM 5650 C CA . THR A 1 710 ? 17.214 22.064 -13.495 1.00 56.50 710 THR A CA 1
ATOM 5651 C C . THR A 1 710 ? 16.034 22.976 -13.869 1.00 56.50 710 THR A C 1
ATOM 5653 O O . THR A 1 710 ? 16.129 24.190 -13.726 1.00 56.50 710 THR A O 1
ATOM 5656 N N . ALA A 1 711 ? 14.912 22.430 -14.361 1.00 50.22 711 ALA A N 1
ATOM 5657 C CA . ALA A 1 711 ? 13.692 23.219 -14.611 1.00 50.22 711 ALA A CA 1
ATOM 5658 C C . ALA A 1 711 ? 13.143 23.828 -13.303 1.00 50.22 711 ALA A C 1
ATOM 5660 O O . ALA A 1 711 ? 13.486 23.307 -12.249 1.00 50.22 711 ALA A O 1
ATOM 5661 N N . GLY A 1 712 ? 12.343 24.904 -13.375 1.00 56.53 712 GLY A N 1
ATOM 5662 C CA . GLY A 1 712 ? 11.931 25.789 -12.266 1.00 56.53 712 GLY A CA 1
ATOM 5663 C C . GLY A 1 712 ? 11.619 25.123 -10.919 1.00 56.53 712 GLY A C 1
ATOM 5664 O O . GLY A 1 712 ? 11.235 23.957 -10.849 1.00 56.53 712 GLY A O 1
ATOM 5665 N N . ASP A 1 713 ? 11.844 25.860 -9.831 1.00 58.81 713 ASP A N 1
ATOM 5666 C CA . ASP A 1 713 ? 1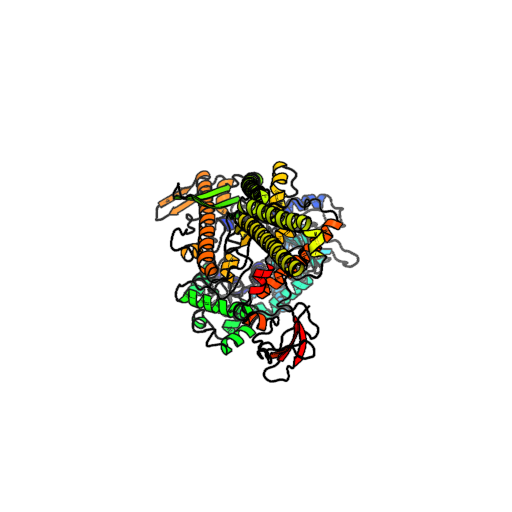1.575 25.393 -8.471 1.00 58.81 713 ASP A CA 1
ATOM 5667 C C . ASP A 1 713 ? 10.077 25.044 -8.319 1.00 58.81 713 ASP A C 1
ATOM 5669 O O . ASP A 1 713 ? 9.244 25.950 -8.432 1.00 58.81 713 ASP A O 1
ATOM 5673 N N . PRO A 1 714 ? 9.702 23.767 -8.070 1.00 58.81 714 PRO A N 1
ATOM 5674 C CA . PRO A 1 714 ? 8.305 23.381 -7.864 1.00 58.81 714 PRO A CA 1
ATOM 5675 C C . PRO A 1 714 ? 7.658 24.110 -6.673 1.00 58.81 714 PRO A C 1
ATOM 5677 O O . PRO A 1 714 ? 6.433 24.167 -6.589 1.00 58.81 714 PRO A O 1
ATOM 5680 N N . LEU A 1 715 ? 8.460 24.706 -5.784 1.00 61.75 715 LEU A N 1
ATOM 5681 C CA . LEU A 1 715 ? 8.003 25.501 -4.646 1.00 61.75 715 LEU A CA 1
ATOM 5682 C C . LEU A 1 715 ? 7.735 26.975 -4.999 1.00 61.75 715 LEU A C 1
ATOM 5684 O O . LEU A 1 715 ? 7.118 27.685 -4.208 1.00 61.75 715 LEU A O 1
ATOM 5688 N N . GLN A 1 716 ? 8.154 27.445 -6.181 1.00 60.78 716 GLN A N 1
ATOM 5689 C CA . GLN A 1 716 ? 7.987 28.836 -6.636 1.00 60.78 716 GLN A CA 1
ATOM 5690 C C . GLN A 1 716 ? 7.257 28.951 -7.983 1.00 60.78 716 GLN A C 1
ATOM 5692 O O . GLN A 1 716 ? 7.470 29.893 -8.750 1.00 60.78 716 GLN A O 1
ATOM 5697 N N . VAL A 1 717 ? 6.377 27.996 -8.286 1.00 61.66 717 VAL A N 1
ATOM 5698 C CA . VAL A 1 717 ? 5.660 27.944 -9.565 1.00 61.66 717 VAL A CA 1
ATOM 5699 C C . VAL A 1 717 ? 4.698 29.133 -9.701 1.00 61.66 717 VAL A C 1
ATOM 5701 O O . VAL A 1 717 ? 3.722 29.265 -8.964 1.00 61.66 717 VAL A O 1
ATOM 5704 N N . GLN A 1 718 ? 4.937 29.997 -10.691 1.00 68.62 718 GLN A N 1
ATOM 5705 C CA . GLN A 1 718 ? 4.006 31.070 -11.064 1.00 68.62 718 GLN A CA 1
ATOM 5706 C C . GLN A 1 718 ? 2.785 30.501 -11.814 1.00 68.62 718 GLN A C 1
ATOM 5708 O O . GLN A 1 718 ? 2.890 29.479 -12.486 1.00 68.62 718 GLN A O 1
ATOM 5713 N N . MET A 1 719 ? 1.632 31.185 -11.790 1.00 71.69 719 MET A N 1
ATOM 5714 C CA . MET A 1 719 ? 0.364 30.700 -12.383 1.00 71.69 719 MET A CA 1
ATOM 5715 C C . MET A 1 719 ? 0.485 30.185 -13.837 1.00 71.69 719 MET A C 1
ATOM 5717 O O . MET A 1 719 ? -0.061 29.137 -14.173 1.00 71.69 719 MET A O 1
ATOM 5721 N N . PHE A 1 720 ? 1.225 30.879 -14.712 1.00 69.94 720 PHE A N 1
ATOM 5722 C CA . PHE A 1 720 ? 1.433 30.431 -16.101 1.00 69.94 720 PHE A CA 1
ATOM 5723 C C . PHE A 1 720 ? 2.325 29.188 -16.208 1.00 69.94 720 PHE A C 1
ATOM 5725 O O . PHE A 1 720 ? 2.137 28.363 -17.103 1.00 69.94 720 PHE A O 1
ATOM 5732 N N . GLU A 1 721 ? 3.282 29.036 -15.296 1.00 68.81 721 GLU A N 1
ATOM 5733 C CA . GLU A 1 721 ? 4.120 27.846 -15.219 1.00 68.81 721 GLU A CA 1
ATOM 5734 C C . GLU A 1 721 ? 3.330 26.653 -14.667 1.00 68.81 721 GLU A C 1
ATOM 5736 O O . GLU A 1 721 ? 3.446 25.559 -15.215 1.00 68.81 721 GLU A O 1
ATOM 5741 N N . ALA A 1 722 ? 2.435 26.882 -13.698 1.00 69.88 722 ALA A N 1
ATOM 5742 C CA . ALA A 1 722 ? 1.521 25.866 -13.179 1.00 69.88 722 ALA A CA 1
ATOM 5743 C C . ALA A 1 722 ? 0.610 25.311 -14.282 1.00 69.88 722 ALA A C 1
ATOM 5745 O O . ALA A 1 722 ? 0.506 24.097 -14.430 1.00 69.88 722 ALA A O 1
ATOM 5746 N N . LEU A 1 723 ? 0.012 26.177 -15.110 1.00 74.69 723 LEU A N 1
ATOM 5747 C CA . LEU A 1 723 ? -0.819 25.746 -16.243 1.00 74.69 723 LEU A CA 1
ATOM 5748 C C . LEU A 1 723 ? -0.025 24.929 -17.273 1.00 74.69 723 LEU A C 1
ATOM 5750 O O . LEU A 1 723 ? -0.531 23.938 -17.804 1.00 74.69 723 LEU A O 1
ATOM 5754 N N . ARG A 1 724 ? 1.232 25.310 -17.541 1.00 73.50 724 ARG A N 1
ATOM 5755 C CA . ARG A 1 724 ? 2.126 24.561 -18.438 1.00 73.50 724 ARG A CA 1
ATOM 5756 C C . ARG A 1 724 ? 2.460 23.178 -17.874 1.00 73.50 724 ARG A C 1
ATOM 5758 O O . ARG A 1 724 ? 2.397 22.203 -18.620 1.00 73.50 724 ARG A O 1
ATOM 5765 N N . ILE A 1 725 ? 2.797 23.096 -16.585 1.00 71.31 725 ILE A N 1
ATOM 5766 C CA . ILE A 1 725 ? 3.075 21.831 -15.885 1.00 71.31 725 ILE A CA 1
ATOM 5767 C C . ILE A 1 725 ? 1.826 20.953 -15.887 1.00 71.31 725 ILE A C 1
ATOM 5769 O O . ILE A 1 725 ? 1.908 19.795 -16.279 1.00 71.31 725 ILE A O 1
ATOM 5773 N N . PHE A 1 726 ? 0.667 21.511 -15.535 1.00 76.56 726 PHE A N 1
ATOM 5774 C CA . PHE A 1 726 ? -0.604 20.793 -15.514 1.00 76.56 726 PHE A CA 1
ATOM 5775 C C . PHE A 1 726 ? -0.935 20.191 -16.883 1.00 76.56 726 PHE A C 1
ATOM 5777 O O . PHE A 1 726 ? -1.157 18.990 -16.985 1.00 76.56 726 PHE A O 1
ATOM 5784 N N . THR A 1 727 ? -0.836 20.988 -17.951 1.00 76.38 727 THR A N 1
ATOM 5785 C CA . THR A 1 727 ? -1.049 20.501 -19.324 1.00 76.38 727 THR A CA 1
ATOM 5786 C C . THR A 1 727 ? -0.070 19.372 -19.672 1.00 76.38 727 THR A C 1
ATOM 5788 O O . THR A 1 727 ? -0.445 18.371 -20.279 1.00 76.38 727 THR A O 1
ATOM 5791 N N . ALA A 1 728 ? 1.201 19.497 -19.278 1.00 73.00 728 ALA A N 1
ATOM 5792 C CA . ALA A 1 728 ? 2.196 18.457 -19.519 1.00 73.00 728 ALA A CA 1
ATOM 5793 C C . ALA A 1 728 ? 1.913 17.175 -18.713 1.00 73.00 728 ALA A C 1
ATOM 5795 O O . ALA A 1 728 ? 2.132 16.075 -19.230 1.00 73.00 728 ALA A O 1
ATOM 5796 N N . LEU A 1 729 ? 1.406 17.294 -17.484 1.00 75.62 729 LEU A N 1
ATOM 5797 C CA . LEU A 1 729 ? 0.989 16.167 -16.651 1.00 75.62 729 LEU A CA 1
ATOM 5798 C C . LEU A 1 729 ? -0.245 15.465 -17.210 1.00 75.62 729 LEU A C 1
ATOM 5800 O O . LEU A 1 729 ? -0.230 14.241 -17.281 1.00 75.62 729 LEU A O 1
ATOM 5804 N N . GLU A 1 730 ? -1.260 16.200 -17.668 1.00 76.38 730 GLU A N 1
ATOM 5805 C CA . GLU A 1 730 ? -2.439 15.616 -18.322 1.00 76.38 730 GLU A CA 1
ATOM 5806 C C . GLU A 1 730 ? -2.042 14.800 -19.555 1.00 76.38 730 GLU A C 1
ATOM 5808 O O . GLU A 1 730 ? -2.450 13.647 -19.701 1.00 76.38 730 GLU A O 1
ATOM 5813 N N . VAL A 1 731 ? -1.164 15.355 -20.399 1.00 74.00 731 VAL A N 1
ATOM 5814 C CA . VAL A 1 731 ? -0.613 14.638 -21.559 1.00 74.00 731 VAL A CA 1
ATOM 5815 C C . VAL A 1 731 ? 0.146 13.383 -21.120 1.00 74.00 731 VAL A C 1
ATOM 5817 O O . VAL A 1 731 ? -0.001 12.326 -21.731 1.00 74.00 731 VAL A O 1
ATOM 5820 N N . SER A 1 732 ? 0.932 13.477 -20.046 1.00 71.69 732 SER A N 1
ATOM 5821 C CA . SER A 1 732 ? 1.717 12.344 -19.541 1.00 71.69 732 SER A CA 1
ATOM 5822 C C . SER A 1 732 ? 0.836 11.258 -18.913 1.00 71.69 732 SER A C 1
ATOM 5824 O O . SER A 1 732 ? 1.131 10.072 -19.046 1.00 71.69 732 SER A O 1
ATOM 5826 N N . LEU A 1 733 ? -0.255 11.636 -18.243 1.00 74.75 733 LEU A N 1
ATOM 5827 C CA . LEU A 1 733 ? -1.224 10.703 -17.675 1.00 74.75 733 LEU A CA 1
ATOM 5828 C C . LEU A 1 733 ? -1.950 9.940 -18.786 1.00 74.75 733 LEU A C 1
ATOM 5830 O O . LEU A 1 733 ? -1.982 8.710 -18.746 1.00 74.75 733 LEU A O 1
ATOM 5834 N N . ALA A 1 734 ? -2.448 10.651 -19.802 1.00 70.75 734 ALA A N 1
ATOM 5835 C CA . ALA A 1 734 ? -3.093 10.040 -20.963 1.00 70.75 734 ALA A CA 1
ATOM 5836 C C . ALA A 1 734 ? -2.159 9.039 -21.669 1.00 70.75 734 ALA A C 1
ATOM 5838 O O . ALA A 1 734 ? -2.564 7.938 -22.044 1.00 70.75 734 ALA A O 1
ATOM 5839 N N . GLU A 1 735 ? -0.877 9.379 -21.790 1.00 72.00 735 GLU A N 1
ATOM 5840 C CA . GLU A 1 735 ? 0.136 8.487 -22.351 1.00 72.00 735 GLU A CA 1
ATOM 5841 C C . GLU A 1 735 ? 0.365 7.222 -21.503 1.00 72.00 735 GLU A C 1
ATOM 5843 O O . GLU A 1 735 ? 0.399 6.106 -22.039 1.00 72.00 735 GLU A O 1
ATOM 5848 N N . LEU A 1 736 ? 0.484 7.358 -20.178 1.00 73.56 736 LEU A N 1
ATOM 5849 C CA . LEU A 1 736 ? 0.618 6.209 -19.275 1.00 73.56 736 LEU A CA 1
ATOM 5850 C C . LEU A 1 736 ? -0.618 5.302 -19.298 1.00 73.56 736 LEU A C 1
ATOM 5852 O O . LEU A 1 736 ? -0.479 4.079 -19.199 1.00 73.56 736 LEU A O 1
ATOM 5856 N N . GLU A 1 737 ? -1.815 5.866 -19.455 1.00 74.56 737 GLU A N 1
ATOM 5857 C CA . GLU A 1 737 ? -3.050 5.094 -19.595 1.00 74.56 737 GLU A CA 1
ATOM 5858 C C . GLU A 1 737 ? -3.049 4.239 -20.864 1.00 74.56 737 GLU A C 1
ATOM 5860 O O . GLU A 1 737 ? -3.330 3.037 -20.784 1.00 74.56 737 GLU A O 1
ATOM 5865 N N . VAL A 1 738 ? -2.650 4.811 -22.005 1.00 74.38 738 VAL A N 1
ATOM 5866 C CA . VAL A 1 738 ? -2.490 4.069 -23.268 1.00 74.38 738 VAL A CA 1
ATOM 5867 C C . VAL A 1 738 ? -1.474 2.940 -23.094 1.00 74.38 738 VAL A C 1
ATOM 5869 O O . VAL A 1 738 ? -1.755 1.781 -23.405 1.00 74.38 738 VAL A O 1
ATOM 5872 N N . LYS A 1 739 ? -0.311 3.229 -22.506 1.00 72.00 739 LYS A N 1
ATOM 5873 C CA . LYS A 1 739 ? 0.719 2.216 -22.230 1.00 72.00 739 LYS A CA 1
ATOM 5874 C C . LYS A 1 739 ? 0.206 1.085 -21.355 1.00 72.00 739 LYS A C 1
ATOM 5876 O O . LYS A 1 739 ? 0.459 -0.078 -21.658 1.00 72.00 739 LYS A O 1
ATOM 5881 N N . ARG A 1 740 ? -0.538 1.409 -20.296 1.00 75.12 740 ARG A N 1
ATOM 5882 C CA . ARG A 1 740 ? -1.142 0.421 -19.395 1.00 75.12 740 ARG A CA 1
ATOM 5883 C C . ARG A 1 740 ? -2.108 -0.500 -20.137 1.00 75.12 740 ARG A C 1
ATOM 5885 O O . ARG A 1 740 ? -2.093 -1.700 -19.890 1.00 75.12 740 ARG A O 1
ATOM 5892 N N . VAL A 1 741 ? -2.912 0.017 -21.066 1.00 75.44 741 VAL A N 1
ATOM 5893 C CA . VAL A 1 741 ? -3.757 -0.829 -21.929 1.00 75.44 741 VAL A CA 1
ATOM 5894 C C . VAL A 1 741 ? -2.891 -1.770 -22.771 1.00 75.44 741 VAL A C 1
ATOM 5896 O O . VAL A 1 741 ? -3.170 -2.965 -22.869 1.00 75.44 741 VAL A O 1
ATOM 5899 N N . HIS A 1 742 ? -1.792 -1.257 -23.319 1.00 75.06 742 HIS A N 1
ATOM 5900 C CA . HIS A 1 742 ? -0.865 -2.028 -24.137 1.00 75.06 742 HIS A CA 1
ATOM 5901 C C . HIS A 1 742 ? 0.009 -3.038 -23.366 1.00 75.06 742 HIS A C 1
ATOM 5903 O O . HIS A 1 742 ? 0.693 -3.839 -24.007 1.00 75.06 742 HIS A O 1
ATOM 5909 N N . THR A 1 743 ? -0.023 -3.074 -22.029 1.00 74.31 743 THR A N 1
ATOM 5910 C CA . THR A 1 743 ? 0.608 -4.160 -21.254 1.00 74.31 743 THR A CA 1
ATOM 5911 C C . THR A 1 743 ? -0.316 -5.341 -20.976 1.00 74.31 743 THR A C 1
ATOM 5913 O O . THR A 1 743 ? 0.156 -6.400 -20.546 1.00 74.31 743 THR A O 1
ATOM 5916 N N . LEU A 1 744 ? -1.622 -5.181 -21.209 1.00 74.19 744 LEU A N 1
ATOM 5917 C CA . LEU A 1 744 ? -2.605 -6.236 -20.989 1.00 74.19 744 LEU A CA 1
ATOM 5918 C C . LEU A 1 744 ? -2.468 -7.345 -22.049 1.00 74.19 744 LEU A C 1
ATOM 5920 O O . LEU A 1 744 ? -2.109 -7.047 -23.195 1.00 74.19 744 LEU A O 1
ATOM 5924 N N . PRO A 1 745 ? -2.791 -8.607 -21.716 1.00 76.50 745 PRO A N 1
ATOM 5925 C CA . PRO A 1 745 ? -3.014 -9.654 -22.711 1.00 76.50 745 PRO A CA 1
ATOM 5926 C C . PRO A 1 745 ? -4.026 -9.202 -23.769 1.00 76.50 745 PRO A C 1
ATOM 5928 O O . PRO A 1 745 ? -4.959 -8.462 -23.458 1.00 76.50 745 PRO A O 1
ATOM 5931 N N . VAL A 1 746 ? -3.874 -9.649 -25.017 1.00 79.00 746 VAL A N 1
ATOM 5932 C CA . VAL A 1 746 ? -4.771 -9.236 -26.113 1.00 79.00 746 VAL A CA 1
ATOM 5933 C C . VAL A 1 746 ? -6.231 -9.590 -25.809 1.00 79.00 746 VAL A C 1
ATOM 5935 O O . VAL A 1 746 ? -7.113 -8.764 -26.027 1.00 79.00 746 VAL A O 1
ATOM 5938 N N . SER A 1 747 ? -6.477 -10.754 -25.201 1.00 74.06 747 SER A N 1
ATOM 5939 C CA . SER A 1 747 ? -7.808 -11.161 -24.732 1.00 74.06 747 SER A CA 1
ATOM 5940 C C . SER A 1 747 ? -8.435 -10.152 -23.767 1.00 74.06 747 SER A C 1
ATOM 5942 O O . SER A 1 747 ? -9.615 -9.836 -23.882 1.00 74.06 747 SER A O 1
ATOM 5944 N N . ASP A 1 748 ? -7.642 -9.610 -22.841 1.00 74.75 748 ASP A N 1
ATOM 5945 C CA . ASP A 1 748 ? -8.113 -8.663 -21.827 1.00 74.75 748 ASP A CA 1
ATOM 5946 C C . ASP A 1 748 ? -8.383 -7.283 -22.450 1.00 74.75 748 ASP A C 1
ATOM 5948 O O . ASP A 1 748 ? -9.303 -6.577 -22.030 1.00 74.75 748 ASP A O 1
ATOM 5952 N N . ARG A 1 749 ? -7.626 -6.902 -23.491 1.00 81.12 749 ARG A N 1
ATOM 5953 C CA . ARG A 1 749 ? -7.888 -5.679 -24.273 1.00 81.12 749 ARG A CA 1
ATOM 5954 C C . ARG A 1 749 ? -9.200 -5.778 -25.047 1.00 81.12 749 ARG A C 1
ATOM 5956 O O . ARG A 1 749 ? -9.966 -4.817 -25.047 1.00 81.12 749 ARG A O 1
ATOM 5963 N N . VAL A 1 750 ? -9.463 -6.930 -25.670 1.00 81.19 750 VAL A N 1
ATOM 5964 C CA . VAL A 1 750 ? -10.732 -7.211 -26.365 1.00 81.19 750 VAL A CA 1
ATOM 5965 C C . VAL A 1 750 ? -11.897 -7.162 -25.375 1.00 81.19 750 VAL A C 1
ATOM 5967 O O . VAL A 1 750 ? -12.856 -6.437 -25.613 1.00 81.19 750 VAL A O 1
ATOM 5970 N N . ALA A 1 751 ? -11.771 -7.821 -24.217 1.00 73.00 751 ALA A N 1
ATOM 5971 C CA . ALA A 1 751 ? -12.788 -7.792 -23.159 1.00 73.00 751 ALA A CA 1
ATOM 5972 C C . ALA A 1 751 ? -13.024 -6.388 -22.568 1.00 73.00 751 ALA A C 1
ATOM 5974 O O . ALA A 1 751 ? -14.094 -6.102 -22.038 1.00 73.00 751 ALA A O 1
ATOM 5975 N N . SER A 1 752 ? -12.028 -5.503 -22.663 1.00 72.06 752 SER A N 1
ATOM 5976 C CA . SER A 1 752 ? -12.134 -4.096 -22.255 1.00 72.06 752 SER A CA 1
ATOM 5977 C C . SER A 1 752 ? -12.612 -3.173 -23.387 1.00 72.06 752 SER A C 1
ATOM 5979 O O . SER A 1 752 ? -12.688 -1.961 -23.185 1.00 72.06 752 SER A O 1
ATOM 5981 N N . PHE A 1 753 ? -12.937 -3.726 -24.562 1.00 85.00 753 PHE A N 1
ATOM 5982 C CA . PHE A 1 753 ? -13.441 -3.030 -25.755 1.00 85.00 753 PHE A CA 1
ATOM 5983 C C . PHE A 1 753 ? -12.452 -2.061 -26.428 1.00 85.00 753 PHE A C 1
ATOM 5985 O O . PHE A 1 753 ? -12.854 -1.230 -27.246 1.00 85.00 753 PHE A O 1
ATOM 5992 N N . VAL A 1 754 ? -11.157 -2.172 -26.118 1.00 84.69 754 VAL A N 1
ATOM 5993 C CA . VAL A 1 754 ? -10.090 -1.248 -26.565 1.00 84.69 754 VAL A CA 1
ATOM 5994 C C . VAL A 1 754 ? -9.166 -1.853 -27.632 1.00 84.69 754 VAL A C 1
ATOM 5996 O O . VAL A 1 754 ? -8.079 -1.337 -27.880 1.00 84.69 754 VAL A O 1
ATOM 5999 N N . CYS A 1 755 ? -9.547 -2.978 -28.243 1.00 87.75 755 CYS A N 1
ATOM 6000 C CA . CYS A 1 755 ? -8.756 -3.651 -29.275 1.00 87.75 755 CYS A CA 1
ATOM 6001 C C . CYS A 1 755 ? -9.643 -4.455 -30.234 1.00 87.75 755 CYS A C 1
ATOM 6003 O O . CYS A 1 755 ? -10.533 -5.176 -29.786 1.00 87.75 755 CYS A O 1
ATOM 6005 N N . ILE A 1 756 ? -9.340 -4.377 -31.535 1.00 88.00 756 ILE A N 1
ATOM 6006 C CA . ILE A 1 756 ? -9.844 -5.304 -32.555 1.00 88.00 756 ILE A CA 1
ATOM 6007 C C . ILE A 1 756 ? -8.771 -6.365 -32.799 1.00 88.00 756 ILE A C 1
ATOM 6009 O O . ILE A 1 756 ? -7.680 -6.048 -33.273 1.00 88.00 756 ILE A O 1
ATOM 6013 N N . HIS A 1 757 ? -9.072 -7.621 -32.470 1.00 88.62 757 HIS A N 1
ATOM 6014 C CA . HIS A 1 757 ? -8.151 -8.743 -32.657 1.00 88.62 757 HIS A CA 1
ATOM 6015 C C . HIS A 1 757 ? -8.477 -9.568 -33.913 1.00 88.62 757 HIS A C 1
ATOM 6017 O O . HIS A 1 757 ? -9.586 -9.513 -34.440 1.00 88.62 757 HIS A O 1
ATOM 6023 N N . GLY A 1 758 ? -7.495 -10.331 -34.401 1.00 86.56 758 GLY A N 1
ATOM 6024 C CA . GLY A 1 758 ? -7.680 -11.261 -35.516 1.00 86.56 758 GLY A CA 1
ATOM 6025 C C . GLY A 1 758 ? -7.715 -10.610 -36.900 1.00 86.56 758 GLY A C 1
ATOM 6026 O O . GLY A 1 758 ? -8.199 -11.232 -37.842 1.00 86.56 758 GLY A O 1
ATOM 6027 N N . LEU A 1 759 ? -7.207 -9.378 -37.044 1.00 88.44 759 LEU A N 1
ATOM 6028 C CA . LEU A 1 759 ? -7.214 -8.651 -38.316 1.00 88.44 759 LEU A CA 1
ATOM 6029 C C . LEU A 1 759 ? -6.497 -9.434 -39.428 1.00 88.44 759 LEU A C 1
ATOM 6031 O O . LEU A 1 759 ? -5.303 -9.721 -39.337 1.00 88.44 759 LEU A O 1
ATOM 6035 N N . ARG A 1 760 ? -7.219 -9.743 -40.510 1.00 88.00 760 ARG A N 1
ATOM 6036 C CA . ARG A 1 760 ? -6.678 -10.350 -41.737 1.00 88.00 760 ARG A CA 1
ATOM 6037 C C . ARG A 1 760 ? -7.136 -9.568 -42.958 1.00 88.00 760 ARG A C 1
ATOM 6039 O O . ARG A 1 760 ? -8.339 -9.460 -43.189 1.00 88.00 760 ARG A O 1
ATOM 6046 N N . ALA A 1 761 ? -6.184 -9.043 -43.726 1.00 85.88 761 ALA A N 1
ATOM 6047 C CA . ALA A 1 761 ? -6.474 -8.315 -44.955 1.00 85.88 761 ALA A CA 1
ATOM 6048 C C . ALA A 1 761 ? -7.193 -9.227 -45.964 1.00 85.88 761 ALA A C 1
ATOM 6050 O O . ALA A 1 761 ? -6.804 -10.381 -46.149 1.00 85.88 761 ALA A O 1
ATOM 6051 N N . GLU A 1 762 ? -8.239 -8.717 -46.617 1.00 84.38 762 GLU A N 1
ATOM 6052 C CA . GLU A 1 762 ? -8.904 -9.432 -47.715 1.00 84.38 762 GLU A CA 1
ATOM 6053 C C . GLU A 1 762 ? -8.087 -9.365 -49.017 1.00 84.38 762 GLU A C 1
ATOM 6055 O O . GLU A 1 762 ? -8.213 -10.242 -49.871 1.00 84.38 762 GLU A O 1
ATOM 6060 N N . THR A 1 763 ? -7.239 -8.340 -49.161 1.00 75.31 763 THR A N 1
ATOM 6061 C CA . THR A 1 763 ? -6.394 -8.097 -50.336 1.00 75.31 763 THR A CA 1
ATOM 6062 C C . THR A 1 763 ? -5.036 -7.519 -49.938 1.00 75.31 763 THR A C 1
ATOM 6064 O O . THR A 1 763 ? -4.963 -6.678 -49.046 1.00 75.31 763 THR A O 1
ATOM 6067 N N . ASP A 1 764 ? -3.976 -7.882 -50.666 1.00 70.12 764 ASP A N 1
ATOM 6068 C CA . ASP A 1 764 ? -2.608 -7.371 -50.441 1.00 70.12 764 ASP A CA 1
ATOM 6069 C C . ASP A 1 764 ? -2.347 -5.996 -51.089 1.00 70.12 764 ASP A C 1
ATOM 6071 O O . ASP A 1 764 ? -1.257 -5.433 -50.987 1.00 70.12 764 ASP A O 1
ATOM 6075 N N . THR A 1 765 ? -3.339 -5.445 -51.789 1.00 69.50 765 THR A N 1
ATOM 6076 C CA . THR A 1 765 ? -3.244 -4.173 -52.512 1.00 69.50 765 THR A CA 1
ATOM 6077 C C . THR A 1 765 ? -4.276 -3.178 -52.003 1.00 69.50 765 THR A C 1
ATOM 6079 O O . THR A 1 765 ? -5.417 -3.554 -51.741 1.00 69.50 765 THR A O 1
ATOM 6082 N N . LEU A 1 766 ? -3.890 -1.902 -51.933 1.00 73.62 766 LEU A N 1
ATOM 6083 C CA . LEU A 1 766 ? -4.807 -0.791 -51.673 1.00 73.62 766 LEU A CA 1
ATOM 6084 C C . LEU A 1 766 ? -5.915 -0.748 -52.734 1.00 73.62 766 LEU A C 1
ATOM 6086 O O . LEU A 1 766 ? -5.640 -0.857 -53.933 1.00 73.62 766 LEU A O 1
ATOM 6090 N N . GLY A 1 767 ? -7.156 -0.569 -52.286 1.00 72.25 767 GLY A N 1
ATOM 6091 C CA . GLY A 1 767 ? -8.292 -0.291 -53.155 1.00 72.25 767 GLY A CA 1
ATOM 6092 C C . GLY A 1 767 ? -8.120 1.027 -53.915 1.00 72.25 767 GLY A C 1
ATOM 6093 O O . GLY A 1 767 ? -7.261 1.851 -53.597 1.00 72.25 767 GLY A O 1
ATOM 6094 N N . ALA A 1 768 ? -8.966 1.257 -54.922 1.00 74.00 768 ALA A N 1
ATOM 6095 C CA . ALA A 1 768 ? -8.947 2.496 -55.709 1.00 74.00 768 ALA A CA 1
ATOM 6096 C C . ALA A 1 768 ? -9.203 3.765 -54.864 1.00 74.00 768 ALA A C 1
ATOM 6098 O O . ALA A 1 768 ? -8.861 4.866 -55.287 1.00 74.00 768 ALA A O 1
ATOM 6099 N N . ASP A 1 769 ? -9.787 3.602 -53.677 1.00 77.38 769 ASP A N 1
ATOM 6100 C CA . ASP A 1 769 ? -10.050 4.629 -52.669 1.00 77.38 769 ASP A CA 1
ATOM 6101 C C . ASP A 1 769 ? -8.913 4.791 -51.637 1.00 77.38 769 ASP A C 1
ATOM 6103 O O . ASP A 1 769 ? -9.024 5.609 -50.726 1.00 77.38 769 ASP A O 1
ATOM 6107 N N . GLY A 1 770 ? -7.814 4.039 -51.773 1.00 79.56 770 GLY A N 1
ATOM 6108 C CA . GLY A 1 770 ? -6.681 4.080 -50.848 1.00 79.56 770 GLY A CA 1
ATOM 6109 C C . GLY A 1 770 ? -6.929 3.360 -49.518 1.00 79.56 770 GLY A C 1
ATOM 6110 O O . GLY A 1 770 ? -6.249 3.658 -48.537 1.00 79.56 770 GLY A O 1
ATOM 6111 N N . THR A 1 771 ? -7.883 2.425 -49.468 1.00 84.00 771 THR A N 1
ATOM 6112 C CA . THR A 1 771 ? -8.239 1.672 -48.252 1.00 84.00 771 THR A CA 1
ATOM 6113 C C . THR A 1 771 ? -8.048 0.160 -48.415 1.00 84.00 771 THR A C 1
ATOM 6115 O O . THR A 1 771 ? -7.888 -0.341 -49.531 1.00 84.00 771 THR A O 1
ATOM 6118 N N . ILE A 1 772 ? -8.056 -0.580 -47.303 1.00 86.38 772 ILE A N 1
ATOM 6119 C CA . ILE A 1 772 ? -8.018 -2.049 -47.274 1.00 86.38 772 ILE A CA 1
ATOM 6120 C C . ILE A 1 772 ? -9.075 -2.564 -46.289 1.00 86.38 772 ILE A C 1
ATOM 6122 O O . ILE A 1 772 ? -9.221 -2.033 -45.186 1.00 86.38 772 ILE A O 1
ATOM 6126 N N . TRP A 1 773 ? -9.801 -3.615 -46.678 1.00 88.69 773 TRP A N 1
ATOM 6127 C CA . TRP A 1 773 ? -10.714 -4.340 -45.792 1.00 88.69 773 TRP A CA 1
ATOM 6128 C C . TRP A 1 773 ? -9.984 -5.436 -45.018 1.00 88.69 773 TRP A C 1
ATOM 6130 O O . TRP A 1 773 ? -9.221 -6.216 -45.590 1.00 88.69 773 TRP A O 1
ATOM 6140 N N . PHE A 1 774 ? -10.270 -5.523 -43.723 1.00 90.25 774 PHE A N 1
ATOM 6141 C CA . PHE A 1 774 ? -9.768 -6.548 -42.821 1.00 90.25 774 PHE A CA 1
ATOM 6142 C C . PHE A 1 774 ? -10.930 -7.286 -42.170 1.00 90.25 774 PHE A C 1
ATOM 6144 O O . PHE A 1 774 ? -11.819 -6.659 -41.601 1.00 90.25 774 PHE A O 1
ATOM 6151 N N . ARG A 1 775 ? -10.902 -8.616 -42.192 1.00 92.56 775 ARG A N 1
ATOM 6152 C CA . ARG A 1 775 ? -11.763 -9.442 -41.331 1.00 92.56 775 ARG A CA 1
ATOM 6153 C C . ARG A 1 775 ? -11.194 -9.475 -39.923 1.00 92.56 775 ARG A C 1
ATOM 6155 O O . ARG A 1 775 ? -9.975 -9.427 -39.789 1.00 92.56 775 ARG A O 1
ATOM 6162 N N . PHE A 1 776 ? -12.042 -9.595 -38.909 1.00 91.69 776 PHE A N 1
ATOM 6163 C CA . PHE A 1 776 ? -11.612 -9.689 -37.514 1.00 91.69 776 PHE A CA 1
ATOM 6164 C C . PHE A 1 776 ? -12.465 -10.675 -36.706 1.00 91.69 776 PHE A C 1
ATOM 6166 O O . PHE A 1 776 ? -13.486 -11.180 -37.183 1.00 91.69 776 PHE A O 1
ATOM 6173 N N . ASP A 1 777 ? -12.024 -10.977 -35.485 1.00 88.69 777 ASP A N 1
ATOM 6174 C CA . ASP A 1 777 ? -12.683 -11.964 -34.631 1.00 88.69 777 ASP A CA 1
ATOM 6175 C C . ASP A 1 777 ? -14.038 -11.449 -34.105 1.00 88.69 777 ASP A C 1
ATOM 6177 O O . ASP A 1 777 ? -14.091 -10.359 -33.531 1.00 88.69 777 ASP A O 1
ATOM 6181 N N . PRO A 1 778 ? -15.131 -12.238 -34.178 1.00 84.88 778 PRO A N 1
ATOM 6182 C CA . PRO A 1 778 ? -16.449 -11.809 -33.701 1.00 84.88 778 PRO A CA 1
ATOM 6183 C C . PRO A 1 778 ? -16.491 -11.354 -32.236 1.00 84.88 778 PRO A C 1
ATOM 6185 O O . PRO A 1 778 ? -17.297 -10.493 -31.891 1.00 84.88 778 PRO A O 1
ATOM 6188 N N . ALA A 1 779 ? -15.607 -11.881 -31.382 1.00 80.44 779 ALA A N 1
ATOM 6189 C CA . ALA A 1 779 ? -15.494 -11.483 -29.976 1.00 80.44 779 ALA A CA 1
ATOM 6190 C C . ALA A 1 779 ? -15.076 -10.010 -29.779 1.00 80.44 779 ALA A C 1
ATOM 6192 O O . ALA A 1 779 ? -15.263 -9.470 -28.695 1.00 80.44 779 ALA A O 1
ATOM 6193 N N . ALA A 1 780 ? -14.527 -9.358 -30.809 1.00 84.38 780 ALA A N 1
ATOM 6194 C CA . ALA A 1 780 ? -14.136 -7.950 -30.775 1.00 84.38 780 ALA A CA 1
ATOM 6195 C C . ALA A 1 780 ? -15.199 -6.994 -31.354 1.00 84.38 780 ALA A C 1
ATOM 6197 O O . ALA A 1 780 ? -14.916 -5.812 -31.540 1.00 84.38 780 ALA A O 1
ATOM 6198 N N . SER A 1 781 ? -16.415 -7.479 -31.640 1.00 83.44 781 SER A N 1
ATOM 6199 C CA . SER A 1 781 ? -17.481 -6.671 -32.263 1.00 83.44 781 SER A CA 1
ATOM 6200 C C . SER A 1 781 ? -17.984 -5.526 -31.381 1.00 83.44 781 SER A C 1
ATOM 6202 O O . SER A 1 781 ? -18.429 -4.515 -31.910 1.00 83.44 781 SER A O 1
ATOM 6204 N N . ASP A 1 782 ? -17.866 -5.654 -30.056 1.00 81.38 782 ASP A N 1
ATOM 6205 C CA . ASP A 1 782 ? -18.293 -4.638 -29.081 1.00 81.38 782 ASP A CA 1
ATOM 6206 C C . ASP A 1 782 ? -17.222 -3.557 -28.825 1.00 81.38 782 ASP A C 1
ATOM 6208 O O . ASP A 1 782 ? -17.265 -2.841 -27.822 1.00 81.38 782 ASP A O 1
ATOM 6212 N N . THR A 1 783 ? -16.208 -3.451 -29.689 1.00 82.75 783 THR A N 1
ATOM 6213 C CA . THR A 1 783 ? -15.170 -2.423 -29.560 1.00 82.75 783 THR A CA 1
ATOM 6214 C C . THR A 1 783 ? -15.755 -1.007 -29.625 1.00 82.75 783 THR A C 1
ATOM 6216 O O . THR A 1 783 ? -16.753 -0.754 -30.293 1.00 82.75 783 THR A O 1
ATOM 6219 N N . LYS A 1 784 ? -15.107 -0.057 -28.943 1.00 83.44 784 LYS A N 1
ATOM 6220 C CA . LYS A 1 784 ? -15.559 1.340 -28.856 1.00 83.44 784 LYS A CA 1
ATOM 6221 C C . LYS A 1 784 ? -15.053 2.252 -29.981 1.00 83.44 784 LYS A C 1
ATOM 6223 O O . LYS A 1 784 ? -15.220 3.459 -29.862 1.00 83.44 784 LYS A O 1
ATOM 6228 N N . PHE A 1 785 ? -14.404 1.722 -31.021 1.00 86.62 785 PHE A N 1
ATOM 6229 C CA . PHE A 1 785 ? -13.942 2.559 -32.136 1.00 86.62 785 PHE A CA 1
ATOM 6230 C C . PHE A 1 785 ? -15.093 2.895 -33.086 1.00 86.62 785 PHE A C 1
ATOM 6232 O O . PHE A 1 785 ? -15.869 2.006 -33.440 1.00 86.62 785 PHE A O 1
ATOM 6239 N N . GLU A 1 786 ? -15.156 4.135 -33.562 1.00 86.25 786 GLU A N 1
ATOM 6240 C CA . GLU A 1 786 ? -16.175 4.633 -34.489 1.00 86.25 786 GLU A CA 1
ATOM 6241 C C . GLU A 1 786 ? -15.588 4.950 -35.883 1.00 86.25 786 GLU A C 1
ATOM 6243 O O . GLU A 1 786 ? -14.409 5.297 -36.015 1.00 86.25 786 GLU A O 1
ATOM 6248 N N . PRO A 1 787 ? -16.383 4.851 -36.971 1.00 86.44 787 PRO A N 1
ATOM 6249 C CA . PRO A 1 787 ? -15.971 5.341 -38.285 1.00 86.44 787 PRO A CA 1
ATOM 6250 C C . PRO A 1 787 ? -15.576 6.818 -38.240 1.00 86.44 787 PRO A C 1
ATOM 6252 O O . PRO A 1 787 ? -16.379 7.680 -37.894 1.00 86.44 787 PRO A O 1
ATOM 6255 N N . GLY A 1 788 ? -14.342 7.117 -38.639 1.00 81.81 788 GLY A N 1
ATOM 6256 C CA . GLY A 1 788 ? -13.751 8.447 -38.527 1.00 81.81 788 GLY A CA 1
ATOM 6257 C C . GLY A 1 788 ? -12.618 8.535 -37.509 1.00 81.81 788 GLY A C 1
ATOM 6258 O O . GLY A 1 788 ? -11.799 9.447 -37.651 1.00 81.81 788 GLY A O 1
ATOM 6259 N N . ASP A 1 789 ? -12.520 7.583 -36.575 1.00 79.81 789 ASP A N 1
ATOM 6260 C CA . ASP A 1 789 ? -11.424 7.509 -35.608 1.00 79.81 789 ASP A CA 1
ATOM 6261 C C . ASP A 1 789 ? -10.068 7.410 -36.317 1.00 79.81 789 ASP A C 1
ATOM 6263 O O . ASP A 1 789 ? -9.859 6.599 -37.224 1.00 79.81 789 ASP A O 1
ATOM 6267 N N . PHE A 1 790 ? -9.140 8.264 -35.893 1.00 71.00 790 PHE A N 1
ATOM 6268 C CA . PHE A 1 790 ? -7.784 8.413 -36.424 1.00 71.00 790 PHE A CA 1
ATOM 6269 C C . PHE A 1 790 ? -6.759 8.271 -35.285 1.00 71.00 790 PHE A C 1
ATOM 6271 O O . PHE A 1 790 ? -7.142 8.230 -34.117 1.00 71.00 790 PHE A O 1
ATOM 6278 N N . ASN A 1 791 ? -5.458 8.172 -35.591 1.00 69.94 791 ASN A N 1
ATOM 6279 C CA . ASN A 1 791 ? -4.423 7.714 -34.640 1.00 69.94 791 ASN A CA 1
ATOM 6280 C C . ASN A 1 791 ? -4.630 6.286 -34.094 1.00 69.94 791 ASN A C 1
ATOM 6282 O O . ASN A 1 791 ? -4.061 5.933 -33.058 1.00 69.94 791 ASN A O 1
ATOM 6286 N N . LEU A 1 792 ? -5.389 5.444 -34.796 1.00 78.81 792 LEU A N 1
ATOM 6287 C CA . LEU A 1 792 ? -5.393 4.012 -34.515 1.00 78.81 792 LEU A CA 1
ATOM 6288 C C . LEU A 1 792 ? -4.084 3.409 -35.015 1.00 78.81 792 LEU A C 1
ATOM 6290 O O . LEU A 1 792 ? -3.451 3.944 -35.929 1.00 78.81 792 LEU A O 1
ATOM 6294 N N . VAL A 1 793 ? -3.664 2.292 -34.424 1.00 79.38 793 VAL A N 1
ATOM 6295 C CA . VAL A 1 793 ? -2.397 1.668 -34.801 1.00 79.38 793 VAL A CA 1
ATOM 6296 C C . VAL A 1 793 ? -2.546 0.172 -35.008 1.00 79.38 793 VAL A C 1
ATOM 6298 O O . VAL A 1 793 ? -3.143 -0.524 -34.188 1.00 79.38 793 VAL A O 1
ATOM 6301 N N . LEU A 1 794 ? -1.980 -0.313 -36.112 1.00 79.31 794 LEU A N 1
ATOM 6302 C CA . LEU A 1 794 ? -1.884 -1.733 -36.425 1.00 79.31 794 LEU A CA 1
ATOM 6303 C C . LEU A 1 794 ? -0.597 -2.316 -35.848 1.00 79.31 794 LEU A C 1
ATOM 6305 O O . LEU A 1 794 ? 0.494 -1.809 -36.099 1.00 79.31 794 LEU A O 1
ATOM 6309 N N . THR A 1 795 ? -0.724 -3.413 -35.106 1.00 77.12 795 THR A N 1
ATOM 6310 C CA . THR A 1 795 ? 0.414 -4.187 -34.603 1.00 77.12 795 THR A CA 1
ATOM 6311 C C . THR A 1 795 ? 0.361 -5.627 -35.099 1.00 77.12 795 THR A C 1
ATOM 6313 O O . THR A 1 795 ? -0.730 -6.182 -35.258 1.00 77.12 795 THR A O 1
ATOM 6316 N N . PRO A 1 796 ? 1.524 -6.267 -35.315 1.00 76.69 796 PRO A N 1
ATOM 6317 C CA . PRO A 1 796 ? 1.593 -7.714 -35.448 1.00 76.69 796 PRO A CA 1
ATOM 6318 C C . PRO A 1 796 ? 0.997 -8.391 -34.206 1.00 76.69 796 PRO A C 1
ATOM 6320 O O . PRO A 1 796 ? 1.206 -7.937 -33.079 1.00 76.69 796 PRO A O 1
ATOM 6323 N N . ALA A 1 797 ? 0.235 -9.467 -34.405 1.00 73.50 797 ALA A N 1
ATOM 6324 C CA . ALA A 1 797 ? -0.439 -10.171 -33.311 1.00 73.50 797 ALA A CA 1
ATOM 6325 C C . ALA A 1 797 ? 0.541 -10.895 -32.369 1.00 73.50 797 ALA A C 1
ATOM 6327 O O . ALA A 1 797 ? 0.235 -11.084 -31.194 1.00 73.50 797 ALA A O 1
ATOM 6328 N N . ASP A 1 798 ? 1.701 -11.287 -32.890 1.00 71.12 798 ASP A N 1
ATOM 6329 C CA . ASP A 1 798 ? 2.821 -11.911 -32.183 1.00 71.12 798 ASP A CA 1
ATOM 6330 C C . ASP A 1 798 ? 3.729 -10.894 -31.473 1.00 71.12 798 ASP A C 1
ATOM 6332 O O . ASP A 1 798 ? 4.351 -11.228 -30.467 1.00 71.12 798 ASP A O 1
ATOM 6336 N N . GLU A 1 799 ? 3.735 -9.635 -31.918 1.00 69.44 799 GLU A N 1
ATOM 6337 C CA . GLU A 1 799 ? 4.456 -8.530 -31.276 1.00 69.44 799 GLU A CA 1
ATOM 6338 C C . GLU A 1 799 ? 3.544 -7.313 -31.001 1.00 69.44 799 GLU A C 1
ATOM 6340 O O . GLU A 1 799 ? 3.810 -6.196 -31.461 1.00 69.44 799 GLU A O 1
ATOM 6345 N N . PRO A 1 800 ? 2.484 -7.455 -30.178 1.00 68.50 800 PRO A N 1
ATOM 6346 C CA . PRO A 1 800 ? 1.527 -6.374 -29.915 1.00 68.50 800 PRO A CA 1
ATOM 6347 C C . PRO A 1 800 ? 2.134 -5.192 -29.134 1.00 68.50 800 PRO A C 1
ATOM 6349 O O . PRO A 1 800 ? 1.460 -4.181 -28.908 1.00 68.50 800 PRO A O 1
ATOM 6352 N N . ALA A 1 801 ? 3.390 -5.330 -28.698 1.00 65.19 801 ALA A N 1
ATOM 6353 C CA . ALA A 1 801 ? 4.175 -4.334 -27.983 1.00 65.19 801 ALA A CA 1
ATOM 6354 C C . ALA A 1 801 ? 5.202 -3.592 -28.864 1.00 65.19 801 ALA A C 1
ATOM 6356 O O . ALA A 1 801 ? 5.844 -2.677 -28.356 1.00 65.19 801 ALA A O 1
ATOM 6357 N N . ILE A 1 802 ? 5.358 -3.923 -30.157 1.00 65.75 802 ILE A N 1
ATOM 6358 C CA . ILE A 1 802 ? 6.413 -3.356 -31.028 1.00 65.75 802 ILE A CA 1
ATOM 6359 C C . ILE A 1 802 ? 6.381 -1.822 -31.106 1.00 65.75 802 ILE A C 1
ATOM 6361 O O . ILE A 1 802 ? 7.413 -1.154 -31.048 1.00 65.75 802 ILE A O 1
ATOM 6365 N N . LEU A 1 803 ? 5.179 -1.241 -31.129 1.00 60.00 803 LEU A N 1
ATOM 6366 C CA . LEU A 1 803 ? 5.011 0.210 -31.117 1.00 60.00 803 LEU A CA 1
ATOM 6367 C C . LEU A 1 803 ? 5.546 0.830 -29.836 1.00 60.00 803 LEU A C 1
ATOM 6369 O O . LEU A 1 803 ? 6.040 1.943 -29.873 1.00 60.00 803 LEU A O 1
ATOM 6373 N N . LEU A 1 804 ? 5.478 0.124 -28.710 1.00 56.84 804 LEU A N 1
ATOM 6374 C CA . LEU A 1 804 ? 5.929 0.647 -27.426 1.00 56.84 804 LEU A CA 1
ATOM 6375 C C . LEU A 1 804 ? 7.453 0.803 -27.418 1.00 56.84 804 LEU A C 1
ATOM 6377 O O . LEU A 1 804 ? 7.947 1.828 -26.967 1.00 56.84 804 LEU A O 1
ATOM 6381 N N . SER A 1 805 ? 8.198 -0.143 -28.004 1.00 49.78 805 SER A N 1
ATOM 6382 C CA . SER A 1 805 ? 9.656 -0.010 -28.154 1.00 49.78 805 SER A CA 1
ATOM 6383 C C . SER A 1 805 ? 10.084 1.135 -29.075 1.00 49.78 805 SER A C 1
ATOM 6385 O O . SER A 1 805 ? 11.151 1.708 -28.854 1.00 49.78 805 SER A O 1
ATOM 6387 N N . ASP A 1 806 ? 9.263 1.478 -30.070 1.00 48.84 806 ASP A N 1
ATOM 6388 C CA . ASP A 1 806 ? 9.521 2.588 -30.996 1.00 48.84 806 ASP A CA 1
ATOM 6389 C C . ASP A 1 806 ? 8.988 3.941 -30.472 1.00 48.84 806 ASP A C 1
ATOM 6391 O O . ASP A 1 806 ? 9.509 5.000 -30.834 1.00 48.84 806 ASP A O 1
ATOM 6395 N N . ILE A 1 807 ? 7.967 3.923 -29.606 1.00 48.31 807 ILE A N 1
ATOM 6396 C CA . ILE A 1 807 ? 7.422 5.087 -28.883 1.00 48.31 807 ILE A CA 1
ATOM 6397 C C . ILE A 1 807 ? 8.359 5.506 -27.741 1.00 48.31 807 ILE A C 1
ATOM 6399 O O . ILE A 1 807 ? 8.563 6.699 -27.542 1.00 48.31 807 ILE A O 1
ATOM 6403 N N . ASP A 1 808 ? 9.009 4.558 -27.061 1.00 48.38 808 ASP A N 1
ATOM 6404 C CA . ASP A 1 808 ? 9.915 4.800 -25.922 1.00 48.38 808 ASP A CA 1
ATOM 6405 C C . ASP A 1 808 ? 11.304 5.375 -26.325 1.00 48.38 808 ASP A C 1
ATOM 6407 O O . ASP A 1 808 ? 12.288 5.281 -25.580 1.00 48.38 808 ASP A O 1
ATOM 6411 N N . GLY A 1 809 ? 11.418 5.964 -27.522 1.00 54.25 809 GLY A N 1
ATOM 6412 C CA . GLY A 1 809 ? 12.597 6.691 -28.009 1.00 54.25 809 GLY A CA 1
ATOM 6413 C C . GLY A 1 809 ? 12.611 8.173 -27.591 1.00 54.25 809 GLY A C 1
ATOM 6414 O O . GLY A 1 809 ? 11.574 8.824 -27.582 1.00 54.25 809 GLY A O 1
ATOM 6415 N N . GLU A 1 810 ? 13.802 8.698 -27.256 1.00 50.03 810 GLU A N 1
ATOM 6416 C CA . GLU A 1 810 ? 14.032 10.007 -26.584 1.00 50.03 810 GLU A CA 1
ATOM 6417 C C . GLU A 1 810 ? 12.933 10.372 -25.574 1.00 50.03 810 GLU A C 1
ATOM 6419 O O . GLU A 1 810 ? 12.175 11.321 -25.745 1.00 50.03 810 GLU A O 1
ATOM 6424 N N . LEU A 1 811 ? 12.858 9.502 -24.564 1.00 46.22 811 LEU A N 1
ATOM 6425 C CA . LEU A 1 811 ? 11.893 9.248 -23.495 1.00 46.22 811 LEU A CA 1
ATOM 6426 C C . LEU A 1 811 ? 10.408 9.284 -23.860 1.00 46.22 811 LEU A C 1
ATOM 6428 O O . LEU A 1 811 ? 9.754 8.345 -23.449 1.00 46.22 811 LEU A O 1
ATOM 6432 N N . PHE A 1 812 ? 9.923 10.268 -24.628 1.00 50.31 812 PHE A N 1
ATOM 6433 C CA . PHE A 1 812 ? 8.611 10.388 -25.303 1.00 50.31 812 PHE A CA 1
ATOM 6434 C C . PHE A 1 812 ? 8.690 11.452 -26.419 1.00 50.31 812 PHE A C 1
ATOM 6436 O O . PHE A 1 812 ? 7.917 12.410 -26.466 1.00 50.31 812 PHE A O 1
ATOM 6443 N N . ASN A 1 813 ? 9.726 11.315 -27.255 1.00 43.66 813 ASN A N 1
ATOM 6444 C CA . ASN A 1 813 ? 10.171 12.144 -28.380 1.00 43.66 813 ASN A CA 1
ATOM 6445 C C . ASN A 1 813 ? 9.591 13.578 -28.444 1.00 43.66 813 ASN A C 1
ATOM 6447 O O . ASN A 1 813 ? 8.750 13.912 -29.289 1.00 43.66 813 ASN A O 1
ATOM 6451 N N . SER A 1 814 ? 10.085 14.468 -27.577 1.00 45.84 814 SER A N 1
ATOM 6452 C CA . SER A 1 814 ? 9.885 15.909 -27.726 1.00 45.84 814 SER A CA 1
ATOM 6453 C C . SER A 1 814 ? 10.695 16.410 -28.931 1.00 45.84 814 SER A C 1
ATOM 6455 O O . SER A 1 814 ? 11.882 16.705 -28.863 1.00 45.84 814 SER A O 1
ATOM 6457 N N . SER A 1 815 ? 9.997 16.534 -30.062 1.00 40.84 815 SER A N 1
ATOM 6458 C CA . SER A 1 815 ? 10.443 17.084 -31.352 1.00 40.84 815 SER A CA 1
ATOM 6459 C C . SER A 1 815 ? 11.257 16.161 -32.277 1.00 40.84 815 SER A C 1
ATOM 6461 O O . SER A 1 815 ? 12.457 16.292 -32.477 1.00 40.84 815 SER A O 1
ATOM 6463 N N . SER A 1 816 ? 10.540 15.352 -33.058 1.00 31.12 816 SER A N 1
ATOM 6464 C CA . SER A 1 816 ? 10.870 15.203 -34.481 1.00 31.12 816 SER A CA 1
ATOM 6465 C C . SER A 1 816 ? 9.620 14.856 -35.288 1.00 31.12 816 SER A C 1
ATOM 6467 O O . SER A 1 816 ? 9.087 13.750 -35.253 1.00 31.12 816 SER A O 1
ATOM 6469 N N . ARG A 1 817 ? 9.129 15.845 -36.044 1.00 36.25 817 ARG A N 1
ATOM 6470 C CA . ARG A 1 817 ? 8.241 15.621 -37.188 1.00 36.25 817 ARG A CA 1
ATOM 6471 C C . ARG A 1 817 ? 8.884 14.515 -38.039 1.00 36.25 817 ARG A C 1
ATOM 6473 O O . ARG A 1 817 ? 9.986 14.727 -38.530 1.00 36.25 817 ARG A O 1
ATOM 6480 N N . TRP A 1 818 ? 8.147 13.418 -38.236 1.00 35.91 818 TRP A N 1
ATOM 6481 C CA . TRP A 1 818 ? 8.442 12.252 -39.087 1.00 35.91 818 TRP A CA 1
ATOM 6482 C C . TRP A 1 818 ? 9.207 11.100 -38.420 1.00 35.91 818 TRP A C 1
ATOM 6484 O O . TRP A 1 818 ? 10.436 11.081 -38.446 1.00 35.91 818 TRP A O 1
ATOM 6494 N N . ARG A 1 819 ? 8.463 10.080 -37.948 1.00 38.75 819 ARG A N 1
ATOM 6495 C CA . ARG A 1 819 ? 8.895 8.658 -37.972 1.00 38.75 819 ARG A CA 1
ATOM 6496 C C . ARG A 1 819 ? 7.828 7.581 -37.673 1.00 38.75 819 ARG A C 1
ATOM 6498 O O . ARG A 1 819 ? 8.177 6.411 -37.720 1.00 38.75 819 ARG A O 1
ATOM 6505 N N . TYR A 1 820 ? 6.548 7.919 -37.468 1.00 46.53 820 TYR A N 1
ATOM 6506 C CA . TYR A 1 820 ? 5.491 6.940 -37.114 1.00 46.53 820 TYR A CA 1
ATOM 6507 C C . TYR A 1 820 ? 4.557 6.504 -38.263 1.00 46.53 820 TYR A C 1
ATOM 6509 O O . TYR A 1 820 ? 3.531 5.880 -38.015 1.00 46.53 820 TYR A O 1
ATOM 6517 N N . ALA A 1 821 ? 4.888 6.806 -39.519 1.00 47.34 821 ALA A N 1
ATOM 6518 C CA . ALA A 1 821 ? 3.988 6.573 -40.654 1.00 47.34 821 ALA A CA 1
ATOM 6519 C C . ALA A 1 821 ? 3.655 5.101 -41.032 1.00 47.34 821 ALA A C 1
ATOM 6521 O O . ALA A 1 821 ? 2.622 4.919 -41.664 1.00 47.34 821 ALA A O 1
ATOM 6522 N N . PRO A 1 822 ? 4.418 4.032 -40.702 1.00 51.78 822 PRO A N 1
ATOM 6523 C CA . PRO A 1 822 ? 4.119 2.723 -41.300 1.00 51.78 822 PRO A CA 1
ATOM 6524 C C . PRO A 1 822 ? 2.938 1.955 -40.675 1.00 51.78 822 PRO A C 1
ATOM 6526 O O . PRO A 1 822 ? 2.511 0.970 -41.268 1.00 51.78 822 PRO A O 1
ATOM 6529 N N . TYR A 1 823 ? 2.400 2.378 -39.520 1.00 62.62 823 TYR A N 1
ATOM 6530 C CA . TYR A 1 823 ? 1.387 1.598 -38.781 1.00 62.62 823 TYR A CA 1
ATOM 6531 C C . TYR A 1 823 ? 0.133 2.370 -38.359 1.00 62.62 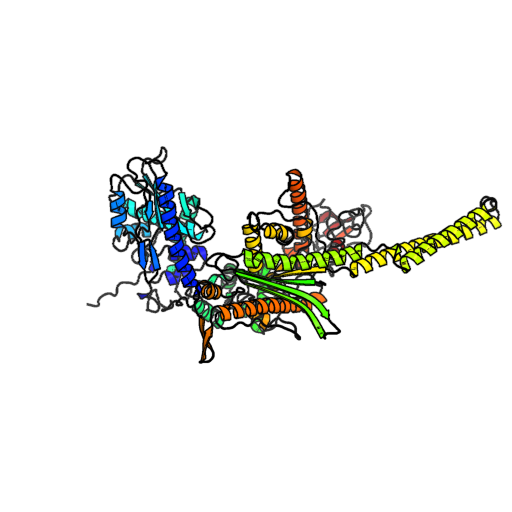823 TYR A C 1
AT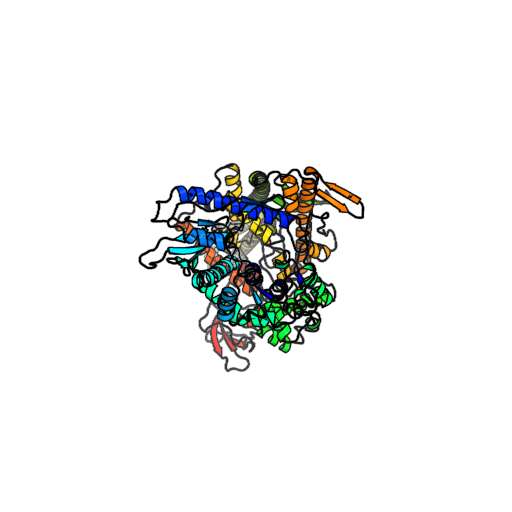OM 6533 O O . TYR A 1 823 ? -0.805 1.760 -37.841 1.00 62.62 823 TYR A O 1
ATOM 6541 N N . LYS A 1 824 ? 0.106 3.696 -38.542 1.00 76.25 824 LYS A N 1
ATOM 6542 C CA . LYS A 1 824 ? -1.068 4.502 -38.201 1.00 76.25 824 LYS A CA 1
ATOM 6543 C C . LYS A 1 824 ? -2.149 4.336 -39.253 1.00 76.25 824 LYS A C 1
ATOM 6545 O O . LYS A 1 824 ? -1.878 4.427 -40.452 1.00 76.25 824 LYS A O 1
ATOM 6550 N N . VAL A 1 825 ? -3.372 4.123 -38.791 1.00 79.56 825 VAL A N 1
ATOM 6551 C CA . VAL A 1 825 ? -4.534 3.954 -39.653 1.00 79.56 825 VAL A CA 1
ATOM 6552 C C . VAL A 1 825 ? -5.719 4.763 -39.153 1.00 79.56 825 VAL A C 1
ATOM 6554 O O . VAL A 1 825 ? -5.848 5.068 -37.967 1.00 79.56 825 VAL A O 1
ATOM 6557 N N . LYS A 1 826 ? -6.608 5.073 -40.086 1.00 85.69 826 LYS A N 1
ATOM 6558 C CA . LYS A 1 826 ? -7.931 5.619 -39.830 1.00 85.69 826 LYS A CA 1
ATOM 6559 C C . LYS A 1 826 ? -8.979 4.542 -40.072 1.00 85.69 826 LYS A C 1
ATOM 6561 O O . LYS A 1 826 ? -8.914 3.841 -41.086 1.00 85.69 826 LYS A O 1
ATOM 6566 N N . LEU A 1 827 ? -9.960 4.443 -39.179 1.00 88.81 827 LEU A N 1
ATOM 6567 C CA . LEU A 1 827 ? -11.125 3.591 -39.386 1.00 88.81 827 LEU A CA 1
ATOM 6568 C C . LEU A 1 827 ? -12.106 4.292 -40.325 1.00 88.81 827 LEU A C 1
ATOM 6570 O O . LEU A 1 827 ? -12.584 5.389 -40.039 1.00 88.81 827 LEU A O 1
ATOM 6574 N N . VAL A 1 828 ? -12.386 3.672 -41.468 1.00 88.94 828 VAL A N 1
ATOM 6575 C CA . VAL A 1 828 ? -13.245 4.243 -42.516 1.00 88.94 828 VAL A CA 1
ATOM 6576 C C . VAL A 1 828 ? -14.676 3.734 -42.393 1.00 88.94 828 VAL A C 1
ATOM 6578 O O . VAL A 1 828 ? -15.610 4.525 -42.491 1.00 88.94 828 VAL A O 1
ATOM 6581 N N . ALA A 1 829 ? -14.858 2.432 -42.166 1.00 88.75 829 ALA A N 1
ATOM 6582 C CA . ALA A 1 829 ? -16.177 1.812 -42.084 1.00 88.75 829 ALA A CA 1
ATOM 6583 C C . ALA A 1 829 ? -16.154 0.482 -41.315 1.00 88.75 829 ALA A C 1
ATOM 6585 O O . ALA A 1 829 ? -15.123 -0.190 -41.248 1.00 88.75 829 ALA A O 1
ATOM 6586 N N . TYR A 1 830 ? -17.326 0.084 -40.812 1.00 90.62 830 TYR A N 1
ATOM 6587 C CA . TYR A 1 830 ? -17.608 -1.250 -40.280 1.00 90.62 830 TYR A CA 1
ATOM 6588 C C . TYR A 1 830 ? -18.630 -1.983 -41.138 1.00 90.62 830 TYR A C 1
ATOM 6590 O O . TYR A 1 830 ? -19.583 -1.388 -41.639 1.00 90.62 830 TYR A O 1
ATOM 6598 N N . ASP A 1 831 ? -18.481 -3.299 -41.205 1.00 89.06 831 ASP A N 1
ATOM 6599 C CA . ASP A 1 831 ? -19.521 -4.211 -41.660 1.00 89.06 831 ASP A CA 1
ATOM 6600 C C . ASP A 1 831 ? -19.630 -5.374 -40.662 1.00 89.06 831 ASP A C 1
ATOM 6602 O O . ASP A 1 831 ? -19.030 -6.439 -40.829 1.00 89.06 831 ASP A O 1
ATOM 6606 N N . LEU A 1 832 ? -20.394 -5.134 -39.590 1.00 87.56 832 LEU A N 1
ATOM 6607 C CA . LEU A 1 832 ? -20.678 -6.115 -38.533 1.00 87.56 832 LEU A CA 1
ATOM 6608 C C . LEU A 1 832 ? -21.680 -7.197 -38.971 1.00 87.56 832 LEU A C 1
ATOM 6610 O O . LEU A 1 832 ? -21.858 -8.188 -38.270 1.00 87.56 832 LEU A O 1
ATOM 6614 N N . HIS A 1 833 ? -22.358 -7.010 -40.109 1.00 86.25 833 HIS A N 1
ATOM 6615 C CA . HIS A 1 833 ? -23.319 -7.978 -40.644 1.00 86.25 833 HIS A CA 1
ATOM 6616 C C . HIS A 1 833 ? -22.646 -9.071 -41.480 1.00 86.25 833 HIS A C 1
ATOM 6618 O O . HIS A 1 833 ? -23.233 -10.131 -41.707 1.00 86.25 833 HIS A O 1
ATOM 6624 N N . SER A 1 834 ? -21.419 -8.825 -41.941 1.00 84.88 834 SER A N 1
ATOM 6625 C CA . SER A 1 834 ? -20.583 -9.842 -42.572 1.00 84.88 834 SER A CA 1
ATOM 6626 C C . SER A 1 834 ? -20.139 -10.930 -41.580 1.00 84.88 834 SER A C 1
ATOM 6628 O O . SER A 1 834 ? -20.036 -10.705 -40.376 1.00 84.88 834 SER A O 1
ATOM 6630 N N . SER A 1 835 ? -19.895 -12.143 -42.085 1.00 81.81 835 SER A N 1
ATOM 6631 C CA . SER A 1 835 ? -19.486 -13.300 -41.279 1.00 81.81 835 SER A CA 1
ATOM 6632 C C . SER A 1 835 ? -18.237 -13.956 -41.887 1.00 81.81 835 SER A C 1
ATOM 6634 O O . SER A 1 835 ? -18.364 -14.655 -42.898 1.00 81.81 835 SER A O 1
ATOM 6636 N N . PRO A 1 836 ? -17.036 -13.786 -41.296 1.00 83.88 836 PRO A N 1
ATOM 6637 C CA . PRO A 1 836 ? -16.741 -13.007 -40.084 1.00 83.88 836 PRO A CA 1
ATOM 6638 C C . PRO A 1 836 ? -16.856 -11.486 -40.320 1.00 83.88 836 PRO A C 1
ATOM 6640 O O . PRO A 1 836 ? -16.754 -11.066 -41.477 1.00 83.88 836 PRO A O 1
ATOM 6643 N N . PRO A 1 837 ? -17.053 -10.679 -39.258 1.00 90.88 837 PRO A N 1
ATOM 6644 C CA . PRO A 1 837 ? -17.179 -9.230 -39.369 1.00 90.88 837 PRO A CA 1
ATOM 6645 C C . PRO A 1 837 ? -15.902 -8.604 -39.939 1.00 90.88 837 PRO A C 1
ATOM 6647 O O . PRO A 1 837 ? -14.804 -9.163 -39.820 1.00 90.88 837 PRO A O 1
ATOM 6650 N N . ARG A 1 838 ? -16.036 -7.434 -40.573 1.00 92.56 838 ARG A N 1
ATOM 6651 C CA . ARG A 1 838 ? -14.913 -6.743 -41.224 1.00 92.56 838 ARG A CA 1
ATOM 6652 C C . ARG A 1 838 ? -14.908 -5.236 -40.990 1.00 92.56 838 ARG A C 1
ATOM 6654 O O . ARG A 1 838 ? -15.944 -4.616 -40.755 1.00 92.56 838 ARG A O 1
ATOM 6661 N N . VAL A 1 839 ? -13.716 -4.658 -41.074 1.00 91.62 839 VAL A N 1
ATOM 6662 C CA . VAL A 1 839 ? -13.423 -3.235 -40.889 1.00 91.62 839 VAL A CA 1
ATOM 6663 C C . VAL A 1 839 ? -12.598 -2.717 -42.065 1.00 91.62 839 VAL A C 1
ATOM 6665 O O . VAL A 1 839 ? -11.724 -3.419 -42.575 1.00 91.62 839 VAL A O 1
ATOM 6668 N N . GLN A 1 840 ? -12.879 -1.498 -42.513 1.00 90.56 840 GLN A N 1
ATOM 6669 C CA . GLN A 1 840 ? -12.137 -0.824 -43.576 1.00 90.56 840 GLN A CA 1
ATOM 6670 C C . GLN A 1 840 ? -11.165 0.178 -42.963 1.00 90.56 840 GLN A C 1
ATOM 6672 O O . GLN A 1 840 ? -11.581 1.054 -42.201 1.00 90.56 840 GLN A O 1
ATOM 6677 N N . LEU A 1 841 ? -9.883 0.066 -43.307 1.00 86.94 841 LEU A N 1
ATOM 6678 C CA . LEU A 1 841 ? -8.814 0.904 -42.768 1.00 86.94 841 LEU A CA 1
ATOM 6679 C C . LEU A 1 841 ? -8.093 1.657 -43.892 1.00 86.94 841 LEU A C 1
ATOM 6681 O O . LEU A 1 841 ? -7.887 1.117 -44.980 1.00 86.94 841 LEU A O 1
ATOM 6685 N N . ALA A 1 842 ? -7.682 2.893 -43.615 1.00 84.31 842 ALA A N 1
ATOM 6686 C CA . ALA A 1 842 ? -6.854 3.713 -44.501 1.00 84.31 842 ALA A CA 1
ATOM 6687 C C . ALA A 1 842 ? -5.533 4.086 -43.806 1.00 84.31 842 ALA A C 1
ATOM 6689 O O . ALA A 1 842 ? -5.564 4.330 -42.600 1.00 84.31 842 ALA A O 1
ATOM 6690 N N . PRO A 1 843 ? -4.393 4.176 -44.516 1.00 75.38 843 PRO A N 1
ATOM 6691 C CA . PRO A 1 843 ? -3.160 4.727 -43.951 1.00 75.38 843 PRO A CA 1
ATOM 6692 C C . PRO A 1 843 ? -3.356 6.184 -43.506 1.00 75.38 843 PRO A C 1
ATOM 6694 O O . PRO A 1 843 ? -3.895 6.995 -44.262 1.00 75.38 843 PRO A O 1
ATOM 6697 N N . ASP A 1 844 ? -2.906 6.519 -42.297 1.00 65.69 844 ASP A N 1
ATOM 6698 C CA . ASP A 1 844 ? -2.916 7.890 -41.767 1.00 65.69 844 ASP A CA 1
ATOM 6699 C C . ASP A 1 844 ? -1.628 8.591 -42.262 1.00 65.69 844 ASP A C 1
ATOM 6701 O O . ASP A 1 844 ? -0.558 8.433 -41.667 1.00 65.69 844 ASP A O 1
ATOM 6705 N N . ASN A 1 845 ? -1.700 9.254 -43.427 1.00 54.94 845 ASN A N 1
ATOM 6706 C CA . ASN A 1 845 ? -0.559 9.932 -44.077 1.00 54.94 845 ASN A CA 1
ATOM 6707 C C . ASN A 1 845 ? -0.229 11.296 -43.462 1.00 54.94 845 ASN A C 1
ATOM 6709 O O . ASN A 1 845 ? -1.147 12.146 -43.386 1.00 54.94 845 ASN A O 1
#

Foldseek 3Di:
DPPPDQDFAFEDELVLQLVCVVPVFLLSSQLNSGDLVCACHPDSNPPRDNFFAPQPFVLVVLQVLLQQVQLVVVLVVQQVVLVPDDDDQQEDSGEDWDWDDDPNGIHIDADEQVRVLVQLPHSRHYQKYAFYWLDCVVPLVLQCVLLVVQPHDSSRYDYDIATQGMWGWADADPVGQATETATEHEDAAQDDDPSRLLSSLVVLSSVQSVVVPDPRPRYHYPQQWYWYDYPNDIDIDGNVVSNVVNSCCSNPPVVVSSPDRSVPGQGAQFLVCPSPSCNVVVVVVCVVQQALNQQAPDDSQLSVLCVVVPNGHLLVLQPDDCVPNVVVLVVSLVSDVCSVACVVVSSQLSNCLVPVDKDWDLFFDQQFFLDFQKEKEKFWFASPSQRATFKIKIKIFRAADPVVRGTDIDIDMFGHLAPPPNVRRLLVVLVVVVVVQVVLQVQLVVLVPDDLCPDPQLVVLVVQLVVLVVVLVVLCVVCVVLCPDPDPVNVVSVVVSVVSVVSNVVSVVSSVVSSVVSVVVSQVSFGFYAYEYQAPVRLLSVLVSLVVCCPPPPPPSSVVSSQQVCQQRPHPPFQHFLVNLLQSRYHHNQVVCSRTMNGSGTRGDALQVCQVSQFDPPPGAHQDADPQQDDPSDNHGSSVLSVCSNVQHWDWDDDPNDIDIAGSVNSVVRNSVNSVSSSRSRVRNSVRCSVVCVVVCSHLHDHGRRHRDPPDRSVPQDPVNVVVRVVSNVVSVVVVVVVNLLRDDPVSNLVVLNDFADWDWPDPDQDPVQKTKTFTDLSNVSHPDDAFDWQDWDDDNVCSCPVVNVCPPPSRDPDDDDDPQPTTWGWHDWDVVDVRTMTMIHGPD

pLDDT: mean 86.4, std 11.5, range [31.12, 97.94]

Sequence (845 aa):
MQRSSPTAKFRLTASAIASHFKHRCDRLFRWNAVATAHRGKPGIGWNVPRRAREHSRPGIALLMAAGDEFEIGRVQALEAEISALSPAPGIEQRIHYAIQPDRGRQRVAPLPLPDALALLRQPSVPRFIAQIEIDLGPHPAIAAQFLQMFGLDPDAIELGVSRPDLLEVLPPDESHPHRRLRVWDFKGSQVARHEHFIQVAFYTMLLEAVLSCSDVTGYAVDTEHGVVESRAERTTFDLAPYRLALADFLRNRVPALLALPAADAHFHVHEGCVLCEYMDECRSRADAADDLSRIPYITSESKRHLLAAGYRSRRDLVPLDPATRQEEIERLRSLSHDLSTNVARYIAAAQALDDGEPRVLEKHTFQMPWYEDVRVVLCAEQDAVTGTCFALGIKTYEGWDAAANRPLGQEHVFIAQEKGDEVSILLPFLQTLNRLLERVHQENASIRAQAPESDPQVSAAEAQVAAAQAELDAFRARHEADLRRRTPQGDALRAQREALRQRVEAAKRAAKDARTNFFKAQRRAQKRLHFYLYDTLDALVLKSLIERHLFDTEPPELLAELGNLVRLFPPESVLPDADTFRTIPATVVVQMLRALVALPVPYGYDLRSVSEIYQPESGGFQFRTPYGFSWEHSNQIAFERIHDVWNGTEFRYQQRGTARVLTPSDILQEIDKAVRAKLRATDSVVRRLKADLGPKGQLLLRKEPFQLYTAGDPLQVQMFEALRIFTALEVSLAELEVKRVHTLPVSDRVASFVCIHGLRAETDTLGADGTIWFRFDPAASDTKFEPGDFNLVLTPADEPAILLSDIDGELFNSSSRWRYAPYKVKLVAYDLHSSPPRVQLAPDN

Secondary structure (DSSP, 8-state):
----PPPPPEEE-HHHHHHHHHH--HHHHHHHTS-GGGTTSSSTTTTS-SS------HHHHHHHHHHHHHHHHHHHHHHHHHTTSPPBTTEEEEEE--EEEETTEEEEPPEEHHHHHHHHTSSSEEEEEESEEB--TT-HHHHHHHHHHTT--TTTEEEPPB--SEEEEEPP-SS-SSEEEEEEEE--SSS--HHHHHHHHHHHHHHHHHHHTSS--SEEE-SSEEEEE-SS-EEEEESHHHHHHHHHIIIIIHHHHHHS-TTTS-----GGGGG-TTHHHHHHHHHHTTBGGGSTT--HHHHHHHHHTT--BGGGGTT--TTT-HHHHHHHHTT-HHHHHHHHHHHHHHHHHHH---EE-S--EEEEES--SEEEEEEEEE-TTT--EEEEEEEEE--EETTTTEE---EEEEE-SSTT--HHHHHHHHHHHHHHHHHHHHHHHHHHT--GGGSHHHHHHHHHHHHHHHHHHHHHHHTHHHHTS-SHHHHHHHHHHHHHHHHHHHHHHHHHHHHHHHHHHHHHHSPPEEEEESSHHHHHHHHHHHHHHTT--S-HHHHHHHHHHHHHS--TTSPPPHHHHHH--EEEHHHHHHHHEE-S-SSS--HHHHHHHSS-SSS-------TTSB-TT--SB-THHHHHHHTTPPEEEEETTEEEEE-HHHHHHHHHHHHHHHHHHHHHHHHHHHHHHTTTT-EEE------------TTS--HHHHHHHHHHHHHHHHHHHHHHHHTS-HHHHHHTT----S-EES-SS--TTS-EEEE--GGGTT----TT--SEE---SS-TTHHHHHHSSHHHHSS-S-S-TTTEEEEEEEETTSSS-EEEEEE--

Radius of gyration: 35.2 Å; chains: 1; bounding box: 79×63×118 Å